Protein AF-A0A8J3H455-F1 (afdb_monomer_lite)

Sequence (764 aa):
MAKRLDNHDNYYTSTDLARACIEKLNEIAPGCDLYVEPSAGGGAFFDQLPGRKVGLDIAPGAPGILQADFLTWTPPQGSETIAVVGNPPFNCPHGTAVNFFNQAATFSTWIAMILPAAFAKASVQRQLDPNFECVHHQALPNEPFYRDGKAVRVNACFQIWRRTAKPRVMPKPLTTHADFEFVKTIEQADFAIRRVGGHAGKLIAITPERRFGRGLAPTSNYYIRATAVPAQDVETVFRAIDPTEVRSNTVAVPSISKSELIALYDAQRVLALPSPVGCGAPRKDQTGTPAPDPEQLLQELERARCEHIAGTERRERSRLGQFMTPAAVAGRLADMFDDLPQQVSLLDPGAGMGALTGAFVLSALRSADRPVSIKVTAYEVDPALLPILERTLASCAAHCSAAGVAFSSEIVHADYVLSAPQDRDRQDRRYNCVIANPPYAKLPASAGARAALDALGLHATNWYSAFVAVALTQLVENGTLVAITPRSYCNGTTFERFRKHLNAVSAIQALHLYQSRNSVFAGDDITQEVIAMKTVKSGGKASVRLSSDCGDVRDVAFSDIVDPADLSQLIHLPFRDDGTVAAVRALPCSLDDLGVQVSTGRVMPSRLPQAAFATGESAVIPLIRAENLRNEAVNLPTDGIGKPDVIADIPELAKLRLPAGTYVLVKRISSKDQPRRVQAFVHDAGPAFFENHLNVFHVNGEGVSPDLARGLAMFLNSDDVDRYFRTFSGSTQVNARDIRSLRYPDRATLEALGRGQIQIAGIW

Structure (mmCIF, N/CA/C/O backbone):
data_AF-A0A8J3H455-F1
#
_entry.id   AF-A0A8J3H455-F1
#
loop_
_atom_site.group_PDB
_atom_site.id
_atom_site.type_symbol
_atom_site.label_atom_id
_atom_site.label_alt_id
_atom_site.label_comp_id
_atom_site.label_asym_id
_atom_site.label_entity_id
_atom_site.label_seq_id
_atom_site.pdbx_PDB_ins_code
_atom_site.Cartn_x
_atom_site.Cartn_y
_atom_site.Cartn_z
_atom_site.occupancy
_atom_site.B_iso_or_equiv
_atom_site.auth_seq_id
_atom_site.auth_comp_id
_atom_site.auth_asym_id
_atom_site.auth_atom_id
_atom_site.pdbx_PDB_model_num
ATOM 1 N N . MET A 1 1 ? 34.797 26.368 -41.961 1.00 30.61 1 MET A N 1
ATOM 2 C CA . MET A 1 1 ? 34.081 27.389 -41.164 1.00 30.61 1 MET A CA 1
ATOM 3 C C . MET A 1 1 ? 33.514 26.723 -39.920 1.00 30.61 1 MET A C 1
ATOM 5 O O . MET A 1 1 ? 32.520 26.016 -40.015 1.00 30.61 1 MET A O 1
ATOM 9 N N . ALA A 1 2 ? 34.198 26.878 -38.786 1.00 24.73 2 ALA A N 1
ATOM 10 C CA . ALA A 1 2 ? 33.782 26.339 -37.497 1.00 24.73 2 ALA A CA 1
ATOM 11 C C . ALA A 1 2 ? 32.616 27.169 -36.933 1.00 24.73 2 ALA A C 1
ATOM 13 O O . ALA A 1 2 ? 32.759 28.373 -36.723 1.00 24.73 2 ALA A O 1
ATOM 14 N N . LYS A 1 3 ? 31.461 26.540 -36.698 1.00 24.89 3 LYS A N 1
ATOM 15 C CA . LYS A 1 3 ? 30.407 27.110 -35.851 1.00 24.89 3 LYS A CA 1
ATOM 16 C C . LYS A 1 3 ? 30.790 26.826 -34.397 1.00 24.89 3 LYS A C 1
ATOM 18 O O . LYS A 1 3 ? 30.935 25.667 -34.024 1.00 24.89 3 LYS A O 1
ATOM 23 N N . ARG A 1 4 ? 31.010 27.902 -33.635 1.00 26.72 4 ARG A N 1
ATOM 24 C CA . ARG A 1 4 ? 31.381 27.921 -32.213 1.00 26.72 4 ARG A CA 1
ATOM 25 C C . ARG A 1 4 ? 30.496 26.996 -31.371 1.00 26.72 4 ARG A C 1
ATOM 27 O O . ARG A 1 4 ? 29.274 27.132 -31.383 1.00 26.72 4 ARG A O 1
ATOM 34 N N . LEU A 1 5 ? 31.148 26.107 -30.625 1.00 28.25 5 LEU A N 1
ATOM 35 C CA . LEU A 1 5 ? 30.630 25.497 -29.407 1.00 28.25 5 LEU A CA 1
ATOM 36 C C . LEU A 1 5 ? 30.767 26.524 -28.272 1.00 28.25 5 LEU A C 1
ATOM 38 O O . LEU A 1 5 ? 31.790 26.543 -27.611 1.00 28.25 5 LEU A O 1
ATOM 42 N N . ASP A 1 6 ? 29.766 27.376 -28.063 1.00 31.36 6 ASP A N 1
ATOM 43 C CA . ASP A 1 6 ? 29.658 28.206 -26.854 1.00 31.36 6 ASP A CA 1
ATOM 44 C C . ASP A 1 6 ? 28.214 28.104 -26.360 1.00 31.36 6 ASP A C 1
ATOM 46 O O . ASP A 1 6 ? 27.336 28.850 -26.788 1.00 31.36 6 ASP A O 1
ATOM 50 N N . ASN A 1 7 ? 27.938 27.118 -25.507 1.00 31.31 7 ASN A N 1
ATOM 51 C CA . ASN A 1 7 ? 26.626 26.942 -24.877 1.00 31.31 7 ASN A CA 1
ATOM 52 C C . ASN A 1 7 ? 26.780 26.822 -23.349 1.00 31.31 7 ASN A C 1
ATOM 54 O O . ASN A 1 7 ? 26.188 25.954 -22.709 1.00 31.31 7 ASN A O 1
ATOM 58 N N . HIS A 1 8 ? 27.624 27.682 -22.772 1.00 44.44 8 HIS A N 1
ATOM 59 C CA . HIS A 1 8 ? 27.769 27.839 -21.328 1.00 44.44 8 HIS A CA 1
ATOM 60 C C . HIS A 1 8 ? 26.768 28.898 -20.830 1.00 44.44 8 HIS A C 1
ATOM 62 O O . HIS A 1 8 ? 26.837 30.065 -21.218 1.00 44.44 8 HIS A O 1
ATOM 68 N N . ASP A 1 9 ? 25.810 28.503 -19.988 1.00 49.50 9 ASP A N 1
ATOM 69 C CA . ASP A 1 9 ? 24.919 29.419 -19.257 1.00 49.50 9 ASP A CA 1
ATOM 70 C C . ASP A 1 9 ? 25.678 30.072 -18.081 1.00 49.50 9 ASP A C 1
ATOM 72 O O . ASP A 1 9 ? 25.377 29.835 -16.910 1.00 49.50 9 ASP A O 1
ATOM 76 N N . ASN A 1 10 ? 26.704 30.872 -18.391 1.00 56.19 10 ASN A N 1
ATOM 77 C CA . ASN A 1 10 ? 27.511 31.579 -17.395 1.00 56.19 10 ASN A CA 1
ATOM 78 C C . ASN A 1 10 ? 26.855 32.928 -17.064 1.00 56.19 10 ASN A C 1
ATOM 80 O O . ASN A 1 10 ? 26.850 33.847 -17.885 1.00 56.19 10 ASN A O 1
ATOM 84 N N . TYR A 1 11 ? 26.289 33.037 -15.862 1.00 64.62 11 TYR A N 1
ATOM 85 C CA . TYR A 1 11 ? 25.760 34.281 -15.304 1.00 64.62 11 TYR A CA 1
ATOM 86 C C . TYR A 1 11 ? 26.788 34.864 -14.333 1.00 64.62 11 TYR A C 1
ATOM 88 O O . TYR A 1 11 ? 26.933 34.373 -13.217 1.00 64.62 11 TYR A O 1
ATOM 96 N N . TYR A 1 12 ? 27.507 35.907 -14.745 1.00 72.62 12 TYR A N 1
ATOM 97 C CA . TYR A 1 12 ? 28.505 36.549 -13.891 1.00 72.62 12 TYR A CA 1
ATOM 98 C C . TYR A 1 12 ? 27.841 37.471 -12.861 1.00 72.62 12 TYR A C 1
ATOM 100 O O . TYR A 1 12 ? 26.943 38.253 -13.192 1.00 72.62 12 TYR A O 1
ATOM 108 N N . THR A 1 13 ? 28.304 37.363 -11.616 1.00 82.62 13 THR A N 1
ATOM 109 C CA . THR A 1 13 ? 27.875 38.161 -10.457 1.00 82.62 13 THR A CA 1
ATOM 110 C C . THR A 1 13 ? 28.636 39.486 -10.406 1.00 82.62 13 THR A C 1
ATOM 112 O O . THR A 1 13 ? 29.835 39.510 -10.683 1.00 82.62 13 THR A O 1
ATOM 115 N N . SER A 1 14 ? 27.976 40.585 -10.026 1.00 83.56 14 SER A N 1
ATOM 116 C CA . SER A 1 14 ? 28.661 41.859 -9.770 1.00 83.56 14 SER A CA 1
ATOM 117 C C . SER A 1 14 ? 29.530 41.782 -8.505 1.00 83.56 14 SER A C 1
ATOM 119 O O . SER A 1 14 ? 29.205 41.073 -7.549 1.00 83.56 14 SER A O 1
ATOM 121 N N . THR A 1 15 ? 30.634 42.533 -8.477 1.00 85.31 15 THR A N 1
ATOM 122 C CA . THR A 1 15 ? 31.541 42.587 -7.317 1.00 85.31 15 THR A CA 1
ATOM 123 C C . THR A 1 15 ? 30.827 43.073 -6.053 1.00 85.31 15 THR A C 1
ATOM 125 O O . THR A 1 15 ? 31.064 42.527 -4.976 1.00 85.31 15 THR A O 1
ATOM 128 N N . ASP A 1 16 ? 29.917 44.043 -6.182 1.00 85.81 16 ASP A N 1
ATOM 129 C CA . ASP A 1 16 ? 29.158 44.602 -5.057 1.00 85.81 16 ASP A CA 1
ATOM 130 C C . ASP A 1 16 ? 28.167 43.588 -4.470 1.00 85.81 16 ASP A C 1
ATOM 132 O O . ASP A 1 16 ? 28.091 43.431 -3.251 1.00 85.81 16 ASP A O 1
ATOM 136 N N . LEU A 1 17 ? 27.457 42.831 -5.317 1.00 87.06 17 LEU A N 1
ATOM 137 C CA . LEU A 1 17 ? 26.551 41.782 -4.845 1.00 87.06 17 LEU A CA 1
ATOM 138 C C . LEU A 1 17 ? 27.318 40.638 -4.176 1.00 87.06 17 LEU A C 1
ATOM 140 O O . LEU A 1 17 ? 26.901 40.149 -3.125 1.00 87.06 17 LEU A O 1
ATOM 144 N N . ALA A 1 18 ? 28.444 40.223 -4.765 1.00 89.56 18 ALA A N 1
ATOM 145 C CA . ALA A 1 18 ? 29.311 39.211 -4.170 1.00 89.56 18 ALA A CA 1
ATOM 146 C C . ALA A 1 18 ? 29.814 39.659 -2.787 1.00 89.56 18 ALA A C 1
ATOM 148 O O . ALA A 1 18 ? 29.777 38.871 -1.841 1.00 89.56 18 ALA A O 1
ATOM 149 N N . ARG A 1 19 ? 30.188 40.938 -2.637 1.00 92.19 19 ARG A N 1
ATOM 150 C CA . ARG A 1 19 ? 30.582 41.521 -1.348 1.00 92.19 19 ARG A CA 1
ATOM 151 C C . ARG A 1 19 ? 29.462 41.447 -0.319 1.00 92.19 19 ARG A C 1
ATOM 153 O O . ARG A 1 19 ? 29.687 40.911 0.760 1.00 92.19 19 ARG A O 1
ATOM 160 N N . ALA A 1 20 ? 28.262 41.904 -0.672 1.00 90.62 20 ALA A N 1
ATOM 161 C CA . ALA A 1 20 ? 27.107 41.869 0.224 1.00 90.62 20 ALA A CA 1
ATOM 162 C C . ALA A 1 20 ? 26.773 40.434 0.682 1.00 90.62 20 ALA A C 1
ATOM 164 O O . ALA A 1 20 ? 26.469 40.198 1.850 1.00 90.62 20 ALA A O 1
ATOM 165 N N . CYS A 1 21 ? 26.888 39.452 -0.218 1.00 92.81 21 CYS A N 1
ATOM 166 C CA . CYS A 1 21 ? 26.698 38.038 0.113 1.00 92.81 21 CYS A CA 1
ATOM 167 C C . CYS A 1 21 ? 27.769 37.516 1.091 1.00 92.81 21 CYS A C 1
ATOM 169 O O . CYS A 1 21 ? 27.444 36.777 2.022 1.00 92.81 21 CYS A O 1
ATOM 171 N N . ILE A 1 22 ? 29.038 37.897 0.897 1.00 93.62 22 ILE A N 1
ATOM 172 C CA . ILE A 1 22 ? 30.157 37.510 1.774 1.00 93.62 22 ILE A CA 1
ATOM 173 C C . ILE A 1 22 ? 30.021 38.160 3.153 1.00 93.62 22 ILE A C 1
ATOM 175 O O . ILE A 1 22 ? 30.190 37.481 4.163 1.00 93.62 22 ILE A O 1
ATOM 179 N N . GLU A 1 23 ? 29.679 39.447 3.216 1.00 93.69 23 GLU A N 1
ATOM 180 C CA . GLU A 1 23 ? 29.395 40.150 4.472 1.00 93.69 23 GLU A CA 1
ATOM 181 C C . GLU A 1 23 ? 28.276 39.441 5.236 1.00 93.69 23 GLU A C 1
ATOM 183 O O . GLU A 1 23 ? 28.447 39.098 6.407 1.00 93.69 23 GLU A O 1
ATOM 188 N N . LYS A 1 24 ? 27.184 39.094 4.542 1.00 94.69 24 LYS A N 1
ATOM 189 C CA . LYS A 1 24 ? 26.067 38.377 5.155 1.00 94.69 24 LYS A CA 1
ATOM 190 C C . LYS A 1 24 ? 26.442 36.982 5.653 1.00 94.69 24 LYS A C 1
ATOM 192 O O . LYS A 1 24 ? 25.958 36.551 6.698 1.00 94.69 24 LYS A O 1
ATOM 197 N N . LEU A 1 25 ? 27.302 36.268 4.927 1.00 93.88 25 LEU A N 1
ATOM 198 C CA . LEU A 1 25 ? 27.847 34.997 5.396 1.00 93.88 25 LEU A CA 1
ATOM 199 C C . LEU A 1 25 ? 28.686 35.189 6.661 1.00 93.88 25 LEU A C 1
ATOM 201 O O . LEU A 1 25 ? 28.482 34.459 7.625 1.00 93.88 25 LEU A O 1
ATOM 205 N N . ASN A 1 26 ? 29.590 36.167 6.677 1.00 91.69 26 ASN A N 1
ATOM 206 C CA . ASN A 1 26 ? 30.479 36.417 7.812 1.00 91.69 26 ASN A CA 1
ATOM 207 C C . ASN A 1 26 ? 29.714 36.832 9.080 1.00 91.69 26 ASN A C 1
ATOM 209 O O . ASN A 1 26 ? 30.152 36.504 10.180 1.00 91.69 26 ASN A O 1
ATOM 213 N N . GLU A 1 27 ? 28.561 37.496 8.942 1.00 92.38 27 GLU A N 1
ATOM 214 C CA . GLU A 1 27 ? 27.646 37.768 10.061 1.00 92.38 27 GLU A CA 1
ATOM 215 C C . GLU A 1 27 ? 27.089 36.484 10.699 1.00 92.38 27 GLU A C 1
ATOM 217 O O . GLU A 1 27 ? 26.923 36.417 11.916 1.00 92.38 27 GLU A O 1
ATOM 222 N N . ILE A 1 28 ? 26.766 35.471 9.888 1.00 91.75 28 ILE A N 1
ATOM 223 C CA . ILE A 1 28 ? 26.069 34.249 10.330 1.00 91.75 28 ILE A CA 1
ATOM 224 C C . ILE A 1 28 ? 27.050 33.128 10.703 1.00 91.75 28 ILE A C 1
ATOM 226 O O . ILE A 1 28 ? 26.774 32.337 11.607 1.00 91.75 28 ILE A O 1
ATOM 230 N N . ALA A 1 29 ? 28.182 33.050 10.007 1.00 87.94 29 ALA A N 1
ATOM 231 C CA . ALA A 1 29 ? 29.176 31.988 10.108 1.00 87.94 29 ALA A CA 1
ATOM 232 C C . ALA A 1 29 ? 30.609 32.559 10.183 1.00 87.94 29 ALA A C 1
ATOM 234 O O . ALA A 1 29 ? 31.407 32.354 9.262 1.00 87.94 29 ALA A O 1
ATOM 235 N N . PRO A 1 30 ? 30.963 33.288 11.258 1.00 82.69 30 PRO A N 1
ATOM 236 C CA . PRO A 1 30 ? 32.300 33.851 11.400 1.00 82.69 30 PRO A CA 1
ATOM 237 C C . PRO A 1 30 ? 33.359 32.754 11.587 1.00 82.69 30 PRO A C 1
ATOM 239 O O . PRO A 1 30 ? 33.133 31.770 12.289 1.00 82.69 30 PRO A O 1
ATOM 242 N N . GLY A 1 31 ? 34.547 32.966 11.012 1.00 80.19 31 GLY A N 1
ATOM 243 C CA . GLY A 1 31 ? 35.750 32.201 11.365 1.00 80.19 31 GLY A CA 1
ATOM 244 C C . GLY A 1 31 ? 35.880 30.809 10.738 1.00 80.19 31 GLY A C 1
ATOM 245 O O . GLY A 1 31 ? 36.331 29.897 11.418 1.00 80.19 31 GLY A O 1
ATOM 246 N N . CYS A 1 32 ? 35.513 30.633 9.463 1.00 88.25 32 CYS A N 1
ATOM 247 C CA . CYS A 1 32 ? 35.777 29.378 8.745 1.00 88.25 32 CYS A CA 1
ATOM 248 C C . CYS A 1 32 ? 37.275 29.198 8.415 1.00 88.25 32 CYS A C 1
ATOM 250 O O . CYS A 1 32 ? 37.934 30.151 7.991 1.00 88.25 32 CYS A O 1
ATOM 252 N N . ASP A 1 33 ? 37.787 27.967 8.531 1.00 89.88 33 ASP A N 1
ATOM 253 C CA . ASP A 1 33 ? 39.195 27.622 8.254 1.00 89.88 33 ASP A CA 1
ATOM 254 C C . ASP A 1 33 ? 39.548 27.680 6.765 1.00 89.88 33 ASP A C 1
ATOM 256 O O . ASP A 1 33 ? 40.708 27.883 6.392 1.00 89.88 33 ASP A O 1
ATOM 260 N N . LEU A 1 34 ? 38.559 27.424 5.906 1.00 92.75 34 LEU A N 1
ATOM 261 C CA . LEU A 1 34 ? 38.721 27.390 4.460 1.00 92.75 34 LEU A CA 1
ATOM 262 C C . LEU A 1 34 ? 37.455 27.875 3.755 1.00 92.75 34 LEU A C 1
ATOM 264 O O . LEU A 1 34 ? 36.366 27.339 3.971 1.00 92.75 34 LEU A O 1
ATOM 268 N N . TYR A 1 35 ? 37.629 28.821 2.835 1.00 94.81 35 TYR A N 1
ATOM 269 C CA . TYR A 1 35 ? 36.589 29.222 1.892 1.00 94.81 35 TYR A CA 1
ATOM 270 C C . TYR A 1 35 ? 36.823 28.573 0.528 1.00 94.81 35 TYR A C 1
ATOM 272 O O . TYR A 1 35 ? 37.934 28.598 -0.002 1.00 94.81 35 TYR A O 1
ATOM 280 N N . VAL A 1 36 ? 35.778 27.996 -0.055 1.00 95.50 36 VAL A N 1
ATOM 281 C CA . VAL A 1 36 ? 35.833 27.344 -1.367 1.00 95.50 36 VAL A CA 1
ATOM 282 C C . VAL A 1 36 ? 34.834 28.009 -2.302 1.00 95.50 36 VAL A C 1
ATOM 284 O O . VAL A 1 36 ? 33.639 27.998 -2.022 1.00 95.50 36 VAL A O 1
ATOM 287 N N . GLU A 1 37 ? 35.302 28.540 -3.429 1.00 95.00 37 GLU A N 1
ATOM 288 C CA . GLU A 1 37 ? 34.422 28.967 -4.518 1.00 95.00 37 GLU A CA 1
ATOM 289 C C . GLU A 1 37 ? 34.387 27.897 -5.618 1.00 95.00 37 GLU A C 1
ATOM 291 O O . GLU A 1 37 ? 35.425 27.616 -6.220 1.00 95.00 37 GLU A O 1
ATOM 296 N N . PRO A 1 38 ? 33.223 27.276 -5.889 1.00 92.38 38 PRO A N 1
ATOM 297 C CA . PRO A 1 38 ? 33.137 26.082 -6.733 1.00 92.38 38 PRO A CA 1
ATOM 298 C C . PRO A 1 38 ? 33.082 26.364 -8.244 1.00 92.38 38 PRO A C 1
ATOM 300 O O . PRO A 1 38 ? 33.185 25.436 -9.041 1.00 92.38 38 PRO A O 1
ATOM 303 N N . SER A 1 39 ? 32.855 27.617 -8.639 1.00 89.31 39 SER A N 1
ATOM 304 C CA . SER A 1 39 ? 32.704 28.056 -10.033 1.00 89.31 39 SER A CA 1
ATOM 305 C C . SER A 1 39 ? 33.139 29.516 -10.157 1.00 89.31 39 SER A C 1
ATOM 307 O O . SER A 1 39 ? 32.321 30.416 -10.356 1.00 89.31 39 SER A O 1
ATOM 309 N N . ALA A 1 40 ? 34.424 29.749 -9.900 1.00 87.38 40 ALA A N 1
ATOM 310 C CA . ALA A 1 40 ? 34.955 31.069 -9.596 1.00 87.38 40 ALA A CA 1
ATOM 311 C C . ALA A 1 40 ? 34.993 32.027 -10.791 1.00 87.38 40 ALA A C 1
ATOM 313 O O . ALA A 1 40 ? 35.001 33.243 -10.599 1.00 87.38 40 ALA A O 1
ATOM 314 N N . GLY A 1 41 ? 34.977 31.517 -12.024 1.00 85.25 41 GLY A N 1
ATOM 315 C CA . GLY A 1 41 ? 34.919 32.307 -13.247 1.00 85.25 41 GLY A CA 1
ATOM 316 C C . GLY A 1 41 ? 35.931 33.454 -13.253 1.00 85.25 41 GLY A C 1
ATOM 317 O O . GLY A 1 41 ? 37.139 33.230 -13.299 1.00 85.25 41 GLY A O 1
ATOM 318 N N . GLY A 1 42 ? 35.421 34.689 -13.212 1.00 82.31 42 GLY A N 1
ATOM 319 C CA . GLY A 1 42 ? 36.213 35.925 -13.188 1.00 82.31 42 GLY A CA 1
ATOM 320 C C . GLY A 1 42 ? 36.644 36.421 -11.800 1.00 82.31 42 GLY A C 1
ATOM 321 O O . GLY A 1 42 ? 37.150 37.530 -11.715 1.00 82.31 42 GLY A O 1
ATOM 322 N N . GLY A 1 43 ? 36.421 35.654 -10.728 1.00 85.25 43 GLY A N 1
ATOM 323 C CA . GLY A 1 43 ? 36.923 35.950 -9.380 1.00 85.25 43 GLY A CA 1
ATOM 324 C C . GLY A 1 43 ? 36.029 36.825 -8.493 1.00 85.25 43 GLY A C 1
ATOM 325 O O . GLY A 1 43 ? 36.478 37.281 -7.444 1.00 85.25 43 GLY A O 1
ATOM 326 N N . ALA A 1 44 ? 34.761 37.052 -8.861 1.00 87.62 44 ALA A N 1
ATOM 327 C CA . ALA A 1 44 ? 33.879 37.998 -8.163 1.00 87.62 44 ALA A CA 1
ATOM 328 C C . ALA A 1 44 ? 33.706 37.706 -6.658 1.00 87.62 44 ALA A C 1
ATOM 330 O O . ALA A 1 44 ? 33.729 38.646 -5.859 1.00 87.62 44 ALA A O 1
ATOM 331 N N . PHE A 1 45 ? 33.556 36.436 -6.253 1.00 92.12 45 PHE A N 1
ATOM 332 C CA . PHE A 1 45 ? 33.635 36.069 -4.835 1.00 92.12 45 PHE A CA 1
ATOM 333 C C . PHE A 1 45 ? 35.089 35.820 -4.415 1.00 92.12 45 PHE A C 1
ATOM 335 O O . PHE A 1 45 ? 35.506 36.352 -3.387 1.00 92.12 45 PHE A O 1
ATOM 342 N N . PHE A 1 46 ? 35.865 35.066 -5.202 1.00 93.38 46 PHE A N 1
ATOM 343 C CA . PHE A 1 46 ? 37.210 34.586 -4.866 1.00 93.38 46 PHE A CA 1
ATOM 344 C C . PHE A 1 46 ? 38.123 35.700 -4.376 1.00 93.38 46 PHE A C 1
ATOM 346 O O . PHE A 1 46 ? 38.756 35.564 -3.327 1.00 93.38 46 PHE A O 1
ATOM 353 N N . ASP A 1 47 ? 38.156 36.826 -5.082 1.00 92.25 47 ASP A N 1
ATOM 354 C CA . ASP A 1 47 ? 39.040 37.944 -4.762 1.00 92.25 47 ASP A CA 1
ATOM 355 C C . ASP A 1 47 ? 38.712 38.558 -3.396 1.00 92.25 47 ASP A C 1
ATOM 357 O O . ASP A 1 47 ? 39.609 39.003 -2.680 1.00 92.25 47 ASP A O 1
ATOM 361 N N . GLN A 1 48 ? 37.444 38.488 -2.990 1.00 92.88 48 GLN A N 1
ATOM 362 C CA . GLN A 1 48 ? 36.905 39.104 -1.779 1.00 92.88 48 GLN A CA 1
ATOM 363 C C . GLN A 1 48 ? 36.807 38.136 -0.585 1.00 92.88 48 GLN A C 1
ATOM 365 O O . GLN A 1 48 ? 36.572 38.580 0.538 1.00 92.88 48 GLN A O 1
ATOM 370 N N . LEU A 1 49 ? 37.004 36.827 -0.791 1.00 91.75 49 LEU A N 1
ATOM 371 C CA . LEU A 1 49 ? 36.992 35.842 0.296 1.00 91.75 49 LEU A CA 1
ATOM 372 C C . LEU A 1 49 ? 38.164 36.073 1.275 1.00 91.75 49 LEU A C 1
ATOM 374 O O . LEU A 1 49 ? 39.304 36.269 0.823 1.00 91.75 49 LEU A O 1
ATOM 378 N N . PRO A 1 50 ? 37.915 36.028 2.600 1.00 85.81 50 PRO A N 1
ATOM 379 C CA . PRO A 1 50 ? 38.940 36.246 3.614 1.00 85.81 50 PRO A CA 1
ATOM 380 C C . PRO A 1 50 ? 39.779 34.984 3.872 1.00 85.81 50 PRO A C 1
ATOM 382 O O . PRO A 1 50 ? 39.344 33.861 3.634 1.00 85.81 50 PRO A O 1
ATOM 385 N N . GLY A 1 51 ? 40.980 35.167 4.427 1.00 85.94 51 GLY A N 1
ATOM 386 C CA . GLY A 1 51 ? 41.804 34.066 4.937 1.00 85.94 51 GLY A CA 1
ATOM 387 C C . GLY A 1 51 ? 42.221 33.038 3.877 1.00 85.94 51 GLY A C 1
ATOM 388 O O . GLY A 1 51 ? 42.552 33.382 2.740 1.00 85.94 51 GLY A O 1
ATOM 389 N N . ARG A 1 52 ? 42.260 31.760 4.274 1.00 91.19 52 ARG A N 1
ATOM 390 C CA . ARG A 1 52 ? 42.627 30.646 3.392 1.00 91.19 52 ARG A CA 1
ATOM 391 C C . ARG A 1 52 ? 41.464 30.341 2.446 1.00 91.19 52 ARG A C 1
ATOM 393 O O . ARG A 1 52 ? 40.354 30.058 2.893 1.00 91.19 52 ARG A O 1
ATOM 400 N N . LYS A 1 53 ? 41.735 30.353 1.139 1.00 92.75 53 LYS A N 1
ATOM 401 C CA . LYS A 1 53 ? 40.716 30.180 0.099 1.00 92.75 53 LYS A CA 1
ATOM 402 C C . LYS A 1 53 ? 41.176 29.320 -1.071 1.00 92.75 53 LYS A C 1
ATOM 404 O O . LYS A 1 53 ? 42.364 29.280 -1.385 1.00 92.75 53 LYS A O 1
ATOM 409 N N . VAL A 1 54 ? 40.222 28.653 -1.716 1.00 94.38 54 VAL A N 1
ATOM 410 C CA . VAL A 1 54 ? 40.407 27.867 -2.942 1.00 94.38 54 VAL A CA 1
ATOM 411 C C . VAL A 1 54 ? 39.302 28.235 -3.930 1.00 94.38 54 VAL A C 1
ATOM 413 O O . VAL A 1 54 ? 38.126 28.055 -3.632 1.00 94.38 54 VAL A O 1
ATOM 416 N N . GLY A 1 55 ? 39.675 28.748 -5.100 1.00 93.69 55 GLY A N 1
ATOM 417 C CA . GLY A 1 55 ? 38.757 28.983 -6.215 1.00 93.69 55 GLY A CA 1
ATOM 418 C C . GLY A 1 55 ? 38.919 27.880 -7.252 1.00 93.69 55 GLY A C 1
ATOM 419 O O . GLY A 1 55 ? 40.051 27.522 -7.577 1.00 93.69 55 GLY A O 1
ATOM 420 N N . LEU A 1 56 ? 37.813 27.340 -7.755 1.00 92.31 56 LEU A N 1
ATOM 421 C CA . LEU A 1 56 ? 37.779 26.268 -8.751 1.00 92.31 56 LEU A CA 1
ATOM 422 C C . LEU A 1 56 ? 36.957 26.724 -9.951 1.00 92.31 56 LEU A C 1
ATOM 424 O O . LEU A 1 56 ? 35.894 27.318 -9.780 1.00 92.31 56 LEU A O 1
ATOM 428 N N . ASP A 1 57 ? 37.429 26.436 -11.158 1.00 88.31 57 ASP A N 1
ATOM 429 C CA . ASP A 1 57 ? 36.633 26.597 -12.372 1.00 88.31 57 ASP A CA 1
ATOM 430 C C . ASP A 1 57 ? 37.095 25.623 -13.466 1.00 88.31 57 ASP A C 1
ATOM 432 O O . ASP A 1 57 ? 38.278 25.296 -13.558 1.00 88.31 57 ASP A O 1
ATOM 436 N N . ILE A 1 58 ? 36.183 25.167 -14.326 1.00 85.62 58 ILE A N 1
ATOM 437 C CA . ILE A 1 58 ? 36.531 24.344 -15.497 1.00 85.62 58 ILE A CA 1
ATOM 438 C C . ILE A 1 58 ? 37.264 25.161 -16.576 1.00 85.62 58 ILE A C 1
ATOM 440 O O . ILE A 1 58 ? 38.056 24.605 -17.342 1.00 85.62 58 ILE A O 1
ATOM 444 N N . ALA A 1 59 ? 37.026 26.475 -16.610 1.00 83.25 59 ALA A N 1
ATOM 445 C CA . ALA A 1 59 ? 37.651 27.457 -17.484 1.00 83.25 59 ALA A CA 1
ATOM 446 C C . ALA A 1 59 ? 37.949 28.759 -16.697 1.00 83.25 59 ALA A C 1
ATOM 448 O O . ALA A 1 59 ? 37.221 29.746 -16.832 1.00 83.25 59 ALA A O 1
ATOM 449 N N . PRO A 1 60 ? 39.016 28.779 -15.871 1.00 84.75 60 PRO A N 1
ATOM 450 C CA . PRO A 1 60 ? 39.362 29.926 -15.031 1.00 84.75 60 PRO A CA 1
ATOM 451 C C . PRO A 1 60 ? 39.535 31.228 -15.820 1.00 84.75 60 PRO A C 1
ATOM 453 O O . PRO A 1 60 ? 40.255 31.269 -16.817 1.00 84.75 60 PRO A O 1
ATOM 456 N N . GLY A 1 61 ? 38.906 32.305 -15.345 1.00 79.50 61 GLY A N 1
ATOM 457 C CA . GLY A 1 61 ? 38.960 33.640 -15.951 1.00 79.50 61 GLY A CA 1
ATOM 458 C C . GLY A 1 61 ? 39.816 34.659 -15.190 1.00 79.50 61 GLY A C 1
ATOM 459 O O . GLY A 1 61 ? 39.980 35.776 -15.674 1.00 79.50 61 GLY A O 1
ATOM 460 N N . ALA A 1 62 ? 40.361 34.297 -14.023 1.00 81.94 62 ALA A N 1
ATOM 461 C CA . ALA A 1 62 ? 41.193 35.161 -13.183 1.00 81.94 62 ALA A CA 1
ATOM 462 C C . ALA A 1 62 ? 42.393 34.394 -12.579 1.00 81.94 62 ALA A C 1
ATOM 464 O O . ALA A 1 62 ? 42.324 33.173 -12.398 1.00 81.94 62 ALA A O 1
ATOM 465 N N . PRO A 1 63 ? 43.515 35.080 -12.280 1.00 82.69 63 PRO A N 1
ATOM 466 C CA . PRO A 1 63 ? 44.696 34.450 -11.695 1.00 82.69 63 PRO A CA 1
ATOM 467 C C . PRO A 1 63 ? 44.421 33.919 -10.279 1.00 82.69 63 PRO A C 1
ATOM 469 O O . PRO A 1 63 ? 43.729 34.549 -9.488 1.00 82.69 63 PRO A O 1
ATOM 472 N N . GLY A 1 64 ? 45.004 32.766 -9.940 1.00 86.56 64 GLY A N 1
ATOM 473 C CA . GLY A 1 64 ? 44.861 32.139 -8.616 1.00 86.56 64 GLY A CA 1
ATOM 474 C C . GLY A 1 64 ? 43.686 31.162 -8.479 1.00 86.56 64 GLY A C 1
ATOM 475 O O . GLY A 1 64 ? 43.599 30.474 -7.463 1.00 86.56 64 GLY A O 1
ATOM 476 N N . ILE A 1 65 ? 42.833 31.045 -9.502 1.00 92.12 65 ILE A N 1
ATOM 477 C CA . ILE A 1 65 ? 41.772 30.032 -9.590 1.00 92.12 65 ILE A CA 1
ATOM 478 C C . ILE A 1 65 ? 42.349 28.736 -10.178 1.00 92.12 65 ILE A C 1
ATOM 480 O O . ILE A 1 65 ? 43.037 28.748 -11.200 1.00 92.12 65 ILE A O 1
ATOM 484 N N . LEU A 1 66 ? 42.061 27.605 -9.536 1.00 91.62 66 LEU A N 1
ATOM 485 C CA . LEU A 1 66 ? 42.480 26.280 -9.980 1.00 91.62 66 LEU A CA 1
ATOM 486 C C . LEU A 1 66 ? 41.572 25.776 -11.105 1.00 91.62 66 LEU A C 1
ATOM 488 O O . LEU A 1 66 ? 40.349 25.762 -10.967 1.00 91.62 66 LEU A O 1
ATOM 492 N N . GLN A 1 67 ? 42.178 25.296 -12.193 1.00 93.06 67 GLN A N 1
ATOM 493 C CA . GLN A 1 67 ? 41.438 24.629 -13.260 1.00 93.06 67 GLN A CA 1
ATOM 494 C C . GLN A 1 67 ? 41.038 23.213 -12.822 1.00 93.06 67 GLN A C 1
ATOM 496 O O . GLN A 1 67 ? 41.874 22.308 -12.816 1.00 93.06 67 GLN A O 1
ATOM 501 N N . ALA A 1 68 ? 39.779 23.017 -12.433 1.00 88.81 68 ALA A N 1
ATOM 502 C CA . ALA A 1 68 ? 39.264 21.736 -11.953 1.00 88.81 68 ALA A CA 1
ATOM 503 C C . ALA A 1 68 ? 37.731 21.666 -12.029 1.00 88.81 68 ALA A C 1
ATOM 505 O O . ALA A 1 68 ? 37.042 22.681 -11.942 1.00 88.81 68 ALA A O 1
ATOM 506 N N . ASP A 1 69 ? 37.196 20.447 -12.130 1.00 90.06 69 ASP A N 1
ATOM 507 C CA . ASP A 1 69 ? 35.760 20.196 -11.997 1.00 90.06 69 ASP A CA 1
ATOM 508 C C . ASP A 1 69 ? 35.385 20.015 -10.520 1.00 90.06 69 ASP A C 1
ATOM 510 O O . ASP A 1 69 ? 35.721 19.001 -9.896 1.00 90.06 69 ASP A O 1
ATOM 514 N N . PHE A 1 70 ? 34.646 20.985 -9.974 1.00 92.69 70 PHE A N 1
ATOM 515 C CA . PHE A 1 70 ? 34.163 20.961 -8.595 1.00 92.69 70 PHE A CA 1
ATOM 516 C C . PHE A 1 70 ? 33.374 19.692 -8.247 1.00 92.69 70 PHE A C 1
ATOM 518 O O . PHE A 1 70 ? 33.503 19.192 -7.131 1.00 92.69 70 PHE A O 1
ATOM 525 N N . LEU A 1 71 ? 32.606 19.126 -9.189 1.00 90.19 71 LEU A N 1
ATOM 526 C CA . LEU A 1 71 ? 31.775 17.940 -8.943 1.00 90.19 71 LEU A CA 1
ATOM 527 C C . LEU A 1 71 ? 32.586 16.667 -8.668 1.00 90.19 71 LEU A C 1
ATOM 529 O O . LEU A 1 71 ? 32.034 15.685 -8.178 1.00 90.19 71 LEU A O 1
ATOM 533 N N . THR A 1 72 ? 33.888 16.688 -8.955 1.00 90.12 72 THR A N 1
ATOM 534 C CA . THR A 1 72 ? 34.823 15.590 -8.662 1.00 90.12 72 THR A CA 1
ATOM 535 C C . THR A 1 72 ? 35.918 15.985 -7.672 1.00 90.12 72 THR A C 1
ATOM 537 O O . THR A 1 72 ? 36.741 15.154 -7.291 1.00 90.12 72 THR A O 1
ATOM 540 N N . TRP A 1 73 ? 35.931 17.246 -7.233 1.00 92.38 73 TRP A N 1
ATOM 541 C CA . TRP A 1 73 ? 36.958 17.791 -6.358 1.00 92.38 73 TRP A CA 1
ATOM 542 C C . TRP A 1 73 ? 36.668 17.505 -4.880 1.00 92.38 73 TRP A C 1
ATOM 544 O O . TRP A 1 73 ? 35.520 17.554 -4.432 1.00 92.38 73 TRP A O 1
ATOM 554 N N . THR A 1 74 ? 37.728 17.265 -4.107 1.00 85.88 74 THR A N 1
ATOM 555 C CA . THR A 1 74 ? 37.685 17.079 -2.649 1.00 85.88 74 THR A CA 1
ATOM 556 C C . THR A 1 74 ? 38.688 18.002 -1.956 1.00 85.88 74 THR A C 1
ATOM 558 O O . THR A 1 74 ? 39.792 18.180 -2.480 1.00 85.88 74 THR A O 1
ATOM 561 N N . PRO A 1 75 ? 38.368 18.548 -0.769 1.00 87.06 75 PRO A N 1
ATOM 562 C CA . PRO A 1 75 ? 39.264 19.462 -0.075 1.00 87.06 75 PRO A CA 1
ATOM 563 C C . PRO A 1 75 ? 40.514 18.768 0.490 1.00 87.06 75 PRO A C 1
ATOM 565 O O . PRO A 1 75 ? 40.476 17.574 0.800 1.00 87.06 75 PRO A O 1
ATOM 568 N N . PRO A 1 76 ? 41.623 19.511 0.677 1.00 78.38 76 PRO A N 1
ATOM 569 C CA . PRO A 1 76 ? 42.792 19.023 1.405 1.00 78.38 76 PRO A CA 1
ATOM 570 C C . PRO A 1 76 ? 42.436 18.618 2.846 1.00 78.38 76 PRO A C 1
ATOM 572 O O . PRO A 1 76 ? 41.606 19.263 3.486 1.00 78.38 76 PRO A O 1
ATOM 575 N N . GLN A 1 77 ? 43.091 17.581 3.380 1.00 73.19 77 GLN A N 1
ATOM 576 C CA . GLN A 1 77 ? 42.902 17.148 4.772 1.00 73.19 77 GLN A CA 1
ATOM 577 C C . GLN A 1 77 ? 43.335 18.240 5.773 1.00 73.19 77 GLN A C 1
ATOM 579 O O . GLN A 1 77 ? 44.296 18.969 5.522 1.00 73.19 77 GLN A O 1
ATOM 584 N N . GLY A 1 78 ? 42.650 18.322 6.922 1.00 67.69 78 GLY A N 1
ATOM 585 C CA . GLY A 1 78 ? 43.033 19.192 8.046 1.00 67.69 78 GLY A CA 1
ATOM 586 C C . GLY A 1 78 ? 42.264 20.514 8.196 1.00 67.69 78 GLY A C 1
ATOM 587 O O . GLY A 1 78 ? 42.743 21.391 8.904 1.00 67.69 78 GLY A O 1
ATOM 588 N N . SER A 1 79 ? 41.106 20.681 7.547 1.00 73.75 79 SER A N 1
ATOM 589 C CA . SER A 1 79 ? 40.182 21.805 7.794 1.00 73.75 79 SER A CA 1
ATOM 590 C C . SER A 1 79 ? 38.965 21.324 8.586 1.00 73.75 79 SER A C 1
ATOM 592 O O . SER A 1 79 ? 38.276 20.412 8.130 1.00 73.75 79 SER A O 1
ATOM 594 N N . GLU A 1 80 ? 38.693 21.923 9.749 1.00 75.81 80 GLU A N 1
ATOM 595 C CA . GLU A 1 80 ? 37.562 21.539 10.610 1.00 75.81 80 GLU A CA 1
ATOM 596 C C . GLU A 1 80 ? 36.261 22.233 10.177 1.00 75.81 80 GLU A C 1
ATOM 598 O O . GLU A 1 80 ? 35.176 21.655 10.272 1.00 75.81 80 GLU A O 1
ATOM 603 N N . THR A 1 81 ? 36.362 23.448 9.630 1.00 90.12 81 THR A N 1
ATOM 604 C CA . THR A 1 81 ? 35.231 24.249 9.152 1.00 90.12 81 THR A CA 1
ATOM 605 C C . THR A 1 81 ? 35.465 24.776 7.733 1.00 90.12 81 THR A C 1
ATOM 607 O O . THR A 1 81 ? 36.398 25.528 7.460 1.00 90.12 81 THR A O 1
ATOM 610 N N . ILE A 1 82 ? 34.600 24.380 6.794 1.00 95.00 82 ILE A N 1
ATOM 611 C CA . ILE A 1 82 ? 34.705 24.759 5.377 1.00 95.00 82 ILE A CA 1
ATOM 612 C C . ILE A 1 82 ? 33.416 25.457 4.945 1.00 95.00 82 ILE A C 1
ATOM 614 O O . ILE A 1 82 ? 32.333 24.877 5.058 1.00 95.00 82 ILE A O 1
ATOM 618 N N . ALA A 1 83 ? 33.537 26.664 4.393 1.00 96.19 83 ALA A N 1
ATOM 619 C CA . ALA A 1 83 ? 32.435 27.382 3.762 1.00 96.19 83 ALA A CA 1
ATOM 620 C C . ALA A 1 83 ? 32.553 27.320 2.238 1.00 96.19 83 ALA A C 1
ATOM 622 O O . ALA A 1 83 ? 33.554 27.757 1.672 1.00 96.19 83 ALA A O 1
ATOM 623 N N . VAL A 1 84 ? 31.525 26.806 1.563 1.00 97.12 84 VAL A N 1
ATOM 624 C CA . VAL A 1 84 ? 31.429 26.860 0.099 1.00 97.12 84 VAL A CA 1
ATOM 625 C C . VAL A 1 84 ? 30.579 28.061 -0.291 1.00 97.12 84 VAL A C 1
ATOM 627 O O . VAL A 1 84 ? 29.407 28.127 0.080 1.00 97.12 84 VAL A O 1
ATOM 630 N N . VAL A 1 85 ? 31.165 29.006 -1.027 1.00 95.94 85 VAL A N 1
ATOM 631 C CA . VAL A 1 85 ? 30.564 30.313 -1.326 1.00 95.94 85 VAL A CA 1
ATOM 632 C C . VAL A 1 85 ? 30.638 30.604 -2.816 1.00 95.94 85 VAL A C 1
ATOM 634 O O . VAL A 1 85 ? 31.710 30.478 -3.394 1.00 95.94 85 VAL A O 1
ATOM 637 N N . GLY A 1 86 ? 29.538 31.009 -3.453 1.00 93.69 86 GLY A N 1
ATOM 638 C CA . GLY A 1 86 ? 29.604 31.466 -4.845 1.00 93.69 86 GLY A CA 1
ATOM 639 C C . GLY A 1 86 ? 28.279 31.468 -5.601 1.00 93.69 86 GLY A C 1
ATOM 640 O O . GLY A 1 86 ? 27.196 31.406 -5.020 1.00 93.69 86 GLY A O 1
ATOM 641 N N . ASN A 1 87 ? 28.372 31.530 -6.927 1.00 90.56 87 ASN A N 1
ATOM 642 C CA . ASN A 1 87 ? 27.231 31.488 -7.839 1.00 90.56 87 ASN A CA 1
ATOM 643 C C . ASN A 1 87 ? 27.387 30.304 -8.814 1.00 90.56 87 ASN A C 1
ATOM 645 O O . ASN A 1 87 ? 28.022 30.472 -9.858 1.00 90.56 87 ASN A O 1
ATOM 649 N N . PRO A 1 88 ? 26.879 29.101 -8.474 1.00 89.06 88 PRO A N 1
ATOM 650 C CA . PRO A 1 88 ? 26.967 27.940 -9.351 1.00 89.06 88 PRO A CA 1
ATOM 651 C C . PRO A 1 88 ? 26.136 28.126 -10.629 1.00 89.06 88 PRO A C 1
ATOM 653 O O . PRO A 1 88 ? 25.143 28.856 -10.633 1.00 89.06 88 PRO A O 1
ATOM 656 N N . PRO A 1 89 ? 26.454 27.399 -11.713 1.00 82.31 89 PRO A N 1
ATOM 657 C CA . PRO A 1 89 ? 25.630 27.409 -12.915 1.00 82.31 89 PRO A CA 1
ATOM 658 C C . PRO A 1 89 ? 24.218 26.874 -12.622 1.00 82.31 89 PRO A C 1
ATOM 660 O O . PRO A 1 89 ? 24.033 25.822 -12.006 1.00 82.31 89 PRO A O 1
ATOM 663 N N . PHE A 1 90 ? 23.192 27.594 -13.085 1.00 76.12 90 PHE A N 1
ATOM 664 C CA . PHE A 1 90 ? 21.798 27.275 -12.750 1.00 76.12 90 PHE A CA 1
ATOM 665 C C . PHE A 1 90 ? 21.293 26.012 -13.461 1.00 76.12 90 PHE A C 1
ATOM 667 O O . PHE A 1 90 ? 20.580 25.217 -12.845 1.00 76.12 90 PHE A O 1
ATOM 674 N N . ASN A 1 91 ? 21.650 25.814 -14.735 1.00 65.88 91 ASN A N 1
ATOM 675 C CA . ASN A 1 91 ? 21.234 24.647 -15.513 1.00 65.88 91 ASN A CA 1
ATOM 676 C C . ASN A 1 91 ? 22.182 24.412 -16.707 1.00 65.88 91 ASN A C 1
ATOM 678 O O . ASN A 1 91 ? 21.892 24.850 -17.814 1.00 65.88 91 ASN A O 1
ATOM 682 N N . CYS A 1 92 ? 23.331 23.758 -16.498 1.00 56.34 92 CYS A N 1
ATOM 683 C CA . CYS A 1 92 ? 24.300 23.515 -17.572 1.00 56.34 92 CYS A CA 1
ATOM 684 C C . CYS A 1 92 ? 24.516 22.010 -17.843 1.00 56.34 92 CYS A C 1
ATOM 686 O O . CYS A 1 92 ? 24.258 21.177 -16.969 1.00 56.34 92 CYS A O 1
ATOM 688 N N . PRO A 1 93 ? 25.018 21.627 -19.037 1.00 45.12 93 PRO A N 1
ATOM 689 C CA . PRO A 1 93 ? 25.308 20.227 -19.382 1.00 45.12 93 PRO A CA 1
ATOM 690 C C . PRO A 1 93 ? 26.296 19.532 -18.431 1.00 45.12 93 PRO A C 1
ATOM 692 O O . PRO A 1 93 ? 26.312 18.307 -18.346 1.00 45.12 93 PRO A O 1
ATOM 695 N N . HIS A 1 94 ? 27.108 20.317 -17.718 1.00 50.00 94 HIS A N 1
ATOM 696 C CA . HIS A 1 94 ? 28.167 19.855 -16.822 1.00 50.00 94 HIS A CA 1
ATOM 697 C C . HIS A 1 94 ? 27.745 19.839 -15.340 1.00 50.00 94 HIS A C 1
ATOM 699 O O . HIS A 1 94 ? 28.548 19.486 -14.488 1.00 50.00 94 HIS A O 1
ATOM 705 N N . GLY A 1 95 ? 26.491 20.185 -15.012 1.00 58.03 95 GLY A N 1
ATOM 706 C CA . GLY A 1 95 ? 25.971 20.149 -13.644 1.00 58.03 95 GLY A CA 1
ATOM 707 C C . GLY A 1 95 ? 24.835 21.142 -13.388 1.00 58.03 95 GLY A C 1
ATOM 708 O O . GLY A 1 95 ? 24.743 22.194 -14.013 1.00 58.03 95 GLY A O 1
ATOM 709 N N . THR A 1 96 ? 23.952 20.824 -12.443 1.00 81.50 96 THR A N 1
ATOM 710 C CA . THR A 1 96 ? 22.915 21.757 -11.967 1.00 81.50 96 THR A CA 1
ATOM 711 C C . THR A 1 96 ? 23.340 22.391 -10.643 1.00 81.50 96 THR A C 1
ATOM 713 O O . THR A 1 96 ? 24.139 21.808 -9.908 1.00 81.50 96 THR A O 1
ATOM 716 N N . ALA A 1 97 ? 22.746 23.527 -10.268 1.00 87.62 97 ALA A N 1
ATOM 717 C CA . ALA A 1 97 ? 22.956 24.122 -8.943 1.00 87.62 97 ALA A CA 1
ATOM 718 C C . ALA A 1 97 ? 22.652 23.138 -7.786 1.00 87.62 97 ALA A C 1
ATOM 720 O O . ALA A 1 97 ? 23.264 23.223 -6.725 1.00 87.62 97 ALA A O 1
ATOM 721 N N . VAL A 1 98 ? 21.757 22.160 -7.998 1.00 90.38 98 VAL A N 1
ATOM 722 C CA . VAL A 1 98 ? 21.484 21.070 -7.039 1.00 90.38 98 VAL A CA 1
ATOM 723 C C . VAL A 1 98 ? 22.697 20.146 -6.896 1.00 90.38 98 VAL A C 1
ATOM 725 O O . VAL A 1 98 ? 23.060 19.787 -5.779 1.00 90.38 98 VAL A O 1
ATOM 728 N N . ASN A 1 99 ? 23.357 19.789 -8.002 1.00 92.62 99 ASN A N 1
ATOM 729 C CA . ASN A 1 99 ? 24.562 18.955 -7.970 1.00 92.62 99 ASN A CA 1
ATOM 730 C C . ASN A 1 99 ? 25.712 19.671 -7.251 1.00 92.62 99 ASN A C 1
ATOM 732 O O . ASN A 1 99 ? 26.387 19.056 -6.433 1.00 92.62 99 ASN A O 1
ATOM 736 N N . PHE A 1 100 ? 25.895 20.969 -7.511 1.00 93.50 100 PHE A N 1
ATOM 737 C CA . PHE A 1 100 ? 26.888 21.795 -6.818 1.00 93.50 100 PHE A CA 1
ATOM 738 C C . PHE A 1 100 ? 26.609 21.870 -5.314 1.00 93.50 100 PHE A C 1
ATOM 740 O O . PHE A 1 100 ? 27.515 21.661 -4.511 1.00 93.50 100 PHE A O 1
ATOM 747 N N . PHE A 1 101 ? 25.353 22.099 -4.923 1.00 95.88 101 PHE A N 1
ATOM 748 C CA . PHE A 1 101 ? 24.964 22.090 -3.515 1.00 95.88 101 PHE A CA 1
ATOM 749 C C . PHE A 1 101 ? 25.277 20.743 -2.852 1.00 95.88 101 PHE A C 1
ATOM 751 O O . PHE A 1 101 ? 25.915 20.697 -1.804 1.00 95.88 101 PHE A O 1
ATOM 758 N N . ASN A 1 102 ? 24.862 19.633 -3.466 1.00 95.81 102 ASN A N 1
ATOM 759 C CA . ASN A 1 102 ? 25.053 18.303 -2.887 1.00 95.81 102 ASN A CA 1
ATOM 760 C C . ASN A 1 102 ? 26.522 17.885 -2.844 1.00 95.81 102 ASN A C 1
ATOM 762 O O . ASN A 1 102 ? 26.932 17.240 -1.885 1.00 95.81 102 ASN A O 1
ATOM 766 N N . GLN A 1 103 ? 27.327 18.296 -3.826 1.00 95.88 103 GLN A N 1
ATOM 767 C CA . GLN A 1 103 ? 28.765 18.072 -3.771 1.00 95.88 103 GLN A CA 1
ATOM 768 C C . GLN A 1 103 ? 29.402 18.866 -2.629 1.00 95.88 103 GLN A C 1
ATOM 770 O O . GLN A 1 103 ? 30.146 18.297 -1.830 1.00 95.88 103 GLN A O 1
ATOM 775 N N . ALA A 1 104 ? 29.060 20.151 -2.491 1.00 96.25 104 ALA A N 1
ATOM 776 C CA . ALA A 1 104 ? 29.497 20.969 -1.364 1.00 96.25 104 ALA A CA 1
ATOM 777 C C . ALA A 1 104 ? 29.098 20.332 -0.023 1.00 96.25 104 ALA A C 1
ATOM 779 O O . ALA A 1 104 ? 29.879 20.317 0.933 1.00 96.25 104 ALA A O 1
ATOM 780 N N . ALA A 1 105 ? 27.907 19.736 0.042 1.00 96.12 105 ALA A N 1
ATOM 781 C CA . ALA A 1 105 ? 27.390 19.057 1.219 1.00 96.12 105 ALA A CA 1
ATOM 782 C C . ALA A 1 105 ? 28.129 17.759 1.586 1.00 96.12 105 ALA A C 1
ATOM 784 O O . ALA A 1 105 ? 27.882 17.223 2.667 1.00 96.12 105 ALA A O 1
ATOM 785 N N . THR A 1 106 ? 29.075 17.264 0.784 1.00 94.62 106 THR A N 1
ATOM 786 C CA . THR A 1 106 ? 29.879 16.091 1.172 1.00 94.62 106 THR A CA 1
ATOM 787 C C . THR A 1 106 ? 31.010 16.437 2.144 1.00 94.62 106 THR A C 1
ATOM 789 O O . THR A 1 106 ? 31.425 15.572 2.910 1.00 94.62 106 THR A O 1
ATOM 792 N N . PHE A 1 107 ? 31.462 17.698 2.184 1.00 93.25 107 PHE A N 1
ATOM 793 C CA . PHE A 1 107 ? 32.617 18.100 3.001 1.00 93.25 107 PHE A CA 1
ATOM 794 C C . PHE A 1 107 ? 32.469 19.434 3.749 1.00 93.25 107 PHE A C 1
ATOM 796 O O . PHE A 1 107 ? 33.222 19.686 4.683 1.00 93.25 107 PHE A O 1
ATOM 803 N N . SER A 1 108 ? 31.530 20.308 3.373 1.00 94.50 108 SER A N 1
ATOM 804 C CA . SER A 1 108 ? 31.434 21.656 3.963 1.00 94.50 108 SER A CA 1
ATOM 805 C C . SER A 1 108 ? 30.669 21.699 5.284 1.00 94.50 108 SER A C 1
ATOM 807 O O . SER A 1 108 ? 29.833 20.844 5.548 1.00 94.50 108 SER A O 1
ATOM 809 N N . THR A 1 109 ? 30.908 22.692 6.132 1.00 94.94 109 THR A N 1
ATOM 810 C CA . THR A 1 109 ? 30.036 22.999 7.281 1.00 94.94 109 THR A CA 1
ATOM 811 C C . THR A 1 109 ? 29.001 24.063 6.926 1.00 94.94 109 THR A C 1
ATOM 813 O O . THR A 1 109 ? 27.894 24.048 7.470 1.00 94.94 109 THR A O 1
ATOM 816 N N . TRP A 1 110 ? 29.335 24.932 5.969 1.00 97.19 110 TRP A N 1
ATOM 817 C CA . TRP A 1 110 ? 28.495 26.027 5.500 1.00 97.19 110 TRP A CA 1
ATOM 818 C C . TRP A 1 110 ? 28.423 26.060 3.974 1.00 97.19 110 TRP A C 1
ATOM 820 O O . TRP A 1 110 ? 29.431 25.882 3.291 1.00 97.19 110 TRP A O 1
ATOM 830 N N . ILE A 1 111 ? 27.231 26.327 3.440 1.00 98.00 111 ILE A N 1
ATOM 831 C CA . ILE A 1 111 ? 27.002 26.541 2.006 1.00 98.00 111 ILE A CA 1
ATOM 832 C C . ILE A 1 111 ? 26.267 27.868 1.834 1.00 98.00 111 ILE A C 1
ATOM 834 O O . ILE A 1 111 ? 25.161 28.028 2.342 1.00 98.00 111 ILE A O 1
ATOM 838 N N . ALA A 1 112 ? 26.862 28.811 1.111 1.00 97.19 112 ALA A N 1
ATOM 839 C CA . ALA A 1 112 ? 26.303 30.134 0.861 1.00 97.19 112 ALA A CA 1
ATOM 840 C C . ALA A 1 112 ? 26.325 30.439 -0.636 1.00 97.19 112 ALA A C 1
ATOM 842 O O . ALA A 1 112 ? 27.364 30.770 -1.201 1.00 97.19 112 ALA A O 1
ATOM 843 N N . MET A 1 113 ? 25.185 30.296 -1.305 1.00 96.12 113 MET A N 1
ATOM 844 C CA . MET A 1 113 ? 25.139 30.359 -2.766 1.00 96.12 113 MET A CA 1
ATOM 845 C C . MET A 1 113 ? 24.046 31.289 -3.276 1.00 96.12 113 MET A C 1
ATOM 847 O O . MET A 1 113 ? 22.949 31.357 -2.712 1.00 96.12 113 MET A O 1
ATOM 851 N N . ILE A 1 114 ? 24.335 31.964 -4.390 1.00 92.31 114 ILE A N 1
ATOM 852 C CA . ILE A 1 114 ? 23.301 32.545 -5.248 1.00 92.31 114 ILE A CA 1
ATOM 853 C C . ILE A 1 114 ? 22.688 31.398 -6.055 1.00 92.31 114 ILE A C 1
ATOM 855 O O . ILE A 1 114 ? 23.379 30.677 -6.765 1.00 92.31 114 ILE A O 1
ATOM 859 N N . LEU A 1 115 ? 21.385 31.196 -5.910 1.00 91.31 115 LEU A N 1
ATOM 860 C CA . LEU A 1 115 ? 20.652 30.047 -6.433 1.00 91.31 115 LEU A CA 1
ATOM 861 C C . LEU A 1 115 ? 19.428 30.520 -7.229 1.00 91.31 115 LEU A C 1
ATOM 863 O O . LEU A 1 115 ? 18.911 31.612 -6.978 1.00 91.31 115 LEU A O 1
ATOM 867 N N . PRO A 1 116 ? 18.895 29.707 -8.156 1.00 87.38 116 PRO A N 1
ATOM 868 C CA . PRO A 1 116 ? 17.619 30.009 -8.794 1.00 87.38 116 PRO A CA 1
ATOM 869 C C . PRO A 1 116 ? 16.503 30.171 -7.749 1.00 87.38 116 PRO A C 1
ATOM 871 O O . PRO A 1 116 ? 16.413 29.362 -6.829 1.00 87.38 116 PRO A O 1
ATOM 874 N N . ALA A 1 117 ? 15.571 31.115 -7.932 1.00 83.62 117 ALA A N 1
ATOM 875 C CA . ALA A 1 117 ? 14.464 31.349 -6.986 1.00 83.62 117 ALA A CA 1
ATOM 876 C C . ALA A 1 117 ? 13.598 30.098 -6.715 1.00 83.62 117 ALA A C 1
ATOM 878 O O . ALA A 1 117 ? 12.948 29.981 -5.679 1.00 83.62 117 ALA A O 1
ATOM 879 N N . ALA A 1 118 ? 13.629 29.107 -7.614 1.00 82.19 118 ALA A N 1
ATOM 880 C CA . ALA A 1 118 ? 13.001 27.805 -7.400 1.00 82.19 118 ALA A CA 1
ATOM 881 C C . ALA A 1 118 ? 13.551 27.042 -6.175 1.00 82.19 118 ALA A C 1
ATOM 883 O O . ALA A 1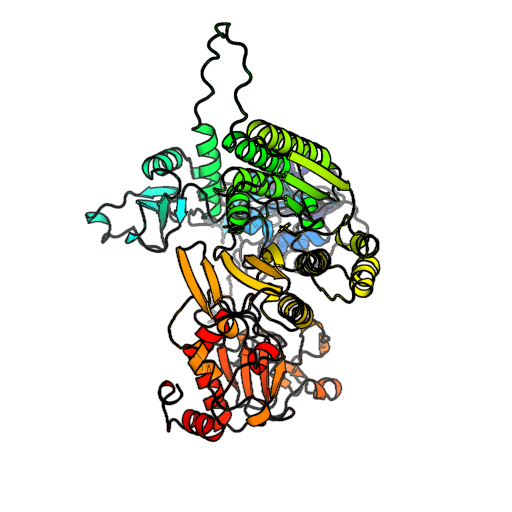 118 ? 12.859 26.164 -5.672 1.00 82.19 118 ALA A O 1
ATOM 884 N N . PHE A 1 119 ? 14.735 27.380 -5.652 1.00 88.00 119 PHE A N 1
ATOM 885 C CA . PHE A 1 119 ? 15.278 26.833 -4.400 1.00 88.00 119 PHE A CA 1
ATOM 886 C C . PHE A 1 119 ? 14.480 27.255 -3.156 1.00 88.00 119 PHE A C 1
ATOM 888 O O . PHE A 1 119 ? 14.620 26.641 -2.099 1.00 88.00 119 PHE A O 1
ATOM 895 N N . ALA A 1 120 ? 13.593 28.248 -3.261 1.00 83.69 120 ALA A N 1
ATOM 896 C CA . ALA A 1 120 ? 12.577 28.506 -2.241 1.00 83.69 120 ALA A CA 1
ATOM 897 C C . ALA A 1 120 ? 11.478 27.422 -2.224 1.00 83.69 120 ALA A C 1
ATOM 899 O O . ALA A 1 120 ? 10.816 27.216 -1.209 1.00 83.69 120 ALA A O 1
ATOM 900 N N . LYS A 1 121 ? 11.286 26.678 -3.326 1.00 81.00 121 LYS A N 1
ATOM 901 C CA . LYS A 1 121 ? 10.241 25.652 -3.425 1.00 81.00 121 LYS A CA 1
ATOM 902 C C . LYS A 1 121 ? 10.642 24.382 -2.694 1.00 81.00 121 LYS A C 1
ATOM 904 O O . LYS A 1 121 ? 11.703 23.800 -2.935 1.00 81.00 121 LYS A O 1
ATOM 909 N N . ALA A 1 122 ? 9.703 23.846 -1.918 1.00 79.44 122 ALA A N 1
ATOM 910 C CA . ALA A 1 122 ? 9.873 22.577 -1.216 1.00 79.44 122 ALA A CA 1
ATOM 911 C C . ALA A 1 122 ? 10.262 21.412 -2.152 1.00 79.44 122 ALA A C 1
ATOM 913 O O . ALA A 1 122 ? 10.967 20.498 -1.740 1.00 79.44 122 ALA A O 1
ATOM 914 N N . SER A 1 123 ? 9.833 21.425 -3.422 1.00 79.12 123 SER A N 1
ATOM 915 C CA . SER A 1 123 ? 10.212 20.409 -4.418 1.00 79.12 123 SER A CA 1
ATOM 916 C C . SER A 1 123 ? 11.695 20.416 -4.786 1.00 79.12 123 SER A C 1
ATOM 918 O O . SER A 1 123 ? 12.238 19.356 -5.083 1.00 79.12 123 SER A O 1
ATOM 920 N N . VAL A 1 124 ? 12.339 21.585 -4.785 1.00 82.69 124 VAL A N 1
ATOM 921 C CA . VAL A 1 124 ? 13.778 21.713 -5.052 1.00 82.69 124 VAL A CA 1
ATOM 922 C C . VAL A 1 124 ? 14.559 21.444 -3.776 1.00 82.69 124 VAL A C 1
ATOM 924 O O . VAL A 1 124 ? 15.494 20.656 -3.793 1.00 82.69 124 VAL A O 1
ATOM 927 N N . GLN A 1 125 ? 14.104 21.978 -2.641 1.00 86.31 125 GLN A N 1
ATOM 928 C CA . GLN A 1 125 ? 14.744 21.740 -1.346 1.00 86.31 125 GLN A CA 1
ATOM 929 C C . GLN A 1 125 ? 14.817 20.256 -0.953 1.00 86.31 125 GLN A C 1
ATOM 931 O O . GLN A 1 125 ? 15.753 19.866 -0.266 1.00 86.31 125 GLN A O 1
ATOM 936 N N . ARG A 1 126 ? 13.871 19.417 -1.402 1.00 84.31 126 ARG A N 1
ATOM 937 C CA . ARG A 1 126 ? 13.914 17.953 -1.205 1.00 84.31 126 ARG A CA 1
ATOM 938 C C . ARG A 1 126 ? 15.032 17.242 -1.972 1.00 84.31 126 ARG A C 1
ATOM 940 O O . ARG A 1 126 ? 15.305 16.089 -1.669 1.00 84.31 126 ARG A O 1
ATOM 947 N N . GLN A 1 127 ? 15.617 17.882 -2.981 1.00 89.62 127 GLN A N 1
ATOM 948 C CA . GLN A 1 127 ? 16.729 17.326 -3.757 1.00 89.62 127 GLN A CA 1
ATOM 949 C C . GLN A 1 127 ? 18.089 17.658 -3.132 1.00 89.62 127 GLN A C 1
ATOM 951 O O . GLN A 1 127 ? 19.100 17.130 -3.586 1.00 89.62 127 GLN A O 1
ATOM 956 N N . LEU A 1 128 ? 18.115 18.539 -2.128 1.00 92.94 128 LEU A N 1
ATOM 957 C CA . LEU A 1 128 ? 19.323 18.966 -1.430 1.00 92.94 128 LEU A CA 1
ATOM 958 C C . LEU A 1 128 ? 19.653 18.002 -0.285 1.00 92.94 128 LEU A C 1
ATOM 960 O O . LEU A 1 128 ? 18.742 17.388 0.278 1.00 92.94 128 LEU A O 1
ATOM 964 N N . ASP A 1 129 ? 20.935 17.899 0.072 1.00 94.25 129 ASP A N 1
ATOM 965 C CA . ASP A 1 129 ? 21.395 17.053 1.173 1.00 94.25 129 ASP A CA 1
ATOM 966 C C . ASP A 1 129 ? 20.594 17.355 2.447 1.00 94.25 129 ASP A C 1
ATOM 968 O O . ASP A 1 129 ? 20.480 18.516 2.864 1.00 94.25 129 ASP A O 1
ATOM 972 N N . PRO A 1 130 ? 19.993 16.331 3.073 1.00 92.81 130 PRO A N 1
ATOM 973 C CA . PRO A 1 130 ? 19.091 16.562 4.179 1.00 92.81 130 PRO A CA 1
ATOM 974 C C . PRO A 1 130 ? 19.843 17.017 5.434 1.00 92.81 130 PRO A C 1
ATOM 976 O O . PRO A 1 130 ? 19.214 17.592 6.306 1.00 92.81 130 PRO A O 1
ATOM 979 N N . ASN A 1 131 ? 21.162 16.851 5.550 1.00 95.31 131 ASN A N 1
ATOM 980 C CA . ASN A 1 131 ? 21.938 17.332 6.699 1.00 95.31 131 ASN A CA 1
ATOM 981 C C . ASN A 1 131 ? 22.253 18.830 6.633 1.00 95.31 131 ASN A C 1
ATOM 983 O O . ASN A 1 131 ? 23.169 19.280 7.313 1.00 95.31 131 ASN A O 1
ATOM 987 N N . PHE A 1 132 ? 21.537 19.598 5.812 1.00 95.12 132 PHE A N 1
ATOM 988 C CA . PHE A 1 132 ? 21.649 21.047 5.754 1.00 95.12 132 PHE A CA 1
ATOM 989 C C . PHE A 1 132 ? 20.302 21.729 6.004 1.00 95.12 132 PHE A C 1
ATOM 991 O O . PHE A 1 132 ? 19.254 21.344 5.474 1.00 95.12 132 PHE A O 1
ATOM 998 N N . GLU A 1 133 ? 20.353 22.796 6.795 1.00 93.75 133 GLU A N 1
ATOM 999 C CA . GLU A 1 133 ? 19.227 23.667 7.120 1.00 93.75 133 GLU A CA 1
ATOM 1000 C C . GLU A 1 133 ? 19.480 25.080 6.586 1.00 93.75 133 GLU A C 1
ATOM 1002 O O . GLU A 1 133 ? 20.556 25.639 6.795 1.00 93.75 133 GLU A O 1
ATOM 1007 N N . CYS A 1 134 ? 18.489 25.655 5.897 1.00 94.50 134 CYS A N 1
ATOM 1008 C CA . CYS A 1 134 ? 18.548 27.025 5.392 1.00 94.50 134 CYS A CA 1
ATOM 1009 C C . CYS A 1 134 ? 18.336 27.986 6.561 1.00 94.50 134 CYS A C 1
ATOM 1011 O O . CYS A 1 134 ? 17.224 28.093 7.072 1.00 94.50 134 CYS A O 1
ATOM 1013 N N . VAL A 1 135 ? 19.389 28.684 6.974 1.00 95.06 135 VAL A N 1
ATOM 1014 C CA . VAL A 1 135 ? 19.349 29.648 8.086 1.00 95.06 135 VAL A CA 1
ATOM 1015 C C . VAL A 1 135 ? 19.173 31.087 7.606 1.00 95.06 135 VAL A C 1
ATOM 1017 O O . VAL A 1 135 ? 18.853 31.971 8.395 1.00 95.06 135 VAL A O 1
ATOM 1020 N N . HIS A 1 136 ? 19.355 31.333 6.307 1.00 95.06 136 HIS A N 1
ATOM 1021 C CA . HIS A 1 136 ? 19.114 32.632 5.695 1.00 95.06 136 HIS A CA 1
ATOM 1022 C C . HIS A 1 136 ? 18.575 32.477 4.277 1.00 95.06 136 HIS A C 1
ATOM 1024 O O . HIS A 1 136 ? 19.089 31.671 3.502 1.00 95.06 136 HIS A O 1
ATOM 1030 N N . HIS A 1 137 ? 17.569 33.279 3.940 1.00 91.75 137 HIS A N 1
ATOM 1031 C CA . HIS A 1 137 ? 17.010 33.391 2.602 1.00 91.75 137 HIS A CA 1
ATOM 1032 C C . HIS A 1 137 ? 16.818 34.869 2.265 1.00 91.75 137 HIS A C 1
ATOM 1034 O O . HIS A 1 137 ? 16.155 35.592 3.005 1.00 91.75 137 HIS A O 1
ATOM 1040 N N . GLN A 1 138 ? 17.358 35.293 1.128 1.00 89.19 138 GLN A N 1
ATOM 1041 C CA . GLN A 1 138 ? 17.181 36.630 0.583 1.00 89.19 138 GLN A CA 1
ATOM 1042 C C . GLN A 1 138 ? 16.778 36.517 -0.885 1.00 89.19 138 GLN A C 1
ATOM 1044 O O . GLN A 1 138 ? 17.534 36.009 -1.715 1.00 89.19 138 GLN A O 1
ATOM 1049 N N . ALA A 1 139 ? 15.587 37.003 -1.227 1.00 82.88 139 ALA A N 1
ATOM 1050 C CA . ALA A 1 139 ? 15.189 37.141 -2.621 1.00 82.88 139 ALA A CA 1
ATOM 1051 C C . ALA A 1 139 ? 16.049 38.222 -3.301 1.00 82.88 139 ALA A C 1
ATOM 1053 O O . ALA A 1 139 ? 16.281 39.283 -2.723 1.00 82.88 139 ALA A O 1
ATOM 1054 N N . LEU A 1 140 ? 16.478 37.975 -4.543 1.00 82.81 140 LEU A N 1
ATOM 1055 C CA . LEU A 1 140 ? 17.228 38.932 -5.366 1.00 82.81 140 LEU A CA 1
ATOM 1056 C C . LEU A 1 140 ? 16.413 39.328 -6.615 1.00 82.81 140 LEU A C 1
ATOM 1058 O O . LEU A 1 140 ? 16.828 39.053 -7.746 1.00 82.81 140 LEU A O 1
ATOM 1062 N N . PRO A 1 141 ? 15.203 39.906 -6.455 1.00 64.56 141 PRO A N 1
ATOM 1063 C CA . PRO A 1 141 ? 14.378 40.274 -7.594 1.00 64.56 141 PRO A CA 1
ATOM 1064 C C . PRO A 1 141 ? 14.990 41.481 -8.317 1.00 64.56 141 PRO A C 1
ATOM 1066 O O . PRO A 1 141 ? 15.210 42.525 -7.712 1.00 64.56 141 PRO A O 1
ATOM 1069 N N . ASN A 1 142 ? 15.171 41.366 -9.636 1.00 61.84 142 ASN A N 1
ATOM 1070 C CA . ASN A 1 142 ? 15.682 42.418 -10.534 1.00 61.84 142 ASN A CA 1
ATOM 1071 C C . ASN A 1 142 ? 17.193 42.701 -10.492 1.00 61.84 142 ASN A C 1
ATOM 1073 O O . ASN A 1 142 ? 17.629 43.662 -11.128 1.00 61.84 142 ASN A O 1
ATOM 1077 N N . GLU A 1 143 ? 17.984 41.858 -9.833 1.00 71.19 143 GLU A N 1
ATOM 1078 C CA . GLU A 1 143 ? 19.441 41.991 -9.833 1.00 71.19 143 GLU A CA 1
ATOM 1079 C C . GLU A 1 143 ? 20.026 41.662 -11.228 1.00 71.19 143 GLU A C 1
ATOM 1081 O O . GLU A 1 143 ? 19.648 40.643 -11.826 1.00 71.19 143 GLU A O 1
ATOM 1086 N N . PRO A 1 144 ? 20.890 42.518 -11.814 1.00 67.25 144 PRO A N 1
ATOM 1087 C CA . PRO A 1 144 ? 21.483 42.257 -13.119 1.00 67.25 144 PRO A CA 1
ATOM 1088 C C . PRO A 1 144 ? 22.613 41.226 -13.009 1.00 67.25 144 PRO A C 1
ATOM 1090 O O . PRO A 1 144 ? 23.657 41.484 -12.417 1.00 67.25 144 PRO A O 1
ATOM 1093 N N . PHE A 1 145 ? 22.434 40.077 -13.658 1.00 74.00 145 PHE A N 1
ATOM 1094 C CA . PHE A 1 145 ? 23.528 39.148 -13.947 1.00 74.00 145 PHE A CA 1
ATOM 1095 C C . PHE A 1 145 ? 24.095 39.442 -15.331 1.00 74.00 145 PHE A C 1
ATOM 1097 O O . PHE A 1 145 ? 23.376 39.938 -16.195 1.00 74.00 145 PHE A O 1
ATOM 1104 N N . TYR A 1 146 ? 25.358 39.117 -15.591 1.00 69.00 146 TYR A N 1
ATOM 1105 C CA . TYR A 1 146 ? 25.982 39.432 -16.879 1.00 69.00 146 TYR A CA 1
ATOM 1106 C C . TYR A 1 146 ? 26.235 38.169 -17.699 1.00 69.00 146 TYR A C 1
ATOM 1108 O O . TYR A 1 146 ? 26.821 37.213 -17.202 1.00 69.00 146 TYR A O 1
ATOM 1116 N N . ARG A 1 147 ? 25.817 38.179 -18.969 1.00 65.56 147 ARG A N 1
ATOM 1117 C CA . ARG A 1 147 ? 26.146 37.161 -19.980 1.00 65.56 147 ARG A CA 1
ATOM 1118 C C . ARG A 1 147 ? 26.676 37.879 -21.216 1.00 65.56 147 ARG A C 1
ATOM 1120 O O . ARG A 1 147 ? 26.007 38.777 -21.726 1.00 65.56 147 ARG A O 1
ATOM 1127 N N . ASP A 1 148 ? 2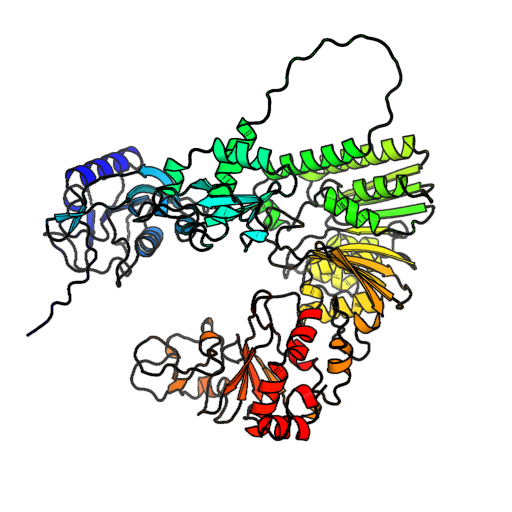7.887 37.545 -21.653 1.00 64.69 148 ASP A N 1
ATOM 1128 C CA . ASP A 1 148 ? 28.572 38.204 -22.780 1.00 64.69 148 ASP A CA 1
ATOM 1129 C C . ASP A 1 148 ? 28.610 39.745 -22.662 1.00 64.69 148 ASP A C 1
ATOM 1131 O O . ASP A 1 148 ? 28.410 40.475 -23.634 1.00 64.69 148 ASP A O 1
ATOM 1135 N N . GLY A 1 149 ? 28.789 40.259 -21.437 1.00 60.50 149 GLY A N 1
ATOM 1136 C CA . GLY A 1 149 ? 28.810 41.699 -21.145 1.00 60.50 149 GLY A CA 1
ATOM 1137 C C . GLY A 1 149 ? 27.441 42.395 -21.156 1.00 60.50 149 GLY A C 1
ATOM 1138 O O . GLY A 1 149 ? 27.376 43.606 -20.952 1.00 60.50 149 GLY A O 1
ATOM 1139 N N . LYS A 1 150 ? 26.337 41.665 -21.361 1.00 65.25 150 LYS A N 1
ATOM 1140 C CA . LYS A 1 150 ? 24.968 42.201 -21.318 1.00 65.25 150 LYS A CA 1
ATOM 1141 C C . LYS A 1 150 ? 24.258 41.801 -20.031 1.00 65.25 150 LYS A C 1
ATOM 1143 O O . LYS A 1 150 ? 24.339 40.651 -19.606 1.00 65.25 150 LYS A O 1
ATOM 1148 N N . ALA A 1 151 ? 23.514 42.742 -19.452 1.00 69.56 151 ALA A N 1
ATOM 1149 C CA . ALA A 1 151 ? 22.675 42.478 -18.291 1.00 69.56 151 ALA A CA 1
ATOM 1150 C C . ALA A 1 151 ? 21.493 41.567 -18.673 1.00 69.56 151 ALA A C 1
ATOM 1152 O O . ALA A 1 151 ? 20.689 41.896 -19.548 1.00 69.56 151 ALA A O 1
ATOM 1153 N N . VAL A 1 152 ? 21.379 40.434 -17.989 1.00 67.88 152 VAL A N 1
ATOM 1154 C CA . VAL A 1 152 ? 20.286 39.469 -18.070 1.00 67.88 152 VAL A CA 1
ATOM 1155 C C . VAL A 1 152 ? 19.618 39.397 -16.703 1.00 67.88 152 VAL A C 1
ATOM 1157 O O . VAL A 1 152 ? 20.278 39.341 -15.667 1.00 67.88 152 VAL A O 1
ATOM 1160 N N . ARG A 1 153 ? 18.286 39.405 -16.698 1.00 69.00 153 ARG A N 1
ATOM 1161 C CA . ARG A 1 153 ? 17.492 39.314 -15.471 1.00 69.00 153 ARG A CA 1
ATOM 1162 C C . ARG A 1 153 ? 17.055 37.875 -15.260 1.00 69.00 153 ARG A C 1
ATOM 1164 O O . ARG A 1 153 ? 16.405 37.297 -16.130 1.00 69.00 153 ARG A O 1
ATOM 1171 N N . VAL A 1 154 ? 17.397 37.325 -14.103 1.00 69.88 154 VAL A N 1
ATOM 1172 C CA . VAL A 1 154 ? 16.999 35.981 -13.682 1.00 69.88 154 VAL A CA 1
ATOM 1173 C C . VAL A 1 154 ? 16.466 36.080 -12.261 1.00 69.88 154 VAL A C 1
ATOM 1175 O O . VAL A 1 154 ? 17.062 36.757 -11.428 1.00 69.88 154 VAL A O 1
ATOM 1178 N N . ASN A 1 155 ? 15.348 35.415 -11.969 1.00 76.69 155 ASN A N 1
ATOM 1179 C CA . ASN A 1 155 ? 14.858 35.340 -10.596 1.00 76.69 155 ASN A CA 1
ATOM 1180 C C . ASN A 1 155 ? 15.786 34.427 -9.789 1.00 76.69 155 ASN A C 1
ATOM 1182 O O . ASN A 1 155 ? 15.761 33.200 -9.949 1.00 76.69 155 ASN A O 1
ATOM 1186 N N . ALA A 1 156 ? 16.590 35.037 -8.926 1.00 84.12 156 ALA A N 1
ATOM 1187 C CA . ALA A 1 156 ? 17.534 34.368 -8.047 1.00 84.12 156 ALA A CA 1
ATOM 1188 C C . ALA A 1 156 ? 17.214 34.653 -6.572 1.00 84.12 156 ALA A C 1
ATOM 1190 O O . ALA A 1 156 ? 16.445 35.554 -6.230 1.00 84.12 156 ALA A O 1
ATOM 1191 N N . CYS A 1 157 ? 17.822 33.872 -5.693 1.00 88.75 157 CYS A N 1
ATOM 1192 C CA . CYS A 1 157 ? 17.866 34.118 -4.262 1.00 88.75 157 CYS A CA 1
ATOM 1193 C C . CYS A 1 157 ? 19.265 33.804 -3.739 1.00 88.75 157 CYS A C 1
ATOM 1195 O O . CYS A 1 157 ? 19.915 32.883 -4.229 1.00 88.75 157 CYS A O 1
ATOM 1197 N N . PHE A 1 158 ? 19.703 34.521 -2.715 1.00 93.69 158 PHE A N 1
ATOM 1198 C CA . PHE A 1 158 ? 20.869 34.150 -1.932 1.00 93.69 158 PHE A CA 1
ATOM 1199 C C . PHE A 1 158 ? 20.417 33.349 -0.711 1.00 93.69 158 PHE A C 1
ATOM 1201 O O . PHE A 1 158 ? 19.469 33.738 -0.022 1.00 93.69 158 PHE A O 1
ATOM 1208 N N . GLN A 1 159 ? 21.047 32.202 -0.466 1.00 96.62 159 GLN A N 1
ATOM 1209 C CA . GLN A 1 159 ? 20.728 31.363 0.687 1.00 96.62 159 GLN A CA 1
ATOM 1210 C C . GLN A 1 159 ? 21.992 30.927 1.418 1.00 96.62 159 GLN A C 1
ATOM 1212 O O . GLN A 1 159 ? 22.977 30.561 0.777 1.00 96.62 159 GLN A O 1
ATOM 1217 N N . ILE A 1 160 ? 21.922 30.906 2.752 1.00 97.31 160 ILE A N 1
ATOM 1218 C CA . ILE A 1 160 ? 22.973 30.366 3.621 1.00 97.31 160 ILE A CA 1
ATOM 1219 C C . ILE A 1 160 ? 22.419 29.149 4.345 1.00 97.31 160 ILE A C 1
ATOM 1221 O O . ILE A 1 160 ? 21.355 29.196 4.969 1.00 97.31 160 ILE A O 1
ATOM 1225 N N . TRP A 1 161 ? 23.170 28.062 4.258 1.00 97.50 161 TRP A N 1
ATOM 1226 C CA . TRP A 1 161 ? 22.825 26.757 4.779 1.00 97.50 161 TRP A CA 1
ATOM 1227 C C . TRP A 1 161 ? 23.898 26.274 5.743 1.00 97.50 161 TRP A C 1
ATOM 1229 O O . TRP A 1 161 ? 25.094 26.373 5.466 1.00 97.50 161 TRP A O 1
ATOM 1239 N N . ARG A 1 162 ? 23.451 25.713 6.863 1.00 96.31 162 ARG A N 1
ATOM 1240 C CA . ARG A 1 162 ? 24.300 25.177 7.926 1.00 96.31 162 ARG A CA 1
ATOM 1241 C C . ARG A 1 162 ? 24.173 23.664 7.978 1.00 96.31 162 ARG A C 1
ATOM 1243 O O . ARG A 1 162 ? 23.048 23.158 7.975 1.00 96.31 162 ARG A O 1
ATOM 1250 N N . ARG A 1 163 ? 25.296 22.952 8.105 1.00 95.06 163 ARG A N 1
ATOM 1251 C CA . ARG A 1 163 ? 25.272 21.514 8.381 1.00 95.06 163 ARG A CA 1
ATOM 1252 C C . ARG A 1 163 ? 24.677 21.244 9.762 1.00 95.06 163 ARG A C 1
ATOM 1254 O O . ARG A 1 163 ? 25.076 21.845 10.757 1.00 95.06 163 ARG A O 1
ATOM 1261 N N . THR A 1 164 ? 23.760 20.295 9.836 1.00 91.44 164 THR A N 1
ATOM 1262 C CA . THR A 1 164 ? 23.115 19.844 11.066 1.00 91.44 164 THR A CA 1
ATOM 1263 C C . THR A 1 164 ? 23.478 18.390 11.358 1.00 91.44 164 THR A C 1
ATOM 1265 O O . THR A 1 164 ? 23.637 17.571 10.456 1.00 91.44 164 THR A O 1
ATOM 1268 N N . ALA A 1 165 ? 23.582 18.037 12.644 1.00 86.12 165 ALA A N 1
ATOM 1269 C CA . ALA A 1 165 ? 23.817 16.650 13.066 1.00 86.12 165 ALA A CA 1
ATOM 1270 C C . ALA A 1 165 ? 22.609 15.734 12.787 1.00 86.12 165 ALA A C 1
ATOM 1272 O O . ALA A 1 165 ? 22.750 14.518 12.668 1.00 86.12 165 ALA A O 1
ATOM 1273 N N . LYS A 1 166 ? 21.406 16.317 12.706 1.00 80.94 166 LYS A N 1
ATOM 1274 C CA . LYS A 1 166 ? 20.168 15.619 12.356 1.00 80.94 166 LYS A CA 1
ATOM 1275 C C . LYS A 1 166 ? 19.700 16.071 10.967 1.00 80.94 166 LYS A C 1
ATOM 1277 O O . LYS A 1 166 ? 19.655 17.281 10.740 1.00 80.94 166 LYS A O 1
ATOM 1282 N N . PRO A 1 167 ? 19.293 15.149 10.078 1.00 85.88 167 PRO A N 1
ATOM 1283 C CA . PRO A 1 167 ? 18.750 15.522 8.779 1.00 85.88 167 PRO A CA 1
ATOM 1284 C C . PRO A 1 167 ? 17.439 16.319 8.912 1.00 85.88 167 PRO A C 1
ATOM 1286 O O . PRO A 1 167 ? 16.536 15.920 9.651 1.00 85.88 167 PRO A O 1
ATOM 1289 N N . ARG A 1 168 ? 17.323 17.422 8.170 1.00 84.62 168 ARG A N 1
ATOM 1290 C CA . ARG A 1 168 ? 16.133 18.253 7.982 1.00 84.62 168 ARG A CA 1
ATOM 1291 C C . ARG A 1 168 ? 14.967 17.432 7.440 1.00 84.62 168 ARG A C 1
ATOM 1293 O O . ARG A 1 168 ? 15.092 16.690 6.465 1.00 84.62 168 ARG A O 1
ATOM 1300 N N . VAL A 1 169 ? 13.797 17.628 8.041 1.00 72.88 169 VAL A N 1
ATOM 1301 C CA . VAL A 1 169 ? 12.556 16.952 7.655 1.00 72.88 169 VAL A CA 1
ATOM 1302 C C . VAL A 1 169 ? 11.690 17.911 6.843 1.00 72.88 169 VAL A C 1
ATOM 1304 O O . VAL A 1 169 ? 11.223 18.919 7.358 1.00 72.88 169 VAL A O 1
ATOM 1307 N N . MET A 1 170 ? 11.445 17.585 5.573 1.00 66.44 170 MET A N 1
ATOM 1308 C CA . MET A 1 170 ? 10.545 18.355 4.708 1.00 66.44 170 MET A CA 1
ATOM 1309 C C . MET A 1 170 ? 9.177 17.664 4.624 1.00 66.44 170 MET A C 1
ATOM 1311 O O . MET A 1 170 ? 9.112 16.520 4.157 1.00 66.44 170 MET A O 1
ATOM 1315 N N . PRO A 1 171 ? 8.067 18.323 5.008 1.00 59.62 171 PRO A N 1
ATOM 1316 C CA . PRO A 1 171 ? 6.732 17.762 4.845 1.00 59.62 171 PRO A CA 1
ATOM 1317 C C . PRO A 1 171 ? 6.441 17.389 3.384 1.00 59.62 171 PRO A C 1
ATOM 1319 O O . PRO A 1 171 ? 6.850 18.070 2.427 1.00 59.62 171 PRO A O 1
ATOM 1322 N N . LYS A 1 172 ? 5.717 16.280 3.197 1.00 62.56 172 LYS A N 1
ATOM 1323 C CA . LYS A 1 172 ? 5.206 15.905 1.878 1.00 62.56 172 LYS A CA 1
ATOM 1324 C C . LYS A 1 172 ? 4.244 16.980 1.361 1.00 62.56 172 LYS A C 1
ATOM 1326 O O . LYS A 1 172 ? 3.463 17.517 2.141 1.00 62.56 172 LYS A O 1
ATOM 1331 N N . PRO A 1 173 ? 4.305 17.295 0.060 1.00 67.69 173 PRO A N 1
ATOM 1332 C CA . PRO A 1 173 ? 3.451 18.311 -0.530 1.00 67.69 173 PRO A CA 1
ATOM 1333 C C . PRO A 1 173 ? 1.995 17.820 -0.510 1.00 67.69 173 PRO A C 1
ATOM 1335 O O . PRO A 1 173 ? 1.698 16.775 -1.088 1.00 67.69 173 PRO A O 1
ATOM 1338 N N . LEU A 1 174 ? 1.093 18.554 0.150 1.00 73.94 174 LEU A N 1
ATOM 1339 C CA . LEU A 1 174 ? -0.342 18.256 0.109 1.00 73.94 174 LEU A CA 1
ATOM 1340 C C . LEU A 1 174 ? -0.849 18.429 -1.324 1.00 73.94 174 LEU A C 1
ATOM 1342 O O . LEU A 1 174 ? -0.477 19.375 -2.007 1.00 73.94 174 LEU A O 1
ATOM 1346 N N . THR A 1 175 ? -1.660 17.507 -1.828 1.00 77.81 175 THR A N 1
ATOM 1347 C CA . THR A 1 175 ? -2.215 17.602 -3.198 1.00 77.81 175 THR A CA 1
ATOM 1348 C C . THR A 1 175 ? -3.736 17.523 -3.233 1.00 77.81 175 THR A C 1
ATOM 1350 O O . THR A 1 175 ? -4.332 17.627 -4.305 1.00 77.81 175 THR A O 1
ATOM 1353 N N . THR A 1 176 ? -4.344 17.394 -2.057 1.00 82.62 176 THR A N 1
ATOM 1354 C CA . THR A 1 176 ? -5.778 17.280 -1.799 1.00 82.62 176 THR A CA 1
ATOM 1355 C C . THR A 1 176 ? -6.120 18.108 -0.563 1.00 82.62 176 THR A C 1
ATOM 1357 O O . THR A 1 176 ? -5.257 18.283 0.298 1.00 82.62 176 THR A O 1
ATOM 1360 N N . HIS A 1 177 ? -7.358 18.586 -0.471 1.00 88.12 177 HIS A N 1
ATOM 1361 C CA . HIS A 1 177 ? -7.867 19.362 0.657 1.00 88.12 177 HIS A CA 1
ATOM 1362 C C . HIS A 1 177 ? -9.307 18.914 0.981 1.00 88.12 177 HIS A C 1
ATOM 1364 O O . HIS A 1 177 ? -9.976 18.361 0.114 1.00 88.12 177 HIS A O 1
ATOM 1370 N N . ALA A 1 178 ? -9.768 19.096 2.222 1.00 86.69 178 ALA A N 1
ATOM 1371 C CA . ALA A 1 178 ? -11.092 18.624 2.654 1.00 86.69 178 ALA A CA 1
ATOM 1372 C C . ALA A 1 178 ? -12.250 19.465 2.088 1.00 86.69 178 ALA A C 1
ATOM 1374 O O . ALA A 1 178 ? -13.324 18.940 1.831 1.00 86.69 178 ALA A O 1
ATOM 1375 N N . ASP A 1 179 ? -12.029 20.763 1.876 1.00 88.00 179 ASP A N 1
ATOM 1376 C CA . ASP A 1 179 ? -13.073 21.675 1.390 1.00 88.00 179 ASP A CA 1
ATOM 1377 C C . ASP A 1 179 ? -13.246 21.614 -0.134 1.00 88.00 179 ASP A C 1
ATOM 1379 O O . ASP A 1 179 ? -14.305 21.956 -0.656 1.00 88.00 179 ASP A O 1
ATOM 1383 N N . PHE A 1 180 ? -12.215 21.190 -0.871 1.00 93.75 180 PHE A N 1
ATOM 1384 C CA . PHE A 1 180 ? -12.210 21.219 -2.331 1.00 93.75 180 PHE A CA 1
ATOM 1385 C C . PHE A 1 180 ? -11.246 20.198 -2.934 1.00 93.75 180 PHE A C 1
ATOM 1387 O O . PHE A 1 180 ? -10.226 19.833 -2.349 1.00 93.75 180 PHE A O 1
ATOM 1394 N N . GLU A 1 181 ? -11.517 19.810 -4.174 1.00 94.25 181 GLU A N 1
ATOM 1395 C CA . GLU A 1 181 ? -10.661 18.933 -4.959 1.00 94.25 181 GLU A CA 1
ATOM 1396 C C . GLU A 1 181 ? -10.257 19.555 -6.299 1.00 94.25 181 GLU A C 1
ATOM 1398 O O . GLU A 1 181 ? -10.910 20.450 -6.839 1.00 94.25 181 GLU A O 1
ATOM 1403 N N . PHE A 1 182 ? -9.161 19.042 -6.861 1.00 94.81 182 PHE A N 1
ATOM 1404 C CA . PHE A 1 182 ? -8.694 19.410 -8.193 1.00 94.81 182 PHE A CA 1
ATOM 1405 C C . PHE A 1 182 ? -9.255 18.441 -9.238 1.00 94.81 182 PHE A C 1
ATOM 1407 O O . PHE A 1 182 ? -8.728 17.335 -9.390 1.00 94.81 182 PHE A O 1
ATOM 1414 N N . VAL A 1 183 ? -10.263 18.863 -9.995 1.00 92.44 183 VAL A N 1
ATOM 1415 C CA . VAL A 1 183 ? -10.899 18.035 -11.030 1.00 92.44 183 VAL A CA 1
ATOM 1416 C C . VAL A 1 183 ? -10.148 18.099 -12.366 1.00 92.44 183 VAL A C 1
ATOM 1418 O O . VAL A 1 183 ? -9.321 18.981 -12.609 1.00 92.44 183 VAL A O 1
ATOM 1421 N N . LYS A 1 184 ? -10.383 17.112 -13.240 1.00 86.81 184 LYS A N 1
ATOM 1422 C CA . LYS A 1 184 ? -9.652 16.971 -14.517 1.00 86.81 184 LYS A CA 1
ATOM 1423 C C . LYS A 1 184 ? -10.260 17.788 -15.651 1.00 86.81 184 LYS A C 1
ATOM 1425 O O . LYS A 1 184 ? -9.545 18.160 -16.578 1.00 86.81 184 LYS A O 1
ATOM 1430 N N . THR A 1 185 ? -11.563 18.024 -15.588 1.00 84.88 185 THR A N 1
ATOM 1431 C CA . THR A 1 185 ? -12.349 18.604 -16.677 1.00 84.88 185 THR A CA 1
ATOM 1432 C C . THR A 1 185 ? -13.084 19.841 -16.181 1.00 84.88 185 THR A C 1
ATOM 1434 O O . THR A 1 185 ? -13.377 19.952 -14.989 1.00 84.88 185 THR A O 1
ATOM 1437 N N . ILE A 1 186 ? -13.338 20.793 -17.076 1.00 85.50 186 ILE A N 1
ATOM 1438 C CA . ILE A 1 186 ? -13.985 22.057 -16.711 1.00 85.50 186 ILE A CA 1
ATOM 1439 C C . ILE A 1 186 ? -15.468 21.851 -16.378 1.00 85.50 186 ILE A C 1
ATOM 1441 O O . ILE A 1 186 ? -16.044 22.605 -15.603 1.00 85.50 186 ILE A O 1
ATOM 1445 N N . GLU A 1 187 ? -16.073 20.798 -16.924 1.00 84.62 187 GLU A N 1
ATOM 1446 C CA . GLU A 1 187 ? -17.461 20.393 -16.705 1.00 84.62 187 GLU A CA 1
ATOM 1447 C C . GLU A 1 187 ? -17.713 19.966 -15.258 1.00 84.62 187 GLU A C 1
ATOM 1449 O O . GLU A 1 187 ? -18.822 20.104 -14.754 1.00 84.62 187 GLU A O 1
ATOM 1454 N N . GLN A 1 188 ? -16.675 19.460 -14.593 1.00 88.69 188 GLN A N 1
ATOM 1455 C CA . GLN A 1 188 ? -16.721 19.016 -13.202 1.00 88.69 188 GLN A CA 1
ATOM 1456 C C . GLN A 1 188 ? -16.429 20.142 -12.208 1.00 88.69 188 GLN A C 1
ATOM 1458 O O . GLN A 1 188 ? -16.426 19.882 -11.011 1.00 88.69 188 GLN A O 1
ATOM 1463 N N . ALA A 1 189 ? -16.092 21.340 -12.677 1.00 91.19 189 ALA A N 1
ATOM 1464 C CA . ALA A 1 189 ? -15.504 22.387 -11.859 1.00 91.19 189 ALA A CA 1
ATOM 1465 C C . ALA A 1 189 ? -16.510 23.489 -11.536 1.00 91.19 189 ALA A C 1
ATOM 1467 O O . ALA A 1 189 ? -17.251 23.932 -12.415 1.00 91.19 189 ALA A O 1
ATOM 1468 N N . ASP A 1 190 ? -16.456 23.986 -10.304 1.00 92.00 190 ASP A N 1
ATOM 1469 C CA . ASP A 1 190 ? -17.224 25.157 -9.880 1.00 92.00 190 ASP A CA 1
ATOM 1470 C C . ASP A 1 190 ? -16.535 26.442 -10.363 1.00 92.00 190 ASP A C 1
ATOM 1472 O O . ASP A 1 190 ? -17.154 27.334 -10.944 1.00 92.00 190 ASP A O 1
ATOM 1476 N N . PHE A 1 191 ? -15.209 26.505 -10.214 1.00 93.06 191 PHE A N 1
ATOM 1477 C CA . PHE A 1 191 ? -14.377 27.611 -10.686 1.00 93.06 191 PHE A CA 1
ATOM 1478 C C . PHE A 1 191 ? -12.971 27.125 -11.065 1.00 93.06 191 PHE A C 1
ATOM 1480 O O . PHE A 1 191 ? -12.596 25.967 -10.869 1.00 93.06 191 PHE A O 1
ATOM 1487 N N . ALA A 1 192 ? -12.164 28.015 -11.643 1.00 93.12 192 ALA A N 1
ATOM 1488 C CA . ALA A 1 192 ? -10.783 27.724 -12.005 1.00 93.12 192 ALA A CA 1
ATOM 1489 C C . ALA A 1 192 ? -9.800 28.710 -11.364 1.00 93.12 192 ALA A C 1
ATOM 1491 O O . ALA A 1 192 ? -10.126 29.866 -11.109 1.00 93.12 192 ALA A O 1
ATOM 1492 N N . ILE A 1 193 ? -8.560 28.273 -11.159 1.00 93.88 193 ILE A N 1
ATOM 1493 C CA . ILE A 1 193 ? -7.449 29.114 -10.700 1.00 93.88 193 ILE A CA 1
ATOM 1494 C C . ILE A 1 193 ? -6.329 29.058 -11.736 1.00 93.88 193 ILE A C 1
ATOM 1496 O O . ILE A 1 193 ? -5.880 27.982 -12.135 1.00 93.88 193 ILE A O 1
ATOM 1500 N N . ARG A 1 194 ? -5.826 30.217 -12.168 1.00 93.06 194 ARG A N 1
ATOM 1501 C CA . ARG A 1 194 ? -4.678 30.295 -13.083 1.00 93.06 194 ARG A CA 1
ATOM 1502 C C . ARG A 1 194 ? -3.440 29.691 -12.415 1.00 93.06 194 ARG A C 1
ATOM 1504 O O . ARG A 1 194 ? -2.990 30.205 -11.395 1.00 93.06 194 ARG A O 1
ATOM 1511 N N . ARG A 1 195 ? -2.833 28.651 -12.999 1.00 91.00 195 ARG A N 1
ATOM 1512 C CA . ARG A 1 195 ? -1.651 27.994 -12.399 1.00 91.00 195 ARG A CA 1
ATOM 1513 C C . ARG A 1 195 ? -0.305 28.522 -12.887 1.00 91.00 195 ARG A C 1
ATOM 1515 O O . ARG A 1 195 ? 0.695 28.338 -12.201 1.00 91.00 195 ARG A O 1
ATOM 1522 N N . VAL A 1 196 ? -0.259 29.127 -14.072 1.00 87.00 196 VAL A N 1
ATOM 1523 C CA . VAL A 1 196 ? 0.982 29.550 -14.742 1.00 87.00 196 VAL A CA 1
ATOM 1524 C C . VAL A 1 196 ? 0.767 30.839 -15.541 1.00 87.00 196 VAL A C 1
ATOM 1526 O O . VAL A 1 196 ? -0.330 31.081 -16.049 1.00 87.00 196 VAL A O 1
ATOM 1529 N N . GLY A 1 197 ? 1.813 31.661 -15.645 1.00 82.50 197 GLY A N 1
ATOM 1530 C CA . GLY A 1 197 ? 1.820 32.958 -16.327 1.00 82.50 197 GLY A CA 1
ATOM 1531 C C . GLY A 1 197 ? 1.679 34.140 -15.362 1.00 82.50 197 GLY A C 1
ATOM 1532 O O . GLY A 1 197 ? 1.483 33.954 -14.164 1.00 82.50 197 GLY A O 1
ATOM 1533 N N . GLY A 1 198 ? 1.739 35.375 -15.874 1.00 78.88 198 GLY A N 1
ATOM 1534 C CA . GLY A 1 198 ? 1.742 36.602 -15.051 1.00 78.88 198 GLY A CA 1
ATOM 1535 C C . GLY A 1 198 ? 0.521 36.799 -14.135 1.00 78.88 198 GLY A C 1
ATOM 1536 O O . GLY A 1 198 ? 0.560 37.601 -13.206 1.00 78.88 198 GLY A O 1
ATOM 1537 N N . HIS A 1 199 ? -0.554 36.036 -14.351 1.00 84.62 199 HIS A N 1
ATOM 1538 C CA . HIS A 1 199 ? -1.752 36.022 -13.508 1.00 84.62 199 HIS A CA 1
ATOM 1539 C C . HIS A 1 199 ? -1.892 34.747 -12.661 1.00 84.62 199 HIS A C 1
ATOM 1541 O O . HIS A 1 199 ? -2.999 34.445 -12.223 1.00 84.62 199 HIS A O 1
ATOM 1547 N N . ALA A 1 200 ? -0.824 33.969 -12.450 1.00 87.50 200 ALA A N 1
ATOM 1548 C CA . ALA A 1 200 ? -0.870 32.792 -11.582 1.00 87.50 200 ALA A CA 1
ATOM 1549 C C . ALA A 1 200 ? -1.424 33.156 -10.188 1.00 87.50 200 ALA A C 1
ATOM 1551 O O . ALA A 1 200 ? -1.052 34.190 -9.629 1.00 87.50 200 ALA A O 1
ATOM 1552 N N . GLY A 1 201 ? -2.347 32.329 -9.686 1.00 87.31 201 GLY A N 1
ATOM 1553 C CA . GLY A 1 201 ? -3.130 32.540 -8.462 1.00 87.31 201 GLY A CA 1
ATOM 1554 C C . GLY A 1 201 ? -4.489 33.219 -8.668 1.00 87.31 201 GLY A C 1
ATOM 1555 O O . GLY A 1 201 ? -5.316 33.207 -7.768 1.00 87.31 201 GLY A O 1
ATOM 1556 N N . LYS A 1 202 ? -4.773 33.771 -9.856 1.00 90.50 202 LYS A N 1
ATOM 1557 C CA . LYS A 1 202 ? -6.044 34.461 -10.131 1.00 90.50 202 LYS A CA 1
ATOM 1558 C C . LYS A 1 202 ? -7.221 33.482 -10.245 1.00 90.50 202 LYS A C 1
ATOM 1560 O O . LYS A 1 202 ? -7.150 32.561 -11.064 1.00 90.50 202 LYS A O 1
ATOM 1565 N N . LEU A 1 203 ? -8.313 33.743 -9.515 1.00 91.94 203 LEU A N 1
ATOM 1566 C CA . LEU A 1 203 ? -9.596 33.055 -9.714 1.00 91.94 203 LEU A CA 1
ATOM 1567 C C . LEU A 1 203 ? -10.232 33.426 -11.056 1.00 91.94 203 LEU A C 1
ATOM 1569 O O . LEU A 1 203 ? -10.176 34.571 -11.517 1.00 91.94 203 LEU A O 1
ATOM 1573 N N . ILE A 1 204 ? -10.881 32.443 -11.663 1.00 89.25 204 ILE A N 1
ATOM 1574 C CA . ILE A 1 204 ? -11.591 32.551 -12.926 1.00 89.25 204 ILE A CA 1
ATOM 1575 C C . ILE A 1 204 ? -12.941 31.851 -12.764 1.00 89.25 204 ILE A C 1
ATOM 1577 O O . ILE A 1 204 ? -12.996 30.632 -12.619 1.00 89.25 204 ILE A O 1
ATOM 1581 N N . ALA A 1 205 ? -14.023 32.626 -12.830 1.00 86.88 205 ALA A N 1
ATOM 1582 C CA . ALA A 1 205 ? -15.378 32.088 -12.869 1.00 86.88 205 ALA A CA 1
ATOM 1583 C C . ALA A 1 205 ? -15.625 31.315 -14.176 1.00 86.88 205 ALA A C 1
ATOM 1585 O O . ALA A 1 205 ? -15.198 31.753 -15.256 1.00 86.88 205 ALA A O 1
ATOM 1586 N N . ILE A 1 206 ? -16.331 30.188 -14.076 1.00 85.50 206 ILE A N 1
ATOM 1587 C CA . ILE A 1 206 ? -16.735 29.358 -15.213 1.00 85.50 206 ILE A CA 1
ATOM 1588 C C . ILE A 1 206 ? -18.179 29.719 -15.573 1.00 85.50 206 ILE A C 1
ATOM 1590 O O . ILE A 1 206 ? -19.117 29.294 -14.910 1.00 85.50 206 ILE A O 1
ATOM 1594 N N . THR A 1 207 ? -18.365 30.505 -16.634 1.00 77.44 207 THR A N 1
ATOM 1595 C CA . THR A 1 207 ? -19.697 30.825 -17.178 1.00 77.44 207 THR A CA 1
ATOM 1596 C C . THR A 1 207 ? -19.964 30.025 -18.458 1.00 77.44 207 THR A C 1
ATOM 1598 O O . THR A 1 207 ? -18.997 29.621 -19.120 1.00 77.44 207 THR A O 1
ATOM 1601 N N . PRO A 1 208 ? -21.234 29.788 -18.845 1.00 68.19 208 PRO A N 1
ATOM 1602 C CA . PRO A 1 208 ? -21.578 29.058 -20.070 1.00 68.19 208 PRO A CA 1
ATOM 1603 C C . PRO A 1 208 ? -20.870 29.589 -21.327 1.00 68.19 208 PRO A C 1
ATOM 1605 O O . PRO A 1 208 ? -20.406 28.809 -22.154 1.00 68.19 208 PRO A O 1
ATOM 1608 N N . GLU A 1 209 ? -20.678 30.905 -21.427 1.00 61.47 209 GLU A N 1
ATOM 1609 C CA . GLU A 1 209 ? -20.030 31.580 -22.560 1.00 61.47 209 GLU A CA 1
ATOM 1610 C C . GLU A 1 209 ? -18.505 31.382 -22.560 1.00 61.47 209 GLU A C 1
ATOM 1612 O O . GLU A 1 209 ? -17.858 31.415 -23.607 1.00 61.47 209 GLU A O 1
ATOM 1617 N N . ARG A 1 210 ? -17.904 31.168 -21.382 1.00 64.88 210 ARG A N 1
ATOM 1618 C CA . ARG A 1 210 ? -16.457 30.966 -21.218 1.00 64.88 210 ARG A CA 1
ATOM 1619 C C . ARG A 1 210 ? -16.029 29.508 -21.333 1.00 64.88 210 ARG A C 1
ATOM 1621 O O . ARG A 1 210 ? -14.847 29.273 -21.581 1.00 64.88 210 ARG A O 1
ATOM 1628 N N . ARG A 1 211 ? -16.952 28.544 -21.217 1.00 62.94 211 ARG A N 1
ATOM 1629 C CA . ARG A 1 211 ? -16.655 27.100 -21.325 1.00 62.94 211 ARG A CA 1
ATOM 1630 C C . ARG A 1 211 ? -16.000 26.708 -22.657 1.00 62.94 211 ARG A C 1
ATOM 1632 O O . ARG A 1 211 ? -15.216 25.768 -22.680 1.00 62.94 211 ARG A O 1
ATOM 1639 N N . PHE A 1 212 ? -16.220 27.483 -23.721 1.00 57.06 212 PHE A N 1
ATOM 1640 C CA . PHE A 1 212 ? -15.626 27.264 -25.049 1.00 57.06 212 PHE A CA 1
ATOM 1641 C C . PHE A 1 212 ? -14.608 28.351 -25.465 1.00 57.06 212 PHE A C 1
ATOM 1643 O O . PHE A 1 212 ? -14.162 28.393 -26.611 1.00 57.06 212 PHE A O 1
ATOM 1650 N N . GLY A 1 213 ? -14.234 29.253 -24.549 1.00 57.34 213 GLY A N 1
ATOM 1651 C CA . GLY A 1 213 ? -13.373 30.407 -24.829 1.00 57.34 213 GLY A CA 1
ATOM 1652 C C . GLY A 1 213 ? -11.868 30.146 -24.661 1.00 57.34 213 GLY A C 1
ATOM 1653 O O . GLY A 1 213 ? -11.432 29.286 -23.891 1.00 57.34 213 GLY A O 1
ATOM 1654 N N . ARG A 1 214 ? -11.026 30.946 -25.339 1.00 58.94 214 ARG A N 1
ATOM 1655 C CA . ARG A 1 214 ? -9.562 30.930 -25.132 1.00 58.94 214 ARG A CA 1
ATOM 1656 C C . ARG A 1 214 ? -9.227 31.303 -23.680 1.00 58.94 214 ARG A C 1
ATOM 1658 O O . ARG A 1 214 ? -9.713 32.301 -23.161 1.00 58.94 214 ARG A O 1
ATOM 1665 N N . GLY A 1 215 ? -8.328 30.544 -23.047 1.00 66.50 215 GLY A N 1
ATOM 1666 C CA . GLY A 1 215 ? -7.729 30.902 -21.752 1.00 66.50 215 GLY A CA 1
ATOM 1667 C C . GLY A 1 215 ? -8.096 30.009 -20.566 1.00 66.50 215 GLY A C 1
ATOM 1668 O O . GLY A 1 215 ? -7.463 30.153 -19.520 1.00 66.50 215 GLY A O 1
ATOM 1669 N N . LEU A 1 216 ? -9.021 29.061 -20.724 1.00 78.94 216 LEU A N 1
ATOM 1670 C CA . LEU A 1 216 ? -9.405 28.091 -19.690 1.00 78.94 216 LEU A CA 1
ATOM 1671 C C . LEU A 1 216 ? -8.799 26.696 -19.895 1.00 78.94 216 LEU A C 1
ATOM 1673 O O . LEU A 1 216 ? -9.239 25.752 -19.260 1.00 78.94 216 LEU A O 1
ATOM 1677 N N . ALA A 1 217 ? -7.761 26.557 -20.726 1.00 81.88 217 ALA A N 1
ATOM 1678 C CA . ALA A 1 217 ? -7.122 25.269 -21.002 1.00 81.88 217 ALA A CA 1
ATOM 1679 C C . ALA A 1 217 ? -6.609 24.565 -19.719 1.00 81.88 217 ALA A C 1
ATOM 1681 O O . ALA A 1 217 ? -6.049 25.253 -18.850 1.00 81.88 217 ALA A O 1
ATOM 1682 N N . PRO A 1 218 ? -6.697 23.220 -19.629 1.00 81.44 218 PRO A N 1
ATOM 1683 C CA . PRO A 1 218 ? -6.254 22.455 -18.455 1.00 81.44 218 PRO A CA 1
ATOM 1684 C C . PRO A 1 218 ? -4.759 22.613 -18.150 1.00 81.44 218 PRO A C 1
ATOM 1686 O O . PRO A 1 218 ? -4.317 22.532 -17.010 1.00 81.44 218 PRO A O 1
ATOM 1689 N N . THR A 1 219 ? -3.947 22.886 -19.173 1.00 81.62 219 THR A N 1
ATOM 1690 C CA . THR A 1 219 ? -2.499 23.101 -19.025 1.00 81.62 219 THR A CA 1
ATOM 1691 C C . THR A 1 219 ? -2.160 24.400 -18.291 1.00 81.62 219 THR A C 1
ATOM 1693 O O . THR A 1 219 ? -1.087 24.520 -17.698 1.00 81.62 219 THR A O 1
ATOM 1696 N N . SER A 1 220 ? -3.072 25.377 -18.316 1.00 86.12 220 SER A N 1
ATOM 1697 C CA . SER A 1 220 ? -2.855 26.722 -17.776 1.00 86.12 220 SER A CA 1
ATOM 1698 C C . SER A 1 220 ? -3.631 27.006 -16.493 1.00 86.12 220 SER A C 1
ATOM 1700 O O . SER A 1 220 ? -3.330 27.988 -15.812 1.00 86.12 220 SER A O 1
ATOM 1702 N N . ASN A 1 221 ? -4.596 26.159 -16.131 1.00 91.38 221 ASN A N 1
ATOM 1703 C CA . ASN A 1 221 ? -5.489 26.384 -15.000 1.00 91.38 221 ASN A CA 1
ATOM 1704 C C . ASN A 1 221 ? -5.661 25.112 -14.170 1.00 91.38 221 ASN A C 1
ATOM 1706 O O . ASN A 1 221 ? -5.593 24.003 -14.688 1.00 91.38 221 ASN A O 1
ATOM 1710 N N . TYR A 1 222 ? -5.904 25.290 -12.882 1.00 95.12 222 TYR A N 1
ATOM 1711 C CA . TYR A 1 222 ? -6.484 24.259 -12.043 1.00 95.12 222 TYR A CA 1
ATOM 1712 C C . TYR A 1 222 ? -7.991 24.425 -12.019 1.00 95.12 222 TYR A C 1
ATOM 1714 O O . TYR A 1 222 ? -8.479 25.542 -11.877 1.00 95.12 222 TYR A O 1
ATOM 1722 N N . TYR A 1 223 ? -8.704 23.316 -12.131 1.00 94.38 223 TYR A N 1
ATOM 1723 C CA . TYR A 1 223 ? -10.145 23.270 -11.975 1.00 94.38 223 TYR A CA 1
ATOM 1724 C C . TYR A 1 223 ? -10.475 22.813 -10.565 1.00 94.38 223 TYR A C 1
ATOM 1726 O O . TYR A 1 223 ? -9.927 21.806 -10.112 1.00 94.38 223 TYR A O 1
ATOM 1734 N N . ILE A 1 224 ? -11.320 23.570 -9.878 1.00 94.62 224 ILE A N 1
ATOM 1735 C CA . ILE A 1 224 ? -11.650 23.351 -8.476 1.00 94.62 224 ILE A CA 1
ATOM 1736 C C . ILE A 1 224 ? -13.125 22.996 -8.374 1.00 94.62 224 ILE A C 1
ATOM 1738 O O . ILE A 1 224 ? -13.966 23.680 -8.957 1.00 94.62 224 ILE A O 1
ATOM 1742 N N . ARG A 1 225 ? -13.417 21.931 -7.629 1.00 94.19 225 ARG A N 1
ATOM 1743 C CA . ARG A 1 225 ? -14.766 21.584 -7.190 1.00 94.19 225 ARG A CA 1
ATOM 1744 C C . ARG A 1 225 ? -14.800 21.587 -5.670 1.00 94.19 225 ARG A C 1
ATOM 1746 O O . ARG A 1 225 ? -13.947 20.957 -5.045 1.00 94.19 225 ARG A O 1
ATOM 1753 N N . ALA A 1 226 ? -15.741 22.305 -5.085 1.00 92.38 226 ALA A N 1
ATOM 1754 C CA . ALA A 1 226 ? -15.984 22.274 -3.657 1.00 92.38 226 ALA A CA 1
ATOM 1755 C C . ALA A 1 226 ? -16.641 20.943 -3.268 1.00 92.38 226 ALA A C 1
ATOM 1757 O O . ALA A 1 226 ? -17.399 20.357 -4.037 1.00 92.38 226 ALA A O 1
ATOM 1758 N N . THR A 1 227 ? -16.284 20.425 -2.097 1.00 89.56 227 THR A N 1
ATOM 1759 C CA . THR A 1 227 ? -16.690 19.079 -1.661 1.00 89.56 227 THR A CA 1
ATOM 1760 C C . THR A 1 227 ? -17.459 19.142 -0.349 1.00 89.56 227 THR A C 1
ATOM 1762 O O . THR A 1 227 ? -18.667 18.931 -0.347 1.00 89.56 227 THR A O 1
ATOM 1765 N N . ALA A 1 228 ? -16.782 19.468 0.755 1.00 76.81 228 ALA A N 1
ATOM 1766 C CA . ALA A 1 228 ? -17.384 19.499 2.088 1.00 76.81 228 ALA A CA 1
ATOM 1767 C C . ALA A 1 228 ? -18.095 20.819 2.443 1.00 76.81 228 ALA A C 1
ATOM 1769 O O . ALA A 1 228 ? -18.843 20.861 3.416 1.00 76.81 228 ALA A O 1
ATOM 1770 N N . VAL A 1 229 ? -17.856 21.896 1.690 1.00 84.12 229 VAL A N 1
ATOM 1771 C CA . VAL A 1 229 ? -18.414 23.235 1.948 1.00 84.12 229 VAL A CA 1
ATOM 1772 C C . VAL A 1 229 ? -18.938 23.860 0.647 1.00 84.12 229 VAL A C 1
ATOM 1774 O O . VAL A 1 229 ? -18.506 23.448 -0.433 1.00 84.12 229 VAL A O 1
ATOM 1777 N N . PRO A 1 230 ? -19.852 24.846 0.706 1.00 89.88 230 PRO A N 1
ATOM 1778 C CA . PRO A 1 230 ? -20.324 25.559 -0.479 1.00 89.88 230 PRO A CA 1
ATOM 1779 C C . PRO A 1 230 ? -19.183 26.176 -1.300 1.00 89.88 230 PRO A C 1
ATOM 1781 O O . PRO A 1 230 ? -18.252 26.767 -0.752 1.00 89.88 230 PRO A O 1
ATOM 1784 N N . ALA A 1 231 ? -19.284 26.118 -2.633 1.00 87.75 231 ALA A N 1
ATOM 1785 C CA . ALA A 1 231 ? -18.259 26.659 -3.534 1.00 87.75 231 ALA A CA 1
ATOM 1786 C C . ALA A 1 231 ? -17.949 28.142 -3.287 1.00 87.75 231 ALA A C 1
ATOM 1788 O O . ALA A 1 231 ? -16.797 28.560 -3.383 1.00 87.75 231 ALA A O 1
ATOM 1789 N N . GLN A 1 232 ? -18.956 28.919 -2.887 1.00 87.38 232 GLN A N 1
ATOM 1790 C CA . GLN A 1 232 ? -18.814 30.342 -2.597 1.00 87.38 232 GLN A CA 1
ATOM 1791 C C . GLN A 1 232 ? -17.916 30.627 -1.380 1.00 87.38 232 GLN A C 1
ATOM 1793 O O . GLN A 1 232 ? -17.200 31.632 -1.375 1.00 87.38 232 GLN A O 1
ATOM 1798 N N . ASP A 1 233 ? -17.884 29.731 -0.393 1.00 87.12 233 ASP A N 1
ATOM 1799 C CA . ASP A 1 233 ? -17.022 29.865 0.786 1.00 87.12 233 ASP A CA 1
ATOM 1800 C C . ASP A 1 233 ? -15.564 29.592 0.406 1.00 87.12 233 ASP A C 1
ATOM 1802 O O . ASP A 1 233 ? -14.668 30.376 0.727 1.00 87.12 233 ASP A O 1
ATOM 1806 N N . VAL A 1 234 ? -15.337 28.541 -0.390 1.00 90.31 234 VAL A N 1
ATOM 1807 C CA . VAL A 1 234 ? -14.014 28.211 -0.944 1.00 90.31 234 VAL A CA 1
ATOM 1808 C C . VAL A 1 234 ? -13.491 29.359 -1.816 1.00 90.31 234 VAL A C 1
ATOM 1810 O O . VAL A 1 234 ? -12.338 29.778 -1.684 1.00 90.31 234 VAL A O 1
ATOM 1813 N N . GLU A 1 235 ? -14.336 29.912 -2.691 1.00 91.12 235 GLU A N 1
ATOM 1814 C CA . GLU A 1 235 ? -13.992 31.071 -3.518 1.00 91.12 235 GLU A CA 1
ATOM 1815 C C . GLU A 1 235 ? -13.648 32.307 -2.685 1.00 91.12 235 GLU A C 1
ATOM 1817 O O . GLU A 1 235 ? -12.740 33.056 -3.053 1.00 91.12 235 GLU A O 1
ATOM 1822 N N . THR A 1 236 ? -14.356 32.531 -1.576 1.00 89.44 236 THR A N 1
ATOM 1823 C CA . THR A 1 236 ? -14.122 33.671 -0.680 1.00 89.44 236 THR A CA 1
ATOM 1824 C C . THR A 1 236 ? -12.743 33.586 -0.040 1.00 89.44 236 THR A C 1
ATOM 1826 O O . THR A 1 236 ? -11.994 34.564 -0.078 1.00 89.44 236 THR A O 1
ATOM 1829 N N . VAL A 1 237 ? -12.363 32.404 0.457 1.00 88.94 237 VAL A N 1
ATOM 1830 C CA . VAL A 1 237 ? -11.021 32.168 1.004 1.00 88.94 237 VAL A CA 1
ATOM 1831 C C . VAL A 1 237 ? -9.963 32.372 -0.081 1.00 88.94 237 VAL A C 1
ATOM 1833 O O . VAL A 1 237 ? -9.042 33.162 0.113 1.00 88.94 237 VAL A O 1
ATOM 1836 N N . PHE A 1 238 ? -10.111 31.754 -1.260 1.00 92.88 238 PHE A N 1
ATOM 1837 C CA . PHE A 1 238 ? -9.135 31.920 -2.345 1.00 92.88 238 PHE A CA 1
ATOM 1838 C C . PHE A 1 238 ? -8.996 33.370 -2.819 1.00 92.88 238 PHE A C 1
ATOM 1840 O O . PHE A 1 238 ? -7.909 33.781 -3.222 1.00 92.88 238 PHE A O 1
ATOM 1847 N N . ARG A 1 239 ? -10.077 34.154 -2.798 1.00 90.44 239 ARG A N 1
ATOM 1848 C CA . ARG A 1 239 ? -10.064 35.563 -3.215 1.00 90.44 239 ARG A CA 1
ATOM 1849 C C . ARG A 1 239 ? -9.257 36.448 -2.265 1.00 90.44 239 ARG A C 1
ATOM 1851 O O . ARG A 1 239 ? -8.740 37.468 -2.712 1.00 90.44 239 ARG A O 1
ATOM 1858 N N . ALA A 1 240 ? -9.157 36.061 -0.996 1.00 86.31 240 ALA A N 1
ATOM 1859 C CA . ALA A 1 240 ? -8.405 36.784 0.023 1.00 86.31 240 ALA A CA 1
ATOM 1860 C C . ALA A 1 240 ? -6.902 36.435 0.048 1.00 86.31 240 ALA A C 1
ATOM 1862 O O . ALA A 1 240 ? -6.137 37.114 0.724 1.00 86.31 240 ALA A O 1
ATOM 1863 N N . ILE A 1 241 ? -6.465 35.414 -0.697 1.00 89.88 241 ILE A N 1
ATOM 1864 C CA . ILE A 1 241 ? -5.056 35.009 -0.773 1.00 89.88 241 ILE A CA 1
ATOM 1865 C C . ILE A 1 241 ? -4.247 36.010 -1.607 1.00 89.88 241 ILE A C 1
ATOM 1867 O O . ILE A 1 241 ? -4.610 36.306 -2.748 1.00 89.88 241 ILE A O 1
ATOM 1871 N N . ASP A 1 242 ? -3.086 36.429 -1.095 1.00 85.19 242 ASP A N 1
ATOM 1872 C CA . ASP A 1 242 ? -2.035 37.072 -1.892 1.00 85.19 242 ASP A CA 1
ATOM 1873 C C . ASP A 1 242 ? -1.000 36.030 -2.375 1.00 85.19 242 ASP A C 1
ATOM 1875 O O . ASP A 1 242 ? -0.189 35.538 -1.588 1.00 85.19 242 ASP A O 1
ATOM 1879 N N . PRO A 1 243 ? -0.985 35.669 -3.673 1.00 83.06 243 PRO A N 1
ATOM 1880 C CA . PRO A 1 243 ? -0.057 34.678 -4.206 1.00 83.06 243 PRO A CA 1
ATOM 1881 C C . PRO A 1 243 ? 1.288 35.272 -4.663 1.00 83.06 243 PRO A C 1
ATOM 1883 O O . PRO A 1 243 ? 2.068 34.556 -5.298 1.00 83.06 243 PRO A O 1
ATOM 1886 N N . THR A 1 244 ? 1.544 36.570 -4.452 1.00 78.81 244 THR A N 1
ATOM 1887 C CA . THR A 1 244 ? 2.632 37.318 -5.113 1.00 78.81 244 THR A CA 1
ATOM 1888 C C . THR A 1 244 ? 4.018 36.735 -4.852 1.00 78.81 244 THR A C 1
ATOM 1890 O O . THR A 1 244 ? 4.789 36.565 -5.800 1.00 78.81 244 THR A O 1
ATOM 1893 N N . GLU A 1 245 ? 4.316 36.384 -3.605 1.00 75.69 245 GLU A N 1
ATOM 1894 C CA . GLU A 1 245 ? 5.596 35.791 -3.208 1.00 75.69 245 GLU A CA 1
ATOM 1895 C C . GLU A 1 245 ? 5.743 34.356 -3.737 1.00 75.69 245 GLU A C 1
ATOM 1897 O O . GLU A 1 245 ? 6.723 33.999 -4.384 1.00 75.69 245 GLU A O 1
ATOM 1902 N N . VAL A 1 246 ? 4.721 33.522 -3.557 1.00 78.69 246 VAL A N 1
ATOM 1903 C CA . VAL A 1 246 ? 4.811 32.096 -3.903 1.00 78.69 246 VAL A CA 1
ATOM 1904 C C . VAL A 1 246 ? 4.888 31.874 -5.414 1.00 78.69 246 VAL A C 1
ATOM 1906 O O . VAL A 1 246 ? 5.637 31.016 -5.891 1.00 78.69 246 VAL A O 1
ATOM 1909 N N . ARG A 1 247 ? 4.151 32.666 -6.204 1.00 79.56 247 ARG A N 1
ATOM 1910 C CA . ARG A 1 247 ? 4.155 32.525 -7.668 1.00 79.56 247 ARG A CA 1
ATOM 1911 C C . ARG A 1 247 ? 5.466 32.972 -8.310 1.00 79.56 247 ARG A C 1
ATOM 1913 O O . ARG A 1 247 ? 5.722 32.559 -9.440 1.00 79.56 247 ARG A O 1
ATOM 1920 N N . SER A 1 248 ? 6.262 33.807 -7.635 1.00 76.44 248 SER A N 1
ATOM 1921 C CA . SER A 1 248 ? 7.531 34.340 -8.147 1.00 76.44 248 SER A CA 1
ATOM 1922 C C . SER A 1 248 ? 8.737 33.438 -7.852 1.00 76.44 248 SER A C 1
ATOM 1924 O O . SER A 1 248 ? 9.795 33.649 -8.444 1.00 76.44 248 SER A O 1
ATOM 1926 N N . ASN A 1 249 ? 8.557 32.356 -7.078 1.00 77.44 249 ASN A N 1
ATOM 1927 C CA . ASN A 1 249 ? 9.556 31.309 -6.796 1.00 77.44 249 ASN A CA 1
ATOM 1928 C C . ASN A 1 249 ? 9.861 30.408 -8.016 1.00 77.44 249 ASN A C 1
ATOM 1930 O O . ASN A 1 249 ? 9.839 29.176 -7.968 1.00 77.44 249 ASN A O 1
ATOM 1934 N N . THR A 1 250 ? 10.097 31.017 -9.172 1.00 70.12 250 THR A N 1
ATOM 1935 C CA . THR A 1 250 ? 10.356 30.376 -10.463 1.00 70.12 250 THR A CA 1
ATOM 1936 C C . THR A 1 250 ? 11.371 31.189 -11.242 1.00 70.12 250 THR A C 1
ATOM 1938 O O . THR A 1 250 ? 11.344 32.413 -11.179 1.00 70.12 250 THR A O 1
ATOM 1941 N N . VAL A 1 251 ? 12.197 30.520 -12.044 1.00 59.56 251 VAL A N 1
ATOM 1942 C CA . VAL A 1 251 ? 13.295 31.158 -12.790 1.00 59.56 251 VAL A CA 1
ATOM 1943 C C . VAL A 1 251 ? 12.806 32.137 -13.867 1.00 59.56 251 VAL A C 1
ATOM 1945 O O . VAL A 1 251 ? 13.431 33.173 -14.060 1.00 59.56 251 VAL A O 1
ATOM 1948 N N . ALA A 1 252 ? 11.693 31.831 -14.547 1.00 66.12 252 ALA A N 1
ATOM 1949 C CA . ALA A 1 252 ? 11.218 32.613 -15.695 1.00 66.12 252 ALA A CA 1
ATOM 1950 C C . ALA A 1 252 ? 9.705 32.881 -15.678 1.00 66.12 252 ALA A C 1
ATOM 1952 O O . ALA A 1 252 ? 9.278 34.031 -15.642 1.00 66.12 252 ALA A O 1
ATOM 1953 N N . VAL A 1 253 ? 8.874 31.834 -15.704 1.00 76.44 253 VAL A N 1
ATOM 1954 C CA . VAL A 1 253 ? 7.412 31.984 -15.794 1.00 76.44 253 VAL A CA 1
ATOM 1955 C C . VAL A 1 253 ? 6.772 31.752 -14.423 1.00 76.44 253 VAL A C 1
ATOM 1957 O O . VAL A 1 253 ? 6.876 30.627 -13.919 1.00 76.44 253 VAL A O 1
ATOM 1960 N N . PRO A 1 254 ? 6.058 32.748 -13.852 1.00 83.00 254 PRO A N 1
ATOM 1961 C CA . PRO A 1 254 ? 5.377 32.590 -12.574 1.00 83.00 254 PRO A CA 1
ATOM 1962 C C . PRO A 1 254 ? 4.442 31.387 -12.581 1.00 83.00 254 PRO A C 1
ATOM 1964 O O . PRO A 1 254 ? 3.693 31.169 -13.540 1.00 83.00 254 PRO A O 1
ATOM 1967 N N . SER A 1 255 ? 4.482 30.587 -11.519 1.00 86.56 255 SER A N 1
ATOM 1968 C CA . SER A 1 255 ? 3.599 29.429 -11.389 1.00 86.56 255 SER A CA 1
ATOM 1969 C C . SER A 1 255 ? 3.403 28.991 -9.950 1.00 86.56 255 SER A C 1
ATOM 1971 O O . SER A 1 255 ? 4.309 29.107 -9.125 1.00 86.56 255 SER A O 1
ATOM 1973 N N . ILE A 1 256 ? 2.226 28.420 -9.695 1.00 88.44 256 ILE A N 1
ATOM 1974 C CA . ILE A 1 256 ? 1.822 27.904 -8.388 1.00 88.44 256 ILE A CA 1
ATOM 1975 C C . ILE A 1 256 ? 1.473 26.418 -8.528 1.00 88.44 256 ILE A C 1
ATOM 1977 O O . ILE A 1 256 ? 0.739 25.989 -9.428 1.00 88.44 256 ILE A O 1
ATOM 1981 N N . SER A 1 257 ? 2.050 25.595 -7.665 1.00 87.69 257 SER A N 1
ATOM 1982 C CA . SER A 1 257 ? 1.740 24.173 -7.531 1.00 87.69 257 SER A CA 1
ATOM 1983 C C . SER A 1 257 ? 0.444 23.961 -6.736 1.00 87.69 257 SER A C 1
ATOM 1985 O O . SER A 1 257 ? -0.030 24.853 -6.040 1.00 87.69 257 SER A O 1
ATOM 1987 N N . LYS A 1 258 ? -0.146 22.764 -6.822 1.00 88.69 258 LYS A N 1
ATOM 1988 C CA . LYS A 1 258 ? -1.340 22.420 -6.028 1.00 88.69 258 LYS A CA 1
ATOM 1989 C C . LYS A 1 258 ? -1.089 22.568 -4.525 1.00 88.69 258 LYS A C 1
ATOM 1991 O O . LYS A 1 258 ? -1.931 23.086 -3.811 1.00 88.69 258 LYS A O 1
ATOM 1996 N N . SER A 1 259 ? 0.088 22.157 -4.071 1.00 83.19 259 SER A N 1
ATOM 1997 C CA . SER A 1 259 ? 0.476 22.180 -2.659 1.00 83.19 259 SER A CA 1
ATOM 1998 C C . SER A 1 259 ? 0.669 23.578 -2.114 1.00 83.19 259 SER A C 1
ATOM 2000 O O . SER A 1 259 ? 0.302 23.845 -0.980 1.00 83.19 259 SER A O 1
ATOM 2002 N N . GLU A 1 260 ? 1.212 24.468 -2.937 1.00 86.69 260 GLU A N 1
ATOM 2003 C CA . GLU A 1 260 ? 1.312 25.887 -2.614 1.00 86.69 260 GLU A CA 1
ATOM 2004 C C . GLU A 1 260 ? -0.076 26.530 -2.509 1.00 86.69 260 GLU A C 1
ATOM 2006 O O . GLU A 1 260 ? -0.320 27.274 -1.569 1.00 86.69 260 GLU A O 1
ATOM 2011 N N . LEU A 1 261 ? -1.010 26.198 -3.412 1.00 89.75 261 LEU A N 1
ATOM 2012 C CA . LEU A 1 261 ? -2.392 26.680 -3.304 1.00 89.75 261 LEU A CA 1
ATOM 2013 C C . LEU A 1 261 ? -3.102 26.167 -2.051 1.00 89.75 261 LEU A C 1
ATOM 2015 O O . LEU A 1 261 ? -3.799 26.943 -1.414 1.00 89.75 261 LEU A O 1
ATOM 2019 N N . ILE A 1 262 ? -2.921 24.891 -1.702 1.00 89.44 262 ILE A N 1
ATOM 2020 C CA . ILE A 1 262 ? -3.495 24.315 -0.478 1.00 89.44 262 ILE A CA 1
ATOM 2021 C C . ILE A 1 262 ? -2.927 25.021 0.754 1.00 89.44 262 ILE A C 1
ATOM 2023 O O . ILE A 1 262 ? -3.694 25.463 1.596 1.00 89.44 262 ILE A O 1
ATOM 2027 N N . ALA A 1 263 ? -1.606 25.199 0.832 1.00 82.19 263 ALA A N 1
ATOM 2028 C CA . ALA A 1 263 ? -0.979 25.865 1.973 1.00 82.19 263 ALA A CA 1
ATOM 2029 C C . ALA A 1 263 ? -1.451 27.320 2.135 1.00 82.19 263 ALA A C 1
ATOM 2031 O O . ALA A 1 263 ? -1.730 27.759 3.249 1.00 82.19 263 ALA A O 1
ATOM 2032 N N . LEU A 1 264 ? -1.571 28.058 1.025 1.00 86.94 264 LEU A N 1
ATOM 2033 C CA . LEU A 1 264 ? -2.116 29.417 1.034 1.00 86.94 264 LEU A CA 1
ATOM 2034 C C . LEU A 1 264 ? -3.591 29.433 1.460 1.00 86.94 264 LEU A C 1
ATOM 2036 O O . LEU A 1 264 ? -4.003 30.315 2.208 1.00 86.94 264 LEU A O 1
ATOM 2040 N N . TYR A 1 265 ? -4.376 28.456 1.003 1.00 90.69 265 TYR A N 1
ATOM 2041 C CA . TYR A 1 265 ? -5.778 28.316 1.377 1.00 90.69 265 TYR A CA 1
ATOM 2042 C C . TYR A 1 265 ? -5.943 28.023 2.871 1.00 90.69 265 TYR A C 1
ATOM 2044 O O . TYR A 1 265 ? -6.713 28.710 3.531 1.00 90.69 265 TYR A O 1
ATOM 2052 N N . ASP A 1 266 ? -5.190 27.066 3.418 1.00 85.56 266 ASP A N 1
ATOM 2053 C CA . ASP A 1 266 ? -5.224 26.719 4.844 1.00 85.56 266 ASP A CA 1
ATOM 2054 C C . ASP A 1 266 ? -4.866 27.921 5.722 1.00 85.56 266 ASP A C 1
ATOM 2056 O O . ASP A 1 266 ? -5.587 28.245 6.667 1.00 85.56 266 ASP A O 1
ATOM 2060 N N . ALA A 1 267 ? -3.789 28.633 5.372 1.00 79.38 267 ALA A N 1
ATOM 2061 C CA . ALA A 1 267 ? -3.373 29.836 6.086 1.00 79.38 267 ALA A CA 1
ATOM 2062 C C . ALA A 1 267 ? -4.473 30.910 6.076 1.00 79.38 267 ALA A C 1
ATOM 2064 O O . ALA A 1 267 ? -4.778 31.502 7.112 1.00 79.38 267 ALA A O 1
ATOM 2065 N N . GLN A 1 268 ? -5.112 31.127 4.924 1.00 84.88 268 GLN A N 1
ATOM 2066 C CA . GLN A 1 268 ? -6.170 32.123 4.782 1.00 84.88 268 GLN A CA 1
ATOM 2067 C C . GLN A 1 268 ? -7.476 31.709 5.475 1.00 84.88 268 GLN A C 1
ATOM 2069 O O . GLN A 1 268 ? -8.183 32.556 6.019 1.00 84.88 268 GLN A O 1
ATOM 2074 N N . ARG A 1 269 ? -7.793 30.412 5.493 1.00 79.38 269 ARG A N 1
ATOM 2075 C CA . ARG A 1 269 ? -8.979 29.857 6.152 1.00 79.38 269 ARG A CA 1
ATOM 2076 C C . ARG A 1 269 ? -8.920 30.032 7.668 1.00 79.38 269 ARG A C 1
ATOM 2078 O O . ARG A 1 269 ? -9.931 30.387 8.267 1.00 79.38 269 ARG A O 1
ATOM 2085 N N . VAL A 1 270 ? -7.751 29.840 8.283 1.00 69.88 270 VAL A N 1
ATOM 2086 C CA . VAL A 1 270 ? -7.550 30.073 9.727 1.00 69.88 270 VAL A CA 1
ATOM 2087 C C . VAL A 1 270 ? -7.833 31.532 10.098 1.00 69.88 270 VAL A C 1
ATOM 2089 O O . VAL A 1 270 ? -8.435 31.794 11.135 1.00 69.88 270 VAL A O 1
ATOM 2092 N N . LEU A 1 271 ? -7.468 32.477 9.228 1.00 67.94 271 LEU A N 1
ATOM 2093 C CA . LEU A 1 271 ? -7.730 33.908 9.418 1.00 67.94 271 LEU A CA 1
ATOM 2094 C C . LEU A 1 271 ? -9.203 34.300 9.194 1.00 67.94 271 LEU A C 1
ATOM 2096 O O . LEU A 1 271 ? -9.615 35.372 9.629 1.00 67.94 271 LEU A O 1
ATOM 2100 N N . ALA A 1 272 ? -9.986 33.459 8.511 1.00 57.94 272 ALA A N 1
ATOM 2101 C CA . ALA A 1 272 ? -11.391 33.705 8.181 1.00 57.94 272 ALA A CA 1
ATOM 2102 C C . ALA A 1 272 ? -12.385 33.150 9.224 1.00 57.94 272 ALA A C 1
ATOM 2104 O O . ALA A 1 272 ? -13.583 33.415 9.120 1.00 57.94 272 ALA A O 1
ATOM 2105 N N . LEU A 1 273 ? -11.918 32.395 10.227 1.00 48.66 273 LEU A N 1
ATOM 2106 C CA . LEU A 1 273 ? -12.757 31.951 11.342 1.00 48.66 273 LEU A CA 1
ATOM 2107 C C . LEU A 1 273 ? -13.118 33.155 12.234 1.00 48.66 273 LEU A C 1
ATOM 2109 O O . LEU A 1 273 ? -12.222 33.906 12.624 1.00 48.66 273 LEU A O 1
ATOM 2113 N N . PRO A 1 274 ? -14.398 33.365 12.594 1.00 36.78 274 PRO A N 1
ATOM 2114 C CA . PRO A 1 274 ? -14.753 34.425 13.526 1.00 36.78 274 PRO A CA 1
ATOM 2115 C C . PRO A 1 274 ? -14.118 34.153 14.897 1.00 36.78 274 PRO A C 1
ATOM 2117 O O . PRO A 1 274 ? -14.246 33.054 15.441 1.00 36.78 274 PRO A O 1
ATOM 2120 N N . SER A 1 275 ? -13.459 35.163 15.477 1.00 30.36 275 SER A N 1
ATOM 2121 C CA . SER A 1 275 ? -13.070 35.140 16.893 1.00 30.36 275 SER A CA 1
ATOM 2122 C C . SER A 1 275 ? -14.289 34.805 17.759 1.00 30.36 275 SER A C 1
ATOM 2124 O O . SER A 1 275 ? -15.377 35.322 17.482 1.00 30.36 275 SER A O 1
ATOM 2126 N N . PRO A 1 276 ? -14.141 33.989 18.819 1.00 35.03 276 PRO A N 1
ATOM 2127 C CA . PRO A 1 276 ? -15.260 33.634 19.678 1.00 35.03 276 PRO A CA 1
ATOM 2128 C C . PRO A 1 276 ? -15.832 34.901 20.320 1.00 35.03 276 PRO A C 1
ATOM 2130 O O . PRO A 1 276 ? -15.177 35.587 21.107 1.00 35.03 276 PRO A O 1
ATOM 2133 N N . VAL A 1 277 ? -17.064 35.233 19.941 1.00 33.31 277 VAL A N 1
ATOM 2134 C CA . VAL A 1 277 ? -17.820 36.349 20.501 1.00 33.31 277 VAL A CA 1
ATOM 2135 C C . VAL A 1 277 ? -18.235 35.988 21.927 1.00 33.31 277 VAL A C 1
ATOM 2137 O O . VAL A 1 277 ? -18.971 35.032 22.141 1.00 33.31 277 VAL A O 1
ATOM 2140 N N . GLY A 1 278 ? -17.738 36.783 22.877 1.00 29.72 278 GLY A N 1
ATOM 2141 C CA . GLY A 1 278 ? -18.372 37.178 24.139 1.00 29.72 278 GLY A CA 1
ATOM 2142 C C . GLY A 1 278 ? -19.151 36.125 24.930 1.00 29.72 278 GLY A C 1
ATOM 2143 O O . GLY A 1 278 ? -20.327 35.884 24.672 1.00 29.72 278 GLY A O 1
ATOM 2144 N N . CYS A 1 279 ? -18.541 35.638 26.013 1.00 27.83 279 CYS A N 1
ATOM 2145 C CA . CYS A 1 279 ? -19.242 35.024 27.139 1.00 27.83 279 CYS A CA 1
ATOM 2146 C C . CYS A 1 279 ? -20.3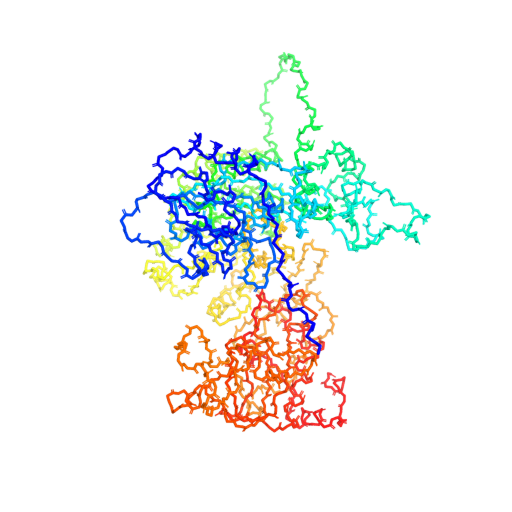92 35.921 27.633 1.00 27.83 279 CYS A C 1
ATOM 2148 O O . CYS A 1 279 ? -20.164 36.943 28.283 1.00 27.83 279 CYS A O 1
ATOM 2150 N N . GLY A 1 280 ? -21.632 35.506 27.379 1.00 27.59 280 GLY A N 1
ATOM 2151 C CA . GLY A 1 280 ? -22.787 35.919 28.169 1.00 27.59 280 GLY A CA 1
ATOM 2152 C C . GLY A 1 280 ? -22.780 35.169 29.502 1.00 27.59 280 GLY A C 1
ATOM 2153 O O . GLY A 1 280 ? -22.651 33.948 29.528 1.00 27.59 280 GLY A O 1
ATOM 2154 N N . ALA A 1 281 ? -22.875 35.904 30.609 1.00 25.03 281 ALA A N 1
ATOM 2155 C CA . ALA A 1 281 ? -22.872 35.359 31.964 1.00 25.03 281 ALA A CA 1
ATOM 2156 C C . ALA A 1 281 ? -23.974 34.293 32.181 1.00 25.03 281 ALA A C 1
ATOM 2158 O O . ALA A 1 281 ? -25.081 34.443 31.654 1.00 25.03 281 ALA A O 1
ATOM 2159 N N . PRO A 1 282 ? -23.721 33.244 32.989 1.00 30.31 282 PRO A N 1
ATOM 2160 C CA . PRO A 1 282 ? -24.681 32.168 33.186 1.00 30.31 282 PRO A CA 1
ATOM 2161 C C . PRO A 1 282 ? -25.820 32.605 34.115 1.00 30.31 282 PRO A C 1
ATOM 2163 O O . PRO A 1 282 ? -25.592 33.141 35.202 1.00 30.31 282 PRO A O 1
ATOM 2166 N N . ARG A 1 283 ? -27.062 32.313 33.712 1.00 27.30 283 ARG A N 1
ATOM 2167 C CA . ARG A 1 283 ? -28.191 32.214 34.646 1.00 27.30 283 ARG A CA 1
ATOM 2168 C C . ARG A 1 283 ? -28.105 30.863 35.352 1.00 27.30 283 ARG A C 1
ATOM 2170 O O . ARG A 1 283 ? -27.960 29.833 34.701 1.00 27.30 283 ARG A O 1
ATOM 2177 N N . LYS A 1 284 ? -28.155 30.900 36.683 1.00 32.75 284 LYS A N 1
ATOM 2178 C CA . LYS A 1 284 ? -28.253 29.715 37.534 1.00 32.75 284 LYS A CA 1
ATOM 2179 C C . LYS A 1 284 ? -29.625 29.055 37.370 1.00 32.75 284 LYS A C 1
ATOM 2181 O O . LYS A 1 284 ? -30.617 29.759 37.206 1.00 32.75 284 LYS A O 1
ATOM 2186 N N . ASP A 1 285 ? -29.595 27.728 37.477 1.00 31.45 285 ASP A N 1
ATOM 2187 C CA . ASP A 1 285 ? -30.646 26.808 37.936 1.00 31.45 285 ASP A CA 1
ATOM 2188 C C . ASP A 1 285 ? -31.075 25.779 36.882 1.00 31.45 285 ASP A C 1
ATOM 2190 O O . ASP A 1 285 ? -31.935 26.045 36.048 1.00 31.45 285 ASP A O 1
ATOM 2194 N N . GLN A 1 286 ? -30.488 24.576 36.970 1.00 31.44 286 GLN A N 1
ATOM 2195 C CA . GLN A 1 286 ? -31.209 23.296 37.063 1.00 31.44 286 GLN A CA 1
ATOM 2196 C C . GLN A 1 286 ? -30.222 22.133 37.265 1.00 31.44 286 GLN A C 1
ATOM 2198 O O . GLN A 1 286 ? -29.263 21.947 36.520 1.00 31.44 286 GLN A O 1
ATOM 2203 N N . THR A 1 287 ? -30.446 21.374 38.337 1.00 36.31 287 THR A N 1
ATOM 2204 C CA . THR A 1 287 ? -29.698 20.182 38.739 1.00 36.31 287 THR A CA 1
ATOM 2205 C C . THR A 1 287 ? -30.152 18.970 37.935 1.00 36.31 287 THR A C 1
ATOM 2207 O O . THR A 1 287 ? -31.255 18.466 38.131 1.00 36.31 287 THR A O 1
ATOM 2210 N N . GLY A 1 288 ? -29.266 18.498 37.068 1.00 31.92 288 GLY A N 1
ATOM 2211 C CA . GLY A 1 288 ? -29.366 17.248 36.327 1.00 31.92 288 GLY A CA 1
ATOM 2212 C C . GLY A 1 288 ? -28.278 17.255 35.267 1.00 31.92 288 GLY A C 1
ATOM 2213 O O . GLY A 1 288 ? -28.366 18.027 34.319 1.00 31.92 288 GLY A O 1
ATOM 2214 N N . THR A 1 289 ? -27.212 16.476 35.452 1.00 32.53 289 THR A N 1
ATOM 2215 C CA . THR A 1 289 ? -26.178 16.306 34.425 1.00 32.53 289 THR A CA 1
ATOM 2216 C C . THR A 1 289 ? -26.871 15.752 33.177 1.00 32.53 289 THR A C 1
ATOM 2218 O O . THR A 1 289 ? -27.436 14.658 33.263 1.00 32.53 289 THR A O 1
ATOM 2221 N N . PRO A 1 290 ? -26.911 16.480 32.046 1.00 41.62 290 PRO A N 1
ATOM 2222 C CA . PRO A 1 290 ? -27.456 15.920 30.820 1.00 41.62 290 PRO A CA 1
ATOM 2223 C C . PRO A 1 290 ? -26.632 14.686 30.441 1.00 41.62 290 PRO A C 1
ATOM 2225 O O . PRO A 1 290 ? -25.431 14.625 30.724 1.00 41.62 290 PRO A O 1
ATOM 2228 N N . ALA A 1 291 ? -27.286 13.685 29.848 1.00 50.59 291 ALA A N 1
ATOM 2229 C CA . ALA A 1 291 ? -26.583 12.530 29.305 1.00 50.59 291 ALA A CA 1
ATOM 2230 C C . ALA A 1 291 ? -25.465 13.022 28.364 1.00 50.59 291 ALA A C 1
ATOM 2232 O O . ALA A 1 291 ? -25.703 13.973 27.613 1.00 50.59 291 ALA A O 1
ATOM 2233 N N . PRO A 1 292 ? -24.257 12.437 28.425 1.00 61.16 292 PRO A N 1
ATOM 2234 C CA . PRO A 1 292 ? -23.171 12.857 27.554 1.00 61.16 292 PRO A CA 1
ATOM 2235 C C . PRO A 1 292 ? -23.574 12.636 26.090 1.00 61.16 292 PRO A C 1
ATOM 2237 O O . PRO A 1 292 ? -24.163 11.608 25.749 1.00 61.16 292 PRO A O 1
ATOM 2240 N N . ASP A 1 293 ? -23.315 13.638 25.252 1.00 70.25 293 ASP A N 1
ATOM 2241 C CA . ASP A 1 293 ? -23.650 13.613 23.831 1.00 70.25 293 ASP A CA 1
ATOM 2242 C C . ASP A 1 293 ? -22.694 12.652 23.084 1.00 70.25 293 ASP A C 1
ATOM 2244 O O . ASP A 1 293 ? -21.475 12.859 23.107 1.00 70.25 293 ASP A O 1
ATOM 2248 N N . PRO A 1 294 ? -23.203 11.605 22.401 1.00 63.53 294 PRO A N 1
ATOM 2249 C CA . PRO A 1 294 ? -22.384 10.684 21.611 1.00 63.53 294 PRO A CA 1
ATOM 2250 C C . PRO A 1 294 ? -21.500 11.372 20.564 1.00 63.53 294 PRO A C 1
ATOM 2252 O O . PRO A 1 294 ? -20.398 10.900 20.272 1.00 63.53 294 PRO A O 1
ATOM 2255 N N . GLU A 1 295 ? -21.975 12.475 19.984 1.00 68.12 295 GLU A N 1
ATOM 2256 C CA . GLU A 1 295 ? -21.237 13.226 18.970 1.00 68.12 295 GLU A CA 1
ATOM 2257 C C . GLU A 1 295 ? -20.070 13.999 19.603 1.00 68.12 295 GLU A C 1
ATOM 2259 O O . GLU A 1 295 ? -18.990 14.103 19.015 1.00 68.12 295 GLU A O 1
ATOM 2264 N N . GLN A 1 296 ? -20.233 14.419 20.861 1.00 73.19 296 GLN A N 1
ATOM 2265 C CA . GLN A 1 296 ? -19.196 15.075 21.649 1.00 73.19 296 GLN A CA 1
ATOM 2266 C C . GLN A 1 296 ? -18.001 14.147 21.916 1.00 73.19 296 GLN A C 1
ATOM 2268 O O . GLN A 1 296 ? -16.865 14.588 21.761 1.00 73.19 296 GLN A O 1
ATOM 2273 N N . LEU A 1 297 ? -18.209 12.860 22.234 1.00 72.56 297 LEU A N 1
ATOM 2274 C CA . LEU A 1 297 ? -17.096 11.914 22.443 1.00 72.56 297 LEU A CA 1
ATOM 2275 C C . LEU A 1 297 ? -16.237 11.753 21.177 1.00 72.56 297 LEU A C 1
ATOM 2277 O O . LEU A 1 297 ? -15.008 11.790 21.244 1.00 72.56 297 LEU A O 1
ATOM 2281 N N . LEU A 1 298 ? -16.866 11.603 20.008 1.00 71.75 298 LEU A N 1
ATOM 2282 C CA . LEU A 1 298 ? -16.137 11.471 18.742 1.00 71.75 298 LEU A CA 1
ATOM 2283 C C . LEU A 1 298 ? -15.409 12.767 18.359 1.00 71.75 298 LEU A C 1
ATOM 2285 O O . LEU A 1 298 ? -14.281 12.706 17.870 1.00 71.75 298 LEU A O 1
ATOM 2289 N N . GLN A 1 299 ? -16.007 13.931 18.622 1.00 72.31 299 GLN A N 1
ATOM 2290 C CA . GLN A 1 299 ? -15.361 15.231 18.414 1.00 72.31 299 GLN A CA 1
ATOM 2291 C C . GLN A 1 299 ? -14.182 15.456 19.371 1.00 72.31 299 GLN A C 1
ATOM 2293 O O . GLN A 1 299 ? -13.138 15.959 18.957 1.00 72.31 299 GLN A O 1
ATOM 2298 N N . GLU A 1 300 ? -14.309 15.059 20.639 1.00 71.12 300 GLU A N 1
ATOM 2299 C CA . GLU A 1 300 ? -13.230 15.122 21.630 1.00 71.12 300 GLU A CA 1
ATOM 2300 C C . GLU A 1 300 ? -12.056 14.221 21.243 1.00 71.12 300 GLU A C 1
ATOM 2302 O O . GLU A 1 300 ? -10.904 14.650 21.326 1.00 71.12 300 GLU A O 1
ATOM 2307 N N . LEU A 1 301 ? -12.344 13.009 20.762 1.00 69.25 301 LEU A N 1
ATOM 2308 C CA . LEU A 1 301 ? -11.346 12.085 20.225 1.00 69.25 301 LEU A CA 1
ATOM 2309 C C . LEU A 1 301 ? -10.655 12.647 18.983 1.00 69.25 301 LEU A C 1
ATOM 2311 O O . LEU A 1 301 ? -9.435 12.547 18.865 1.00 69.25 301 LEU A O 1
ATOM 2315 N N . GLU A 1 302 ? -11.406 13.265 18.073 1.00 71.50 302 GLU A N 1
ATOM 2316 C CA . GLU A 1 302 ? -10.850 13.885 16.870 1.00 71.50 302 GLU A CA 1
ATOM 2317 C C . GLU A 1 302 ? -9.975 15.102 17.213 1.00 71.50 302 GLU A C 1
ATOM 2319 O O . GLU A 1 302 ? -8.899 15.280 16.638 1.00 71.50 302 GLU A O 1
ATOM 2324 N N . ARG A 1 303 ? -10.368 15.903 18.211 1.00 69.75 303 ARG A N 1
ATOM 2325 C CA . ARG A 1 303 ? -9.545 17.003 18.731 1.00 69.75 303 ARG A CA 1
ATOM 2326 C C . ARG A 1 303 ? -8.269 16.485 19.393 1.00 69.75 303 ARG A C 1
ATOM 2328 O O . ARG A 1 303 ? -7.188 16.943 19.035 1.00 69.75 303 ARG A O 1
ATOM 2335 N N . ALA A 1 304 ? -8.376 15.500 20.287 1.00 66.44 304 ALA A N 1
ATOM 2336 C CA . ALA A 1 304 ? -7.222 14.875 20.936 1.00 66.44 304 ALA A CA 1
ATOM 2337 C C . ALA A 1 304 ? -6.268 14.239 19.910 1.00 66.44 304 ALA A C 1
ATOM 2339 O O . ALA A 1 304 ? -5.048 14.347 20.044 1.00 66.44 304 ALA A O 1
ATOM 2340 N N . ARG A 1 305 ? -6.815 13.650 18.836 1.00 68.69 305 ARG A N 1
ATOM 2341 C CA . ARG A 1 305 ? -6.049 13.151 17.688 1.00 68.69 305 ARG A CA 1
ATOM 2342 C C . ARG A 1 305 ? -5.269 14.272 17.018 1.00 68.69 305 ARG A C 1
ATOM 2344 O O . ARG A 1 305 ? -4.068 14.121 16.818 1.00 68.69 305 ARG A O 1
ATOM 2351 N N . CYS A 1 306 ? -5.917 15.386 16.688 1.00 63.22 306 CYS A N 1
ATOM 2352 C CA . CYS A 1 306 ? -5.266 16.541 16.068 1.00 63.22 306 CYS A CA 1
ATOM 2353 C C . CYS A 1 306 ? -4.177 17.153 16.966 1.00 63.22 306 CYS A C 1
ATOM 2355 O O . CYS A 1 306 ? -3.084 17.439 16.480 1.00 63.22 306 CYS A O 1
ATOM 2357 N N . GLU A 1 307 ? -4.436 17.293 18.267 1.00 66.12 307 GLU A N 1
ATOM 2358 C CA . GLU A 1 307 ? -3.480 17.814 19.255 1.00 66.12 307 GLU A CA 1
ATOM 2359 C C . GLU A 1 307 ? -2.261 16.896 19.409 1.00 66.12 307 GLU A C 1
ATOM 2361 O O . GLU A 1 307 ? -1.122 17.358 19.329 1.00 66.12 307 GLU A O 1
ATOM 2366 N N . HIS A 1 308 ? -2.475 15.584 19.541 1.00 64.62 308 HIS A N 1
ATOM 2367 C CA . HIS A 1 308 ? -1.388 14.607 19.603 1.00 64.62 308 HIS A CA 1
ATOM 2368 C C . HIS A 1 308 ? -0.590 14.565 18.286 1.00 64.62 308 HIS A C 1
ATOM 2370 O O . HIS A 1 308 ? 0.638 14.539 18.287 1.00 64.62 308 HIS A O 1
ATOM 2376 N N . ILE A 1 309 ? -1.262 14.641 17.133 1.00 61.84 309 ILE A N 1
ATOM 2377 C CA . ILE A 1 309 ? -0.617 14.729 15.811 1.00 61.84 309 ILE A CA 1
ATOM 2378 C C . ILE A 1 309 ? 0.250 15.984 15.670 1.00 61.84 309 ILE A C 1
ATOM 2380 O O . ILE A 1 309 ? 1.272 15.921 14.975 1.00 61.84 309 ILE A O 1
ATOM 2384 N N . ALA A 1 310 ? -0.160 17.097 16.281 1.00 52.81 310 ALA A N 1
ATOM 2385 C CA . ALA A 1 310 ? 0.576 18.355 16.285 1.00 52.81 310 ALA A CA 1
ATOM 2386 C C . ALA A 1 310 ? 1.757 18.345 17.273 1.00 52.81 310 ALA A C 1
ATOM 2388 O O . ALA A 1 310 ? 2.784 18.956 16.984 1.00 52.81 310 ALA A O 1
ATOM 2389 N N . GLY A 1 311 ? 1.630 17.634 18.400 1.00 49.88 311 GLY A N 1
ATOM 2390 C CA . GLY A 1 311 ? 2.657 17.533 19.443 1.00 49.88 311 GLY A CA 1
ATOM 2391 C C . GLY A 1 311 ? 3.723 16.450 19.223 1.00 49.88 311 GLY A C 1
ATOM 2392 O O . GLY A 1 311 ? 4.832 16.588 19.732 1.00 49.88 311 GLY A O 1
ATOM 2393 N N . THR A 1 312 ? 3.429 15.394 18.456 1.00 49.38 312 THR A N 1
ATOM 2394 C CA . THR A 1 312 ? 4.332 14.239 18.279 1.00 49.38 312 THR A CA 1
ATOM 2395 C C . THR A 1 312 ? 5.150 14.348 16.987 1.00 49.38 312 THR A C 1
ATOM 2397 O O . THR A 1 312 ? 4.595 14.430 15.879 1.00 49.38 312 THR A O 1
ATOM 2400 N N . GLU A 1 313 ? 6.487 14.284 17.080 1.00 49.06 313 GLU A N 1
ATOM 2401 C CA . GLU A 1 313 ? 7.367 14.293 15.903 1.00 49.06 313 GLU A CA 1
ATOM 2402 C C . GLU A 1 313 ? 6.973 13.166 14.926 1.00 49.06 313 GLU A C 1
ATOM 2404 O O . GLU A 1 313 ? 6.808 12.000 15.289 1.00 49.06 313 GLU A O 1
ATOM 2409 N N . ARG A 1 314 ? 6.840 13.481 13.629 1.00 46.09 314 ARG A N 1
ATOM 2410 C CA . ARG A 1 314 ? 6.416 12.519 12.584 1.00 46.09 314 ARG A CA 1
ATOM 2411 C C . ARG A 1 314 ? 7.295 11.257 12.520 1.00 46.09 314 ARG A C 1
ATOM 2413 O O . ARG A 1 314 ? 6.841 10.203 12.078 1.00 46.09 314 ARG A O 1
ATOM 2420 N N . ARG A 1 315 ? 8.553 11.355 12.966 1.00 40.72 315 ARG A N 1
ATOM 2421 C CA . ARG A 1 315 ? 9.520 10.251 12.999 1.00 40.72 315 ARG A CA 1
ATOM 2422 C C . ARG A 1 315 ? 9.190 9.213 14.075 1.00 40.72 315 ARG A C 1
ATOM 2424 O O . ARG A 1 315 ? 9.438 8.036 13.835 1.00 40.72 315 ARG A O 1
ATOM 2431 N N . GLU A 1 316 ? 8.604 9.614 15.201 1.00 45.19 316 GLU A N 1
ATOM 2432 C CA . GLU A 1 316 ? 8.184 8.689 16.265 1.00 45.19 316 GLU A CA 1
ATOM 2433 C C . GLU A 1 316 ? 6.939 7.896 15.845 1.00 45.19 316 GLU A C 1
ATOM 2435 O O . GLU A 1 316 ? 6.946 6.667 15.922 1.00 45.19 316 GLU A O 1
ATOM 2440 N N . ARG A 1 317 ? 5.965 8.560 15.205 1.00 53.31 317 ARG A N 1
ATOM 2441 C CA . ARG A 1 317 ? 4.793 7.911 14.576 1.00 53.31 317 ARG A CA 1
ATOM 2442 C C . ARG A 1 317 ? 5.181 6.882 13.512 1.00 53.31 317 ARG A C 1
ATOM 2444 O O . ARG A 1 317 ? 4.708 5.749 13.526 1.00 53.31 317 ARG A O 1
ATOM 2451 N N . SER A 1 318 ? 6.117 7.234 12.624 1.00 44.72 318 SER A N 1
ATOM 2452 C CA . SER A 1 318 ? 6.632 6.307 11.604 1.00 44.72 318 SER A CA 1
ATOM 2453 C C . SER A 1 318 ? 7.500 5.181 12.184 1.00 44.72 318 SER A C 1
ATOM 2455 O O . SER A 1 318 ? 7.608 4.134 11.546 1.00 44.72 318 SER A O 1
ATOM 2457 N N . ARG A 1 319 ? 8.137 5.381 13.348 1.00 43.81 319 ARG A N 1
ATOM 2458 C CA . ARG A 1 319 ? 8.958 4.364 14.031 1.00 43.81 319 ARG A CA 1
ATOM 2459 C C . ARG A 1 319 ? 8.092 3.306 14.713 1.00 43.81 319 ARG A C 1
ATOM 2461 O O . ARG A 1 319 ? 8.466 2.138 14.687 1.00 43.81 319 ARG A O 1
ATOM 2468 N N . LEU A 1 320 ? 6.954 3.709 15.279 1.00 50.19 320 LEU A N 1
ATOM 2469 C CA . LEU A 1 320 ? 5.970 2.804 15.883 1.00 50.19 320 LEU A CA 1
ATOM 2470 C C . LEU A 1 320 ? 4.982 2.229 14.852 1.00 50.19 320 LEU A C 1
ATOM 2472 O O . LEU A 1 320 ? 4.330 1.223 15.112 1.00 50.19 320 LEU A O 1
ATOM 2476 N N . GLY A 1 321 ? 4.885 2.835 13.662 1.00 47.31 321 GLY A N 1
ATOM 2477 C CA . GLY A 1 321 ? 3.929 2.432 12.627 1.00 47.31 321 GLY A CA 1
ATOM 2478 C C . GLY A 1 321 ? 2.471 2.703 13.013 1.00 47.31 321 GLY A C 1
ATOM 2479 O O . GLY A 1 321 ? 1.579 2.089 12.430 1.00 47.31 321 GLY A O 1
ATOM 2480 N N . GLN A 1 322 ? 2.243 3.577 13.999 1.00 57.16 322 GLN A N 1
ATOM 2481 C CA . GLN A 1 322 ? 0.931 3.944 14.522 1.00 57.16 322 GLN A CA 1
ATOM 2482 C C . GLN A 1 322 ? 0.266 4.965 13.591 1.00 57.16 322 GLN A C 1
ATOM 2484 O O . GLN A 1 322 ? 0.736 6.095 13.447 1.00 57.16 322 GLN A O 1
ATOM 2489 N N . PHE A 1 323 ? -0.843 4.559 12.975 1.00 59.72 323 PHE A N 1
ATOM 2490 C CA . PHE A 1 323 ? -1.697 5.416 12.157 1.00 59.72 323 PHE A CA 1
ATOM 2491 C C . PHE A 1 323 ? -2.989 5.659 12.922 1.00 59.72 323 PHE A C 1
ATOM 2493 O O . PHE A 1 323 ? -3.753 4.727 13.162 1.00 59.72 323 PHE A O 1
ATOM 2500 N N . MET A 1 324 ? -3.224 6.895 13.355 1.00 69.06 324 MET A N 1
ATOM 2501 C CA . MET A 1 324 ? -4.404 7.198 14.162 1.00 69.06 324 MET A CA 1
ATOM 2502 C C . MET A 1 324 ? -5.656 7.202 13.287 1.00 69.06 324 MET A C 1
ATOM 2504 O O . MET A 1 324 ? -5.727 7.954 12.316 1.00 69.06 324 MET A O 1
ATOM 2508 N N . THR A 1 325 ? -6.648 6.387 13.647 1.00 73.38 325 THR A N 1
ATOM 2509 C CA . THR A 1 325 ? -7.912 6.272 12.910 1.00 73.38 325 THR A CA 1
ATOM 2510 C C . THR A 1 325 ? -8.760 7.540 13.076 1.00 73.38 325 THR A C 1
ATOM 2512 O O . THR A 1 325 ? -9.113 7.862 14.211 1.00 73.38 325 THR A O 1
ATOM 2515 N N . PRO A 1 326 ? -9.130 8.253 11.993 1.00 76.31 326 PRO A N 1
ATOM 2516 C CA . PRO A 1 326 ? -10.094 9.351 12.079 1.00 76.31 326 PRO A CA 1
ATOM 2517 C C . PRO A 1 326 ? -11.473 8.860 12.525 1.00 76.31 326 PRO A C 1
ATOM 2519 O O . PRO A 1 326 ? -11.869 7.739 12.188 1.00 76.31 326 PRO A O 1
ATOM 2522 N N . ALA A 1 327 ? -12.241 9.716 13.204 1.00 75.12 327 ALA A N 1
ATOM 2523 C CA . ALA A 1 327 ? -13.559 9.352 13.736 1.00 75.12 327 ALA A CA 1
ATOM 2524 C C . ALA A 1 327 ? -14.513 8.768 12.671 1.00 75.12 327 ALA A C 1
ATOM 2526 O O . ALA A 1 327 ? -15.187 7.771 12.923 1.00 75.12 327 ALA A O 1
ATOM 2527 N N . ALA A 1 328 ? -14.515 9.319 11.452 1.00 79.06 328 ALA A N 1
ATOM 2528 C CA . ALA A 1 328 ? -15.358 8.835 10.353 1.00 79.06 328 ALA A CA 1
ATOM 2529 C C . ALA A 1 328 ? -15.016 7.397 9.913 1.00 79.06 328 ALA A C 1
ATOM 2531 O O . ALA A 1 328 ? -15.904 6.597 9.619 1.00 79.06 328 ALA A O 1
ATOM 2532 N N . VAL A 1 329 ? -13.725 7.050 9.892 1.00 84.81 329 VAL A N 1
ATOM 2533 C CA . VAL A 1 329 ? -13.261 5.693 9.566 1.00 84.81 329 VAL A CA 1
ATOM 2534 C C . VAL A 1 329 ? -13.599 4.744 10.712 1.00 84.81 329 VAL A C 1
ATOM 2536 O O . VAL A 1 329 ? -14.082 3.642 10.467 1.00 84.81 329 VAL A O 1
ATOM 2539 N N . ALA A 1 330 ? -13.394 5.177 11.960 1.00 89.38 330 ALA A N 1
ATOM 2540 C CA . ALA A 1 330 ? -13.730 4.390 13.141 1.00 89.38 330 ALA A CA 1
ATOM 2541 C C . ALA A 1 330 ? -15.230 4.055 13.202 1.00 89.38 330 ALA A C 1
ATOM 2543 O O . ALA A 1 330 ? -15.578 2.897 13.419 1.00 89.38 330 ALA A O 1
ATOM 2544 N N . GLY A 1 331 ? -16.100 5.034 12.928 1.00 89.81 331 GLY A N 1
ATOM 2545 C CA . GLY A 1 331 ? -17.548 4.834 12.826 1.00 89.81 331 GLY A CA 1
ATOM 2546 C C . GLY A 1 331 ? -17.914 3.797 11.766 1.00 89.81 331 GLY A C 1
ATOM 2547 O O . GLY A 1 331 ? -18.587 2.822 12.073 1.00 89.81 331 GLY A O 1
ATOM 2548 N N . ARG A 1 332 ? -17.367 3.923 10.549 1.00 89.56 332 ARG A N 1
ATOM 2549 C CA . ARG A 1 332 ? -17.621 2.950 9.474 1.00 89.56 332 ARG A CA 1
ATOM 2550 C C . ARG A 1 332 ? -17.184 1.529 9.843 1.00 89.56 332 ARG A C 1
ATOM 2552 O O . ARG A 1 332 ? -17.868 0.585 9.475 1.00 89.56 332 ARG A O 1
ATOM 2559 N N . LEU A 1 333 ? -16.055 1.363 10.536 1.00 94.50 333 LEU A N 1
ATOM 2560 C CA . LEU A 1 333 ? -15.592 0.047 10.997 1.00 94.50 333 LEU A CA 1
ATOM 2561 C C . LEU A 1 333 ? -16.506 -0.532 12.081 1.00 94.50 333 LEU A C 1
ATOM 2563 O O . LEU A 1 333 ? -16.802 -1.723 12.053 1.00 94.50 333 LEU A O 1
ATOM 2567 N N . ALA A 1 334 ? -16.964 0.302 13.013 1.00 95.38 334 ALA A N 1
ATOM 2568 C CA . ALA A 1 334 ? -17.933 -0.094 14.028 1.00 95.38 334 ALA A CA 1
ATOM 2569 C C . ALA A 1 334 ? -19.270 -0.529 13.407 1.00 95.38 334 ALA A C 1
ATOM 2571 O O . ALA A 1 334 ? -19.836 -1.537 13.815 1.00 95.38 334 ALA A O 1
ATOM 2572 N N . ASP A 1 335 ? -19.725 0.161 12.364 1.00 92.75 335 ASP A N 1
ATOM 2573 C CA . ASP A 1 335 ? -20.983 -0.154 11.683 1.00 92.75 335 ASP A CA 1
ATOM 2574 C C . ASP A 1 335 ? -20.911 -1.434 10.828 1.00 92.75 335 ASP A C 1
ATOM 2576 O O . ASP A 1 335 ? -21.933 -1.905 10.345 1.00 92.75 335 ASP A O 1
ATOM 2580 N N . MET A 1 336 ? -19.731 -2.048 10.653 1.00 95.31 336 MET A N 1
ATOM 2581 C CA . MET A 1 336 ? -19.622 -3.376 10.027 1.00 95.31 336 MET A CA 1
ATOM 2582 C C . MET A 1 336 ? -20.088 -4.509 10.961 1.00 95.31 336 MET A C 1
ATOM 2584 O O . MET A 1 336 ? -20.223 -5.656 10.522 1.00 95.31 336 MET A O 1
ATOM 2588 N N . PHE A 1 337 ? -20.317 -4.239 12.247 1.00 94.81 337 PHE A N 1
ATOM 2589 C CA . PHE A 1 337 ? -20.870 -5.209 13.192 1.00 94.81 337 PHE A CA 1
ATOM 2590 C C . PHE A 1 337 ? -22.404 -5.212 13.130 1.00 94.81 337 PHE A C 1
ATOM 2592 O O . PHE A 1 337 ? -23.066 -4.665 14.002 1.00 94.81 337 PHE A O 1
ATOM 2599 N N . ASP A 1 338 ? -22.945 -5.837 12.082 1.00 83.62 338 ASP A N 1
ATOM 2600 C CA . ASP A 1 338 ? -24.397 -5.904 11.841 1.00 83.62 338 ASP A CA 1
ATOM 2601 C C . ASP A 1 338 ? -25.171 -6.619 12.972 1.00 83.62 338 ASP A C 1
ATOM 2603 O O . ASP A 1 338 ? -26.224 -6.146 13.383 1.00 83.62 338 ASP A O 1
ATOM 2607 N N . ASP A 1 339 ? -24.619 -7.718 13.507 1.00 84.88 339 ASP A N 1
ATOM 2608 C CA . ASP A 1 339 ? -25.227 -8.519 14.576 1.00 84.88 339 ASP A CA 1
ATOM 2609 C C . ASP A 1 339 ? -24.296 -8.563 15.792 1.00 84.88 339 ASP A C 1
ATOM 2611 O O . ASP A 1 339 ? -23.183 -9.101 15.728 1.00 84.88 339 ASP A O 1
ATOM 2615 N N . LEU A 1 340 ? -24.751 -8.007 16.916 1.00 92.25 340 LEU A N 1
ATOM 2616 C CA . LEU A 1 340 ? -24.005 -8.026 18.170 1.00 92.25 340 LEU A CA 1
ATOM 2617 C C . LEU A 1 340 ? -24.565 -9.079 19.134 1.00 92.25 340 LEU A C 1
ATOM 2619 O O . LEU A 1 340 ? -25.780 -9.192 19.303 1.00 92.25 340 LEU A O 1
ATOM 2623 N N . PRO A 1 341 ? -23.698 -9.840 19.825 1.00 92.81 341 PRO A N 1
ATOM 2624 C CA . PRO A 1 341 ? -24.144 -10.714 20.896 1.00 92.81 341 PRO A CA 1
ATOM 2625 C C . PRO A 1 341 ? -24.664 -9.887 22.077 1.00 92.81 341 PRO A C 1
ATOM 2627 O O . PRO A 1 341 ? -24.174 -8.795 22.356 1.00 92.81 341 PRO A O 1
ATOM 2630 N N . GLN A 1 342 ? -25.597 -10.459 22.840 1.00 95.38 342 GLN A N 1
ATOM 2631 C CA . GLN A 1 342 ? -26.145 -9.823 24.045 1.00 95.38 342 GLN A CA 1
ATOM 2632 C C . GLN A 1 342 ? -25.056 -9.467 25.072 1.00 95.38 342 GLN A C 1
ATOM 2634 O O . GLN A 1 342 ? -25.137 -8.438 25.736 1.00 95.38 342 GLN A O 1
ATOM 2639 N N . GLN A 1 343 ? -24.021 -10.300 25.184 1.00 97.19 343 GLN A N 1
ATOM 2640 C CA . GLN A 1 343 ? -22.839 -10.031 26.000 1.00 97.19 343 GLN A CA 1
ATOM 2641 C C . GLN A 1 343 ? -21.637 -9.842 25.083 1.00 97.19 343 GLN A C 1
ATOM 2643 O O . GLN A 1 343 ? -21.139 -10.806 24.500 1.00 97.19 343 GLN A O 1
ATOM 2648 N N . VAL A 1 344 ? -21.160 -8.612 24.953 1.00 98.19 344 VAL A N 1
ATOM 2649 C CA . VAL A 1 344 ? -19.995 -8.296 24.128 1.00 98.19 344 VAL A CA 1
ATOM 2650 C C . VAL A 1 344 ? -18.722 -8.441 24.955 1.00 98.19 344 VAL A C 1
ATOM 2652 O O . VAL A 1 344 ? -18.578 -7.834 26.014 1.00 98.19 344 VAL A O 1
ATOM 2655 N N . SER A 1 345 ? -17.765 -9.202 24.431 1.00 98.31 345 SER A N 1
ATOM 2656 C CA . SER A 1 345 ? -16.372 -9.194 24.862 1.00 98.31 345 SER A CA 1
ATOM 2657 C C . SER A 1 345 ? -15.521 -8.720 23.687 1.00 98.31 345 SER A C 1
ATOM 2659 O O . SER A 1 345 ? -15.236 -9.483 22.760 1.00 98.31 345 SER A O 1
ATOM 2661 N N . LEU A 1 346 ? -15.161 -7.439 23.737 1.00 98.62 346 LEU A N 1
ATOM 2662 C CA . LEU A 1 346 ? -14.425 -6.712 22.713 1.00 98.62 346 LEU A CA 1
ATOM 2663 C C . LEU A 1 346 ? -12.920 -6.750 22.991 1.00 98.62 346 LEU A C 1
ATOM 2665 O O . LEU A 1 346 ? -12.482 -6.417 24.094 1.00 98.62 346 LEU A O 1
ATOM 2669 N N . LEU A 1 347 ? -12.139 -7.071 21.965 1.00 98.62 347 LEU A N 1
ATOM 2670 C CA . LEU A 1 347 ? -10.699 -6.837 21.921 1.00 98.62 347 LEU A CA 1
ATOM 2671 C C . LEU A 1 347 ? -10.373 -5.695 20.954 1.00 98.62 347 LEU A C 1
ATOM 2673 O O . LEU A 1 347 ? -10.756 -5.742 19.782 1.00 98.62 347 LEU A O 1
ATOM 2677 N N . ASP A 1 348 ? -9.599 -4.729 21.442 1.00 98.12 348 ASP A N 1
ATOM 2678 C CA . ASP A 1 348 ? -8.896 -3.728 20.639 1.00 98.12 348 ASP A CA 1
ATOM 2679 C C . ASP A 1 348 ? -7.377 -3.945 20.817 1.00 98.12 348 ASP A C 1
ATOM 2681 O O . ASP A 1 348 ? -6.806 -3.552 21.840 1.00 98.12 348 ASP A O 1
ATOM 2685 N N . PRO A 1 349 ? -6.706 -4.658 19.890 1.00 96.56 349 PRO A N 1
ATOM 2686 C CA . PRO A 1 349 ? -5.333 -5.134 20.081 1.00 96.56 349 PRO A CA 1
ATOM 2687 C C . PRO A 1 349 ? -4.262 -4.044 19.907 1.00 96.56 349 PRO A C 1
ATOM 2689 O O . PRO A 1 349 ? -3.077 -4.313 20.090 1.00 96.56 349 PRO A O 1
ATOM 2692 N N . GLY A 1 350 ? -4.656 -2.835 19.511 1.00 94.00 350 GLY A N 1
ATOM 2693 C CA . GLY A 1 350 ? -3.777 -1.684 19.316 1.00 94.00 350 GLY A CA 1
ATOM 2694 C C . GLY A 1 350 ? -4.595 -0.408 19.436 1.00 94.00 350 GLY A C 1
ATOM 2695 O O . GLY A 1 350 ? -4.832 0.275 18.439 1.00 94.00 350 GLY A O 1
ATOM 2696 N N . ALA A 1 351 ? -5.077 -0.150 20.649 1.00 94.38 351 ALA A N 1
ATOM 2697 C CA . ALA A 1 351 ? -6.163 0.784 20.907 1.00 94.38 351 ALA A CA 1
ATOM 2698 C C . ALA A 1 351 ? -5.792 2.248 20.641 1.00 94.38 351 ALA A C 1
ATOM 2700 O O . ALA A 1 351 ? -6.667 3.057 20.311 1.00 94.38 351 ALA A O 1
ATOM 2701 N N . GLY A 1 352 ? -4.516 2.623 20.764 1.00 92.12 352 GLY A N 1
ATOM 2702 C CA . GLY A 1 352 ? -4.084 4.008 20.660 1.00 92.12 352 GLY A CA 1
ATOM 2703 C C . GLY A 1 352 ? -4.828 4.882 21.667 1.00 92.12 352 GLY A C 1
ATOM 2704 O O . GLY A 1 352 ? -4.830 4.627 22.865 1.00 92.12 352 GLY A O 1
ATOM 2705 N N . MET A 1 353 ? -5.529 5.902 21.168 1.00 89.94 353 MET A N 1
ATOM 2706 C CA . MET A 1 353 ? -6.394 6.765 21.990 1.00 89.94 353 MET A CA 1
ATOM 2707 C C . MET A 1 353 ? -7.790 6.176 22.266 1.00 89.94 353 MET A C 1
ATOM 2709 O O . MET A 1 353 ? -8.608 6.817 22.923 1.00 89.94 353 MET A O 1
ATOM 2713 N N . GLY A 1 354 ? -8.099 4.993 21.733 1.00 93.06 354 GLY A N 1
ATOM 2714 C CA . GLY A 1 354 ? -9.391 4.325 21.887 1.00 93.06 354 GLY A CA 1
ATOM 2715 C C . GLY A 1 354 ? -10.456 4.754 20.877 1.00 93.06 354 GLY A C 1
ATOM 2716 O O . GLY A 1 354 ? -11.638 4.560 21.133 1.00 93.06 354 GLY A O 1
ATOM 2717 N N . ALA A 1 355 ? -10.079 5.329 19.728 1.00 91.31 355 ALA A N 1
ATOM 2718 C CA . ALA A 1 355 ? -11.045 5.813 18.733 1.00 91.31 355 ALA A CA 1
ATOM 2719 C C . ALA A 1 355 ? -11.945 4.694 18.172 1.00 91.31 355 ALA A C 1
ATOM 2721 O O . ALA A 1 355 ? -13.155 4.880 18.048 1.00 91.31 355 ALA A O 1
ATOM 2722 N N . LEU A 1 356 ? -11.369 3.522 17.873 1.00 95.38 356 LEU A N 1
ATOM 2723 C CA . LEU A 1 356 ? -12.126 2.347 17.423 1.00 95.38 356 LEU A CA 1
ATOM 2724 C C . LEU A 1 356 ? -13.031 1.808 18.525 1.00 95.38 356 LEU A C 1
ATOM 2726 O O . LEU A 1 356 ? -14.215 1.591 18.290 1.00 95.38 356 LEU A O 1
ATOM 2730 N N . THR A 1 357 ? -12.480 1.644 19.729 1.00 97.00 357 THR A N 1
ATOM 2731 C CA . THR A 1 357 ? -13.236 1.230 20.914 1.00 97.00 357 THR A CA 1
ATOM 2732 C C . THR A 1 357 ? -14.434 2.152 21.170 1.00 97.00 357 THR A C 1
ATOM 2734 O O . THR A 1 357 ? -15.558 1.674 21.304 1.00 97.00 357 THR A O 1
ATOM 2737 N N . GLY A 1 358 ? -14.225 3.472 21.184 1.00 95.00 358 GLY A N 1
ATOM 2738 C CA . GLY A 1 358 ? -15.288 4.454 21.388 1.00 95.00 358 GLY A CA 1
ATOM 2739 C C . GLY A 1 358 ? -16.356 4.390 20.299 1.00 95.00 358 GLY A C 1
ATOM 2740 O O . GLY A 1 358 ? -17.543 4.301 20.606 1.00 95.00 358 GLY A O 1
ATOM 2741 N N . ALA A 1 359 ? -15.950 4.354 19.026 1.00 94.56 359 ALA A N 1
ATOM 2742 C CA . ALA A 1 359 ? -16.881 4.223 17.908 1.00 94.56 359 ALA A CA 1
ATOM 2743 C C . ALA A 1 359 ? -17.700 2.923 17.974 1.00 94.56 359 ALA A C 1
ATOM 2745 O O . ALA A 1 359 ? -18.912 2.960 17.755 1.00 94.56 359 ALA A O 1
ATOM 2746 N N . PHE A 1 360 ? -17.064 1.801 18.327 1.00 97.31 360 PHE A N 1
ATOM 2747 C CA . PHE A 1 360 ? -17.731 0.515 18.526 1.00 97.31 360 PHE A CA 1
ATOM 2748 C C . PHE A 1 360 ? -18.785 0.602 19.627 1.00 97.31 360 PHE A C 1
ATOM 2750 O O . PHE A 1 360 ? -19.936 0.245 19.392 1.00 97.31 360 PHE A O 1
ATOM 2757 N N . VAL A 1 361 ? -18.419 1.110 20.811 1.00 96.69 361 VAL A N 1
ATOM 2758 C CA . VAL A 1 361 ? -19.351 1.233 21.942 1.00 96.69 361 VAL A CA 1
ATOM 2759 C C . VAL A 1 361 ? -20.540 2.104 21.551 1.00 96.69 361 VAL A C 1
ATOM 2761 O O . VAL A 1 361 ? -21.682 1.695 21.733 1.00 96.69 361 VAL A O 1
ATOM 2764 N N . LEU A 1 362 ? -20.300 3.271 20.951 1.00 93.69 362 LEU A N 1
ATOM 2765 C CA . LEU A 1 362 ? -21.381 4.159 20.528 1.00 93.69 362 LEU A CA 1
ATOM 2766 C C . LEU A 1 362 ? -22.284 3.521 19.462 1.00 93.69 362 LEU A C 1
ATOM 2768 O O . LEU A 1 362 ? -23.498 3.699 19.525 1.00 93.69 362 LEU A O 1
ATOM 2772 N N . SER A 1 363 ? -21.724 2.775 18.503 1.00 93.56 363 SER A N 1
ATOM 2773 C CA . SER A 1 363 ? -22.521 2.047 17.504 1.00 93.56 363 SER A CA 1
ATOM 2774 C C . SER A 1 363 ? -23.356 0.937 18.154 1.00 93.56 363 SER A C 1
ATOM 2776 O O . SER A 1 363 ? -24.566 0.870 17.940 1.00 93.56 363 SER A O 1
ATOM 2778 N N . ALA A 1 364 ? -22.770 0.169 19.077 1.00 94.88 364 ALA A N 1
ATOM 2779 C CA . ALA A 1 364 ? -23.473 -0.861 19.840 1.00 94.88 364 ALA A CA 1
ATOM 2780 C C . ALA A 1 364 ? -24.650 -0.303 20.658 1.00 94.88 364 ALA A C 1
ATOM 2782 O O . ALA A 1 364 ? -25.708 -0.927 20.727 1.00 94.88 364 ALA A O 1
ATOM 2783 N N . LEU A 1 365 ? -24.506 0.890 21.245 1.00 93.25 365 LEU A N 1
ATOM 2784 C CA . LEU A 1 365 ? -25.586 1.551 21.989 1.00 93.25 365 LEU A CA 1
ATOM 2785 C C . LEU A 1 365 ? -26.731 2.045 21.087 1.00 93.25 365 LEU A C 1
ATOM 2787 O O . LEU A 1 365 ? -27.874 2.133 21.553 1.00 93.25 365 LEU A O 1
ATOM 2791 N N . ARG A 1 366 ? -26.437 2.352 19.816 1.00 90.38 366 ARG A N 1
ATOM 2792 C CA . ARG A 1 366 ? -27.430 2.737 18.798 1.00 90.38 366 ARG A CA 1
ATOM 2793 C C . ARG A 1 366 ? -28.115 1.544 18.133 1.00 90.38 366 ARG A C 1
ATOM 2795 O O . ARG A 1 366 ? -29.158 1.747 17.517 1.00 90.38 366 ARG A O 1
ATOM 2802 N N . SER A 1 367 ? -27.545 0.344 18.240 1.00 87.69 367 SER A N 1
ATOM 2803 C CA . SER A 1 367 ? -28.141 -0.869 17.679 1.00 87.69 367 SER A CA 1
ATOM 2804 C C . SER A 1 367 ? -29.564 -1.079 18.201 1.00 87.69 367 SER A C 1
ATOM 2806 O O . SER A 1 367 ? -29.847 -0.831 19.378 1.00 87.69 367 SER A O 1
ATOM 2808 N N . ALA A 1 368 ? -30.454 -1.549 17.322 1.00 83.94 368 ALA A N 1
ATOM 2809 C CA . ALA A 1 368 ? -31.807 -1.947 17.699 1.00 83.94 368 ALA A CA 1
ATOM 2810 C C . ALA A 1 368 ? -31.766 -3.085 18.733 1.00 83.94 368 ALA A C 1
ATOM 2812 O O . ALA A 1 368 ? -32.454 -3.023 19.752 1.00 83.94 368 ALA A O 1
ATOM 2813 N N . ASP A 1 369 ? -30.873 -4.052 18.516 1.00 87.56 369 ASP A N 1
ATOM 2814 C CA . ASP A 1 369 ? -30.574 -5.144 19.439 1.00 87.56 369 ASP A CA 1
ATOM 2815 C C . ASP A 1 369 ? -29.390 -4.766 20.335 1.00 87.56 369 ASP A C 1
ATOM 2817 O O . ASP A 1 369 ? -28.297 -5.336 20.266 1.00 87.56 369 ASP A O 1
ATOM 2821 N N . ARG A 1 370 ? -29.594 -3.736 21.161 1.00 91.81 370 ARG A N 1
ATOM 2822 C CA . ARG A 1 370 ? -28.574 -3.236 22.090 1.00 91.81 370 ARG A CA 1
ATOM 2823 C C . ARG A 1 370 ? -28.090 -4.360 23.028 1.00 91.81 370 ARG A C 1
ATOM 2825 O O . ARG A 1 370 ? -28.925 -5.043 23.624 1.00 91.81 370 ARG A O 1
ATOM 2832 N N . PRO A 1 371 ? -26.768 -4.531 23.228 1.00 96.25 371 PRO A N 1
ATOM 2833 C CA . PRO A 1 371 ? -26.245 -5.528 24.158 1.00 96.25 371 PRO A CA 1
ATOM 2834 C C . PRO A 1 371 ? -26.573 -5.179 25.615 1.00 96.25 371 PRO A C 1
ATOM 2836 O O . PRO A 1 371 ? -26.658 -4.008 25.985 1.00 96.25 371 PRO A O 1
ATOM 2839 N N . VAL A 1 372 ? -26.677 -6.199 26.470 1.00 97.44 372 VAL A N 1
ATOM 2840 C CA . VAL A 1 372 ? -26.841 -6.029 27.925 1.00 97.44 372 VAL A CA 1
ATOM 2841 C C . VAL A 1 372 ? -25.521 -5.727 28.628 1.00 97.44 372 VAL A C 1
ATOM 2843 O O . VAL A 1 372 ? -25.512 -5.099 29.689 1.00 97.44 372 VAL A O 1
ATOM 2846 N N . SER A 1 373 ? -24.395 -6.163 28.055 1.00 98.31 373 SER A N 1
ATOM 2847 C CA . SER A 1 373 ? -23.072 -5.878 28.602 1.00 98.31 373 SER A CA 1
ATOM 2848 C C . SER A 1 373 ? -21.993 -5.735 27.535 1.00 98.31 373 SER A C 1
ATOM 2850 O O . SER A 1 373 ? -22.033 -6.382 26.489 1.00 98.31 373 SER A O 1
ATOM 2852 N N . ILE A 1 374 ? -21.002 -4.894 27.829 1.00 98.50 374 ILE A N 1
ATOM 2853 C CA . ILE A 1 374 ? -19.800 -4.693 27.023 1.00 98.50 374 ILE A CA 1
ATOM 2854 C C . ILE A 1 374 ? -18.576 -4.770 27.944 1.00 98.50 374 ILE A C 1
ATOM 2856 O O . ILE A 1 374 ? -18.390 -3.949 28.842 1.00 98.50 374 ILE A O 1
ATOM 2860 N N . LYS A 1 375 ? -17.720 -5.765 27.712 1.00 98.62 375 LYS A N 1
ATOM 2861 C CA . LYS A 1 375 ? -16.393 -5.892 28.322 1.00 98.62 375 LYS A CA 1
ATOM 2862 C C . LYS A 1 375 ? -15.330 -5.579 27.276 1.00 98.62 375 LYS A C 1
ATOM 2864 O O . LYS A 1 375 ? -15.290 -6.244 26.246 1.00 98.62 375 LYS A O 1
ATOM 2869 N N . VAL A 1 376 ? -14.453 -4.620 27.553 1.00 98.69 376 VAL A N 1
ATOM 2870 C CA . VAL A 1 376 ? -13.365 -4.211 26.652 1.00 98.69 376 VAL A CA 1
ATOM 2871 C C . VAL A 1 376 ? -12.010 -4.656 27.204 1.00 98.69 376 VAL A C 1
ATOM 2873 O O . VAL A 1 376 ? -11.690 -4.380 28.357 1.00 98.69 376 VAL A O 1
ATOM 2876 N N . THR A 1 377 ? -11.182 -5.284 26.373 1.00 98.44 377 THR A N 1
ATOM 2877 C CA . THR A 1 377 ? -9.733 -5.375 26.595 1.00 98.44 377 THR A CA 1
ATOM 2878 C C . THR A 1 377 ? -9.027 -4.547 25.528 1.00 98.44 377 THR A C 1
ATOM 2880 O O . THR A 1 377 ? -9.147 -4.842 24.340 1.00 98.44 377 THR A O 1
ATOM 2883 N N . ALA A 1 378 ? -8.285 -3.528 25.954 1.00 97.94 378 ALA A N 1
ATOM 2884 C CA . ALA A 1 378 ? -7.538 -2.633 25.081 1.00 97.94 378 ALA A CA 1
ATOM 2885 C C . ALA A 1 378 ? -6.032 -2.820 25.309 1.00 97.94 378 ALA A C 1
ATOM 2887 O O . ALA A 1 378 ? -5.542 -2.584 26.412 1.00 97.94 378 ALA A O 1
ATOM 2888 N N . TYR A 1 379 ? -5.298 -3.242 24.281 1.00 97.31 379 TYR A N 1
ATOM 2889 C CA . TYR A 1 379 ? -3.835 -3.290 24.320 1.00 97.31 379 TYR A CA 1
ATOM 2890 C C . TYR A 1 379 ? -3.268 -1.985 23.770 1.00 97.31 379 TYR A C 1
ATOM 2892 O O . TYR A 1 379 ? -3.657 -1.537 22.693 1.00 97.31 379 TYR A O 1
ATOM 2900 N N . GLU A 1 380 ? -2.319 -1.397 24.489 1.00 95.00 380 GLU A N 1
ATOM 2901 C CA . GLU A 1 380 ? -1.534 -0.259 24.015 1.00 95.00 380 GLU A CA 1
ATOM 2902 C C . GLU A 1 380 ? -0.112 -0.385 24.557 1.00 95.00 380 GLU A C 1
ATOM 2904 O O . GLU A 1 380 ? 0.078 -0.791 25.698 1.00 95.00 380 GLU A O 1
ATOM 2909 N N . VAL A 1 381 ? 0.892 -0.070 23.739 1.00 92.75 381 VAL A N 1
ATOM 2910 C CA . VAL A 1 381 ? 2.310 -0.175 24.113 1.00 92.75 381 VAL A CA 1
ATOM 2911 C C . VAL A 1 381 ? 2.899 1.186 24.486 1.00 92.75 381 VAL A C 1
ATOM 2913 O O . VAL A 1 381 ? 3.817 1.255 25.307 1.00 92.75 381 VAL A O 1
ATOM 2916 N N . ASP A 1 382 ? 2.374 2.269 23.912 1.00 88.94 382 ASP A N 1
ATOM 2917 C CA . ASP A 1 382 ? 2.850 3.628 24.131 1.00 88.94 382 ASP A CA 1
ATOM 2918 C C . ASP A 1 382 ? 2.268 4.221 25.430 1.00 88.94 382 ASP A C 1
ATOM 2920 O O . ASP A 1 382 ? 1.070 4.525 25.495 1.00 88.94 382 ASP A O 1
ATOM 2924 N N . PRO A 1 383 ? 3.100 4.447 26.467 1.00 88.75 383 PRO A N 1
ATOM 2925 C CA . PRO A 1 383 ? 2.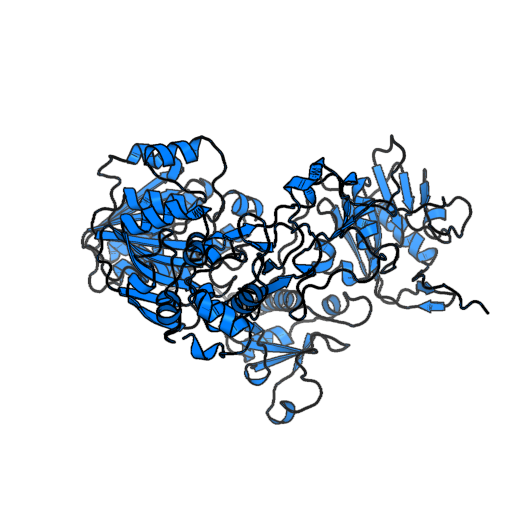644 5.036 27.721 1.00 88.75 383 PRO A CA 1
ATOM 2926 C C . PRO A 1 383 ? 2.046 6.442 27.554 1.00 88.75 383 PRO A C 1
ATOM 2928 O O . PRO A 1 383 ? 1.230 6.847 28.380 1.00 88.75 383 PRO A O 1
ATOM 2931 N N . ALA A 1 384 ? 2.407 7.186 26.501 1.00 87.12 384 ALA A N 1
ATOM 2932 C CA . ALA A 1 384 ? 1.877 8.528 26.256 1.00 87.12 384 ALA A CA 1
ATOM 2933 C C . ALA A 1 384 ? 0.385 8.524 25.877 1.00 87.12 384 ALA A C 1
ATOM 2935 O O . ALA A 1 384 ? -0.301 9.534 26.054 1.00 87.12 384 ALA A O 1
ATOM 2936 N N . LEU A 1 385 ? -0.127 7.399 25.369 1.00 88.00 385 LEU A N 1
ATOM 2937 C CA . LEU A 1 385 ? -1.520 7.262 24.943 1.00 88.00 385 LEU A CA 1
ATOM 2938 C C . LEU A 1 385 ? -2.437 6.755 26.062 1.00 88.00 385 LEU A C 1
ATOM 2940 O O . LEU A 1 385 ? -3.641 7.010 26.004 1.00 88.00 385 LEU A O 1
ATOM 2944 N N . LEU A 1 386 ? -1.888 6.118 27.106 1.00 91.69 386 LEU A N 1
ATOM 2945 C CA . LEU A 1 386 ? -2.673 5.525 28.198 1.00 91.69 386 LEU A CA 1
ATOM 2946 C C . LEU A 1 386 ? -3.619 6.532 28.880 1.00 91.69 386 LEU A C 1
ATOM 2948 O O . LEU A 1 386 ? -4.805 6.222 28.973 1.00 91.69 386 LEU A O 1
ATOM 2952 N N . PRO A 1 387 ? -3.202 7.765 29.248 1.00 90.88 387 PRO A N 1
ATOM 2953 C CA . PRO A 1 387 ? -4.119 8.722 29.881 1.00 90.88 387 PRO A CA 1
ATOM 2954 C C . PRO A 1 387 ? -5.244 9.200 28.950 1.00 90.88 387 PRO A C 1
ATOM 2956 O O . PRO A 1 387 ? -6.291 9.674 29.395 1.00 90.88 387 PRO A O 1
ATOM 2959 N N . ILE A 1 388 ? -5.034 9.146 27.631 1.00 89.06 388 ILE A N 1
ATOM 2960 C CA . ILE A 1 388 ? -6.076 9.465 26.649 1.00 89.06 388 ILE A CA 1
ATOM 2961 C C . ILE A 1 388 ? -7.050 8.289 26.559 1.00 89.06 388 ILE A C 1
ATOM 2963 O O . ILE A 1 388 ? -8.254 8.492 26.687 1.00 89.06 388 ILE A O 1
ATOM 2967 N N . LEU A 1 389 ? -6.527 7.070 26.423 1.00 93.50 389 LEU A N 1
ATOM 2968 C CA . LEU A 1 389 ? -7.307 5.837 26.371 1.00 93.50 389 LEU A CA 1
ATOM 2969 C C . LEU A 1 389 ? -8.174 5.638 27.625 1.00 93.50 389 LEU A C 1
ATOM 2971 O O . LEU A 1 389 ? -9.354 5.317 27.503 1.00 93.50 389 LEU A O 1
ATOM 2975 N N . GLU A 1 390 ? -7.634 5.890 28.820 1.00 95.81 390 GLU A N 1
ATOM 2976 C CA . GLU A 1 390 ? -8.372 5.832 30.090 1.00 95.81 390 GLU A CA 1
ATOM 2977 C C . GLU A 1 390 ? -9.581 6.772 30.096 1.00 95.81 390 GLU A C 1
ATOM 2979 O O . GLU A 1 390 ? -10.680 6.371 30.484 1.00 95.81 390 GLU A O 1
ATOM 2984 N N . ARG A 1 391 ? -9.413 8.009 29.609 1.00 92.00 391 ARG A N 1
ATOM 2985 C CA . ARG A 1 391 ? -10.517 8.974 29.486 1.00 92.00 391 ARG A CA 1
ATOM 2986 C C . ARG A 1 391 ? -11.570 8.502 28.489 1.00 92.00 391 ARG A C 1
ATOM 2988 O O . ARG A 1 391 ? -12.763 8.605 28.772 1.00 92.00 391 ARG A O 1
ATOM 2995 N N . THR A 1 392 ? -11.147 7.943 27.359 1.00 92.44 392 THR A N 1
ATOM 2996 C CA . THR A 1 392 ? -12.056 7.368 26.361 1.00 92.44 392 THR A CA 1
ATOM 2997 C C . THR A 1 392 ? -12.884 6.228 26.950 1.00 92.44 392 THR A C 1
ATOM 2999 O O . THR A 1 392 ? -14.104 6.204 26.782 1.00 92.44 392 THR A O 1
ATOM 3002 N N . LEU A 1 393 ? -12.255 5.309 27.688 1.00 95.94 393 LEU A N 1
ATOM 3003 C CA . LEU A 1 393 ? -12.937 4.187 28.339 1.00 95.94 393 LEU A CA 1
ATOM 3004 C C . LEU A 1 393 ? -13.876 4.649 29.460 1.00 95.94 393 LEU A C 1
ATOM 3006 O O . LEU A 1 393 ? -14.987 4.132 29.572 1.00 95.94 393 LEU A O 1
ATOM 3010 N N . ALA A 1 394 ? -13.487 5.660 30.241 1.00 95.12 394 ALA A N 1
ATOM 3011 C CA . ALA A 1 394 ? -14.364 6.272 31.239 1.00 95.12 394 ALA A CA 1
ATOM 3012 C C . ALA A 1 394 ? -15.603 6.914 30.591 1.00 95.12 394 ALA A C 1
ATOM 3014 O O . ALA A 1 394 ? -16.719 6.758 31.089 1.00 95.12 394 ALA A O 1
ATOM 3015 N N . SER A 1 395 ? -15.433 7.577 29.443 1.00 92.31 395 SER A N 1
ATOM 3016 C CA . SER A 1 395 ? -16.556 8.119 28.675 1.00 92.31 395 SER A CA 1
ATOM 3017 C C . SER A 1 395 ? -17.454 7.011 28.115 1.00 92.31 395 SER A C 1
ATOM 3019 O O . SER A 1 395 ? -18.678 7.098 28.226 1.00 92.31 395 SER A O 1
ATOM 3021 N N . CYS A 1 396 ? -16.878 5.918 27.602 1.00 95.12 396 CYS A N 1
ATOM 3022 C CA . CYS A 1 396 ? -17.640 4.736 27.184 1.00 95.12 396 CYS A CA 1
ATOM 3023 C C . CYS A 1 396 ? -18.482 4.169 28.337 1.00 95.12 396 CYS A C 1
ATOM 3025 O O . CYS A 1 396 ? -19.665 3.882 28.149 1.00 95.12 396 CYS A O 1
ATOM 3027 N N . ALA A 1 397 ? -17.904 4.069 29.539 1.00 96.25 397 ALA A N 1
ATOM 3028 C CA . ALA A 1 397 ? -18.605 3.618 30.737 1.00 96.25 397 ALA A CA 1
ATOM 3029 C C . ALA A 1 397 ? -19.785 4.536 31.096 1.00 96.25 397 ALA A C 1
ATOM 3031 O O . ALA A 1 397 ? -20.871 4.047 31.410 1.00 96.25 397 ALA A O 1
ATOM 3032 N N . ALA A 1 398 ? -19.602 5.858 31.000 1.00 93.75 398 ALA A N 1
ATOM 3033 C CA . ALA A 1 398 ? -20.658 6.834 31.261 1.00 93.75 398 ALA A CA 1
ATOM 3034 C C . ALA A 1 398 ? -21.829 6.706 30.270 1.00 93.75 398 ALA A C 1
ATOM 3036 O O . ALA A 1 398 ? -22.985 6.670 30.695 1.00 93.75 398 ALA A O 1
ATOM 3037 N N . HIS A 1 399 ? -21.545 6.566 28.970 1.00 93.44 399 HIS A N 1
ATOM 3038 C CA . HIS A 1 399 ? -22.577 6.367 27.944 1.00 93.44 399 HIS A CA 1
ATOM 3039 C C . HIS A 1 399 ? -23.307 5.028 28.110 1.00 93.44 399 HIS A C 1
ATOM 3041 O O . HIS A 1 399 ? -24.530 4.976 27.992 1.00 93.44 399 HIS A O 1
ATOM 3047 N N . CYS A 1 400 ? -22.585 3.951 28.436 1.00 95.44 400 CYS A N 1
ATOM 3048 C CA . CYS A 1 400 ? -23.201 2.652 28.711 1.00 95.44 400 CYS A CA 1
ATOM 3049 C C . CYS A 1 400 ? -24.116 2.714 29.939 1.00 95.44 400 CYS A C 1
ATOM 3051 O O . CYS A 1 400 ? -25.250 2.251 29.870 1.00 95.44 400 CYS A O 1
ATOM 3053 N N . SER A 1 401 ? -23.665 3.352 31.024 1.00 95.00 401 SER A N 1
ATOM 3054 C CA . SER A 1 401 ? -24.464 3.555 32.238 1.00 95.00 401 SER A CA 1
ATOM 3055 C C . SER A 1 401 ? -25.755 4.327 31.945 1.00 95.00 401 SER A C 1
ATOM 3057 O O . SER A 1 401 ? -26.841 3.879 32.312 1.00 95.00 401 SER A O 1
ATOM 3059 N N . ALA A 1 402 ? -25.661 5.429 31.190 1.00 92.94 402 ALA A N 1
ATOM 3060 C CA . ALA A 1 402 ? -26.825 6.207 30.761 1.00 92.94 402 ALA A CA 1
ATOM 3061 C C . ALA A 1 402 ? -27.800 5.397 29.883 1.00 92.94 402 ALA A C 1
ATOM 3063 O O . ALA A 1 402 ? -29.006 5.633 29.918 1.00 92.94 402 ALA A O 1
ATOM 3064 N N . ALA A 1 403 ? -27.291 4.428 29.119 1.00 92.50 403 ALA A N 1
ATOM 3065 C CA . ALA A 1 403 ? -28.077 3.548 28.257 1.00 92.50 403 ALA A CA 1
ATOM 3066 C C . ALA A 1 403 ? -28.550 2.244 28.936 1.00 92.50 403 ALA A C 1
ATOM 3068 O O . ALA A 1 403 ? -29.201 1.431 28.272 1.00 92.50 403 ALA A O 1
ATOM 3069 N N . GLY A 1 404 ? -28.232 2.032 30.221 1.00 94.69 404 GLY A N 1
ATOM 3070 C CA . GLY A 1 404 ? -28.586 0.822 30.974 1.00 94.69 404 GLY A CA 1
ATOM 3071 C C . GLY A 1 404 ? -27.772 -0.427 30.609 1.00 94.69 404 GLY A C 1
ATOM 3072 O O . GLY A 1 404 ? -28.237 -1.541 30.831 1.00 94.69 404 GLY A O 1
ATOM 3073 N N . VAL A 1 405 ? -26.576 -0.257 30.041 1.00 97.12 405 VAL A N 1
ATOM 3074 C CA . VAL A 1 405 ? -25.679 -1.339 29.606 1.00 97.12 405 VAL A CA 1
ATOM 3075 C C . VAL A 1 405 ? -24.537 -1.500 30.606 1.00 97.12 405 VAL A C 1
ATOM 3077 O O . VAL A 1 405 ? -23.855 -0.533 30.946 1.00 97.12 405 VAL A O 1
ATOM 3080 N N . ALA A 1 406 ? -24.289 -2.727 31.069 1.00 98.12 406 ALA A N 1
ATOM 3081 C CA . ALA A 1 406 ? -23.172 -3.000 31.970 1.00 98.12 406 ALA A CA 1
ATOM 3082 C C . ALA A 1 406 ? -21.834 -2.867 31.225 1.00 98.12 406 ALA A C 1
ATOM 3084 O O . ALA A 1 406 ? -21.623 -3.531 30.212 1.00 98.12 406 ALA A O 1
ATOM 3085 N N . PHE A 1 407 ? -20.910 -2.050 31.734 1.00 98.50 407 PHE A N 1
ATOM 3086 C CA . PHE A 1 407 ? -19.616 -1.811 31.092 1.00 98.50 407 PHE A CA 1
ATOM 3087 C C . PHE A 1 407 ? -18.446 -2.146 32.016 1.00 98.50 407 PHE A C 1
ATOM 3089 O O . PHE A 1 407 ? -18.451 -1.797 33.195 1.00 98.50 407 PHE A O 1
ATOM 3096 N N . SER A 1 408 ? -17.420 -2.792 31.466 1.00 98.25 408 SER A N 1
ATOM 3097 C CA . SER A 1 408 ? -16.127 -2.977 32.130 1.00 98.25 408 SER A CA 1
ATOM 3098 C C . SER A 1 408 ? -14.997 -2.887 31.111 1.00 98.25 408 SER A C 1
ATOM 3100 O O . SER A 1 408 ? -15.170 -3.263 29.952 1.00 98.25 408 SER A O 1
ATOM 3102 N N . SER A 1 409 ? -13.833 -2.401 31.530 1.00 98.06 409 SER A N 1
ATOM 3103 C CA . SER A 1 409 ? -12.673 -2.273 30.651 1.00 98.06 409 SER A CA 1
ATOM 3104 C C . SER A 1 409 ? -11.370 -2.598 31.368 1.00 98.06 409 SER A C 1
ATOM 3106 O O . SER A 1 409 ? -11.214 -2.282 32.545 1.00 98.06 409 SER A O 1
ATOM 3108 N N . GLU A 1 410 ? -10.423 -3.168 30.633 1.00 97.38 410 GLU A N 1
ATOM 3109 C CA . GLU A 1 410 ? -9.048 -3.422 31.059 1.00 97.38 410 GLU A CA 1
ATOM 3110 C C . GLU A 1 410 ? -8.089 -2.851 30.010 1.00 97.38 410 GLU A C 1
ATOM 3112 O O . GLU A 1 410 ? -8.230 -3.149 28.821 1.00 97.38 410 GLU A O 1
ATOM 3117 N N . ILE A 1 411 ? -7.107 -2.062 30.451 1.00 98.06 411 ILE A N 1
ATOM 3118 C CA . ILE A 1 411 ? -5.973 -1.656 29.618 1.00 98.06 411 ILE A CA 1
ATOM 3119 C C . ILE A 1 411 ? -4.807 -2.595 29.915 1.00 98.06 411 ILE A C 1
ATOM 3121 O O . ILE A 1 411 ? -4.365 -2.703 31.058 1.00 98.06 411 ILE A O 1
ATOM 3125 N N . VAL A 1 412 ? -4.290 -3.249 28.879 1.00 96.88 412 VAL A N 1
ATOM 3126 C CA . VAL A 1 412 ? -3.096 -4.089 28.961 1.00 96.88 412 VAL A CA 1
ATOM 3127 C C . VAL A 1 412 ? -1.928 -3.316 28.358 1.00 96.88 412 VAL A C 1
ATOM 3129 O O . VAL A 1 412 ? -1.814 -3.194 27.138 1.00 96.88 412 VAL A O 1
ATOM 3132 N N . HIS A 1 413 ? -1.056 -2.781 29.217 1.00 96.25 413 HIS A N 1
ATOM 3133 C CA . HIS A 1 413 ? 0.145 -2.057 28.787 1.00 96.25 413 HIS A CA 1
ATOM 3134 C C . HIS A 1 413 ? 1.247 -3.040 28.365 1.00 96.25 413 HIS A C 1
ATOM 3136 O O . HIS A 1 413 ? 2.141 -3.372 29.143 1.00 96.25 413 HIS A O 1
ATOM 3142 N N . ALA A 1 414 ? 1.141 -3.572 27.147 1.00 93.62 414 ALA A N 1
ATOM 3143 C CA . ALA A 1 414 ? 2.073 -4.557 26.604 1.00 93.62 414 ALA A CA 1
ATOM 3144 C C . ALA A 1 414 ? 2.079 -4.562 25.069 1.00 93.62 414 ALA A C 1
ATOM 3146 O O . ALA A 1 414 ? 1.119 -4.153 24.418 1.00 93.62 414 ALA A O 1
ATOM 3147 N N . ASP A 1 415 ? 3.143 -5.113 24.479 1.00 93.50 415 ASP A N 1
ATOM 3148 C CA . ASP A 1 415 ? 3.131 -5.494 23.065 1.00 93.50 415 ASP A CA 1
ATOM 3149 C C . ASP A 1 415 ? 2.183 -6.689 22.875 1.00 93.50 415 ASP A C 1
ATOM 3151 O O . ASP A 1 415 ? 2.409 -7.782 23.407 1.00 93.50 415 ASP A O 1
ATOM 3155 N N . TYR A 1 416 ? 1.109 -6.467 22.121 1.00 95.00 416 TYR A N 1
ATOM 3156 C CA . TYR A 1 416 ? 0.050 -7.448 21.895 1.00 95.00 416 TYR A CA 1
ATOM 3157 C C . TYR A 1 416 ? 0.561 -8.763 21.287 1.00 95.00 416 TYR A C 1
ATOM 3159 O O . TYR A 1 416 ? 0.207 -9.845 21.749 1.00 95.00 416 TYR A O 1
ATOM 3167 N N . VAL A 1 417 ? 1.441 -8.706 20.282 1.00 94.06 417 VAL A N 1
ATOM 3168 C CA . VAL A 1 417 ? 1.930 -9.921 19.607 1.00 94.06 417 VAL A CA 1
ATOM 3169 C C . VAL A 1 417 ? 2.913 -10.675 20.496 1.00 94.06 417 VAL A C 1
ATOM 3171 O O . VAL A 1 417 ? 2.887 -11.904 20.521 1.00 94.06 417 VAL A O 1
ATOM 3174 N N . LEU A 1 418 ? 3.775 -9.964 21.229 1.00 92.38 418 LEU A N 1
ATOM 3175 C CA . LEU A 1 418 ? 4.752 -10.596 22.122 1.00 92.38 418 LEU A CA 1
ATOM 3176 C C . LEU A 1 418 ? 4.112 -11.219 23.367 1.00 92.38 418 LEU A C 1
ATOM 3178 O O . LEU A 1 418 ? 4.623 -12.220 23.868 1.00 92.38 418 LEU A O 1
ATOM 3182 N N . SER A 1 419 ? 3.016 -10.645 23.864 1.00 91.88 419 SER A N 1
ATOM 3183 C CA . SER A 1 419 ? 2.289 -11.157 25.034 1.00 91.88 419 SER A CA 1
ATOM 3184 C C . SER A 1 419 ? 1.318 -12.294 24.695 1.00 91.88 419 SER A C 1
ATOM 3186 O O . SER A 1 419 ? 1.091 -13.171 25.529 1.00 91.88 419 SER A O 1
ATOM 3188 N N . ALA A 1 420 ? 0.819 -12.355 23.455 1.00 88.00 420 ALA A N 1
ATOM 3189 C CA . ALA A 1 420 ? -0.197 -13.316 23.028 1.00 88.00 420 ALA A CA 1
ATOM 3190 C C . ALA A 1 420 ? 0.074 -14.804 23.340 1.00 88.00 420 ALA A C 1
ATOM 3192 O O . ALA A 1 420 ? -0.886 -15.501 23.675 1.00 88.00 420 ALA A O 1
ATOM 3193 N N . PRO A 1 421 ? 1.315 -15.337 23.281 1.00 90.38 421 PRO A N 1
ATOM 3194 C CA . PRO A 1 421 ? 1.573 -16.724 23.669 1.00 90.38 421 PRO A CA 1
ATOM 3195 C C . PRO A 1 421 ? 1.194 -17.043 25.120 1.00 90.38 421 PRO A C 1
ATOM 3197 O O . PRO A 1 421 ? 0.751 -18.153 25.396 1.00 90.38 421 PRO A O 1
ATOM 3200 N N . GLN A 1 422 ? 1.334 -16.082 26.039 1.00 88.25 422 GLN A N 1
ATOM 3201 C CA . GLN A 1 422 ? 0.975 -16.253 27.455 1.00 88.25 422 GLN A CA 1
ATOM 3202 C C . GLN A 1 422 ? -0.544 -16.254 27.655 1.00 88.25 422 GLN A C 1
ATOM 3204 O O . GLN A 1 422 ? -1.068 -16.921 28.542 1.00 88.25 422 GLN A O 1
ATOM 3209 N N . ASP A 1 423 ? -1.253 -15.537 26.787 1.00 86.75 423 ASP A N 1
ATOM 3210 C CA . ASP A 1 423 ? -2.709 -15.444 26.782 1.00 86.75 423 ASP A CA 1
ATOM 3211 C C . ASP A 1 423 ? -3.372 -16.564 25.957 1.00 86.75 423 ASP A C 1
ATOM 3213 O O . ASP A 1 423 ? -4.601 -16.645 25.889 1.00 86.75 423 ASP A O 1
ATOM 3217 N N . ARG A 1 424 ? -2.578 -17.459 25.346 1.00 81.44 424 ARG A N 1
ATOM 3218 C CA . ARG A 1 424 ? -3.064 -18.494 24.425 1.00 81.44 424 ARG A CA 1
ATOM 3219 C C . ARG A 1 424 ? -4.164 -19.343 25.039 1.00 81.44 424 ARG A C 1
ATOM 3221 O O . ARG A 1 424 ? -5.181 -19.511 24.384 1.00 81.44 424 ARG A O 1
ATOM 3228 N N . ASP A 1 425 ? -3.999 -19.844 26.257 1.00 84.00 425 ASP A N 1
ATOM 3229 C CA . ASP A 1 425 ? -4.949 -20.782 26.884 1.00 84.00 425 ASP A CA 1
ATOM 3230 C C . ASP A 1 425 ? -5.843 -20.114 27.942 1.00 84.00 425 ASP A C 1
ATOM 3232 O O . ASP A 1 425 ? -6.609 -20.773 28.645 1.00 84.00 425 ASP A O 1
ATOM 3236 N N . ARG A 1 426 ? -5.774 -18.783 28.052 1.00 87.56 426 ARG A N 1
ATOM 3237 C CA . ARG A 1 426 ? -6.547 -18.009 29.020 1.00 87.56 426 ARG A CA 1
ATOM 3238 C C . ARG A 1 426 ? -7.981 -17.802 28.550 1.00 87.56 426 ARG A C 1
ATOM 3240 O O . ARG A 1 426 ? -8.234 -17.149 27.538 1.00 87.56 426 ARG A O 1
ATOM 3247 N N . GLN A 1 427 ? -8.934 -18.312 29.327 1.00 86.12 427 GLN A N 1
ATOM 3248 C CA . GLN A 1 427 ? -10.361 -18.183 29.021 1.00 86.12 427 GLN A CA 1
ATOM 3249 C C . GLN A 1 427 ? -10.849 -16.730 29.093 1.00 86.12 427 GLN A C 1
ATOM 3251 O O . GLN A 1 427 ? -11.742 -16.338 28.350 1.00 86.12 427 GLN A O 1
ATOM 3256 N N . ASP A 1 428 ? -10.246 -15.913 29.956 1.00 87.31 428 ASP A N 1
ATOM 3257 C CA . ASP A 1 428 ? -10.537 -14.484 30.077 1.00 87.31 428 ASP A CA 1
ATOM 3258 C C . ASP A 1 428 ? -9.922 -13.633 28.949 1.00 87.31 428 ASP A C 1
ATOM 3260 O O . ASP A 1 428 ? -10.218 -12.441 28.854 1.00 87.31 428 ASP A O 1
ATOM 3264 N N . ARG A 1 429 ? -9.127 -14.262 28.073 1.00 92.50 429 ARG A N 1
ATOM 3265 C CA . ARG A 1 429 ? -8.543 -13.719 26.835 1.00 92.50 429 ARG A CA 1
ATOM 3266 C C . ARG A 1 429 ? -9.184 -14.356 25.596 1.00 92.50 429 ARG A C 1
ATOM 3268 O O . ARG A 1 429 ? -8.518 -14.685 24.610 1.00 92.50 429 ARG A O 1
ATOM 3275 N N . ARG A 1 430 ? -10.498 -14.583 25.675 1.00 95.94 430 ARG A N 1
ATOM 3276 C CA . ARG A 1 430 ? -11.348 -15.017 24.564 1.00 95.94 430 ARG A CA 1
ATOM 3277 C C . ARG A 1 430 ? -12.412 -13.975 24.281 1.00 95.94 430 ARG A C 1
ATOM 3279 O O . ARG A 1 430 ? -13.083 -13.513 25.198 1.00 95.94 430 ARG A O 1
ATOM 3286 N N . TYR A 1 431 ? -12.567 -13.640 23.006 1.00 97.50 431 TYR A N 1
ATOM 3287 C CA . TYR A 1 431 ? -13.355 -12.491 22.564 1.00 97.50 431 TYR A CA 1
ATOM 3288 C C . TYR A 1 431 ? -14.372 -12.909 21.514 1.00 97.50 431 TYR A C 1
ATOM 3290 O O . TYR A 1 431 ? -14.102 -13.810 20.723 1.00 97.50 431 TYR A O 1
ATOM 3298 N N . ASN A 1 432 ? -15.531 -12.256 21.481 1.00 97.75 432 ASN A N 1
ATOM 3299 C CA . ASN A 1 432 ? -16.529 -12.459 20.426 1.00 97.75 432 ASN A CA 1
ATOM 3300 C C . ASN A 1 432 ? -16.571 -11.307 19.418 1.00 97.75 432 ASN A C 1
ATOM 3302 O O . ASN A 1 432 ? -17.035 -11.516 18.298 1.00 97.75 432 ASN A O 1
ATOM 3306 N N . CYS A 1 433 ? -16.002 -10.154 19.770 1.00 98.50 433 CYS A N 1
ATOM 3307 C CA . CYS A 1 433 ? -15.787 -9.036 18.866 1.00 98.50 433 CYS A CA 1
ATOM 3308 C C . CYS A 1 433 ? -14.312 -8.618 18.904 1.00 98.50 433 CYS A C 1
ATOM 3310 O O . CYS A 1 433 ? -13.730 -8.453 19.974 1.00 98.50 433 CYS A O 1
ATOM 3312 N N . VAL A 1 434 ? -13.708 -8.405 17.738 1.00 98.69 434 VAL A N 1
ATOM 3313 C CA . VAL A 1 434 ? -12.383 -7.785 17.598 1.00 98.69 434 VAL A CA 1
ATOM 3314 C C . VAL A 1 434 ? -12.511 -6.610 16.645 1.00 98.69 434 VAL A C 1
ATOM 3316 O O . VAL A 1 434 ? -12.926 -6.811 15.505 1.00 98.69 434 VAL A O 1
ATOM 3319 N N . ILE A 1 435 ? -12.099 -5.416 17.065 1.00 98.44 435 ILE A N 1
ATOM 3320 C CA . ILE A 1 435 ? -11.955 -4.256 16.178 1.00 98.44 435 ILE A CA 1
ATOM 3321 C C . ILE A 1 435 ? -10.491 -3.821 16.166 1.00 98.44 435 ILE A C 1
ATOM 3323 O O . ILE A 1 435 ? -9.883 -3.698 17.222 1.00 98.44 435 ILE A O 1
ATOM 3327 N N . ALA A 1 436 ? -9.889 -3.641 14.989 1.00 96.81 436 ALA A N 1
ATOM 3328 C CA . ALA A 1 436 ? -8.454 -3.373 14.914 1.00 96.81 436 ALA A CA 1
ATOM 3329 C C . ALA A 1 436 ? -8.057 -2.403 13.795 1.00 96.81 436 ALA A C 1
ATOM 3331 O O . ALA A 1 436 ? -8.484 -2.529 12.646 1.00 96.81 436 ALA A O 1
ATOM 3332 N N . ASN A 1 437 ? -7.120 -1.508 14.109 1.00 93.19 437 ASN A N 1
ATOM 3333 C CA . ASN A 1 437 ? -6.277 -0.811 13.138 1.00 93.19 437 ASN A CA 1
ATOM 3334 C C . ASN A 1 437 ? -4.807 -1.089 13.489 1.00 93.19 437 ASN A C 1
ATOM 3336 O O . ASN A 1 437 ? -4.177 -0.306 14.198 1.00 93.19 437 ASN A O 1
ATOM 3340 N N . PRO A 1 438 ? -4.266 -2.242 13.065 1.00 92.12 438 PRO A N 1
ATOM 3341 C CA . PRO A 1 438 ? -2.902 -2.622 13.406 1.00 92.12 438 PRO A CA 1
ATOM 3342 C C . PRO A 1 438 ? -1.844 -1.685 12.800 1.00 92.12 438 PRO A C 1
ATOM 3344 O O . PRO A 1 438 ? -2.119 -1.023 11.805 1.00 92.12 438 PRO A O 1
ATOM 3347 N N . PRO A 1 439 ? -0.585 -1.704 13.270 1.00 87.62 439 PRO A N 1
ATOM 3348 C CA . PRO A 1 439 ? 0.456 -0.844 12.709 1.00 87.62 439 PRO A CA 1
ATOM 3349 C C . PRO A 1 439 ? 0.917 -1.280 11.303 1.00 87.62 439 PRO A C 1
ATOM 3351 O O . PRO A 1 439 ? 1.130 -2.470 11.027 1.00 87.62 439 PRO A O 1
ATOM 3354 N N . TYR A 1 440 ? 1.117 -0.321 10.382 1.00 85.25 440 TYR A N 1
ATOM 3355 C CA . TYR A 1 440 ? 1.448 -0.618 8.970 1.00 85.25 440 TYR A CA 1
ATOM 3356 C C . TYR A 1 440 ? 2.956 -0.625 8.724 1.00 85.25 440 TYR A C 1
ATOM 3358 O O . TYR A 1 440 ? 3.497 0.133 7.922 1.00 85.25 440 TYR A O 1
ATOM 3366 N N . ALA A 1 441 ? 3.650 -1.529 9.407 1.00 83.31 441 ALA A N 1
ATOM 3367 C CA . ALA A 1 441 ? 5.086 -1.711 9.255 1.00 83.31 441 ALA A CA 1
ATOM 3368 C C . ALA A 1 441 ? 5.446 -3.166 8.927 1.00 83.31 441 ALA A C 1
ATOM 3370 O O . ALA A 1 441 ? 4.690 -4.112 9.185 1.00 83.31 441 ALA A O 1
ATOM 3371 N N . LYS A 1 442 ? 6.617 -3.351 8.307 1.00 83.75 442 LYS A N 1
ATOM 3372 C CA . LYS A 1 442 ? 7.222 -4.681 8.181 1.00 83.75 442 LYS A CA 1
ATOM 3373 C C . LYS A 1 442 ? 7.587 -5.177 9.570 1.00 83.75 442 LYS A C 1
ATOM 3375 O O . LYS A 1 442 ? 8.102 -4.410 10.380 1.00 83.75 442 LYS A O 1
ATOM 3380 N N . LEU A 1 443 ? 7.333 -6.455 9.812 1.00 83.81 443 LEU A N 1
ATOM 3381 C CA . LEU A 1 443 ? 7.747 -7.098 11.045 1.00 83.81 443 LEU A CA 1
ATOM 3382 C C . LEU A 1 443 ? 9.285 -7.188 11.011 1.00 83.81 443 LEU A C 1
ATOM 3384 O O . LEU A 1 443 ? 9.830 -7.716 10.033 1.00 83.81 443 LEU A O 1
ATOM 3388 N N . PRO A 1 444 ? 10.003 -6.608 11.991 1.00 78.19 444 PRO A N 1
ATOM 3389 C CA . PRO A 1 444 ? 11.456 -6.660 12.009 1.00 78.19 444 PRO A CA 1
ATOM 3390 C C . PRO A 1 444 ? 11.930 -8.112 12.093 1.00 78.19 444 PRO A C 1
ATOM 3392 O O . PRO A 1 444 ? 11.254 -8.965 12.656 1.00 78.19 444 PRO A O 1
ATOM 3395 N N . ALA A 1 445 ? 13.131 -8.397 11.590 1.00 67.19 445 ALA A N 1
ATOM 3396 C CA . ALA A 1 445 ? 13.725 -9.736 11.663 1.00 67.19 445 ALA A CA 1
ATOM 3397 C C . ALA A 1 445 ? 14.150 -10.153 13.092 1.00 67.19 445 ALA A C 1
ATOM 3399 O O . ALA A 1 445 ? 14.959 -11.065 13.246 1.00 67.19 445 ALA A O 1
ATOM 3400 N N . SER A 1 446 ? 13.657 -9.475 14.133 1.00 68.62 446 SER A N 1
ATOM 3401 C CA . SER A 1 446 ? 14.001 -9.763 15.522 1.00 68.62 446 SER A CA 1
ATOM 3402 C C . SER A 1 446 ? 13.464 -11.131 15.955 1.00 68.62 446 SER A C 1
ATOM 3404 O O . SER A 1 446 ? 12.392 -11.568 15.534 1.00 68.62 446 SER A O 1
ATOM 3406 N N . ALA A 1 447 ? 14.217 -11.809 16.826 1.00 71.44 447 ALA A N 1
ATOM 3407 C CA . ALA A 1 447 ? 13.874 -13.150 17.295 1.00 71.44 447 ALA A CA 1
ATOM 3408 C C . ALA A 1 447 ? 12.569 -13.186 18.115 1.00 71.44 447 ALA A C 1
ATOM 3410 O O . ALA A 1 447 ? 11.840 -14.166 18.033 1.00 71.44 447 ALA A O 1
ATOM 3411 N N . GLY A 1 448 ? 12.242 -12.119 18.858 1.00 84.88 448 GLY A N 1
ATOM 3412 C CA . GLY A 1 448 ? 11.105 -12.097 19.790 1.00 84.88 448 GLY A CA 1
ATOM 3413 C C . GLY A 1 448 ? 9.735 -12.225 19.119 1.00 84.88 448 GLY A C 1
ATOM 3414 O O . GLY A 1 448 ? 8.999 -13.164 19.404 1.00 84.88 448 GLY A O 1
ATOM 3415 N N . ALA A 1 449 ? 9.401 -11.321 18.190 1.00 85.38 449 ALA A N 1
ATOM 3416 C CA . ALA A 1 449 ? 8.095 -11.334 17.517 1.00 85.38 449 ALA A CA 1
ATOM 3417 C C . ALA A 1 449 ? 7.894 -12.606 16.687 1.00 85.38 449 ALA A C 1
ATOM 3419 O O . ALA A 1 449 ? 6.795 -13.153 16.626 1.00 85.38 449 ALA A O 1
ATOM 3420 N N . ARG A 1 450 ? 8.974 -13.109 16.083 1.00 86.56 450 ARG A N 1
ATOM 3421 C CA . ARG A 1 450 ? 8.934 -14.350 15.316 1.00 86.56 450 ARG A CA 1
ATOM 3422 C C . ARG A 1 450 ? 8.731 -15.569 16.213 1.00 86.56 450 ARG A C 1
ATOM 3424 O O . ARG A 1 450 ? 7.843 -16.356 15.925 1.00 86.56 450 ARG A O 1
ATOM 3431 N N . ALA A 1 451 ? 9.457 -15.662 17.328 1.00 89.25 451 ALA A N 1
ATOM 3432 C CA . ALA A 1 451 ? 9.272 -16.728 18.310 1.00 89.25 451 ALA A CA 1
ATOM 3433 C C . ALA A 1 451 ? 7.858 -16.729 18.911 1.00 89.25 451 ALA A C 1
ATOM 3435 O O . ALA A 1 451 ? 7.274 -17.795 19.089 1.00 89.25 451 ALA A O 1
ATOM 3436 N N . ALA A 1 452 ? 7.283 -15.550 19.177 1.00 92.12 452 ALA A N 1
ATOM 3437 C CA . ALA A 1 452 ? 5.911 -15.435 19.667 1.00 92.12 452 ALA A CA 1
ATOM 3438 C C . ALA A 1 452 ? 4.887 -15.967 18.647 1.00 92.12 452 ALA A C 1
ATOM 3440 O O . ALA A 1 452 ? 4.001 -16.742 19.001 1.00 92.12 452 ALA A O 1
ATOM 3441 N N . LEU A 1 453 ? 5.038 -15.613 17.367 1.00 93.25 453 LEU A N 1
ATOM 3442 C CA . LEU A 1 453 ? 4.190 -16.144 16.297 1.00 93.25 453 LEU A CA 1
ATOM 3443 C C . LEU A 1 453 ? 4.386 -17.653 16.101 1.00 93.25 453 LEU A C 1
ATOM 3445 O O . LEU A 1 453 ? 3.400 -18.381 15.992 1.00 93.25 453 LEU A O 1
ATOM 3449 N N . ASP A 1 454 ? 5.630 -18.134 16.120 1.00 91.94 454 ASP A N 1
ATOM 3450 C CA . ASP A 1 454 ? 5.956 -19.556 15.974 1.00 91.94 454 ASP A CA 1
ATOM 3451 C C . ASP A 1 454 ? 5.358 -20.388 17.126 1.00 91.94 454 ASP A C 1
ATOM 3453 O O . ASP A 1 454 ? 4.816 -21.467 16.886 1.00 91.94 454 ASP A O 1
ATOM 3457 N N . ALA A 1 455 ? 5.347 -19.865 18.360 1.00 92.56 455 ALA A N 1
ATOM 3458 C CA . ALA A 1 455 ? 4.699 -20.500 19.516 1.00 92.56 455 ALA A CA 1
ATOM 3459 C C . ALA A 1 455 ? 3.172 -20.655 19.353 1.00 92.56 455 ALA A C 1
ATOM 3461 O O . ALA A 1 455 ? 2.556 -21.524 19.978 1.00 92.56 455 ALA A O 1
ATOM 3462 N N . LEU A 1 456 ? 2.559 -19.839 18.492 1.00 91.44 456 LEU A N 1
ATOM 3463 C CA . LEU A 1 456 ? 1.149 -19.920 18.106 1.00 91.44 456 LEU A CA 1
ATOM 3464 C C . LEU A 1 456 ? 0.934 -20.697 16.793 1.00 91.44 456 LEU A C 1
ATOM 3466 O O . LEU A 1 456 ? -0.205 -20.855 16.361 1.00 91.44 456 LEU A O 1
ATOM 3470 N N . GLY A 1 457 ? 2.001 -21.186 16.149 1.00 92.31 457 GLY A N 1
ATOM 3471 C CA . GLY A 1 457 ? 1.939 -21.828 14.831 1.00 92.31 457 GLY A CA 1
ATOM 3472 C C . GLY A 1 457 ? 1.600 -20.858 13.692 1.00 92.31 457 GLY A C 1
ATOM 3473 O O . GLY A 1 457 ? 1.080 -21.273 12.655 1.00 92.31 457 GLY A O 1
ATOM 3474 N N . LEU A 1 458 ? 1.859 -19.562 13.882 1.00 92.62 458 LEU A N 1
ATOM 3475 C CA . LEU A 1 458 ? 1.518 -18.493 12.949 1.00 92.62 458 LEU A CA 1
ATOM 3476 C C . LEU A 1 458 ? 2.743 -18.018 12.168 1.00 92.62 458 LEU A C 1
ATOM 3478 O O . LEU A 1 458 ? 3.877 -18.082 12.626 1.00 92.62 458 LEU A O 1
ATOM 3482 N N . HIS A 1 459 ? 2.505 -17.463 10.980 1.00 88.81 459 HIS A N 1
ATOM 3483 C CA . HIS A 1 459 ? 3.550 -16.829 10.185 1.00 88.81 459 HIS A CA 1
ATOM 3484 C C . HIS A 1 459 ? 3.053 -15.516 9.589 1.00 88.81 459 HIS A C 1
ATOM 3486 O O . HIS A 1 459 ? 2.095 -15.495 8.815 1.00 88.81 459 HIS A O 1
ATOM 3492 N N . ALA A 1 460 ? 3.767 -14.431 9.875 1.00 90.50 460 ALA A N 1
ATOM 3493 C CA . ALA A 1 460 ? 3.480 -13.103 9.356 1.00 90.50 460 ALA A CA 1
ATOM 3494 C C . ALA A 1 460 ? 4.778 -12.366 9.010 1.00 90.50 460 ALA A C 1
ATOM 3496 O O . ALA A 1 460 ? 5.824 -12.585 9.617 1.00 90.50 460 ALA A O 1
ATOM 3497 N N . THR A 1 461 ? 4.709 -11.476 8.024 1.00 86.19 461 THR A N 1
ATOM 3498 C CA . THR A 1 461 ? 5.851 -10.649 7.585 1.00 86.19 461 THR A CA 1
ATOM 3499 C C . THR A 1 461 ? 5.667 -9.171 7.887 1.00 86.19 461 THR A C 1
ATOM 3501 O O . THR A 1 461 ? 6.590 -8.371 7.735 1.00 86.19 461 THR A O 1
ATOM 3504 N N . ASN A 1 462 ? 4.463 -8.801 8.307 1.00 90.69 462 ASN A N 1
ATOM 3505 C CA . ASN A 1 462 ? 4.052 -7.451 8.635 1.00 90.69 462 ASN A CA 1
ATOM 3506 C C . ASN A 1 462 ? 3.244 -7.472 9.926 1.00 90.69 462 ASN A C 1
ATOM 3508 O O . ASN A 1 462 ? 2.538 -8.448 10.199 1.00 90.69 462 ASN A O 1
ATOM 3512 N N . TRP A 1 463 ? 3.312 -6.380 10.682 1.00 91.19 463 TRP A N 1
ATOM 3513 C CA . TRP A 1 463 ? 2.604 -6.281 11.952 1.00 91.19 463 TRP A CA 1
ATOM 3514 C C . TRP A 1 463 ? 1.095 -6.411 11.789 1.00 91.19 463 TRP A C 1
ATOM 3516 O O . TRP A 1 463 ? 0.486 -7.192 12.506 1.00 91.19 463 TRP A O 1
ATOM 3526 N N . TYR A 1 464 ? 0.495 -5.772 10.784 1.00 92.50 464 TYR A N 1
ATOM 3527 C CA . TYR A 1 464 ? -0.946 -5.906 10.570 1.00 92.50 464 TYR A CA 1
ATOM 3528 C C . TYR A 1 464 ? -1.408 -7.347 10.315 1.00 92.50 464 TYR A C 1
ATOM 3530 O O . TYR A 1 464 ? -2.422 -7.769 10.863 1.00 92.50 464 TYR A O 1
ATOM 3538 N N . SER A 1 465 ? -0.641 -8.141 9.560 1.00 94.06 465 SER A N 1
ATOM 3539 C CA . SER A 1 465 ? -0.955 -9.561 9.358 1.00 94.06 465 SER A CA 1
ATOM 3540 C C . SER A 1 465 ? -0.741 -10.382 10.632 1.00 94.06 465 SER A C 1
ATOM 3542 O O . SER A 1 465 ? -1.485 -11.325 10.876 1.00 94.06 465 SER A O 1
ATOM 3544 N N . ALA A 1 466 ? 0.239 -10.010 11.464 1.00 95.12 466 ALA A N 1
ATOM 3545 C CA . ALA A 1 466 ? 0.478 -10.650 12.755 1.00 95.12 466 ALA A CA 1
ATOM 3546 C C . ALA A 1 466 ? -0.678 -10.378 13.728 1.00 95.12 466 ALA A C 1
ATOM 3548 O O . ALA A 1 466 ? -1.220 -11.317 14.296 1.00 95.12 466 ALA A O 1
ATOM 3549 N N . PHE A 1 467 ? -1.108 -9.120 13.853 1.00 96.44 467 PHE A N 1
ATOM 3550 C CA . PHE A 1 467 ? -2.217 -8.715 14.720 1.00 96.44 467 PHE A CA 1
ATOM 3551 C C . PHE A 1 467 ? -3.514 -9.435 14.352 1.00 96.44 467 PHE A C 1
ATOM 3553 O O . PHE A 1 467 ? -4.161 -10.000 15.228 1.00 96.44 467 PHE A O 1
ATOM 3560 N N . VAL A 1 468 ? -3.867 -9.468 13.060 1.00 97.25 468 VAL A N 1
ATOM 3561 C CA . VAL A 1 468 ? -5.069 -10.176 12.593 1.00 97.25 468 VAL A CA 1
ATOM 3562 C C . VAL A 1 468 ? -4.959 -11.678 12.864 1.00 97.25 468 VAL A C 1
ATOM 3564 O O . VAL A 1 468 ? -5.898 -12.264 13.391 1.00 97.25 468 VAL A O 1
ATOM 3567 N N . ALA A 1 469 ? -3.818 -12.306 12.558 1.00 96.62 469 ALA A N 1
ATOM 3568 C CA . ALA A 1 469 ? -3.633 -13.740 12.788 1.00 96.62 469 ALA A CA 1
ATOM 3569 C C . ALA A 1 469 ? -3.720 -14.108 14.277 1.00 96.62 469 ALA A C 1
ATOM 3571 O O . ALA A 1 469 ? -4.386 -15.076 14.626 1.00 96.62 469 ALA A O 1
ATOM 3572 N N . VAL A 1 470 ? -3.097 -13.319 15.156 1.00 96.62 470 VAL A N 1
ATOM 3573 C CA . VAL A 1 470 ? -3.172 -13.513 16.610 1.00 96.62 470 VAL A CA 1
ATOM 3574 C C . VAL A 1 470 ? -4.597 -13.289 17.116 1.00 96.62 470 VAL A C 1
ATOM 3576 O O . VAL A 1 470 ? -5.115 -14.115 17.856 1.00 96.62 470 VAL A O 1
ATOM 3579 N N . ALA A 1 471 ? -5.279 -12.232 16.673 1.00 97.38 471 ALA A N 1
ATOM 3580 C CA . ALA A 1 471 ? -6.658 -11.986 17.088 1.00 97.38 471 ALA A CA 1
ATOM 3581 C C . ALA A 1 471 ? -7.608 -13.127 16.687 1.00 97.38 471 ALA A C 1
ATOM 3583 O O . ALA A 1 471 ? -8.489 -13.491 17.461 1.00 97.38 471 ALA A O 1
ATOM 3584 N N . LEU A 1 472 ? -7.397 -13.761 15.528 1.00 96.44 472 LEU A N 1
ATOM 3585 C CA . LEU A 1 472 ? -8.167 -14.940 15.113 1.00 96.44 472 LEU A CA 1
ATOM 3586 C C . LEU A 1 472 ? -7.971 -16.152 16.043 1.00 96.44 472 LEU A C 1
ATOM 3588 O O . LEU A 1 472 ? -8.890 -16.967 16.177 1.00 96.44 472 LEU A O 1
ATOM 3592 N N . THR A 1 473 ? -6.819 -16.291 16.713 1.00 95.12 473 THR A N 1
ATOM 3593 C CA . THR A 1 473 ? -6.619 -17.376 17.694 1.00 95.12 473 THR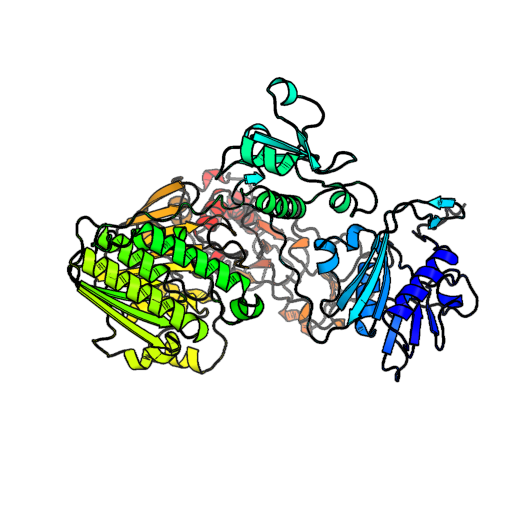 A CA 1
ATOM 3594 C C . THR A 1 473 ? -7.385 -17.122 18.993 1.00 95.12 473 THR A C 1
ATOM 3596 O O . THR A 1 473 ? -7.872 -18.077 19.597 1.00 95.12 473 THR A O 1
ATOM 3599 N N . GLN A 1 474 ? -7.560 -15.854 19.376 1.00 96.00 474 GLN A N 1
ATOM 3600 C CA . GLN A 1 474 ? -8.280 -15.434 20.585 1.00 96.00 474 GLN A CA 1
ATOM 3601 C C . GLN A 1 474 ? -9.790 -15.230 20.368 1.00 96.00 474 GLN A C 1
ATOM 3603 O O . GLN A 1 474 ? -10.558 -15.177 21.329 1.00 96.00 474 GLN A O 1
ATOM 3608 N N . LEU A 1 475 ? -10.238 -15.141 19.117 1.00 96.31 475 LEU A N 1
ATOM 3609 C CA . LEU A 1 475 ? -11.651 -15.048 18.764 1.00 96.31 475 LEU A CA 1
ATOM 3610 C C . LEU A 1 475 ? -12.364 -16.384 19.054 1.00 96.31 475 LEU A C 1
ATOM 3612 O O . LEU A 1 475 ? -11.826 -17.453 18.754 1.00 96.31 475 LEU A O 1
ATOM 3616 N N . VAL A 1 476 ? -13.558 -16.353 19.646 1.00 96.50 476 VAL A N 1
ATOM 3617 C CA . VAL A 1 476 ? -14.394 -17.552 19.846 1.00 96.50 476 VAL A CA 1
ATOM 3618 C C . VAL A 1 476 ? -15.039 -17.998 18.534 1.00 96.50 476 VAL A C 1
ATOM 3620 O O . VAL A 1 476 ? -15.083 -17.238 17.566 1.00 96.50 476 VAL A O 1
ATOM 3623 N N . GLU A 1 477 ? -15.549 -19.229 18.492 1.00 95.62 477 GLU A N 1
ATOM 3624 C CA . GLU A 1 477 ? -16.340 -19.715 17.355 1.00 95.62 477 GLU A CA 1
ATOM 3625 C C . GLU A 1 477 ? -17.520 -18.777 17.069 1.00 95.62 477 GLU A C 1
ATOM 3627 O O . GLU A 1 477 ? -18.190 -18.320 17.996 1.00 95.62 477 GLU A O 1
ATOM 3632 N N . ASN A 1 478 ? -17.757 -18.474 15.789 1.00 95.44 478 ASN A N 1
ATOM 3633 C CA . ASN A 1 478 ? -18.723 -17.472 15.317 1.00 95.44 478 ASN A CA 1
ATOM 3634 C C . ASN A 1 478 ? -18.460 -16.027 15.786 1.00 95.44 478 ASN A C 1
ATOM 3636 O O . ASN A 1 478 ? -19.278 -15.144 15.538 1.00 95.44 478 ASN A O 1
ATOM 3640 N N . GLY A 1 479 ? -17.324 -15.753 16.432 1.00 96.81 479 GLY A N 1
ATOM 3641 C CA . GLY A 1 479 ? -16.907 -14.393 16.750 1.00 96.81 479 GLY A CA 1
ATOM 3642 C C . GLY A 1 479 ? -16.581 -13.592 15.487 1.00 96.81 479 GLY A C 1
ATOM 3643 O O . GLY A 1 479 ? -16.141 -14.149 14.475 1.00 96.81 479 GLY A O 1
ATOM 3644 N N . THR A 1 480 ? -16.770 -12.275 15.560 1.00 98.19 480 THR A N 1
ATOM 3645 C CA . THR A 1 480 ? -16.549 -11.343 14.448 1.00 98.19 480 THR A CA 1
ATOM 3646 C C . THR A 1 480 ? -15.272 -10.536 14.654 1.00 98.19 480 THR A C 1
ATOM 3648 O O . THR A 1 480 ? -15.058 -9.941 15.710 1.00 98.19 480 THR A O 1
ATOM 3651 N N . LEU A 1 481 ? -14.441 -10.469 13.615 1.00 98.50 481 LEU A N 1
ATOM 3652 C CA . LEU A 1 481 ? -13.290 -9.578 13.536 1.00 98.50 481 LEU A CA 1
ATOM 3653 C C . LEU A 1 481 ? -13.505 -8.563 12.420 1.00 98.50 481 LEU A C 1
ATOM 3655 O O . LEU A 1 481 ? -13.731 -8.935 11.267 1.00 98.50 481 LEU A O 1
ATOM 3659 N N . VAL A 1 482 ? -13.367 -7.286 12.764 1.00 98.56 482 VAL A N 1
ATOM 3660 C CA . VAL A 1 482 ? -13.303 -6.173 11.821 1.00 98.56 482 VAL A CA 1
ATOM 3661 C C . VAL A 1 482 ? -11.937 -5.512 11.933 1.00 98.56 482 VAL A C 1
ATOM 3663 O O . VAL A 1 482 ? -11.543 -5.043 12.998 1.00 98.56 482 VAL A O 1
ATOM 3666 N N . ALA A 1 483 ? -11.194 -5.465 10.832 1.00 97.69 483 ALA A N 1
ATOM 3667 C CA . ALA A 1 483 ? -9.880 -4.837 10.814 1.00 97.69 483 ALA A CA 1
ATOM 3668 C C . ALA A 1 483 ? -9.675 -3.977 9.575 1.00 97.69 483 ALA A C 1
ATOM 3670 O O . ALA A 1 483 ? -10.027 -4.377 8.465 1.00 97.69 483 ALA A O 1
ATOM 3671 N N . ILE A 1 484 ? -9.032 -2.828 9.761 1.00 93.81 484 ILE A N 1
ATOM 3672 C CA . ILE A 1 484 ? -8.543 -1.995 8.667 1.00 93.81 484 ILE A CA 1
ATOM 3673 C C . ILE A 1 484 ? -7.048 -2.225 8.465 1.00 93.81 484 ILE A C 1
ATOM 3675 O O . ILE A 1 484 ? -6.246 -2.116 9.389 1.00 93.81 484 ILE A O 1
ATOM 3679 N N . THR A 1 485 ? -6.671 -2.626 7.254 1.00 91.88 485 THR A N 1
ATOM 3680 C CA . THR A 1 485 ? -5.313 -3.091 6.948 1.00 91.88 485 THR A CA 1
ATOM 3681 C C . THR A 1 485 ? -4.918 -2.736 5.516 1.00 91.88 485 THR A C 1
ATOM 3683 O O . THR A 1 485 ? -5.783 -2.563 4.656 1.00 91.88 485 THR A O 1
ATOM 3686 N N . PRO A 1 486 ? -3.617 -2.655 5.196 1.00 86.75 486 PRO A N 1
ATOM 3687 C CA . PRO A 1 486 ? -3.188 -2.517 3.814 1.00 86.75 486 PRO A CA 1
ATOM 3688 C C . PRO A 1 486 ? -3.606 -3.724 2.963 1.00 86.75 486 PRO A C 1
ATOM 3690 O O . PRO A 1 486 ? -3.430 -4.873 3.362 1.00 86.75 486 PRO A O 1
ATOM 3693 N N . ARG A 1 487 ? -4.050 -3.478 1.728 1.00 86.69 487 ARG A N 1
ATOM 3694 C CA . ARG A 1 487 ? -4.483 -4.493 0.748 1.00 86.69 487 ARG A CA 1
ATOM 3695 C C . ARG A 1 487 ? -3.366 -5.449 0.319 1.00 86.69 487 ARG A C 1
ATOM 3697 O O . ARG A 1 487 ? -3.631 -6.465 -0.316 1.00 86.69 487 ARG A O 1
ATOM 3704 N N . SER A 1 488 ? -2.103 -5.147 0.620 1.00 83.94 488 SER A N 1
ATOM 3705 C CA . SER A 1 488 ? -0.949 -5.878 0.081 1.00 83.94 488 SER A CA 1
ATOM 3706 C C . SER A 1 488 ? -0.926 -7.376 0.406 1.00 83.94 488 SER A C 1
ATOM 3708 O O . SER A 1 488 ? -0.299 -8.122 -0.344 1.00 83.94 488 SER A O 1
ATOM 3710 N N . TYR A 1 489 ? -1.645 -7.842 1.434 1.00 89.12 489 TYR A N 1
ATOM 3711 C CA . TYR A 1 489 ? -1.754 -9.275 1.713 1.00 89.12 489 TYR A CA 1
ATOM 3712 C C . TYR A 1 489 ? -2.624 -10.055 0.725 1.00 89.12 489 TYR A C 1
ATOM 3714 O O . TYR A 1 489 ? -2.502 -11.278 0.683 1.00 89.12 489 TYR A O 1
ATOM 3722 N N . CYS A 1 490 ? -3.453 -9.388 -0.087 1.00 89.75 490 CYS A N 1
ATOM 3723 C CA . CYS A 1 490 ? -4.332 -10.036 -1.066 1.00 89.75 490 CYS A CA 1
ATOM 3724 C C . CYS A 1 490 ? -3.560 -10.815 -2.144 1.00 89.75 490 CYS A C 1
ATOM 3726 O O . CYS A 1 490 ? -4.103 -11.757 -2.717 1.00 89.75 490 CYS A O 1
ATOM 3728 N N . ASN A 1 491 ? -2.289 -10.467 -2.394 1.00 87.19 491 ASN A N 1
ATOM 3729 C CA . ASN A 1 491 ? -1.439 -11.145 -3.371 1.00 87.19 491 ASN A CA 1
ATOM 3730 C C . ASN A 1 491 ? 0.019 -11.312 -2.915 1.00 87.19 491 ASN A C 1
ATOM 3732 O O . ASN A 1 491 ? 0.389 -10.999 -1.781 1.00 87.19 491 ASN A O 1
ATOM 3736 N N . GLY A 1 492 ? 0.859 -11.871 -3.789 1.00 82.62 492 GLY A N 1
ATOM 3737 C CA . GLY A 1 492 ? 2.281 -12.057 -3.522 1.00 82.62 492 GLY A CA 1
ATOM 3738 C C . GLY A 1 492 ? 2.611 -13.254 -2.622 1.00 82.62 492 GLY A C 1
ATOM 3739 O O . GLY A 1 492 ? 1.800 -13.757 -1.838 1.00 82.62 492 GLY A O 1
ATOM 3740 N N . THR A 1 493 ? 3.857 -13.711 -2.749 1.00 79.75 493 THR A N 1
ATOM 3741 C CA . THR A 1 493 ? 4.401 -14.919 -2.103 1.00 79.75 493 THR A CA 1
ATOM 3742 C C . THR A 1 493 ? 4.535 -14.759 -0.591 1.00 79.75 493 THR A C 1
ATOM 3744 O O . THR A 1 493 ? 4.346 -15.705 0.167 1.00 79.75 493 THR A O 1
ATOM 3747 N N . THR A 1 494 ? 4.866 -13.548 -0.148 1.00 83.62 494 THR A N 1
ATOM 3748 C CA . THR A 1 494 ? 5.192 -13.231 1.244 1.00 83.62 494 THR A CA 1
ATOM 3749 C C . THR A 1 494 ? 3.992 -13.421 2.182 1.00 83.62 494 THR A C 1
ATOM 3751 O O . THR A 1 494 ? 4.167 -13.855 3.318 1.00 83.62 494 THR A O 1
ATOM 3754 N N . PHE A 1 495 ? 2.775 -13.173 1.685 1.00 90.19 495 PHE A N 1
ATOM 3755 C CA . PHE A 1 495 ? 1.526 -13.261 2.452 1.00 90.19 495 PHE A CA 1
ATOM 3756 C C . PHE A 1 495 ? 0.749 -14.563 2.245 1.00 90.19 495 PHE A C 1
ATOM 3758 O O . PHE A 1 495 ? -0.313 -14.734 2.834 1.00 90.19 495 PHE A O 1
ATOM 3765 N N . GLU A 1 496 ? 1.257 -15.501 1.444 1.00 90.75 496 GLU A N 1
ATOM 3766 C CA . GLU A 1 496 ? 0.529 -16.733 1.113 1.00 90.75 496 GLU A CA 1
ATOM 3767 C C . GLU A 1 496 ? 0.156 -17.553 2.354 1.00 90.75 496 GLU A C 1
ATOM 3769 O O . GLU A 1 496 ? -0.983 -17.991 2.485 1.00 90.75 496 GLU A O 1
ATOM 3774 N N . ARG A 1 497 ? 1.087 -17.712 3.305 1.00 92.75 497 ARG A N 1
ATOM 3775 C CA . ARG A 1 497 ? 0.818 -18.430 4.564 1.00 92.75 497 ARG A CA 1
ATOM 3776 C C . ARG A 1 497 ? -0.263 -17.743 5.398 1.00 92.75 497 ARG A C 1
ATOM 3778 O O . ARG A 1 497 ? -1.116 -18.422 5.957 1.00 92.75 497 ARG A O 1
ATOM 3785 N N . PHE A 1 498 ? -0.244 -16.411 5.440 1.00 94.56 498 PHE A N 1
ATOM 3786 C CA . PHE A 1 498 ? -1.258 -15.627 6.138 1.00 94.56 498 PHE A CA 1
ATOM 3787 C C . PHE A 1 498 ? -2.634 -15.781 5.481 1.00 94.56 498 PHE A C 1
ATOM 3789 O O . PHE A 1 498 ? -3.592 -16.075 6.185 1.00 94.56 498 PHE A O 1
ATOM 3796 N N . ARG A 1 499 ? -2.736 -15.667 4.147 1.00 93.94 499 ARG A N 1
ATOM 3797 C CA . ARG A 1 499 ? -4.004 -15.869 3.421 1.00 93.94 499 ARG A CA 1
ATOM 3798 C C . ARG A 1 499 ? -4.578 -17.262 3.655 1.00 93.94 499 ARG A C 1
ATOM 3800 O O . ARG A 1 499 ? -5.748 -17.384 3.996 1.00 93.94 499 ARG A O 1
ATOM 3807 N N . LYS A 1 500 ? -3.737 -18.296 3.547 1.00 94.00 500 LYS A N 1
ATOM 3808 C CA . LYS A 1 500 ? -4.133 -19.684 3.825 1.00 94.00 500 LYS A CA 1
ATOM 3809 C C . LYS A 1 500 ? -4.663 -19.855 5.240 1.00 94.00 500 LYS A C 1
ATOM 3811 O O . LYS A 1 500 ? -5.695 -20.487 5.424 1.00 94.00 500 LYS A O 1
ATOM 3816 N N . HIS A 1 501 ? -3.988 -19.270 6.227 1.00 94.88 501 HIS A N 1
ATOM 3817 C CA . HIS A 1 501 ? -4.452 -19.302 7.609 1.00 94.88 501 HIS A CA 1
ATOM 3818 C C . HIS A 1 501 ? -5.788 -18.561 7.779 1.00 94.88 501 HIS A C 1
ATOM 3820 O O . HIS A 1 501 ? -6.744 -19.164 8.255 1.00 94.88 501 HIS A O 1
ATOM 3826 N N . LEU A 1 502 ? -5.878 -17.304 7.326 1.00 95.50 502 LEU A N 1
ATOM 3827 C CA . LEU A 1 502 ? -7.086 -16.471 7.379 1.00 95.50 502 LEU A CA 1
ATOM 3828 C C . LEU A 1 502 ? -8.303 -17.202 6.797 1.00 95.50 502 LEU A C 1
ATOM 3830 O O . LEU A 1 502 ? -9.335 -17.307 7.458 1.00 95.50 502 LEU A O 1
ATOM 3834 N N . ASN A 1 503 ? -8.157 -17.750 5.590 1.00 93.88 503 ASN A N 1
ATOM 3835 C CA . ASN A 1 503 ? -9.221 -18.460 4.890 1.00 93.88 503 ASN A CA 1
ATOM 3836 C C . ASN A 1 503 ? -9.520 -19.834 5.499 1.00 93.88 503 ASN A C 1
ATOM 3838 O O . ASN A 1 503 ? -10.618 -20.348 5.307 1.00 93.88 503 ASN A O 1
ATOM 3842 N N . ALA A 1 504 ? -8.572 -20.473 6.186 1.00 93.69 504 ALA A N 1
ATOM 3843 C CA . ALA A 1 504 ? -8.811 -21.758 6.839 1.00 93.69 504 ALA A CA 1
ATOM 3844 C C . ALA A 1 504 ? -9.639 -21.602 8.120 1.00 93.69 504 ALA A C 1
ATOM 3846 O O . ALA A 1 504 ? -10.522 -22.416 8.367 1.00 93.69 504 ALA A O 1
ATOM 3847 N N . VAL A 1 505 ? -9.366 -20.563 8.916 1.00 95.25 505 VAL A N 1
ATOM 3848 C CA . VAL A 1 505 ? -9.974 -20.387 10.249 1.00 95.25 505 VAL A CA 1
ATOM 3849 C C . VAL A 1 505 ? -11.180 -19.450 10.258 1.00 95.25 505 VAL A C 1
ATOM 3851 O O . VAL A 1 505 ? -11.901 -19.380 11.250 1.00 95.25 505 VAL A O 1
ATOM 3854 N N . SER A 1 506 ? -11.404 -18.693 9.184 1.00 95.50 506 SER A N 1
ATOM 3855 C CA . SER A 1 506 ? -12.476 -17.702 9.129 1.00 95.50 506 SER A CA 1
ATOM 3856 C C . SER A 1 506 ? -13.076 -17.558 7.733 1.00 95.50 506 SER A C 1
ATOM 3858 O O . SER A 1 506 ? -12.487 -17.971 6.729 1.00 95.50 506 SER A O 1
ATOM 3860 N N . ALA A 1 507 ? -14.267 -16.972 7.681 1.00 95.62 507 ALA A N 1
ATOM 3861 C CA . ALA A 1 507 ? -14.956 -16.621 6.453 1.00 95.62 507 ALA A CA 1
ATOM 3862 C C . ALA A 1 507 ? -15.102 -15.103 6.360 1.00 95.62 507 ALA A C 1
ATOM 3864 O O . ALA A 1 507 ? -15.826 -14.492 7.148 1.00 95.62 507 ALA A O 1
ATOM 3865 N N . ILE A 1 508 ? -14.432 -14.515 5.369 1.00 97.19 508 ILE A N 1
ATOM 3866 C CA . ILE A 1 508 ? -14.604 -13.111 4.990 1.00 97.19 508 ILE A CA 1
ATOM 3867 C C . ILE A 1 508 ? -16.075 -12.900 4.619 1.00 97.19 508 ILE A C 1
ATOM 3869 O O . ILE A 1 508 ? -16.585 -13.604 3.757 1.00 97.19 508 ILE A O 1
ATOM 3873 N N . GLN A 1 509 ? -16.735 -11.943 5.271 1.00 96.88 509 GLN A N 1
ATOM 3874 C CA . GLN A 1 509 ? -18.137 -11.576 5.030 1.00 96.88 509 GLN A CA 1
ATOM 3875 C C . GLN A 1 509 ? -18.257 -10.221 4.330 1.00 96.88 509 GLN A C 1
ATOM 3877 O O . GLN A 1 509 ? -19.201 -9.997 3.579 1.00 96.88 509 GLN A O 1
ATOM 3882 N N . ALA A 1 510 ? -17.300 -9.311 4.544 1.00 97.00 510 ALA A N 1
ATOM 3883 C CA . ALA A 1 510 ? -17.276 -8.033 3.842 1.00 97.00 510 ALA A CA 1
ATOM 3884 C C . ALA A 1 510 ? -15.854 -7.506 3.626 1.00 97.00 510 ALA A C 1
ATOM 3886 O O . ALA A 1 510 ? -14.979 -7.665 4.482 1.00 97.00 510 ALA A O 1
ATOM 3887 N N . LEU A 1 511 ? -15.649 -6.833 2.494 1.00 96.31 511 LEU A N 1
ATOM 3888 C CA . LEU A 1 511 ? -14.444 -6.082 2.155 1.00 96.31 511 LEU A CA 1
ATOM 3889 C C . LEU A 1 511 ? -14.848 -4.688 1.670 1.00 96.31 511 LEU A C 1
ATOM 3891 O O . LEU A 1 511 ? -15.557 -4.542 0.676 1.00 96.31 511 LEU A O 1
ATOM 3895 N N . HIS A 1 512 ? -14.359 -3.657 2.346 1.00 93.56 512 HIS A N 1
ATOM 3896 C CA . HIS A 1 512 ? -14.522 -2.270 1.934 1.00 93.56 512 HIS A CA 1
ATOM 3897 C C . HIS A 1 512 ? -13.182 -1.712 1.450 1.00 93.56 512 HIS A C 1
ATOM 3899 O O . HIS A 1 512 ? -12.215 -1.681 2.214 1.00 93.56 512 HIS A O 1
ATOM 3905 N N . LEU A 1 513 ? -13.109 -1.288 0.188 1.00 89.19 513 LEU A N 1
ATOM 3906 C CA . LEU A 1 513 ? -11.910 -0.734 -0.434 1.00 89.19 513 LEU A CA 1
ATOM 3907 C C . LEU A 1 513 ? -11.901 0.792 -0.353 1.00 89.19 513 LEU A C 1
ATOM 3909 O O . LEU A 1 513 ? -12.749 1.455 -0.941 1.00 89.19 513 LEU A O 1
ATOM 3913 N N . TYR A 1 514 ? -10.860 1.341 0.261 1.00 82.31 514 TYR A N 1
ATOM 3914 C CA . TYR A 1 514 ? -10.558 2.763 0.167 1.00 82.31 514 TYR A CA 1
ATOM 3915 C C . TYR A 1 514 ? -9.635 2.998 -1.037 1.00 82.31 514 TYR A C 1
ATOM 3917 O O . TYR A 1 514 ? -8.462 2.609 -1.023 1.00 82.31 514 TYR A O 1
ATOM 3925 N N . GLN A 1 515 ? -10.178 3.568 -2.118 1.00 62.47 515 GLN A N 1
ATOM 3926 C CA . GLN A 1 515 ? -9.492 3.730 -3.404 1.00 62.47 515 GLN A CA 1
ATOM 3927 C C . GLN A 1 515 ? -8.513 4.909 -3.403 1.00 62.47 515 GLN A C 1
ATOM 3929 O O . GLN A 1 515 ? -7.499 4.883 -4.109 1.00 62.47 515 GLN A O 1
ATOM 3934 N N . SER A 1 516 ? -8.786 5.953 -2.616 1.00 54.84 516 SER A N 1
ATOM 3935 C CA . SER A 1 516 ? -7.898 7.110 -2.530 1.00 54.84 516 SER A CA 1
ATOM 3936 C C . SER A 1 516 ? -6.752 6.862 -1.548 1.00 54.84 516 SER A C 1
ATOM 3938 O O . SER A 1 516 ? -6.950 6.581 -0.370 1.00 54.84 516 SER A O 1
ATOM 3940 N N . ARG A 1 517 ? -5.516 7.066 -2.026 1.00 51.09 517 ARG A N 1
ATOM 3941 C CA . ARG A 1 517 ? -4.264 6.954 -1.246 1.00 51.09 517 ARG A CA 1
ATOM 3942 C C . ARG A 1 517 ? -4.221 7.884 -0.017 1.00 51.09 517 ARG A C 1
ATOM 3944 O O . ARG A 1 517 ? -3.368 7.696 0.839 1.00 51.09 517 ARG A O 1
ATOM 3951 N N . ASN A 1 518 ? -5.139 8.856 0.062 1.00 46.47 518 ASN A N 1
ATOM 3952 C CA . ASN A 1 518 ? -5.254 9.849 1.131 1.00 46.47 518 ASN A CA 1
ATOM 3953 C C . ASN A 1 518 ? -6.618 9.827 1.863 1.00 46.47 518 ASN A C 1
ATOM 3955 O O . ASN A 1 518 ? -6.798 10.656 2.751 1.00 46.47 518 ASN A O 1
ATOM 3959 N N . SER A 1 519 ? -7.589 8.963 1.509 1.00 45.62 519 SER A N 1
ATOM 3960 C CA . SER A 1 519 ? -8.952 9.048 2.086 1.00 45.62 519 SER A CA 1
ATOM 3961 C C . SER A 1 519 ? -9.063 8.571 3.535 1.00 45.62 519 SER A C 1
ATOM 3963 O O . SER A 1 519 ? -9.976 8.999 4.231 1.00 45.62 519 SER A O 1
ATOM 3965 N N . VAL A 1 520 ? -8.143 7.726 4.011 1.00 48.62 520 VAL A N 1
ATOM 3966 C CA . VAL A 1 520 ? -8.237 7.118 5.356 1.00 48.62 520 VAL A CA 1
ATOM 3967 C C . VAL A 1 520 ? -7.288 7.757 6.369 1.00 48.62 520 VAL A C 1
ATOM 3969 O O . VAL A 1 520 ? -7.645 7.916 7.529 1.00 48.62 520 VAL A O 1
ATOM 3972 N N . PHE A 1 521 ? -6.087 8.153 5.939 1.00 53.69 521 PHE A N 1
ATOM 3973 C CA . PHE A 1 521 ? -5.046 8.702 6.814 1.00 53.69 521 PHE A CA 1
ATOM 3974 C C . PHE A 1 521 ? -4.377 9.906 6.138 1.00 53.69 521 PHE A C 1
ATOM 3976 O O . PHE A 1 521 ? -3.274 9.827 5.591 1.00 53.69 521 PHE A O 1
ATOM 3983 N N . ALA A 1 522 ? -5.084 11.036 6.113 1.00 39.94 522 ALA A N 1
ATOM 3984 C CA . ALA A 1 522 ? -4.543 12.286 5.595 1.00 39.94 522 ALA A CA 1
ATOM 3985 C C . ALA A 1 522 ? -3.319 12.711 6.432 1.00 39.94 522 ALA A C 1
ATOM 3987 O O . ALA A 1 522 ? -3.452 13.081 7.595 1.00 39.94 522 ALA A O 1
ATOM 3988 N N . GLY A 1 523 ? -2.120 12.644 5.842 1.00 38.19 523 GLY A N 1
ATOM 3989 C CA . GLY A 1 523 ? -0.862 13.007 6.513 1.00 38.19 523 GLY A CA 1
ATOM 3990 C C . GLY A 1 523 ? 0.148 11.867 6.661 1.00 38.19 523 GLY A C 1
ATOM 3991 O O . GLY A 1 523 ? 1.305 12.129 6.996 1.00 38.19 523 GLY A O 1
ATOM 3992 N N . ASP A 1 524 ? -0.224 10.639 6.312 1.00 43.16 524 ASP A N 1
ATOM 3993 C CA . ASP A 1 524 ? 0.595 9.449 6.522 1.00 43.16 524 ASP A CA 1
ATOM 3994 C C . ASP A 1 524 ? 1.092 8.828 5.209 1.00 43.16 524 ASP A C 1
ATOM 3996 O O . ASP A 1 524 ? 0.410 8.846 4.189 1.00 43.16 524 ASP A O 1
ATOM 4000 N N . ASP A 1 525 ? 2.333 8.324 5.194 1.00 41.06 525 ASP A N 1
ATOM 4001 C CA . ASP A 1 525 ? 2.981 7.783 3.986 1.00 41.06 525 ASP A CA 1
ATOM 4002 C C . ASP A 1 525 ? 2.533 6.348 3.665 1.00 41.06 525 ASP A C 1
ATOM 4004 O O . ASP A 1 525 ? 3.343 5.432 3.492 1.00 41.06 525 ASP A O 1
ATOM 4008 N N . ILE A 1 526 ? 1.220 6.127 3.624 1.00 47.62 526 ILE A N 1
ATOM 4009 C CA . ILE A 1 526 ? 0.659 4.828 3.276 1.00 47.62 526 ILE A CA 1
ATOM 4010 C C . ILE A 1 526 ? 0.578 4.751 1.752 1.00 47.62 526 ILE A C 1
ATOM 4012 O O . ILE A 1 526 ? -0.331 5.245 1.097 1.00 47.62 526 ILE A O 1
ATOM 4016 N N . THR A 1 527 ? 1.583 4.109 1.164 1.00 48.31 527 THR A N 1
ATOM 4017 C CA . THR A 1 527 ? 1.694 3.898 -0.292 1.00 48.31 527 THR A CA 1
ATOM 4018 C C . THR A 1 527 ? 0.768 2.802 -0.831 1.00 48.31 527 THR A C 1
ATOM 4020 O O . THR A 1 527 ? 0.763 2.531 -2.034 1.00 48.31 527 THR A O 1
ATOM 4023 N N . GLN A 1 528 ? 0.014 2.141 0.046 1.00 57.09 528 GLN A N 1
ATOM 4024 C CA . GLN A 1 528 ? -0.804 0.972 -0.258 1.00 57.09 528 GLN A CA 1
ATOM 4025 C C . GLN A 1 528 ? -2.287 1.327 -0.141 1.00 57.09 528 GLN A C 1
ATOM 4027 O O . GLN A 1 528 ? -2.671 2.114 0.714 1.00 57.09 528 GLN A O 1
ATOM 4032 N N . GLU A 1 529 ? -3.128 0.732 -0.986 1.00 73.06 529 GLU A N 1
ATOM 4033 C CA . GLU A 1 529 ? -4.574 0.774 -0.750 1.00 73.06 529 GLU A CA 1
ATOM 4034 C C . GLU A 1 529 ? -4.894 0.125 0.592 1.00 73.06 529 GLU A C 1
ATOM 4036 O O . GLU A 1 529 ? -4.238 -0.841 0.989 1.00 73.06 529 GLU A O 1
ATOM 4041 N N . VAL A 1 530 ? -5.911 0.643 1.265 1.00 84.38 530 VAL A N 1
ATOM 4042 C CA . VAL A 1 530 ? -6.366 0.150 2.559 1.00 84.38 530 VAL A CA 1
ATOM 4043 C C . VAL A 1 530 ? -7.713 -0.533 2.362 1.00 84.38 530 VAL A C 1
ATOM 4045 O O . VAL A 1 530 ? -8.553 -0.067 1.591 1.00 84.38 530 VAL A O 1
ATOM 4048 N N . ILE A 1 531 ? -7.905 -1.657 3.040 1.00 91.38 531 ILE A N 1
ATOM 4049 C CA . ILE A 1 531 ? -9.157 -2.403 3.054 1.00 91.38 531 ILE A CA 1
ATOM 4050 C C . ILE A 1 531 ? -9.636 -2.571 4.490 1.00 91.38 531 ILE A C 1
ATOM 4052 O O . ILE A 1 531 ? -8.854 -2.936 5.371 1.00 91.38 531 ILE A O 1
ATOM 4056 N N . ALA A 1 532 ? -10.920 -2.313 4.721 1.00 94.88 532 ALA A N 1
ATOM 4057 C CA . ALA A 1 532 ? -11.593 -2.806 5.911 1.00 94.88 532 ALA A CA 1
ATOM 4058 C C . ALA A 1 532 ? -12.171 -4.187 5.614 1.00 94.88 532 ALA A C 1
ATOM 4060 O O . ALA A 1 532 ? -12.854 -4.376 4.610 1.00 94.88 532 ALA A O 1
ATOM 4061 N N . MET A 1 533 ? -11.878 -5.152 6.472 1.00 97.31 533 MET A N 1
ATOM 4062 C CA . MET A 1 533 ? -12.313 -6.532 6.330 1.00 97.31 533 MET A CA 1
ATOM 4063 C C . MET A 1 533 ? -13.147 -6.924 7.540 1.00 97.31 533 MET A C 1
ATOM 4065 O O . MET A 1 533 ? -12.674 -6.787 8.665 1.00 97.31 533 MET A O 1
ATOM 4069 N N . LYS A 1 534 ? -14.338 -7.471 7.290 1.00 97.75 534 LYS A N 1
ATOM 4070 C CA . LYS A 1 534 ? -15.145 -8.209 8.265 1.00 97.75 534 LYS A CA 1
ATOM 4071 C C . LYS A 1 534 ? -14.981 -9.695 7.989 1.00 97.75 534 LYS A C 1
ATOM 4073 O O . LYS A 1 534 ? -15.243 -10.144 6.871 1.00 97.75 534 LYS A O 1
ATOM 4078 N N . THR A 1 535 ? -14.587 -10.459 8.997 1.00 97.44 535 THR A N 1
ATOM 4079 C CA . THR A 1 535 ? -14.513 -11.921 8.936 1.00 97.44 535 THR A CA 1
ATOM 4080 C C . THR A 1 535 ? -15.135 -12.546 10.179 1.00 97.44 535 THR A C 1
ATOM 4082 O O . THR A 1 535 ? -15.098 -11.956 11.259 1.00 97.44 535 THR A O 1
ATOM 4085 N N . VAL A 1 536 ? -15.709 -13.737 10.025 1.00 97.06 536 VAL A N 1
ATOM 4086 C CA . VAL A 1 536 ? -16.335 -14.504 11.110 1.00 97.06 536 VAL A CA 1
ATOM 4087 C C . VAL A 1 536 ? -15.588 -15.821 11.286 1.00 97.06 536 VAL A C 1
ATOM 4089 O O . VAL A 1 536 ? -15.377 -16.552 10.311 1.00 97.06 536 VAL A O 1
ATOM 4092 N N . LYS A 1 537 ? -15.167 -16.133 12.518 1.00 96.50 537 LYS A N 1
ATOM 4093 C CA . LYS A 1 537 ? -14.454 -17.385 12.814 1.00 96.50 537 LYS A CA 1
ATOM 4094 C C . LYS A 1 537 ? -15.358 -18.581 12.563 1.00 96.50 537 LYS A C 1
ATOM 4096 O O . LYS A 1 537 ? -16.474 -18.618 13.072 1.00 96.50 537 LYS A O 1
ATOM 4101 N N . SER A 1 538 ? -14.870 -19.523 11.759 1.00 91.94 538 SER A N 1
ATOM 4102 C CA . SER A 1 538 ? -15.629 -20.703 11.317 1.00 91.94 538 SER A CA 1
ATOM 4103 C C . SER A 1 538 ? -16.990 -20.387 10.673 1.00 91.94 538 SER A C 1
ATOM 4105 O O . SER A 1 538 ? -17.861 -21.252 10.610 1.00 91.94 538 SER A O 1
ATOM 4107 N N . GLY A 1 539 ? -17.180 -19.158 10.176 1.00 84.38 539 GLY A N 1
ATOM 4108 C CA . GLY A 1 539 ? -18.422 -18.740 9.532 1.00 84.38 539 GLY A CA 1
ATOM 4109 C C . GLY A 1 539 ? -18.668 -19.428 8.185 1.00 84.38 539 GLY A C 1
ATOM 4110 O O . GLY A 1 539 ? -17.762 -19.989 7.562 1.00 84.38 539 GLY A O 1
ATOM 4111 N N . GLY A 1 540 ? -19.908 -19.346 7.701 1.00 85.44 540 GLY A N 1
ATOM 4112 C CA . GLY A 1 540 ? -20.284 -19.842 6.377 1.00 85.44 540 GLY A CA 1
ATOM 4113 C C . GLY A 1 540 ? -19.615 -19.052 5.244 1.00 85.44 540 GLY A C 1
ATOM 4114 O O . GLY A 1 540 ? -19.564 -17.823 5.265 1.00 85.44 540 GLY A O 1
ATOM 4115 N N . LYS A 1 541 ? -19.126 -19.761 4.222 1.00 89.94 541 LYS A N 1
ATOM 4116 C CA . LYS A 1 541 ? -18.487 -19.189 3.022 1.00 89.94 541 LYS A CA 1
ATOM 4117 C C . LYS A 1 541 ? -19.473 -19.121 1.856 1.00 89.94 541 LYS A C 1
ATOM 4119 O O . LYS A 1 541 ? -19.313 -19.831 0.867 1.00 89.94 541 LYS A O 1
ATOM 4124 N N . ALA A 1 542 ? -20.518 -18.312 2.009 1.00 88.50 542 ALA A N 1
ATOM 4125 C CA . ALA A 1 542 ? -21.563 -18.159 0.997 1.00 88.50 542 ALA A CA 1
ATOM 4126 C C . ALA A 1 542 ? -21.334 -16.902 0.145 1.00 88.50 542 ALA A C 1
ATOM 4128 O O . ALA A 1 542 ? -20.895 -17.000 -1.002 1.00 88.50 542 ALA A O 1
ATOM 4129 N N . SER A 1 543 ? -21.575 -15.727 0.724 1.00 93.69 543 SER A N 1
ATOM 4130 C CA . SER A 1 543 ? -21.499 -14.430 0.049 1.00 93.69 543 SER A CA 1
ATOM 4131 C C . SER A 1 543 ? -20.561 -13.469 0.769 1.00 93.69 543 SER A C 1
ATOM 4133 O O . SER A 1 543 ? -20.432 -13.519 1.989 1.00 93.69 543 SER A O 1
ATOM 4135 N N . VAL A 1 544 ? -19.949 -12.562 0.014 1.00 95.94 544 VAL A N 1
ATOM 4136 C CA . VAL A 1 544 ? -19.095 -11.490 0.522 1.00 95.94 544 VAL A CA 1
ATOM 4137 C C . VAL A 1 544 ? -19.593 -10.157 -0.007 1.00 95.94 544 VAL A C 1
ATOM 4139 O O . VAL A 1 544 ? -19.729 -9.977 -1.218 1.00 95.94 544 VAL A O 1
ATOM 4142 N N . ARG A 1 545 ? -19.808 -9.204 0.898 1.00 96.19 545 ARG A N 1
ATOM 4143 C CA . ARG A 1 545 ? -20.157 -7.830 0.552 1.00 96.19 545 ARG A CA 1
ATOM 4144 C C . ARG A 1 545 ? -18.916 -7.025 0.194 1.00 96.19 545 ARG A C 1
ATOM 4146 O O . ARG A 1 545 ? -18.077 -6.741 1.046 1.00 96.19 545 ARG A O 1
ATOM 4153 N N . LEU A 1 546 ? -18.811 -6.615 -1.058 1.00 95.19 546 LEU A N 1
ATOM 4154 C CA . LEU A 1 546 ? -17.829 -5.655 -1.539 1.00 95.19 546 LEU A CA 1
ATOM 4155 C C . LEU A 1 546 ? -18.406 -4.247 -1.484 1.00 95.19 546 LEU A C 1
ATOM 4157 O O . LEU A 1 546 ? -19.544 -4.013 -1.885 1.00 95.19 546 LEU A O 1
ATOM 4161 N N . SER A 1 547 ? -17.610 -3.290 -1.022 1.00 93.25 547 SER A N 1
ATOM 4162 C CA . SER A 1 547 ? -17.957 -1.873 -1.132 1.00 93.25 547 SER A CA 1
ATOM 4163 C C . SER A 1 547 ? -16.728 -0.979 -1.298 1.00 93.25 547 SER A C 1
ATOM 4165 O O . SER A 1 547 ? -15.610 -1.429 -1.052 1.00 93.25 547 SER A O 1
ATOM 4167 N N . SER A 1 548 ? -16.904 0.272 -1.727 1.00 88.69 548 SER A N 1
ATOM 4168 C CA . SER A 1 548 ? -15.803 1.234 -1.874 1.00 88.69 548 SER A CA 1
ATOM 4169 C C . SER A 1 548 ? -16.165 2.654 -1.427 1.00 88.69 548 SER A C 1
ATOM 4171 O O . SER A 1 548 ? -17.340 2.998 -1.274 1.00 88.69 548 SER A O 1
ATOM 4173 N N . ASP A 1 549 ? -15.150 3.492 -1.202 1.00 79.44 549 ASP A N 1
ATOM 4174 C CA . ASP A 1 549 ? -15.315 4.914 -0.864 1.00 79.44 549 ASP A CA 1
ATOM 4175 C C . ASP A 1 549 ? -15.835 5.774 -2.033 1.00 79.44 549 ASP A C 1
ATOM 4177 O O . ASP A 1 549 ? -16.218 6.921 -1.816 1.00 79.44 549 ASP A O 1
ATOM 4181 N N . CYS A 1 550 ? -15.921 5.225 -3.250 1.00 76.12 550 CYS A N 1
ATOM 4182 C CA . CYS A 1 550 ? -16.541 5.883 -4.405 1.00 76.12 550 CYS A CA 1
ATOM 4183 C C . CYS A 1 550 ? -17.986 5.431 -4.681 1.00 76.12 550 CYS A C 1
ATOM 4185 O O . CYS A 1 550 ? -18.577 5.850 -5.675 1.00 76.12 550 CYS A O 1
ATOM 4187 N N . GLY A 1 551 ? -18.571 4.636 -3.778 1.00 79.94 551 GLY A N 1
ATOM 4188 C CA . GLY A 1 551 ? -19.980 4.248 -3.826 1.00 79.94 551 GLY A CA 1
ATOM 4189 C C . GLY A 1 551 ? -20.261 2.917 -4.521 1.00 79.94 551 GLY A C 1
ATOM 4190 O O . GLY A 1 551 ? -21.430 2.581 -4.698 1.00 79.94 551 GLY A O 1
ATOM 4191 N N . ASP A 1 552 ? -19.236 2.135 -4.881 1.00 83.06 552 ASP A N 1
ATOM 4192 C CA . ASP A 1 552 ? -19.465 0.769 -5.358 1.00 83.06 552 ASP A CA 1
ATOM 4193 C C . ASP A 1 552 ? -20.008 -0.078 -4.200 1.00 83.06 552 ASP A C 1
ATOM 4195 O O . ASP A 1 552 ? -19.458 -0.039 -3.097 1.00 83.06 552 ASP A O 1
ATOM 4199 N N . VAL A 1 553 ? -21.057 -0.866 -4.444 1.00 90.94 553 VAL A N 1
ATOM 4200 C CA . VAL A 1 553 ? -21.580 -1.869 -3.504 1.00 90.94 553 VAL A CA 1
ATOM 4201 C C . VAL A 1 553 ? -22.027 -3.090 -4.294 1.00 90.94 553 VAL A C 1
ATOM 4203 O O . VAL A 1 553 ? -22.754 -2.960 -5.279 1.00 90.94 553 VAL A O 1
ATOM 4206 N N . ARG A 1 554 ? -21.589 -4.280 -3.877 1.00 92.31 554 ARG A N 1
ATOM 4207 C CA . ARG A 1 554 ? -21.948 -5.536 -4.534 1.00 92.31 554 ARG A CA 1
ATOM 4208 C C . ARG A 1 554 ? -21.798 -6.723 -3.594 1.00 92.31 554 ARG A C 1
ATOM 4210 O O . ARG A 1 554 ? -20.771 -6.849 -2.942 1.00 92.31 554 ARG A O 1
ATOM 4217 N N . ASP A 1 555 ? -22.759 -7.636 -3.606 1.00 93.62 555 ASP A N 1
ATOM 4218 C CA . ASP A 1 555 ? -22.608 -8.949 -2.979 1.00 93.62 555 ASP A CA 1
ATOM 4219 C C . ASP A 1 555 ? -22.126 -9.960 -4.040 1.00 93.62 555 ASP A C 1
ATOM 4221 O O . ASP A 1 555 ? -22.670 -10.021 -5.145 1.00 93.62 555 ASP A O 1
ATOM 4225 N N . VAL A 1 556 ? -21.065 -10.712 -3.737 1.00 93.06 556 VAL A N 1
ATOM 4226 C CA . VAL A 1 556 ? -20.463 -11.719 -4.636 1.00 93.06 556 VAL A CA 1
ATOM 4227 C C . VAL A 1 556 ? -20.291 -13.054 -3.921 1.00 93.06 556 VAL A C 1
ATOM 4229 O O . VAL A 1 556 ? -20.278 -13.097 -2.691 1.00 93.06 556 VAL A O 1
ATOM 4232 N N . ALA A 1 557 ? -20.145 -14.157 -4.658 1.00 92.62 557 ALA A N 1
ATOM 4233 C CA . ALA A 1 557 ? -19.904 -15.453 -4.033 1.00 92.62 557 ALA A CA 1
ATOM 4234 C C . ALA A 1 557 ? -18.520 -15.487 -3.365 1.00 92.62 557 ALA A C 1
ATOM 4236 O O . ALA A 1 557 ? -17.557 -14.896 -3.859 1.00 92.62 557 ALA A O 1
ATOM 4237 N N . PHE A 1 558 ? -18.378 -16.231 -2.265 1.00 92.88 558 PHE A N 1
ATOM 4238 C CA . PHE A 1 558 ? -17.074 -16.398 -1.612 1.00 92.88 558 PHE A CA 1
ATOM 4239 C C . PHE A 1 558 ? -16.017 -16.976 -2.569 1.00 92.88 558 PHE A C 1
ATOM 4241 O O . PHE A 1 558 ? -14.859 -16.567 -2.522 1.00 92.88 558 PHE A O 1
ATOM 4248 N N . SER A 1 559 ? -16.420 -17.865 -3.484 1.00 91.50 559 SER A N 1
ATOM 4249 C CA . SER A 1 559 ? -15.554 -18.433 -4.526 1.00 91.50 559 SER A CA 1
ATOM 4250 C C . SER A 1 559 ? -15.021 -17.399 -5.522 1.00 91.50 559 SER A C 1
ATOM 4252 O O . SER A 1 559 ? -13.970 -17.609 -6.127 1.00 91.50 559 SER A O 1
ATOM 4254 N N . ASP A 1 560 ? -15.706 -16.267 -5.697 1.00 89.81 560 ASP A N 1
ATOM 4255 C CA . ASP A 1 560 ? -15.217 -15.178 -6.547 1.00 89.81 560 ASP A CA 1
ATOM 4256 C C . ASP A 1 560 ? -14.105 -14.398 -5.842 1.00 89.81 560 ASP A C 1
ATOM 4258 O O . ASP A 1 560 ? -13.140 -13.990 -6.490 1.00 89.81 560 ASP A O 1
ATOM 4262 N N . ILE A 1 561 ? -14.194 -14.267 -4.511 1.00 92.62 561 ILE A N 1
ATOM 4263 C CA . ILE A 1 561 ? -13.171 -13.640 -3.662 1.00 92.62 561 ILE A CA 1
ATOM 4264 C C . ILE A 1 561 ? -11.946 -14.537 -3.512 1.00 92.62 561 ILE A C 1
ATOM 4266 O O . ILE A 1 561 ? -10.827 -14.064 -3.686 1.00 92.62 561 ILE A O 1
ATOM 4270 N N . VAL A 1 562 ? -12.142 -15.816 -3.193 1.00 92.38 562 VAL A N 1
ATOM 4271 C CA . VAL A 1 562 ? -11.067 -16.801 -3.036 1.00 92.38 562 VAL A CA 1
ATOM 4272 C C . VAL A 1 562 ? -11.399 -18.010 -3.889 1.00 92.38 562 VAL A C 1
ATOM 4274 O O . VAL A 1 562 ? -12.311 -18.769 -3.565 1.00 92.38 562 VAL A O 1
ATOM 4277 N N . ASP A 1 563 ? -10.635 -18.202 -4.961 1.00 87.81 563 ASP A N 1
ATOM 4278 C CA . ASP A 1 563 ? -10.789 -19.364 -5.830 1.00 87.81 563 ASP A CA 1
ATOM 4279 C C . ASP A 1 563 ? -10.386 -20.648 -5.079 1.00 87.81 563 ASP A C 1
ATOM 4281 O O . ASP A 1 563 ? -9.234 -20.758 -4.643 1.00 87.81 563 ASP A O 1
ATOM 4285 N N . PRO A 1 564 ? -11.285 -21.639 -4.927 1.00 84.75 564 PRO A N 1
ATOM 4286 C CA . PRO A 1 564 ? -10.942 -22.922 -4.319 1.00 84.75 564 PRO A CA 1
ATOM 4287 C C . PRO A 1 564 ? -9.850 -23.692 -5.078 1.00 84.75 564 PRO A C 1
ATOM 4289 O O . PRO A 1 564 ? -9.142 -24.490 -4.464 1.00 84.75 564 PRO A O 1
ATOM 4292 N N . ALA A 1 565 ? -9.710 -23.466 -6.390 1.00 83.31 565 ALA A N 1
ATOM 4293 C CA . ALA A 1 565 ? -8.687 -24.092 -7.224 1.00 83.31 565 ALA A CA 1
ATOM 4294 C C . ALA A 1 565 ? -7.327 -23.373 -7.146 1.00 83.31 565 ALA A C 1
ATOM 4296 O O . ALA A 1 565 ? -6.301 -23.952 -7.514 1.00 83.31 565 ALA A O 1
ATOM 4297 N N . ASP A 1 566 ? -7.282 -22.133 -6.644 1.00 84.69 566 ASP A N 1
ATOM 4298 C CA . ASP A 1 566 ? -6.029 -21.399 -6.489 1.00 84.69 566 ASP A CA 1
ATOM 4299 C C . ASP A 1 566 ? -5.267 -21.856 -5.240 1.00 84.69 566 ASP A C 1
ATOM 4301 O O . ASP A 1 566 ? -5.565 -21.493 -4.097 1.00 84.69 566 ASP A O 1
ATOM 4305 N N . LEU A 1 567 ? -4.178 -22.588 -5.471 1.00 83.31 567 LEU A N 1
ATOM 4306 C CA . LEU A 1 567 ? -3.266 -23.042 -4.423 1.00 83.31 567 LEU A CA 1
ATOM 4307 C C . LEU A 1 567 ? -2.630 -21.897 -3.624 1.00 83.31 567 LEU A C 1
ATOM 4309 O O . LEU A 1 567 ? -2.168 -22.136 -2.508 1.00 83.31 567 LEU A O 1
ATOM 4313 N N . SER A 1 568 ? -2.562 -20.678 -4.167 1.00 84.81 568 SER A N 1
ATOM 4314 C CA . SER A 1 568 ? -2.031 -19.489 -3.481 1.00 84.81 568 SER A CA 1
ATOM 4315 C C . SER A 1 568 ? -3.098 -18.703 -2.710 1.00 84.81 568 SER A C 1
ATOM 4317 O O . SER A 1 568 ? -2.734 -17.762 -1.986 1.00 84.81 568 SER A O 1
ATOM 4319 N N . GLN A 1 569 ? -4.370 -19.093 -2.862 1.00 90.62 569 GLN A N 1
ATOM 4320 C CA . GLN A 1 569 ? -5.564 -18.469 -2.295 1.00 90.62 569 GLN A CA 1
ATOM 4321 C C . GLN A 1 569 ? -5.509 -16.941 -2.345 1.00 90.62 569 GLN A C 1
ATOM 4323 O O . GLN A 1 569 ? -5.563 -16.273 -1.310 1.00 90.62 569 GLN A O 1
ATOM 4328 N N . LEU A 1 570 ? -5.294 -16.385 -3.535 1.00 91.44 570 LEU A N 1
ATOM 4329 C CA . LEU A 1 570 ? -5.356 -14.949 -3.774 1.00 91.44 570 LEU A CA 1
ATOM 4330 C C . LEU A 1 570 ? -6.740 -14.411 -3.390 1.00 91.44 570 LEU A C 1
ATOM 4332 O O . LEU A 1 570 ? -7.751 -15.095 -3.530 1.00 91.44 570 LEU A O 1
ATOM 4336 N N . ILE A 1 571 ? -6.768 -13.173 -2.892 1.00 93.38 571 ILE A N 1
ATOM 4337 C CA . ILE A 1 571 ? -8.010 -12.487 -2.524 1.00 93.38 571 ILE A CA 1
ATOM 4338 C C . ILE A 1 571 ? -8.333 -11.477 -3.622 1.00 93.38 571 ILE A C 1
ATOM 4340 O O . ILE A 1 571 ? -7.604 -10.504 -3.837 1.00 93.38 571 ILE A O 1
ATOM 4344 N N . HIS A 1 572 ? -9.430 -11.722 -4.323 1.00 92.50 572 HIS A N 1
ATOM 4345 C CA . HIS A 1 572 ? -9.938 -10.907 -5.413 1.00 92.50 572 HIS A CA 1
ATOM 4346 C C . HIS A 1 572 ? -11.003 -9.929 -4.907 1.00 92.50 572 HIS A C 1
ATOM 4348 O O . HIS A 1 572 ? -11.806 -10.250 -4.039 1.00 92.50 572 HIS A O 1
ATOM 4354 N N . LEU A 1 573 ? -11.027 -8.724 -5.475 1.00 91.88 573 LEU A N 1
ATOM 4355 C CA . LEU A 1 573 ? -12.045 -7.699 -5.247 1.00 91.88 573 LEU A CA 1
ATOM 4356 C C . LEU A 1 573 ? -12.728 -7.353 -6.590 1.00 91.88 573 LEU A C 1
ATOM 4358 O O . LEU A 1 573 ? -12.404 -6.327 -7.201 1.00 91.88 573 LEU A O 1
ATOM 4362 N N . PRO A 1 574 ? -13.615 -8.225 -7.108 1.00 91.19 574 PRO A N 1
ATOM 4363 C CA . PRO A 1 574 ? -14.317 -8.031 -8.378 1.00 91.19 574 PRO A CA 1
ATOM 4364 C C . PRO A 1 574 ? -15.474 -7.020 -8.268 1.00 91.19 574 PRO A C 1
ATOM 4366 O O . PRO A 1 574 ? -16.651 -7.375 -8.238 1.00 91.19 574 PRO A O 1
ATOM 4369 N N . PHE A 1 575 ? -15.145 -5.726 -8.264 1.00 85.31 575 PHE A N 1
ATOM 4370 C CA . PHE A 1 575 ? -16.147 -4.646 -8.248 1.00 85.31 575 PHE A CA 1
ATOM 4371 C C . PHE A 1 575 ? -16.987 -4.537 -9.534 1.00 85.31 575 PHE A C 1
ATOM 4373 O O . PHE A 1 575 ? -18.014 -3.868 -9.529 1.00 85.31 575 PHE A O 1
ATOM 4380 N N . ARG A 1 576 ? -16.583 -5.190 -10.634 1.00 82.25 576 ARG A N 1
ATOM 4381 C CA . ARG A 1 576 ? -17.318 -5.195 -11.910 1.00 82.25 576 ARG A CA 1
ATOM 4382 C C . ARG A 1 576 ? -17.939 -6.554 -12.191 1.00 82.25 576 ARG A C 1
ATOM 4384 O O . ARG A 1 576 ? -17.291 -7.579 -11.983 1.00 82.25 576 ARG A O 1
ATOM 4391 N N . ASP A 1 577 ? -19.176 -6.538 -12.680 1.00 78.62 577 ASP A N 1
ATOM 4392 C CA . ASP A 1 577 ? -19.880 -7.728 -13.157 1.00 78.62 577 ASP A CA 1
ATOM 4393 C C . ASP A 1 577 ? -19.844 -7.817 -14.677 1.00 78.62 577 ASP A C 1
ATOM 4395 O O . ASP A 1 577 ? -20.799 -7.478 -15.367 1.00 78.62 577 ASP A O 1
ATOM 4399 N N . ASP A 1 578 ? -18.689 -8.182 -15.212 1.00 79.19 578 ASP A N 1
ATOM 4400 C CA . ASP A 1 578 ? -18.464 -8.237 -16.655 1.00 79.19 578 ASP A CA 1
ATOM 4401 C C . ASP A 1 578 ? -18.059 -9.637 -17.131 1.00 79.19 578 ASP A C 1
ATOM 4403 O O . ASP A 1 578 ? -17.534 -9.786 -18.230 1.00 79.19 578 ASP A O 1
ATOM 4407 N N . GLY A 1 579 ? -18.260 -10.661 -16.293 1.00 81.44 579 GLY A N 1
ATOM 4408 C CA . GLY A 1 579 ? -17.913 -12.052 -16.591 1.00 81.44 579 GLY A CA 1
ATOM 4409 C C . GLY A 1 579 ? -16.410 -12.345 -16.669 1.00 81.44 579 GLY A C 1
ATOM 4410 O O . GLY A 1 579 ? -16.034 -13.513 -16.715 1.00 81.44 579 GLY A O 1
ATOM 4411 N N . THR A 1 580 ? -15.535 -11.332 -16.608 1.00 85.25 580 THR A N 1
ATOM 4412 C CA . THR A 1 580 ? -14.089 -11.486 -16.851 1.00 85.25 580 THR A CA 1
ATOM 4413 C C . THR A 1 580 ? -13.438 -12.507 -15.922 1.00 85.25 580 THR A C 1
ATOM 4415 O O . THR A 1 580 ? -12.602 -13.299 -16.346 1.00 85.25 580 THR A O 1
ATOM 4418 N N . VAL A 1 581 ? -13.814 -12.505 -14.637 1.00 84.56 581 VAL A N 1
ATOM 4419 C CA . VAL A 1 581 ? -13.258 -13.445 -13.649 1.00 84.56 581 VAL A CA 1
ATOM 4420 C C . VAL A 1 581 ? -13.604 -14.883 -14.006 1.00 84.56 581 VAL A C 1
ATOM 4422 O O . VAL A 1 581 ? -12.718 -15.735 -14.003 1.00 84.56 581 VAL A O 1
ATOM 4425 N N . ALA A 1 582 ? -14.865 -15.139 -14.354 1.00 85.38 582 ALA A N 1
ATOM 4426 C CA . ALA A 1 582 ? -15.314 -16.460 -14.765 1.00 85.38 582 ALA A CA 1
ATOM 4427 C C . ALA A 1 582 ? -14.641 -16.889 -16.078 1.00 85.38 582 ALA A C 1
ATOM 4429 O O . ALA A 1 582 ? -14.113 -17.995 -16.148 1.00 85.38 582 ALA A O 1
ATOM 4430 N N . ALA A 1 583 ? -14.582 -15.995 -17.072 1.00 87.94 583 ALA A N 1
ATOM 4431 C CA . ALA A 1 583 ? -13.985 -16.264 -18.379 1.00 87.94 583 ALA A CA 1
ATOM 4432 C C . ALA A 1 583 ? -12.492 -16.616 -18.276 1.00 87.94 583 ALA A C 1
ATOM 4434 O O . ALA A 1 583 ? -12.061 -17.650 -18.779 1.00 87.94 583 ALA A O 1
ATOM 4435 N N . VAL A 1 584 ? -11.701 -15.813 -17.550 1.00 89.38 584 VAL A N 1
ATOM 4436 C CA . VAL A 1 584 ? -10.271 -16.098 -17.348 1.00 89.38 584 VAL A CA 1
ATOM 4437 C C . VAL A 1 584 ? -10.075 -17.396 -16.573 1.00 89.38 584 VAL A C 1
ATOM 4439 O O . VAL A 1 584 ? -9.237 -18.199 -16.967 1.00 89.38 584 VAL A O 1
ATOM 4442 N N . ARG A 1 585 ? -10.840 -17.653 -15.504 1.00 88.56 585 ARG A N 1
ATOM 4443 C CA . ARG A 1 585 ? -10.702 -18.893 -14.715 1.00 88.56 585 ARG A CA 1
ATOM 4444 C C . ARG A 1 585 ? -11.123 -20.152 -15.479 1.00 88.56 585 ARG A C 1
ATOM 4446 O O . ARG A 1 585 ? -10.571 -21.214 -15.208 1.00 88.56 585 ARG A O 1
ATOM 4453 N N . ALA A 1 586 ? -12.048 -20.039 -16.432 1.00 90.62 586 ALA A N 1
ATOM 4454 C CA . ALA A 1 586 ? -12.512 -21.155 -17.257 1.00 90.62 586 ALA A CA 1
ATOM 4455 C C . ALA A 1 586 ? -11.465 -21.648 -18.274 1.00 90.62 586 ALA A C 1
ATOM 4457 O O . ALA A 1 586 ? -11.636 -22.719 -18.857 1.00 90.62 586 ALA A O 1
ATOM 4458 N N . LEU A 1 587 ? -10.374 -20.902 -18.481 1.00 93.94 587 LEU A N 1
ATOM 4459 C CA . LEU A 1 587 ? -9.336 -21.282 -19.431 1.00 93.94 587 LEU A CA 1
ATOM 4460 C C . LEU A 1 587 ? -8.640 -22.612 -19.039 1.00 93.94 587 LEU A C 1
ATOM 4462 O O . LEU A 1 587 ? -8.321 -22.856 -17.862 1.00 93.94 587 LEU A O 1
ATOM 4466 N N . PRO A 1 588 ? -8.373 -23.491 -20.023 1.00 94.00 588 PRO A N 1
ATOM 4467 C CA . PRO A 1 588 ? -8.091 -24.905 -19.778 1.00 94.00 588 PRO A CA 1
ATOM 4468 C C . PRO A 1 588 ? -6.672 -25.195 -19.284 1.00 94.00 588 PRO A C 1
ATOM 4470 O O . PRO A 1 588 ? -6.448 -26.267 -18.722 1.00 94.00 588 PRO A O 1
ATOM 4473 N N . CYS A 1 589 ? -5.723 -24.269 -19.439 1.00 95.38 589 CYS A N 1
ATOM 4474 C CA . CYS A 1 589 ? -4.309 -24.541 -19.185 1.00 95.38 589 CYS A CA 1
ATOM 4475 C C . CYS A 1 589 ? -3.709 -23.657 -18.086 1.00 95.38 589 CYS A C 1
ATOM 4477 O O . CYS A 1 589 ? -4.053 -22.490 -17.912 1.00 95.38 589 CYS A O 1
ATOM 4479 N N . SER A 1 590 ? -2.763 -24.220 -17.347 1.00 93.25 590 SER A N 1
ATOM 4480 C CA . SER A 1 590 ? -1.732 -23.508 -16.592 1.00 93.25 590 SER A CA 1
ATOM 4481 C C . SER A 1 590 ? -0.484 -23.310 -17.462 1.00 93.25 590 SER A C 1
ATOM 4483 O O . SER A 1 590 ? -0.387 -23.854 -18.561 1.00 93.25 590 SER A O 1
ATOM 4485 N N . LEU A 1 591 ? 0.512 -22.566 -16.972 1.00 94.50 591 LEU A N 1
ATOM 4486 C CA . LEU A 1 591 ? 1.806 -22.482 -17.661 1.00 94.50 591 LEU A CA 1
ATOM 4487 C C . LEU A 1 591 ? 2.526 -23.838 -17.752 1.00 94.50 591 LEU A C 1
ATOM 4489 O O . LEU A 1 591 ? 3.191 -24.099 -18.756 1.00 94.50 591 LEU A O 1
ATOM 4493 N N . ASP A 1 592 ? 2.349 -24.706 -16.751 1.00 93.44 592 ASP A N 1
ATOM 4494 C CA . ASP A 1 592 ? 2.942 -26.045 -16.746 1.00 93.44 592 ASP A CA 1
ATOM 4495 C C . ASP A 1 592 ? 2.325 -26.922 -17.849 1.00 93.44 592 ASP A C 1
ATOM 4497 O O . ASP A 1 592 ? 3.063 -27.594 -18.567 1.00 93.44 592 ASP A O 1
ATOM 4501 N N . ASP A 1 593 ? 1.007 -26.826 -18.076 1.00 95.88 593 ASP A N 1
ATOM 4502 C CA . ASP A 1 593 ? 0.318 -27.514 -19.185 1.00 95.88 593 ASP A CA 1
ATOM 4503 C C . ASP A 1 593 ? 0.819 -27.037 -20.560 1.00 95.88 593 ASP A C 1
ATOM 4505 O O . ASP A 1 593 ? 0.850 -27.794 -21.530 1.00 95.88 593 ASP A O 1
ATOM 4509 N N . LEU A 1 594 ? 1.256 -25.775 -20.648 1.00 96.62 594 LEU A N 1
ATOM 4510 C CA . LEU A 1 594 ? 1.873 -25.221 -21.853 1.00 96.62 594 LEU A CA 1
ATOM 4511 C C . LEU A 1 594 ? 3.348 -25.618 -22.005 1.00 96.62 594 LEU A C 1
ATOM 4513 O O . LEU A 1 594 ? 3.926 -25.372 -23.067 1.00 96.62 594 LEU A O 1
ATOM 4517 N N . GLY A 1 595 ? 3.980 -26.199 -20.982 1.00 96.12 595 GLY A N 1
ATOM 4518 C CA . GLY A 1 595 ? 5.420 -26.460 -20.952 1.00 96.12 595 GLY A CA 1
ATOM 4519 C C . GLY A 1 595 ? 6.265 -25.180 -20.923 1.00 96.12 595 GLY A C 1
ATOM 4520 O O . GLY A 1 595 ? 7.396 -25.175 -21.409 1.00 96.12 595 GLY A O 1
ATOM 4521 N N . VAL A 1 596 ? 5.712 -24.076 -20.408 1.00 96.88 596 VAL A N 1
ATOM 4522 C CA . VAL A 1 596 ? 6.367 -22.762 -20.343 1.00 96.88 596 VAL A CA 1
ATOM 4523 C C . VAL A 1 596 ? 6.590 -22.375 -18.888 1.00 96.88 596 VAL A C 1
ATOM 4525 O O . VAL A 1 596 ? 5.754 -22.595 -18.025 1.00 96.88 596 VAL A O 1
ATOM 4528 N N . GLN A 1 597 ? 7.719 -21.742 -18.599 1.00 96.81 597 GLN A N 1
ATOM 4529 C CA . GLN A 1 597 ? 8.032 -21.198 -17.284 1.00 96.81 597 GLN A CA 1
ATOM 4530 C C . GLN A 1 597 ? 8.153 -19.684 -17.379 1.00 96.81 597 GLN A C 1
ATOM 4532 O O . GLN A 1 597 ? 8.594 -19.147 -18.388 1.00 96.81 597 GLN A O 1
ATOM 4537 N N . VAL A 1 598 ? 7.826 -18.990 -16.294 1.00 96.44 598 VAL A N 1
ATOM 4538 C CA . VAL A 1 598 ? 8.142 -17.568 -16.123 1.00 96.44 598 VAL A CA 1
ATOM 4539 C C . VAL A 1 598 ? 9.094 -17.409 -14.946 1.00 96.44 598 VAL A C 1
ATOM 4541 O O . VAL A 1 598 ? 8.855 -17.986 -13.883 1.00 96.44 598 VAL A O 1
ATOM 4544 N N . SER A 1 599 ? 10.165 -16.635 -15.093 1.00 94.88 599 SER A N 1
ATOM 4545 C CA . SER A 1 599 ? 11.089 -16.292 -14.004 1.00 94.88 599 SER A CA 1
ATOM 4546 C C . SER A 1 599 ? 11.378 -14.794 -13.965 1.00 94.88 599 SER A C 1
ATOM 4548 O O . SER A 1 599 ? 11.182 -14.083 -14.942 1.00 94.88 599 SER A O 1
ATOM 4550 N N . THR A 1 600 ? 11.809 -14.284 -12.813 1.00 95.56 600 THR A N 1
ATOM 4551 C CA . THR A 1 600 ? 12.293 -12.901 -12.711 1.00 95.56 600 THR A CA 1
ATOM 4552 C C . THR A 1 600 ? 13.652 -12.793 -13.403 1.00 95.56 600 THR A C 1
ATOM 4554 O O . THR A 1 600 ? 14.469 -13.706 -13.269 1.00 95.56 600 THR A O 1
ATOM 4557 N N . GLY A 1 601 ? 13.918 -11.672 -14.079 1.00 94.12 601 GLY A N 1
ATOM 4558 C CA . GLY A 1 601 ? 15.230 -11.373 -14.648 1.00 94.12 601 GLY A CA 1
ATOM 4559 C C . GLY A 1 601 ? 16.356 -11.585 -13.631 1.00 94.12 601 GLY A C 1
ATOM 4560 O O . GLY A 1 601 ? 16.240 -11.218 -12.456 1.00 94.12 601 GLY A O 1
ATOM 4561 N N . ARG A 1 602 ? 17.428 -12.248 -14.076 1.00 93.31 602 ARG A N 1
ATOM 4562 C CA . ARG A 1 602 ? 18.505 -12.757 -13.211 1.00 93.31 602 ARG A CA 1
ATOM 4563 C C . ARG A 1 602 ? 19.479 -11.665 -12.768 1.00 93.31 602 ARG A C 1
ATOM 4565 O O . ARG A 1 602 ? 20.236 -11.880 -11.824 1.00 93.31 602 ARG A O 1
ATOM 4572 N N . VAL A 1 603 ? 19.469 -10.510 -13.431 1.00 90.81 603 VAL A N 1
ATOM 4573 C CA . VAL A 1 603 ? 20.444 -9.444 -13.198 1.00 90.81 603 VAL A CA 1
ATOM 4574 C C . VAL A 1 603 ? 19.874 -8.357 -12.298 1.00 90.81 603 VAL A C 1
ATOM 4576 O O . VAL A 1 603 ? 18.864 -7.737 -12.614 1.00 90.81 603 VAL A O 1
ATOM 4579 N N . MET A 1 604 ? 20.581 -8.087 -11.201 1.00 89.81 604 MET A N 1
ATOM 4580 C CA . MET A 1 604 ? 20.412 -6.881 -10.394 1.00 89.81 604 MET A CA 1
ATOM 4581 C C . MET A 1 604 ? 21.661 -6.012 -10.574 1.00 89.81 604 MET A C 1
ATOM 4583 O O . MET A 1 604 ? 22.702 -6.358 -10.013 1.00 89.81 604 MET A O 1
ATOM 4587 N N . PRO A 1 605 ? 21.595 -4.908 -11.340 1.00 82.19 605 PRO A N 1
ATOM 4588 C CA . PRO A 1 605 ? 22.774 -4.137 -11.735 1.00 82.19 605 PRO A CA 1
ATOM 4589 C C . PRO A 1 605 ? 23.628 -3.669 -10.554 1.00 82.19 605 PRO A C 1
ATOM 4591 O O . PRO A 1 605 ? 24.847 -3.733 -10.620 1.00 82.19 605 PRO A O 1
ATOM 4594 N N . SER A 1 606 ? 22.997 -3.286 -9.440 1.00 82.56 606 SER A N 1
ATOM 4595 C CA . SER A 1 606 ? 23.683 -2.853 -8.213 1.00 82.56 606 SER A CA 1
ATOM 4596 C C . SER A 1 606 ? 24.480 -3.954 -7.503 1.00 82.56 606 SER A C 1
ATOM 4598 O O . SER A 1 606 ? 25.267 -3.650 -6.612 1.00 82.56 606 SER A O 1
ATOM 4600 N N . ARG A 1 607 ? 24.270 -5.227 -7.860 1.00 84.62 607 ARG A N 1
ATOM 4601 C CA . ARG A 1 607 ? 25.029 -6.375 -7.339 1.00 84.62 607 ARG A CA 1
ATOM 4602 C C . ARG A 1 607 ? 26.164 -6.809 -8.262 1.00 84.62 607 ARG A C 1
ATOM 4604 O O . ARG A 1 607 ? 26.938 -7.678 -7.871 1.00 84.62 607 ARG A O 1
ATOM 4611 N N . LEU A 1 608 ? 26.244 -6.258 -9.473 1.00 82.81 608 LEU A N 1
ATOM 4612 C CA . LEU A 1 608 ? 27.348 -6.526 -10.386 1.00 82.81 608 LEU A CA 1
ATOM 4613 C C . LEU A 1 608 ? 28.481 -5.519 -10.134 1.00 82.81 608 LEU A C 1
ATOM 4615 O O . LEU A 1 608 ? 28.204 -4.336 -9.926 1.00 82.81 608 LEU A O 1
ATOM 4619 N N . PRO A 1 609 ? 29.752 -5.957 -10.148 1.00 79.88 609 PRO A N 1
ATOM 4620 C CA . PRO A 1 609 ? 30.880 -5.041 -10.042 1.00 79.88 609 PRO A CA 1
ATOM 4621 C C . PRO A 1 609 ? 30.904 -4.105 -11.253 1.00 79.88 609 PRO A C 1
ATOM 4623 O O . PRO A 1 609 ? 30.511 -4.497 -12.350 1.00 79.88 609 PRO A O 1
ATOM 4626 N N . GLN A 1 610 ? 31.418 -2.884 -11.088 1.00 75.25 610 GLN A N 1
ATOM 4627 C CA . GLN A 1 610 ? 31.482 -1.907 -12.183 1.00 75.25 610 GLN A CA 1
ATOM 4628 C C . GLN A 1 610 ? 32.244 -2.446 -13.408 1.00 75.25 610 GLN A C 1
ATOM 4630 O O . GLN A 1 610 ? 31.862 -2.157 -14.535 1.00 75.25 610 GLN A O 1
ATOM 4635 N N . ALA A 1 611 ? 33.247 -3.303 -13.185 1.00 71.56 611 ALA A N 1
ATOM 4636 C CA . ALA A 1 611 ? 34.011 -3.984 -14.230 1.00 71.56 611 ALA A CA 1
ATOM 4637 C C . ALA A 1 611 ? 33.188 -4.962 -15.098 1.00 71.56 611 ALA A C 1
ATOM 4639 O O . ALA A 1 611 ? 33.636 -5.330 -16.178 1.00 71.56 611 ALA A O 1
ATOM 4640 N N . ALA A 1 612 ? 31.994 -5.386 -14.659 1.00 74.19 612 ALA A N 1
ATOM 4641 C CA . ALA A 1 612 ? 31.092 -6.212 -15.470 1.00 74.19 612 ALA A CA 1
ATOM 4642 C C . ALA A 1 612 ? 30.449 -5.424 -16.625 1.00 74.19 612 ALA A C 1
ATOM 4644 O O . ALA A 1 612 ? 29.965 -6.018 -17.590 1.00 74.19 612 ALA A O 1
ATOM 4645 N N . PHE A 1 613 ? 30.422 -4.095 -16.519 1.00 76.12 613 PHE A N 1
ATOM 4646 C CA . PHE A 1 613 ? 29.871 -3.204 -17.528 1.00 76.12 613 PHE A CA 1
ATOM 4647 C C . PHE A 1 613 ? 30.996 -2.744 -18.457 1.00 76.12 613 PHE A C 1
ATOM 4649 O O . PHE A 1 613 ? 31.960 -2.119 -18.018 1.00 76.12 613 PHE A O 1
ATOM 4656 N N . ALA A 1 614 ? 30.891 -3.101 -19.736 1.00 63.78 614 ALA A N 1
ATOM 4657 C CA . ALA A 1 614 ? 32.000 -2.979 -20.674 1.00 63.78 614 ALA A CA 1
ATOM 4658 C C . ALA A 1 614 ? 32.296 -1.528 -21.090 1.00 63.78 614 ALA A C 1
ATOM 4660 O O . ALA A 1 614 ? 31.393 -0.707 -21.267 1.00 63.78 614 ALA A O 1
ATOM 4661 N N . THR A 1 615 ? 33.577 -1.260 -21.352 1.00 55.94 615 THR A N 1
ATOM 4662 C CA . THR A 1 615 ? 34.079 -0.076 -22.056 1.00 55.94 615 THR A CA 1
ATOM 4663 C C . THR A 1 615 ? 34.774 -0.514 -23.348 1.00 55.94 615 THR A C 1
ATOM 4665 O O . THR A 1 615 ? 35.813 -1.165 -23.303 1.00 55.94 615 THR A O 1
ATOM 4668 N N . GLY A 1 616 ? 34.195 -0.164 -24.498 1.00 55.69 616 GLY A N 1
ATOM 4669 C CA . GLY A 1 616 ? 34.869 -0.047 -25.801 1.00 55.69 616 GLY A CA 1
ATOM 4670 C C . GLY A 1 616 ? 35.261 -1.315 -26.577 1.00 55.69 616 GLY A C 1
ATOM 4671 O O . GLY A 1 616 ? 34.994 -1.355 -27.772 1.00 55.69 616 GLY A O 1
ATOM 4672 N N . GLU A 1 617 ? 35.887 -2.325 -25.960 1.00 54.81 617 GLU A N 1
ATOM 4673 C CA . GLU A 1 617 ? 36.712 -3.292 -26.730 1.00 54.81 617 GLU A CA 1
ATOM 4674 C C . GLU A 1 617 ? 36.385 -4.790 -26.543 1.00 54.81 617 GLU A C 1
ATOM 4676 O O . GLU A 1 617 ? 36.931 -5.629 -27.254 1.00 54.81 617 GLU A O 1
ATOM 4681 N N . SER A 1 618 ? 35.492 -5.168 -25.623 1.00 61.88 618 SER A N 1
ATOM 4682 C CA . SER A 1 618 ? 35.125 -6.581 -25.386 1.00 61.88 618 SER A CA 1
ATOM 4683 C C . SER A 1 618 ? 33.875 -7.011 -26.159 1.00 61.88 618 SER A C 1
ATOM 4685 O O . SER A 1 618 ? 33.014 -6.185 -26.459 1.00 61.88 618 SER A O 1
ATOM 4687 N N . ALA A 1 619 ? 33.729 -8.317 -26.426 1.00 74.50 619 ALA A N 1
ATOM 4688 C CA . ALA A 1 619 ? 32.443 -8.877 -26.840 1.00 74.50 619 ALA A CA 1
ATOM 4689 C C . ALA A 1 619 ? 31.386 -8.557 -25.770 1.00 74.50 619 ALA A C 1
ATOM 4691 O O . ALA A 1 619 ? 31.596 -8.783 -24.574 1.00 74.50 619 ALA A O 1
ATOM 4692 N N . VAL A 1 620 ? 30.271 -7.976 -26.204 1.00 82.88 620 VAL A N 1
ATOM 4693 C CA . VAL A 1 620 ? 29.243 -7.417 -25.328 1.00 82.88 620 VAL A CA 1
ATOM 4694 C C . VAL A 1 620 ? 27.884 -8.028 -25.602 1.00 82.88 620 VAL A C 1
ATOM 4696 O O . VAL A 1 620 ? 27.531 -8.321 -26.742 1.00 82.88 620 VAL A O 1
ATOM 4699 N N . ILE A 1 621 ? 27.102 -8.171 -24.537 1.00 86.38 621 ILE A N 1
ATOM 4700 C CA . ILE A 1 621 ? 25.748 -8.714 -24.580 1.00 86.38 621 ILE A CA 1
ATOM 4701 C C . ILE A 1 621 ? 24.787 -7.693 -23.969 1.00 86.38 621 ILE A C 1
ATOM 4703 O O . ILE A 1 621 ? 25.093 -7.127 -22.913 1.00 86.38 621 ILE A O 1
ATOM 4707 N N . PRO A 1 622 ? 23.631 -7.434 -24.605 1.00 87.62 622 PRO A N 1
ATOM 4708 C CA . PRO A 1 622 ? 22.691 -6.429 -24.131 1.00 87.62 622 PRO A CA 1
ATOM 4709 C C . PRO A 1 622 ? 22.118 -6.792 -22.758 1.00 87.62 622 PRO A C 1
ATOM 4711 O O . PRO A 1 622 ? 21.723 -7.934 -22.504 1.00 87.62 622 PRO A O 1
ATOM 4714 N N . LEU A 1 623 ? 22.026 -5.789 -21.885 1.00 89.75 623 LEU A N 1
ATOM 4715 C CA . LEU A 1 623 ? 21.229 -5.836 -20.664 1.00 89.75 623 LEU A CA 1
ATOM 4716 C C . LEU A 1 623 ? 19.876 -5.176 -20.932 1.00 89.75 623 LEU A C 1
ATOM 4718 O O . LEU A 1 623 ? 19.775 -3.960 -21.051 1.00 89.75 623 LEU A O 1
ATOM 4722 N N . ILE A 1 624 ? 18.827 -5.990 -20.989 1.00 90.56 624 ILE A N 1
ATOM 4723 C CA . ILE A 1 624 ? 17.461 -5.543 -21.239 1.00 90.56 624 ILE A CA 1
ATOM 4724 C C . ILE A 1 624 ? 16.801 -5.177 -19.911 1.00 90.56 624 ILE A C 1
ATOM 4726 O O . ILE A 1 624 ? 16.696 -5.997 -18.992 1.00 90.56 624 ILE A O 1
ATOM 4730 N N . ARG A 1 625 ? 16.327 -3.935 -19.836 1.00 90.56 625 ARG A N 1
ATOM 4731 C CA . ARG A 1 625 ? 15.673 -3.319 -18.682 1.00 90.56 625 ARG A CA 1
ATOM 4732 C C . ARG A 1 625 ? 14.224 -2.965 -18.988 1.00 90.56 625 ARG A C 1
ATOM 4734 O O . ARG A 1 625 ? 13.791 -2.935 -20.140 1.00 90.56 625 ARG A O 1
ATOM 4741 N N . ALA A 1 626 ? 13.467 -2.635 -17.944 1.00 89.44 626 ALA A N 1
ATOM 4742 C CA . ALA A 1 626 ? 12.084 -2.186 -18.086 1.00 89.44 626 ALA A CA 1
ATOM 4743 C C . ALA A 1 626 ? 11.945 -0.909 -18.937 1.00 89.44 626 ALA A C 1
ATOM 4745 O O . ALA A 1 626 ? 10.921 -0.748 -19.605 1.00 89.44 626 ALA A O 1
ATOM 4746 N N . GLU A 1 627 ? 12.959 -0.033 -18.963 1.00 87.38 627 GLU A N 1
ATOM 4747 C CA . GLU A 1 627 ? 12.945 1.190 -19.779 1.00 87.38 627 GLU A CA 1
ATOM 4748 C C . GLU A 1 627 ? 13.057 0.909 -21.287 1.00 87.38 627 GLU A C 1
ATOM 4750 O O . GLU A 1 627 ? 12.598 1.718 -22.098 1.00 87.38 627 GLU A O 1
ATOM 4755 N N . ASN A 1 628 ? 13.613 -0.245 -21.677 1.00 87.94 628 ASN A N 1
ATOM 4756 C CA . ASN A 1 628 ? 13.726 -0.646 -23.083 1.00 87.94 628 ASN A CA 1
ATOM 4757 C C . ASN A 1 628 ? 12.374 -1.071 -23.682 1.00 87.94 628 ASN A C 1
ATOM 4759 O O . ASN A 1 628 ? 12.203 -1.061 -24.900 1.00 87.94 628 ASN A O 1
ATOM 4763 N N . LEU A 1 629 ? 11.397 -1.437 -22.848 1.00 89.88 629 LEU A N 1
ATOM 4764 C CA . LEU A 1 629 ? 10.069 -1.881 -23.274 1.00 89.88 629 LEU A CA 1
ATOM 4765 C C . LEU A 1 629 ? 9.153 -0.662 -23.473 1.00 89.88 629 LEU A C 1
ATOM 4767 O O . LEU A 1 629 ? 8.527 -0.166 -22.527 1.00 89.88 629 LEU A O 1
ATOM 4771 N N . ARG A 1 630 ? 9.070 -0.162 -24.708 1.00 84.25 630 ARG A N 1
ATOM 4772 C CA . ARG A 1 630 ? 8.291 1.032 -25.084 1.00 84.25 630 ARG A CA 1
ATOM 4773 C C . ARG A 1 630 ? 7.734 0.891 -26.499 1.00 84.25 630 ARG A C 1
ATOM 4775 O O . ARG A 1 630 ? 8.308 0.177 -27.310 1.00 84.25 630 ARG A O 1
ATOM 4782 N N . ASN A 1 631 ? 6.637 1.585 -26.800 1.00 79.75 631 ASN A N 1
ATOM 4783 C CA . ASN A 1 631 ? 6.004 1.559 -28.127 1.00 79.75 631 ASN A CA 1
ATOM 4784 C C . ASN A 1 631 ? 5.771 0.124 -28.646 1.00 79.75 631 ASN A C 1
ATOM 4786 O O . ASN A 1 631 ? 6.111 -0.178 -29.781 1.00 79.75 631 ASN A O 1
ATOM 4790 N N . GLU A 1 632 ? 5.280 -0.768 -27.774 1.00 80.00 632 GLU A N 1
ATOM 4791 C CA . GLU A 1 632 ? 4.972 -2.178 -28.099 1.00 80.00 632 GLU A CA 1
ATOM 4792 C C . GLU A 1 632 ? 6.165 -3.028 -28.587 1.00 80.00 632 GLU A C 1
ATOM 4794 O O . GLU A 1 632 ? 5.989 -4.172 -28.994 1.00 80.00 632 GLU A O 1
ATOM 4799 N N . ALA A 1 633 ? 7.396 -2.521 -28.460 1.00 84.50 633 ALA A N 1
ATOM 4800 C CA . ALA A 1 633 ? 8.613 -3.207 -28.876 1.00 84.50 633 ALA A CA 1
ATOM 4801 C C . ALA A 1 633 ? 9.715 -3.166 -27.803 1.00 84.50 633 ALA A C 1
ATOM 4803 O O . ALA A 1 633 ? 9.730 -2.325 -26.894 1.00 84.50 633 ALA A O 1
ATOM 4804 N N . VAL A 1 634 ? 10.681 -4.076 -27.933 1.00 86.31 634 VAL A N 1
ATOM 4805 C CA . VAL A 1 634 ? 11.924 -4.050 -27.152 1.00 86.31 634 VAL A CA 1
ATOM 4806 C C . VAL A 1 634 ? 12.935 -3.181 -27.894 1.00 86.31 634 VAL A C 1
ATOM 4808 O O . VAL A 1 634 ? 13.481 -3.572 -28.919 1.00 86.31 634 VAL A O 1
ATOM 4811 N N . ASN A 1 635 ? 13.167 -1.979 -27.376 1.00 82.56 635 ASN A N 1
ATOM 4812 C CA . ASN A 1 635 ? 14.055 -0.992 -27.975 1.00 82.56 635 ASN A CA 1
ATOM 4813 C C . ASN A 1 635 ? 15.433 -1.112 -27.331 1.00 82.56 635 ASN A C 1
ATOM 4815 O O . ASN A 1 635 ? 15.674 -0.579 -26.242 1.00 82.56 635 ASN A O 1
ATOM 4819 N N . LEU A 1 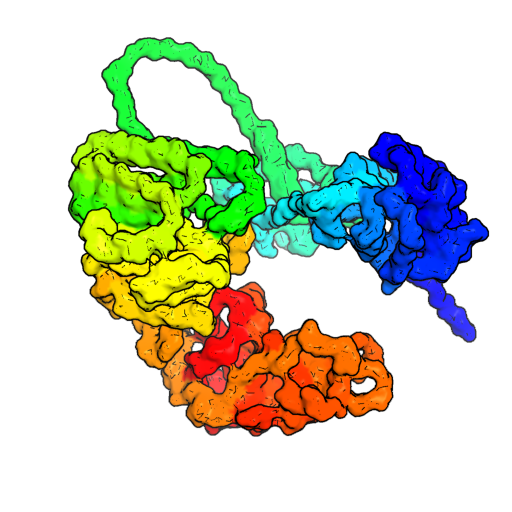636 ? 16.323 -1.828 -28.010 1.00 75.12 636 LEU A N 1
ATOM 4820 C CA . LEU A 1 636 ? 17.735 -1.839 -27.655 1.00 75.12 636 LEU A CA 1
ATOM 4821 C C . LEU A 1 636 ? 18.346 -0.460 -27.977 1.00 75.12 636 LEU A C 1
ATOM 4823 O O . LEU A 1 636 ? 17.883 0.198 -28.914 1.00 75.12 636 LEU A O 1
ATOM 4827 N N . PRO A 1 637 ? 19.342 0.014 -27.212 1.00 59.12 637 PRO A N 1
ATOM 4828 C CA . PRO A 1 637 ? 20.071 1.232 -27.556 1.00 59.12 637 PRO A CA 1
ATOM 4829 C C . PRO A 1 637 ? 20.650 1.093 -28.970 1.00 59.12 637 PRO A C 1
ATOM 4831 O O . PRO A 1 637 ? 21.361 0.127 -29.241 1.00 59.12 637 PRO A O 1
ATOM 4834 N N . THR A 1 638 ? 20.305 2.004 -29.882 1.00 49.94 638 THR A N 1
ATOM 4835 C CA . THR A 1 638 ? 20.640 1.845 -31.307 1.00 49.94 638 THR A CA 1
ATOM 4836 C C . THR A 1 638 ? 22.061 2.230 -31.669 1.00 49.94 638 THR A C 1
ATOM 4838 O O . THR A 1 638 ? 22.539 1.773 -32.692 1.00 49.94 638 THR A O 1
ATOM 4841 N N . ASP A 1 639 ? 22.779 2.981 -30.846 1.00 45.31 639 ASP A N 1
ATOM 4842 C CA . ASP A 1 639 ? 24.127 3.427 -31.180 1.00 45.31 639 ASP A CA 1
ATOM 4843 C C . ASP A 1 639 ? 24.931 3.507 -29.888 1.00 45.31 639 ASP A C 1
ATOM 4845 O O . ASP A 1 639 ? 24.406 3.971 -28.877 1.00 45.31 639 ASP A O 1
ATOM 4849 N N . GLY A 1 640 ? 26.187 3.050 -29.900 1.00 45.47 640 GLY A N 1
ATOM 4850 C CA . GLY A 1 640 ? 27.104 2.974 -28.750 1.00 45.47 640 GLY A CA 1
ATOM 4851 C C . GLY A 1 640 ? 27.496 4.315 -28.106 1.00 45.47 640 GLY A C 1
ATOM 4852 O O . GLY A 1 640 ? 28.624 4.480 -27.655 1.00 45.47 640 GLY A O 1
ATOM 4853 N N . ILE A 1 641 ? 26.585 5.284 -28.056 1.00 40.38 641 ILE A N 1
ATOM 4854 C CA . ILE A 1 641 ? 26.743 6.623 -27.505 1.00 40.38 641 ILE A CA 1
ATOM 4855 C C . ILE A 1 641 ? 25.699 6.796 -26.387 1.00 40.38 641 ILE A C 1
ATOM 4857 O O . ILE A 1 641 ? 24.644 7.393 -26.584 1.00 40.38 641 ILE A O 1
ATOM 4861 N N . GLY A 1 642 ? 26.000 6.265 -25.190 1.00 38.69 642 GLY A N 1
ATOM 4862 C CA . GLY A 1 642 ? 25.308 6.648 -23.946 1.00 38.69 642 GLY A CA 1
ATOM 4863 C C . GLY A 1 642 ? 25.135 5.574 -22.856 1.00 38.69 642 GLY A C 1
ATOM 4864 O O . GLY A 1 642 ? 24.029 5.087 -22.687 1.00 38.69 642 GLY A O 1
ATOM 4865 N N . LYS A 1 643 ? 26.176 5.331 -22.031 1.00 45.88 643 LYS A N 1
ATOM 4866 C CA . LYS A 1 643 ? 26.163 4.643 -20.700 1.00 45.88 643 LYS A CA 1
ATOM 4867 C C . LYS A 1 643 ? 25.633 3.163 -20.663 1.00 45.88 643 LYS A C 1
ATOM 4869 O O . LYS A 1 643 ? 25.156 2.658 -21.667 1.00 45.88 643 LYS A O 1
ATOM 4874 N N . PRO A 1 644 ? 25.880 2.376 -19.584 1.00 52.97 644 PRO A N 1
ATOM 4875 C CA . PRO A 1 644 ? 26.232 0.946 -19.640 1.00 52.97 644 PRO A CA 1
ATOM 4876 C C . PRO A 1 644 ? 25.026 -0.010 -19.725 1.00 52.97 644 PRO A C 1
ATOM 4878 O O . PRO A 1 644 ? 24.604 -0.606 -18.730 1.00 52.97 644 PRO A O 1
ATOM 4881 N N . ASP A 1 645 ? 24.490 -0.192 -20.927 1.00 68.50 645 ASP A N 1
ATOM 4882 C CA . ASP A 1 645 ? 23.417 -1.163 -21.210 1.00 68.50 645 ASP A CA 1
ATOM 4883 C C . ASP A 1 645 ? 23.923 -2.443 -21.884 1.00 68.50 645 ASP A C 1
ATOM 4885 O O . ASP A 1 645 ? 23.174 -3.212 -22.487 1.00 68.50 645 ASP A O 1
ATOM 4889 N N . VAL A 1 646 ? 25.218 -2.697 -21.729 1.00 78.62 646 VAL A N 1
ATOM 4890 C CA . VAL A 1 646 ? 25.877 -3.915 -22.170 1.00 78.62 646 VAL A CA 1
ATOM 4891 C C . VAL A 1 646 ? 26.749 -4.483 -21.056 1.00 78.62 646 VAL A C 1
ATOM 4893 O O . VAL A 1 646 ? 27.420 -3.749 -20.326 1.00 78.62 646 VAL A O 1
ATOM 4896 N N . ILE A 1 647 ? 26.721 -5.803 -20.922 1.00 83.69 647 ILE A N 1
ATOM 4897 C CA . ILE A 1 647 ? 27.538 -6.569 -19.982 1.00 83.69 647 ILE A CA 1
ATOM 4898 C C . ILE A 1 647 ? 28.595 -7.326 -20.788 1.00 83.69 647 ILE A C 1
ATOM 4900 O O . ILE A 1 647 ? 28.314 -7.800 -21.892 1.00 83.69 647 ILE A O 1
ATOM 4904 N N . ALA A 1 648 ? 29.810 -7.418 -20.247 1.00 84.00 648 ALA A N 1
ATOM 4905 C CA . ALA A 1 648 ? 30.894 -8.176 -20.865 1.00 84.00 648 ALA A CA 1
ATOM 4906 C C . ALA A 1 648 ? 30.538 -9.671 -20.971 1.00 84.00 648 ALA A C 1
ATOM 4908 O O . ALA A 1 648 ? 30.035 -10.267 -20.013 1.00 84.00 648 ALA A O 1
ATOM 4909 N N . ASP A 1 649 ? 30.817 -10.287 -22.121 1.00 85.94 649 ASP A N 1
ATOM 4910 C CA . ASP A 1 649 ? 30.618 -11.725 -22.328 1.00 85.94 649 ASP A CA 1
ATOM 4911 C C . ASP A 1 649 ? 31.768 -12.530 -21.703 1.00 85.94 649 ASP A C 1
ATOM 4913 O O . ASP A 1 649 ? 32.719 -12.922 -22.378 1.00 85.94 649 ASP A O 1
ATOM 4917 N N . ILE A 1 650 ? 31.709 -12.717 -20.379 1.00 84.31 650 ILE A N 1
ATOM 4918 C CA . ILE A 1 650 ? 32.733 -13.428 -19.599 1.00 84.31 650 ILE A CA 1
ATOM 4919 C C . ILE A 1 650 ? 32.167 -14.685 -18.911 1.00 84.31 650 ILE A C 1
ATOM 4921 O O . ILE A 1 650 ? 30.996 -14.691 -18.501 1.00 84.31 650 ILE A O 1
ATOM 4925 N N . PRO A 1 651 ? 32.972 -15.757 -18.740 1.00 84.81 651 PRO A N 1
ATOM 4926 C CA . PRO A 1 651 ? 32.519 -17.030 -18.169 1.00 84.81 651 PRO A CA 1
ATOM 4927 C C . PRO A 1 651 ? 31.842 -16.914 -16.795 1.00 84.81 651 PRO A C 1
ATOM 4929 O O . PRO A 1 651 ? 30.891 -17.643 -16.506 1.00 84.81 651 PRO A O 1
ATOM 4932 N N . GLU A 1 652 ? 32.280 -15.976 -15.957 1.00 86.31 652 GLU A N 1
ATOM 4933 C CA . GLU A 1 652 ? 31.766 -15.751 -14.603 1.00 86.31 652 GLU A CA 1
ATOM 4934 C C . GLU A 1 652 ? 30.289 -15.329 -14.601 1.00 86.31 652 GLU A C 1
ATOM 4936 O O . GLU A 1 652 ? 29.548 -15.641 -13.665 1.00 86.31 652 GLU A O 1
ATOM 4941 N N . LEU A 1 653 ? 29.839 -14.646 -15.659 1.00 87.12 653 LEU A N 1
ATOM 4942 C CA . LEU A 1 653 ? 28.476 -14.126 -15.793 1.00 87.12 653 LEU A CA 1
ATOM 4943 C C . LEU A 1 653 ? 27.574 -15.021 -16.652 1.00 87.12 653 LEU A C 1
ATOM 4945 O O . LEU A 1 653 ? 26.368 -14.774 -16.732 1.00 87.12 653 LEU A O 1
ATOM 4949 N N . ALA A 1 654 ? 28.107 -16.105 -17.226 1.00 86.44 654 ALA A N 1
ATOM 4950 C CA . ALA A 1 654 ? 27.385 -16.979 -18.152 1.00 86.44 654 ALA A CA 1
ATOM 4951 C C . ALA A 1 654 ? 26.067 -17.536 -17.578 1.00 86.44 654 ALA A C 1
ATOM 4953 O O . ALA A 1 654 ? 25.095 -17.697 -18.309 1.00 86.44 654 ALA A O 1
ATOM 4954 N N . LYS A 1 655 ? 25.986 -17.770 -16.258 1.00 89.25 655 LYS A N 1
ATOM 4955 C CA . LYS A 1 655 ? 24.765 -18.269 -15.588 1.00 89.25 655 LYS A CA 1
ATOM 4956 C C . LYS A 1 655 ? 23.624 -17.240 -15.524 1.00 89.25 655 LYS A C 1
ATOM 4958 O O . LYS A 1 655 ? 22.458 -17.619 -15.377 1.00 89.25 655 LYS A O 1
ATOM 4963 N N . LEU A 1 656 ? 23.941 -15.946 -15.594 1.00 90.62 656 LEU A N 1
ATOM 4964 C CA . LEU A 1 656 ? 22.954 -14.860 -15.551 1.00 90.62 656 LEU A CA 1
ATOM 4965 C C . LEU A 1 656 ? 22.368 -14.552 -16.935 1.00 90.62 656 LEU A C 1
ATOM 4967 O O . LEU A 1 656 ? 21.289 -13.965 -17.020 1.00 90.62 656 LEU A O 1
ATOM 4971 N N . ARG A 1 657 ? 23.067 -14.967 -17.994 1.00 91.06 657 ARG A N 1
ATOM 4972 C CA . ARG A 1 657 ? 22.664 -14.823 -19.390 1.00 91.06 657 ARG A CA 1
ATOM 4973 C C . ARG A 1 657 ? 21.618 -15.865 -19.777 1.00 91.06 657 ARG A C 1
ATOM 4975 O O . ARG A 1 657 ? 21.653 -16.997 -19.294 1.00 91.06 657 ARG A O 1
ATOM 4982 N N . LEU A 1 658 ? 20.719 -15.489 -20.683 1.00 93.38 658 LEU A N 1
ATOM 4983 C CA . LEU A 1 658 ? 19.902 -16.433 -21.442 1.00 93.38 658 LEU A CA 1
ATOM 4984 C C . LEU A 1 658 ? 20.418 -16.519 -22.895 1.00 93.38 658 LEU A C 1
ATOM 4986 O O . LEU A 1 658 ? 20.925 -15.517 -23.416 1.00 93.38 658 LEU A O 1
ATOM 4990 N N . PRO A 1 659 ? 20.373 -17.711 -23.524 1.00 94.12 659 PRO A N 1
ATOM 4991 C CA . PRO A 1 659 ? 20.847 -17.918 -24.893 1.00 94.12 659 PRO A CA 1
ATOM 4992 C C . PRO A 1 659 ? 20.021 -17.127 -25.921 1.00 94.12 659 PRO A C 1
ATOM 4994 O O . PRO A 1 659 ? 19.027 -16.491 -25.586 1.00 94.12 659 PRO A O 1
ATOM 4997 N N . ALA A 1 660 ? 20.454 -17.145 -27.184 1.00 94.06 660 ALA A N 1
ATOM 4998 C CA . ALA A 1 660 ? 19.654 -16.589 -28.273 1.00 94.06 660 ALA A CA 1
ATOM 4999 C C . ALA A 1 660 ? 18.331 -17.356 -28.402 1.00 94.06 660 ALA A C 1
ATOM 5001 O O . ALA A 1 660 ? 18.312 -18.585 -28.308 1.00 94.06 660 ALA A O 1
ATOM 5002 N N . GLY A 1 661 ? 17.240 -16.633 -28.631 1.00 94.31 661 GLY A N 1
ATOM 5003 C CA . GLY A 1 661 ? 15.912 -17.215 -28.764 1.00 94.31 661 GLY A CA 1
ATOM 5004 C C . GLY A 1 661 ? 14.813 -16.182 -28.562 1.00 94.31 661 GLY A C 1
ATOM 5005 O O . GLY A 1 661 ? 15.074 -15.029 -28.215 1.00 94.31 661 GLY A O 1
ATOM 5006 N N . THR A 1 662 ? 13.569 -16.615 -28.755 1.00 97.06 662 THR A N 1
ATOM 5007 C CA . THR A 1 662 ? 12.406 -15.748 -28.579 1.00 97.06 662 THR A CA 1
ATOM 5008 C C . THR A 1 662 ? 11.875 -15.831 -27.145 1.00 97.06 662 THR A C 1
ATOM 5010 O O . THR A 1 662 ? 11.532 -16.904 -26.656 1.00 97.06 662 THR A O 1
ATOM 5013 N N . TYR A 1 663 ? 11.764 -14.697 -26.461 1.00 97.31 663 TYR A N 1
ATOM 5014 C CA . TYR A 1 663 ? 11.304 -14.596 -25.074 1.00 97.31 663 TYR A CA 1
ATOM 5015 C C . TYR A 1 663 ? 10.112 -13.643 -24.966 1.00 97.31 663 TYR A C 1
ATOM 5017 O O . TYR A 1 663 ? 10.056 -12.627 -25.659 1.00 97.31 663 TYR A O 1
ATOM 5025 N N . VAL A 1 664 ? 9.180 -13.923 -24.049 1.00 97.81 664 VAL A N 1
ATOM 5026 C CA . VAL A 1 664 ? 8.135 -12.953 -23.666 1.00 97.81 664 VAL A CA 1
ATOM 5027 C C . VAL A 1 664 ? 8.560 -12.254 -22.383 1.00 97.81 664 VAL A C 1
ATOM 5029 O O . VAL A 1 664 ? 8.868 -12.902 -21.384 1.00 97.81 664 VAL A O 1
ATOM 5032 N N . LEU A 1 665 ? 8.587 -10.927 -22.410 1.00 97.56 665 LEU A N 1
ATOM 5033 C CA . LEU A 1 665 ? 9.012 -10.070 -21.312 1.00 97.56 665 LEU A CA 1
ATOM 5034 C C . LEU A 1 665 ? 7.810 -9.328 -20.743 1.00 97.56 665 LEU A C 1
ATOM 5036 O O . LEU A 1 665 ? 7.106 -8.646 -21.480 1.00 97.56 665 LEU A O 1
ATOM 5040 N N . VAL A 1 666 ? 7.603 -9.403 -19.431 1.00 97.25 666 VAL A N 1
ATOM 5041 C CA . VAL A 1 666 ? 6.557 -8.649 -18.729 1.00 97.25 666 VAL A CA 1
ATOM 5042 C C . VAL A 1 666 ? 7.189 -7.676 -17.747 1.00 97.25 666 VAL A C 1
ATOM 5044 O O . VAL A 1 666 ? 8.012 -8.072 -16.920 1.00 97.25 666 VAL A O 1
ATOM 5047 N N . LYS A 1 667 ? 6.780 -6.403 -17.784 1.00 95.00 667 LYS A N 1
ATOM 5048 C CA . LYS A 1 667 ? 7.217 -5.416 -16.783 1.00 95.00 667 LYS A CA 1
ATOM 5049 C C . LYS A 1 667 ? 6.754 -5.834 -15.387 1.00 95.00 667 LYS A C 1
ATOM 5051 O O . LYS A 1 667 ? 5.567 -6.027 -15.144 1.00 95.00 667 LYS A O 1
ATOM 5056 N N . ARG A 1 668 ? 7.690 -5.929 -14.444 1.00 92.56 668 ARG A N 1
ATOM 5057 C CA . ARG A 1 668 ? 7.427 -6.308 -13.047 1.00 92.56 668 ARG A CA 1
ATOM 5058 C C . ARG A 1 668 ? 6.950 -5.132 -12.199 1.00 92.56 668 ARG A C 1
ATOM 5060 O O . ARG A 1 668 ? 6.365 -5.349 -11.143 1.00 92.56 668 ARG A O 1
ATOM 5067 N N . ILE A 1 669 ? 7.210 -3.898 -12.626 1.00 87.25 669 ILE A N 1
ATOM 5068 C CA . ILE A 1 669 ? 6.775 -2.683 -11.933 1.00 87.25 669 ILE A CA 1
ATOM 5069 C C . ILE A 1 669 ? 5.755 -1.960 -12.810 1.00 87.25 669 ILE A C 1
ATOM 5071 O O . ILE A 1 669 ? 6.090 -1.450 -13.877 1.00 87.25 669 ILE A O 1
ATOM 5075 N N . SER A 1 670 ? 4.511 -1.905 -12.344 1.00 85.06 670 SER A N 1
ATOM 5076 C CA . SER A 1 670 ? 3.424 -1.176 -12.995 1.00 85.06 670 SER A CA 1
ATOM 5077 C C . SER A 1 670 ? 2.515 -0.549 -11.941 1.00 85.06 670 SER A C 1
ATOM 5079 O O . SER A 1 670 ? 2.009 -1.231 -11.042 1.00 85.06 670 SER A O 1
ATOM 5081 N N . SER A 1 671 ? 2.317 0.768 -12.033 1.00 77.62 671 SER A N 1
ATOM 5082 C CA . SER A 1 671 ? 1.383 1.474 -11.156 1.00 77.62 671 SER A CA 1
ATOM 5083 C C . SER A 1 671 ? -0.062 1.256 -11.603 1.00 77.62 671 SER A C 1
ATOM 5085 O O . SER A 1 671 ? -0.348 1.014 -12.772 1.00 77.62 671 SER A O 1
ATOM 5087 N N . LYS A 1 672 ? -1.004 1.378 -10.663 1.00 70.31 672 LYS A N 1
ATOM 5088 C CA . LYS A 1 672 ? -2.440 1.219 -10.945 1.00 70.31 672 LYS A CA 1
ATOM 5089 C C . LYS A 1 672 ? -2.994 2.243 -11.931 1.00 70.31 672 LYS A C 1
ATOM 5091 O O . LYS A 1 672 ? -3.934 1.925 -12.654 1.00 70.31 672 LYS A O 1
ATOM 5096 N N . ASP A 1 673 ? -2.374 3.419 -11.972 1.00 71.25 673 ASP A N 1
ATOM 5097 C CA . ASP A 1 673 ? -2.758 4.537 -12.837 1.00 71.25 673 ASP A CA 1
ATOM 5098 C C . ASP A 1 673 ? -2.319 4.330 -14.294 1.00 71.25 673 ASP A C 1
ATOM 5100 O O . ASP A 1 673 ? -2.722 5.091 -15.172 1.00 71.25 673 ASP A O 1
ATOM 5104 N N . GLN A 1 674 ? -1.476 3.325 -14.566 1.00 78.88 674 GLN A N 1
ATOM 5105 C CA . GLN A 1 674 ? -1.127 2.973 -15.936 1.00 78.88 674 GLN A CA 1
ATOM 5106 C C . GLN A 1 674 ? -2.338 2.357 -16.649 1.00 78.88 674 GLN A C 1
ATOM 5108 O O . GLN A 1 674 ? -3.113 1.631 -16.012 1.00 78.88 674 GLN A O 1
ATOM 5113 N N . PRO A 1 675 ? -2.474 2.576 -17.972 1.00 83.56 675 PRO A N 1
ATOM 5114 C CA . PRO A 1 675 ? -3.553 1.989 -18.765 1.00 83.56 675 PRO A CA 1
ATOM 5115 C C . PRO A 1 675 ? -3.651 0.467 -18.612 1.00 83.56 675 PRO A C 1
ATOM 5117 O O . PRO A 1 675 ? -4.749 -0.058 -18.482 1.00 83.56 675 PRO A O 1
ATOM 5120 N N . ARG A 1 676 ? -2.505 -0.226 -18.527 1.00 89.12 676 ARG A N 1
ATOM 5121 C CA . ARG A 1 676 ? -2.413 -1.672 -18.273 1.00 89.12 676 ARG A CA 1
ATOM 5122 C C . ARG A 1 676 ? -1.427 -1.987 -17.150 1.00 89.12 676 ARG A C 1
ATOM 5124 O O . ARG A 1 676 ? -0.319 -1.442 -17.112 1.00 89.12 676 ARG A O 1
ATOM 5131 N N . ARG A 1 677 ? -1.824 -2.902 -16.266 1.00 90.31 677 ARG A N 1
ATOM 5132 C CA . ARG A 1 677 ? -1.002 -3.537 -15.229 1.00 90.31 677 ARG A CA 1
ATOM 5133 C C . ARG A 1 677 ? -0.036 -4.542 -15.826 1.00 90.31 677 ARG A C 1
ATOM 5135 O O . ARG A 1 677 ? 1.145 -4.509 -15.494 1.00 90.31 677 ARG A O 1
ATOM 5142 N N . VAL A 1 678 ? -0.537 -5.426 -16.684 1.00 93.81 678 VAL A N 1
ATOM 5143 C CA . VAL A 1 678 ? 0.279 -6.419 -17.386 1.00 93.81 678 VAL A CA 1
ATOM 5144 C C . VAL A 1 678 ? 0.664 -5.835 -18.738 1.00 93.81 678 VAL A C 1
ATOM 5146 O O . VAL A 1 678 ? -0.191 -5.422 -19.513 1.00 93.81 678 VAL A O 1
ATOM 5149 N N . GLN A 1 679 ? 1.967 -5.733 -18.987 1.00 94.69 679 GLN A N 1
ATOM 5150 C CA . GLN A 1 679 ? 2.514 -5.245 -20.252 1.00 94.69 679 GLN A CA 1
ATOM 5151 C C . GLN A 1 679 ? 3.555 -6.247 -20.732 1.00 94.69 679 GLN A C 1
ATOM 5153 O O . GLN A 1 679 ? 4.643 -6.321 -20.149 1.00 94.69 679 GLN A O 1
ATOM 5158 N N . ALA A 1 680 ? 3.189 -7.021 -21.749 1.00 96.31 680 ALA A N 1
ATOM 5159 C CA . ALA A 1 680 ? 3.998 -8.077 -22.338 1.00 96.31 680 ALA A CA 1
ATOM 5160 C C . ALA A 1 680 ? 4.623 -7.631 -23.669 1.00 96.31 680 ALA A C 1
ATOM 5162 O O . ALA A 1 680 ? 3.987 -6.943 -24.463 1.00 96.31 680 ALA A O 1
ATOM 5163 N N . PHE A 1 681 ? 5.865 -8.038 -23.918 1.00 96.56 681 PHE A N 1
ATOM 5164 C CA . PHE A 1 681 ? 6.642 -7.701 -25.112 1.00 96.56 681 PHE A CA 1
ATOM 5165 C C . PHE A 1 681 ? 7.382 -8.940 -25.603 1.00 96.56 681 PHE A C 1
ATOM 5167 O O . PHE A 1 681 ? 7.816 -9.754 -24.790 1.00 96.56 681 PHE A O 1
ATOM 5174 N N . VAL A 1 682 ? 7.568 -9.072 -26.913 1.00 95.81 682 VAL A N 1
ATOM 5175 C CA . VAL A 1 682 ? 8.374 -10.155 -27.489 1.00 95.81 682 VAL A CA 1
ATOM 5176 C C . VAL A 1 682 ? 9.787 -9.646 -27.745 1.00 95.81 682 VAL A C 1
ATOM 5178 O O . VAL A 1 682 ? 9.979 -8.600 -28.363 1.00 95.81 682 VAL A O 1
ATOM 5181 N N . HIS A 1 683 ? 10.774 -10.388 -27.257 1.00 93.19 683 HIS A N 1
ATOM 5182 C CA . HIS A 1 683 ? 12.179 -10.217 -27.592 1.00 93.19 683 HIS A CA 1
ATOM 5183 C C . HIS A 1 683 ? 12.614 -11.381 -28.476 1.00 93.19 683 HIS A C 1
ATOM 5185 O O . HIS A 1 683 ? 12.464 -12.524 -28.065 1.00 93.19 683 HIS A O 1
ATOM 5191 N N . ASP A 1 684 ? 13.144 -11.094 -29.660 1.00 88.81 684 ASP A N 1
ATOM 5192 C CA . ASP A 1 684 ? 13.592 -12.100 -30.628 1.00 88.81 684 ASP A CA 1
ATOM 5193 C C . ASP A 1 684 ? 14.933 -11.678 -31.237 1.00 88.81 684 ASP A C 1
ATOM 5195 O O . ASP A 1 684 ? 15.018 -11.255 -32.388 1.00 88.81 684 ASP A O 1
ATOM 5199 N N . ALA A 1 685 ? 15.977 -11.655 -30.411 1.00 79.50 685 ALA A N 1
ATOM 5200 C CA . ALA A 1 685 ? 17.312 -11.270 -30.849 1.00 79.50 685 ALA A CA 1
ATOM 5201 C C . ALA A 1 685 ? 18.362 -12.263 -30.333 1.00 79.50 685 ALA A C 1
ATOM 5203 O O . ALA A 1 685 ? 18.055 -13.378 -29.904 1.00 79.50 685 ALA A O 1
ATOM 5204 N N . GLY A 1 686 ? 19.629 -11.851 -30.407 1.00 86.38 686 GLY A N 1
ATOM 5205 C CA . GLY A 1 686 ? 20.747 -12.591 -29.838 1.00 86.38 686 GLY A CA 1
ATOM 5206 C C . GLY A 1 686 ? 20.618 -12.816 -28.324 1.00 86.38 686 GLY A C 1
ATOM 5207 O O . GLY A 1 686 ? 19.649 -12.393 -27.694 1.00 86.38 686 GLY A O 1
ATOM 5208 N N . PRO A 1 687 ? 21.609 -13.481 -27.715 1.00 90.69 687 PRO A N 1
ATOM 5209 C CA . PRO A 1 687 ? 21.591 -13.720 -26.279 1.00 90.69 687 PRO A CA 1
ATOM 5210 C C . PRO A 1 687 ? 21.490 -12.405 -25.498 1.00 90.69 687 PRO A C 1
ATOM 5212 O O . PRO A 1 687 ? 21.982 -11.371 -25.951 1.00 90.69 687 PRO A O 1
ATOM 5215 N N . ALA A 1 688 ? 20.892 -12.455 -24.309 1.00 91.62 688 ALA A N 1
ATOM 5216 C CA . ALA A 1 688 ? 20.636 -11.259 -23.516 1.00 91.62 688 ALA A CA 1
ATOM 5217 C C . ALA A 1 688 ? 20.714 -11.517 -22.008 1.00 91.62 688 ALA A C 1
ATOM 5219 O O . ALA A 1 688 ? 20.484 -12.624 -21.506 1.00 91.62 688 ALA A O 1
ATOM 5220 N N . PHE A 1 689 ? 21.004 -10.448 -21.273 1.00 92.69 689 PHE A N 1
ATOM 5221 C CA . PHE A 1 689 ? 20.786 -10.366 -19.838 1.00 92.69 689 PHE A CA 1
ATOM 5222 C C . PHE A 1 689 ? 19.457 -9.663 -19.568 1.00 92.69 689 PHE A C 1
ATOM 5224 O O . PHE A 1 689 ? 19.165 -8.632 -20.167 1.00 92.69 689 PHE A O 1
ATOM 5231 N N . PHE A 1 690 ? 18.668 -10.183 -18.628 1.00 93.75 690 PHE A N 1
ATOM 5232 C CA . PHE A 1 690 ? 17.391 -9.581 -18.241 1.00 93.75 690 PHE A CA 1
ATOM 5233 C C . PHE A 1 690 ? 17.445 -9.058 -16.812 1.00 93.75 690 PHE A C 1
ATOM 5235 O O . PHE A 1 690 ? 17.807 -9.782 -15.877 1.00 93.75 690 PHE A O 1
ATOM 5242 N N . GLU A 1 691 ? 17.064 -7.798 -16.652 1.00 93.62 691 GLU A N 1
ATOM 5243 C CA . GLU A 1 691 ? 17.075 -7.087 -15.381 1.00 93.62 691 GLU A CA 1
ATOM 5244 C C . GLU A 1 691 ? 15.893 -7.490 -14.472 1.00 93.62 691 GLU A C 1
ATOM 5246 O O . GLU A 1 691 ? 14.837 -7.928 -14.933 1.00 93.62 691 GLU A O 1
ATOM 5251 N N . ASN A 1 692 ? 16.065 -7.388 -13.150 1.00 93.38 692 ASN A N 1
ATOM 5252 C CA . ASN A 1 692 ? 15.134 -7.935 -12.155 1.00 93.38 692 ASN A CA 1
ATOM 5253 C C . ASN A 1 692 ? 13.775 -7.208 -12.026 1.00 93.38 692 ASN A C 1
ATOM 5255 O O . ASN A 1 692 ? 12.938 -7.622 -11.206 1.00 93.38 692 ASN A O 1
ATOM 5259 N N . HIS A 1 693 ? 13.546 -6.129 -12.776 1.00 93.31 693 HIS A N 1
ATOM 5260 C CA . HIS A 1 693 ? 12.238 -5.505 -12.986 1.00 93.31 693 HIS A CA 1
ATOM 5261 C C . HIS A 1 693 ? 11.498 -6.075 -14.205 1.00 93.31 693 HIS A C 1
ATOM 5263 O O . HIS A 1 693 ? 10.439 -5.561 -14.564 1.00 93.31 693 HIS A O 1
ATOM 5269 N N . LEU A 1 694 ? 11.997 -7.155 -14.810 1.00 95.31 694 LEU A N 1
ATOM 5270 C CA . LEU A 1 694 ? 11.307 -7.937 -15.832 1.00 95.31 694 LEU A CA 1
ATOM 5271 C C . LEU A 1 694 ? 10.959 -9.335 -15.306 1.00 95.31 694 LEU A C 1
ATOM 5273 O O . LEU A 1 694 ? 11.712 -9.931 -14.533 1.00 95.31 694 LEU A O 1
ATOM 5277 N N . ASN A 1 695 ? 9.827 -9.872 -15.752 1.00 97.38 695 ASN A N 1
ATOM 5278 C CA . ASN A 1 695 ? 9.565 -11.308 -15.767 1.00 97.38 695 ASN A CA 1
ATOM 5279 C C . ASN A 1 695 ? 9.797 -11.824 -17.195 1.00 97.38 695 ASN A C 1
ATOM 5281 O O . ASN A 1 695 ? 9.429 -11.147 -18.152 1.00 97.38 695 ASN A O 1
ATOM 5285 N N . VAL A 1 696 ? 10.389 -13.005 -17.336 1.00 97.56 696 VAL A N 1
ATOM 5286 C CA . VAL A 1 696 ? 10.833 -13.598 -18.602 1.00 97.56 696 VAL A CA 1
ATOM 5287 C C . VAL A 1 696 ? 10.209 -14.979 -18.753 1.00 97.56 696 VAL A C 1
ATOM 5289 O O . VAL A 1 696 ? 10.391 -15.829 -17.879 1.00 97.56 696 VAL A O 1
ATOM 5292 N N . PHE A 1 697 ? 9.483 -15.203 -19.846 1.00 98.06 697 PHE A N 1
ATOM 5293 C CA . PHE A 1 697 ? 8.922 -16.504 -20.205 1.00 98.06 697 PHE A CA 1
ATOM 5294 C C . PHE A 1 697 ? 9.924 -17.297 -21.043 1.00 98.06 697 PHE A C 1
ATOM 5296 O O . PHE A 1 697 ? 10.487 -16.756 -21.992 1.00 98.06 697 PHE A O 1
ATOM 5303 N N . HIS A 1 698 ? 10.133 -18.564 -20.693 1.00 96.88 698 HIS A N 1
ATOM 5304 C CA . HIS A 1 698 ? 11.145 -19.441 -21.279 1.00 96.88 698 HIS A CA 1
ATOM 5305 C C . HIS A 1 698 ? 10.763 -20.923 -21.133 1.00 96.88 698 HIS A C 1
ATOM 5307 O O . HIS A 1 698 ? 9.926 -21.279 -20.303 1.00 96.88 698 HIS A O 1
ATOM 5313 N N . VAL A 1 699 ? 11.453 -21.808 -21.850 1.00 96.50 699 VAL A N 1
ATOM 5314 C CA . VAL A 1 699 ? 11.418 -23.266 -21.642 1.00 96.50 699 VAL A CA 1
ATOM 5315 C C . VAL A 1 699 ? 12.762 -23.682 -21.053 1.00 96.50 699 VAL A C 1
ATOM 5317 O O . VAL A 1 699 ? 13.766 -23.693 -21.749 1.00 96.50 699 VAL A O 1
ATOM 5320 N N . ASN A 1 700 ? 12.828 -23.943 -19.743 1.00 93.75 700 ASN A N 1
ATOM 5321 C CA . ASN A 1 700 ? 14.074 -24.332 -19.054 1.00 93.75 700 ASN A CA 1
ATOM 5322 C C . ASN A 1 700 ? 15.277 -23.378 -19.274 1.00 93.75 700 ASN A C 1
ATOM 5324 O O . ASN A 1 700 ? 16.432 -23.785 -19.195 1.00 93.75 700 ASN A O 1
ATOM 5328 N N . GLY A 1 701 ? 15.016 -22.087 -19.504 1.00 93.31 701 GLY A N 1
ATOM 5329 C CA . GLY A 1 701 ? 16.020 -21.056 -19.792 1.00 93.31 701 GLY A CA 1
ATOM 5330 C C . GLY A 1 701 ? 16.202 -20.759 -21.284 1.00 93.31 701 GLY A C 1
ATOM 5331 O O . GLY A 1 701 ? 16.799 -19.743 -21.630 1.00 93.31 701 GLY A O 1
ATOM 5332 N N . GLU A 1 702 ? 15.642 -21.576 -22.167 1.00 95.19 702 GLU A N 1
ATOM 5333 C CA . GLU A 1 702 ? 15.662 -21.364 -23.614 1.00 95.19 702 GLU A CA 1
ATOM 5334 C C . GLU A 1 702 ? 14.435 -20.577 -24.087 1.00 95.19 702 GLU A C 1
ATOM 5336 O O . GLU A 1 702 ? 13.439 -20.449 -23.366 1.00 95.19 702 GLU A O 1
ATOM 5341 N N . GLY A 1 703 ? 14.517 -20.012 -25.291 1.00 95.06 703 GLY A N 1
ATOM 5342 C CA . GLY A 1 703 ? 13.397 -19.304 -25.901 1.00 95.06 703 GLY A CA 1
ATOM 5343 C C . GLY A 1 703 ? 12.180 -20.211 -26.118 1.00 95.06 703 GLY A C 1
ATOM 5344 O O . GLY A 1 703 ? 12.286 -21.430 -26.231 1.00 95.06 703 GLY A O 1
ATOM 5345 N N . VAL A 1 704 ? 11.001 -19.604 -26.180 1.00 96.81 704 VAL A N 1
ATOM 5346 C CA . VAL A 1 704 ? 9.778 -20.252 -26.668 1.00 96.81 704 VAL A CA 1
ATOM 5347 C C . VAL A 1 704 ? 9.703 -20.135 -28.198 1.00 96.81 704 VAL A C 1
ATOM 5349 O O . VAL A 1 704 ? 10.411 -19.334 -28.804 1.00 96.81 704 VAL A O 1
ATOM 5352 N N . SER A 1 705 ? 8.821 -20.896 -28.852 1.00 96.50 705 SER A N 1
ATOM 5353 C CA . SER A 1 705 ? 8.584 -20.732 -30.295 1.00 96.50 705 SER A CA 1
ATOM 5354 C C . SER A 1 705 ? 8.016 -19.335 -30.618 1.00 96.50 705 SER A C 1
ATOM 5356 O O . SER A 1 705 ? 7.154 -18.873 -29.861 1.00 96.50 705 SER A O 1
ATOM 5358 N N . PRO A 1 706 ? 8.377 -18.703 -31.752 1.00 96.69 706 PRO A N 1
ATOM 5359 C CA . PRO A 1 706 ? 7.910 -17.359 -32.108 1.00 96.69 706 PRO A CA 1
ATOM 5360 C C . PRO A 1 706 ? 6.384 -17.188 -32.120 1.00 96.69 706 PRO A C 1
ATOM 5362 O O . PRO A 1 706 ? 5.872 -16.188 -31.619 1.00 96.69 706 PRO A O 1
ATOM 5365 N N . ASP A 1 707 ? 5.649 -18.174 -32.642 1.00 97.56 707 ASP A N 1
ATOM 5366 C CA . ASP A 1 707 ? 4.180 -18.154 -32.679 1.00 97.56 707 ASP A CA 1
ATOM 5367 C C . ASP A 1 707 ? 3.589 -18.122 -31.266 1.00 97.56 707 ASP A C 1
ATOM 5369 O O . ASP A 1 707 ? 2.778 -17.252 -30.949 1.00 97.56 707 ASP A O 1
ATOM 5373 N N . LEU A 1 708 ? 4.057 -19.013 -30.386 1.00 97.56 708 LEU A N 1
ATOM 5374 C CA . LEU A 1 708 ? 3.647 -19.023 -28.983 1.00 97.56 708 LEU A CA 1
ATOM 5375 C C . LEU A 1 708 ? 4.023 -17.721 -28.269 1.00 97.56 708 LEU A C 1
ATOM 5377 O O . LEU A 1 708 ? 3.230 -17.217 -27.481 1.00 97.56 708 LEU A O 1
ATOM 5381 N N . ALA A 1 709 ? 5.208 -17.160 -28.538 1.00 97.38 709 ALA A N 1
ATOM 5382 C CA . ALA A 1 709 ? 5.647 -15.905 -27.930 1.00 97.38 709 ALA A CA 1
ATOM 5383 C C . ALA A 1 709 ? 4.692 -14.754 -28.264 1.00 97.38 709 ALA A C 1
ATOM 5385 O O . ALA A 1 709 ? 4.254 -14.025 -27.371 1.00 97.38 709 ALA A O 1
ATOM 5386 N N . ARG A 1 710 ? 4.338 -14.615 -29.550 1.00 96.81 710 ARG A N 1
ATOM 5387 C CA . ARG A 1 710 ? 3.380 -13.605 -30.016 1.00 96.81 710 ARG A CA 1
ATOM 5388 C C . ARG A 1 710 ? 1.993 -13.849 -29.428 1.00 96.81 710 ARG A C 1
ATOM 5390 O O . ARG A 1 710 ? 1.396 -12.911 -28.910 1.00 96.81 710 ARG A O 1
ATOM 5397 N N . GLY A 1 711 ? 1.530 -15.098 -29.419 1.00 97.44 711 GLY A N 1
ATOM 5398 C CA . GLY A 1 711 ? 0.265 -15.490 -28.801 1.00 97.44 711 GLY A CA 1
ATOM 5399 C C . GLY A 1 711 ? 0.176 -15.130 -27.319 1.00 97.44 711 GLY A C 1
ATOM 5400 O O . GLY A 1 711 ? -0.761 -14.461 -26.890 1.00 97.44 711 GLY A O 1
ATOM 5401 N N . LEU A 1 712 ? 1.188 -15.508 -26.536 1.00 97.62 712 LEU A N 1
ATOM 5402 C CA . LEU A 1 712 ? 1.287 -15.170 -25.116 1.00 97.62 712 LEU A CA 1
ATOM 5403 C C . LEU A 1 712 ? 1.308 -13.656 -24.898 1.00 97.62 712 LEU A C 1
ATOM 5405 O O . LEU A 1 712 ? 0.595 -13.163 -24.029 1.00 97.62 712 LEU A O 1
ATOM 5409 N N . ALA A 1 713 ? 2.089 -12.907 -25.681 1.00 96.69 713 ALA A N 1
ATOM 5410 C CA . ALA A 1 713 ? 2.142 -11.454 -25.559 1.00 96.69 713 ALA A CA 1
ATOM 5411 C C . ALA A 1 713 ? 0.787 -10.799 -25.876 1.00 96.69 713 ALA A C 1
ATOM 5413 O O . ALA A 1 713 ? 0.355 -9.914 -25.139 1.00 96.69 713 ALA A O 1
ATOM 5414 N N . MET A 1 714 ? 0.090 -11.253 -26.921 1.00 96.12 714 MET A N 1
ATOM 5415 C CA . MET A 1 714 ? -1.250 -10.768 -27.271 1.00 96.12 714 MET A CA 1
ATOM 5416 C C . MET A 1 714 ? -2.274 -11.086 -26.176 1.00 96.12 714 MET A C 1
ATOM 5418 O O . MET A 1 714 ? -3.011 -10.197 -25.755 1.00 96.12 714 MET A O 1
ATOM 5422 N N . PHE A 1 715 ? -2.281 -12.321 -25.668 1.00 96.94 715 PHE A N 1
ATOM 5423 C CA . PHE A 1 715 ? -3.160 -12.740 -24.577 1.00 96.94 715 PHE A CA 1
ATOM 5424 C C . PHE A 1 715 ? -2.921 -11.923 -23.302 1.00 96.94 715 PHE A C 1
ATOM 5426 O O . PHE A 1 715 ? -3.856 -11.352 -22.743 1.00 96.94 715 PHE A O 1
ATOM 5433 N N . LEU A 1 716 ? -1.663 -11.802 -22.870 1.00 96.25 716 LEU A N 1
ATOM 5434 C CA . LEU A 1 716 ? -1.289 -11.070 -21.655 1.00 96.25 716 LEU A CA 1
ATOM 5435 C C . LEU A 1 716 ? -1.582 -9.566 -21.742 1.00 96.25 716 LEU A C 1
ATOM 5437 O O . LEU A 1 716 ? -1.802 -8.935 -20.711 1.00 96.25 716 LEU A O 1
ATOM 5441 N N . ASN A 1 717 ? -1.581 -8.995 -22.948 1.00 94.62 717 ASN A N 1
ATOM 5442 C CA . ASN A 1 717 ? -1.936 -7.596 -23.185 1.00 94.62 717 ASN A CA 1
ATOM 5443 C C . ASN A 1 717 ? -3.446 -7.368 -23.378 1.00 94.62 717 ASN A C 1
ATOM 5445 O O . ASN A 1 717 ? -3.845 -6.218 -23.557 1.00 94.62 717 ASN A O 1
ATOM 5449 N N . SER A 1 718 ? -4.287 -8.408 -23.338 1.00 93.94 718 SER A N 1
ATOM 5450 C CA . SER A 1 718 ? -5.742 -8.269 -23.490 1.00 93.94 718 SER A CA 1
ATOM 5451 C C . SER A 1 718 ? -6.389 -7.477 -22.345 1.00 93.94 718 SER A C 1
ATOM 5453 O O . SER A 1 718 ? -5.888 -7.439 -21.217 1.00 93.94 718 SER A O 1
ATOM 5455 N N . ASP A 1 719 ? -7.521 -6.832 -22.636 1.00 91.31 719 ASP A N 1
ATOM 5456 C CA . ASP A 1 719 ? -8.285 -6.071 -21.639 1.00 91.31 719 ASP A CA 1
ATOM 5457 C C . ASP A 1 719 ? -8.837 -6.981 -20.530 1.00 91.31 719 ASP A C 1
ATOM 5459 O O . ASP A 1 719 ? -8.887 -6.583 -19.369 1.00 91.31 719 ASP A O 1
ATOM 5463 N N . ASP A 1 720 ? -9.219 -8.212 -20.859 1.00 91.38 720 ASP A N 1
ATOM 5464 C CA . ASP A 1 720 ? -9.706 -9.222 -19.915 1.00 91.38 720 ASP A CA 1
ATOM 5465 C C . ASP A 1 720 ? -8.636 -9.665 -18.917 1.00 91.38 720 ASP A C 1
ATOM 5467 O O . ASP A 1 720 ? -8.880 -9.661 -17.709 1.00 91.38 720 ASP A O 1
ATOM 5471 N N . VAL A 1 721 ? -7.421 -9.973 -19.387 1.00 93.44 721 VAL A N 1
ATOM 5472 C CA . VAL A 1 721 ? -6.307 -10.307 -18.486 1.00 93.44 721 VAL A CA 1
ATOM 5473 C C . VAL A 1 721 ? -5.967 -9.115 -17.597 1.00 93.44 721 VAL A C 1
ATOM 5475 O O . VAL A 1 721 ? -5.755 -9.295 -16.397 1.00 93.44 721 VAL A O 1
ATOM 5478 N N . ASP A 1 722 ? -5.967 -7.891 -18.135 1.00 92.00 722 ASP A N 1
ATOM 5479 C CA . ASP A 1 722 ? -5.719 -6.689 -17.336 1.00 92.00 722 ASP A CA 1
ATOM 5480 C C . ASP A 1 722 ? -6.791 -6.479 -16.254 1.00 92.00 722 ASP A C 1
ATOM 5482 O O . ASP A 1 722 ? -6.468 -6.282 -15.076 1.00 92.00 722 ASP A O 1
ATOM 5486 N N . ARG A 1 723 ? -8.073 -6.575 -16.631 1.00 90.44 723 ARG A N 1
ATOM 5487 C CA . ARG A 1 723 ? -9.216 -6.483 -15.712 1.00 90.44 723 ARG A CA 1
ATOM 5488 C C . ARG A 1 723 ? -9.146 -7.556 -14.632 1.00 90.44 723 ARG A C 1
ATOM 5490 O O . ARG A 1 723 ? -9.243 -7.220 -13.450 1.00 90.44 723 ARG A O 1
ATOM 5497 N N . TYR A 1 724 ? -8.895 -8.810 -15.007 1.00 91.62 724 TYR A N 1
ATOM 5498 C CA . TYR A 1 724 ? -8.718 -9.912 -14.064 1.00 91.62 724 TYR A CA 1
ATOM 5499 C C . TYR A 1 724 ? -7.556 -9.653 -13.106 1.00 91.62 724 TYR A C 1
ATOM 5501 O O . TYR A 1 724 ? -7.727 -9.723 -11.888 1.00 91.62 724 TYR A O 1
ATOM 5509 N N . PHE A 1 725 ? -6.387 -9.271 -13.622 1.00 91.25 725 PHE A N 1
ATOM 5510 C CA . PHE A 1 725 ? -5.198 -9.022 -12.809 1.00 91.25 725 PHE A CA 1
ATOM 5511 C C . PHE A 1 725 ? -5.417 -7.886 -11.794 1.00 91.25 725 PHE A C 1
ATOM 5513 O O . PHE A 1 725 ? -4.909 -7.925 -10.667 1.00 91.25 725 PHE A O 1
ATOM 5520 N N . ARG A 1 726 ? -6.212 -6.864 -12.137 1.00 88.56 726 ARG A N 1
ATOM 5521 C CA . ARG A 1 726 ? -6.577 -5.757 -11.229 1.00 88.56 726 ARG A CA 1
ATOM 5522 C C . ARG A 1 726 ? -7.450 -6.186 -10.047 1.00 88.56 726 ARG A C 1
ATOM 5524 O O . ARG A 1 726 ? -7.417 -5.510 -9.014 1.00 88.56 726 ARG A O 1
ATOM 5531 N N . THR A 1 727 ? -8.177 -7.300 -10.151 1.00 90.00 727 THR A N 1
ATOM 5532 C CA . THR A 1 727 ? -9.052 -7.772 -9.064 1.00 90.00 727 THR A CA 1
ATOM 5533 C C . THR A 1 727 ? -8.264 -8.132 -7.804 1.00 90.00 727 THR A C 1
ATOM 5535 O O . THR A 1 727 ? -8.713 -7.820 -6.706 1.00 90.00 727 THR A O 1
ATOM 5538 N N . PHE A 1 728 ? -7.056 -8.686 -7.920 1.00 88.00 728 PHE A N 1
ATOM 5539 C CA . PHE A 1 728 ? -6.254 -9.099 -6.758 1.00 88.00 728 PHE A CA 1
ATOM 5540 C C . PHE A 1 728 ? -4.952 -8.298 -6.580 1.00 88.00 728 PHE A C 1
ATOM 5542 O O . PHE A 1 728 ? -4.388 -8.265 -5.485 1.00 88.00 728 PHE A O 1
ATOM 5549 N N . SER A 1 729 ? -4.453 -7.612 -7.615 1.00 84.19 729 SER A N 1
ATOM 5550 C CA . SER A 1 729 ? -3.171 -6.898 -7.531 1.00 84.19 729 SER A CA 1
ATOM 5551 C C . SER A 1 729 ? -3.257 -5.612 -6.689 1.00 84.19 729 SER A C 1
ATOM 5553 O O . SER A 1 729 ? -3.615 -4.528 -7.159 1.00 84.19 729 SER A O 1
ATOM 5555 N N . GLY A 1 730 ? -2.878 -5.726 -5.412 1.00 71.75 730 GLY A N 1
ATOM 5556 C CA . GLY A 1 730 ? -2.895 -4.637 -4.428 1.00 71.75 730 GLY A CA 1
ATOM 5557 C C . GLY A 1 730 ? -1.662 -3.722 -4.437 1.00 71.75 730 GLY A C 1
ATOM 5558 O O . GLY A 1 730 ? -1.733 -2.608 -3.924 1.00 71.75 730 GLY A O 1
ATOM 5559 N N . SER A 1 731 ? -0.544 -4.158 -5.028 1.00 74.81 731 SER A N 1
ATOM 5560 C CA . SER A 1 731 ? 0.741 -3.434 -5.039 1.00 74.81 731 SER A CA 1
ATOM 5561 C C . SER A 1 731 ? 1.137 -2.943 -6.437 1.00 74.81 731 SER A C 1
ATOM 5563 O O . SER A 1 731 ? 0.454 -3.235 -7.414 1.00 74.81 731 SER A O 1
ATOM 5565 N N . THR A 1 732 ? 2.255 -2.216 -6.550 1.00 77.19 732 THR A N 1
ATOM 5566 C CA . THR A 1 732 ? 2.870 -1.825 -7.835 1.00 77.19 732 THR A CA 1
ATOM 5567 C C . THR A 1 732 ? 3.638 -2.962 -8.517 1.00 77.19 732 THR A C 1
ATOM 5569 O O . THR A 1 732 ? 4.168 -2.775 -9.611 1.00 77.19 732 THR A O 1
ATOM 5572 N N . GLN A 1 733 ? 3.731 -4.133 -7.883 1.00 83.00 733 GLN A N 1
ATOM 5573 C CA . GLN A 1 733 ? 4.475 -5.272 -8.409 1.00 83.00 733 GLN A CA 1
ATOM 5574 C C . GLN A 1 733 ? 3.564 -6.219 -9.195 1.00 83.00 733 GLN A C 1
ATOM 5576 O O . GLN A 1 733 ? 2.446 -6.517 -8.778 1.00 83.00 733 GLN A O 1
ATOM 5581 N N . VAL A 1 734 ? 4.087 -6.728 -10.306 1.00 89.94 734 VAL A N 1
ATOM 5582 C CA . VAL A 1 734 ? 3.537 -7.826 -11.105 1.00 89.94 734 VAL A CA 1
ATOM 5583 C C . VAL A 1 734 ? 4.467 -9.018 -10.899 1.00 89.94 734 VAL A C 1
ATOM 5585 O O . VAL A 1 734 ? 5.507 -9.120 -11.546 1.00 89.94 734 VAL A O 1
ATOM 5588 N N . ASN A 1 735 ? 4.176 -9.883 -9.927 1.00 88.25 735 ASN A N 1
ATOM 5589 C CA . ASN A 1 735 ? 5.097 -10.966 -9.576 1.00 88.25 735 ASN A CA 1
ATOM 5590 C C . ASN A 1 735 ? 4.992 -12.141 -10.552 1.00 88.25 735 ASN A C 1
ATOM 5592 O O . ASN A 1 735 ? 3.896 -12.507 -10.962 1.00 88.25 735 ASN A O 1
ATOM 5596 N N . ALA A 1 736 ? 6.108 -12.828 -10.817 1.00 90.38 736 ALA A N 1
ATOM 5597 C CA . ALA A 1 736 ? 6.097 -14.068 -11.597 1.00 90.38 736 ALA A CA 1
ATOM 5598 C C . ALA A 1 736 ? 5.112 -15.115 -11.039 1.00 90.38 736 ALA A C 1
ATOM 5600 O O . ALA A 1 736 ? 4.457 -15.796 -11.815 1.00 90.38 736 ALA A O 1
ATOM 5601 N N . ARG A 1 737 ? 4.951 -15.232 -9.708 1.00 86.12 737 ARG A N 1
ATOM 5602 C CA . ARG A 1 737 ? 3.948 -16.143 -9.116 1.00 86.12 737 ARG A CA 1
ATOM 5603 C C . ARG A 1 737 ? 2.510 -15.721 -9.447 1.00 86.12 737 ARG A C 1
ATOM 5605 O O . ARG A 1 737 ? 1.717 -16.596 -9.754 1.00 86.12 737 ARG A O 1
ATOM 5612 N N . ASP A 1 738 ? 2.215 -14.422 -9.440 1.00 88.31 738 ASP A N 1
ATOM 5613 C CA . ASP A 1 738 ? 0.888 -13.895 -9.795 1.00 88.31 738 ASP A CA 1
ATOM 5614 C C . ASP A 1 738 ? 0.566 -14.149 -11.287 1.00 88.31 738 ASP A C 1
ATOM 5616 O O . ASP A 1 738 ? -0.581 -14.354 -11.661 1.00 88.31 738 ASP A O 1
ATOM 5620 N N . ILE A 1 739 ? 1.590 -14.164 -12.150 1.00 91.44 739 ILE A N 1
ATOM 5621 C CA . ILE A 1 739 ? 1.465 -14.559 -13.563 1.00 91.44 739 ILE A CA 1
ATOM 5622 C C . ILE A 1 739 ? 1.253 -16.077 -13.696 1.00 91.44 739 ILE A C 1
ATOM 5624 O O . ILE A 1 739 ? 0.459 -16.521 -14.522 1.00 91.44 739 ILE A O 1
ATOM 5628 N N . ARG A 1 740 ? 1.941 -16.891 -12.883 1.00 89.31 740 ARG A N 1
ATOM 5629 C CA . ARG A 1 740 ? 1.773 -18.357 -12.881 1.00 89.31 740 ARG A CA 1
ATOM 5630 C C . ARG A 1 740 ? 0.387 -18.800 -12.425 1.00 89.31 740 ARG A C 1
ATOM 5632 O O . ARG A 1 740 ? -0.055 -19.852 -12.860 1.00 89.31 740 ARG A O 1
ATOM 5639 N N . SER A 1 741 ? -0.279 -18.027 -11.566 1.00 85.56 741 SER A N 1
ATOM 5640 C CA . SER A 1 741 ? -1.647 -18.322 -11.124 1.00 85.56 741 SER A CA 1
ATOM 5641 C C . SER A 1 741 ? -2.716 -17.957 -12.158 1.00 85.56 741 SER A C 1
ATOM 5643 O O . SER A 1 741 ? -3.890 -18.232 -11.928 1.00 85.56 741 SER A O 1
ATOM 5645 N N . LEU A 1 742 ? -2.352 -17.323 -13.280 1.00 90.31 742 LEU A N 1
ATOM 5646 C CA . LEU A 1 742 ? -3.284 -17.132 -14.390 1.00 90.31 742 LEU A CA 1
ATOM 5647 C C . LEU A 1 742 ? -3.590 -18.474 -15.063 1.00 90.31 742 LEU A C 1
ATOM 5649 O O . LEU A 1 742 ? -2.754 -19.380 -15.102 1.00 90.31 742 LEU A O 1
ATOM 5653 N N . ARG A 1 743 ? -4.786 -18.565 -15.635 1.00 92.81 743 ARG A N 1
ATOM 5654 C CA . ARG A 1 743 ? -5.154 -19.618 -16.577 1.00 92.81 743 ARG A CA 1
ATOM 5655 C C . ARG A 1 743 ? -4.987 -19.090 -18.000 1.00 92.81 743 ARG A C 1
ATOM 5657 O O . ARG A 1 743 ? -5.076 -17.884 -18.235 1.00 92.81 743 ARG A O 1
ATOM 5664 N N . TYR A 1 744 ? -4.697 -19.994 -18.923 1.00 96.06 744 TYR A N 1
ATOM 5665 C CA . TYR A 1 744 ? -4.289 -19.701 -20.289 1.00 96.06 744 TYR A CA 1
ATOM 5666 C C . TYR A 1 744 ? -5.089 -20.555 -21.277 1.00 96.06 744 TYR A C 1
ATOM 5668 O O . TYR A 1 744 ? -5.478 -21.679 -20.936 1.00 96.06 744 TYR A O 1
ATOM 5676 N N . PRO A 1 745 ? -5.311 -20.061 -22.507 1.00 97.25 745 PRO A N 1
ATOM 5677 C CA . PRO A 1 745 ? -5.753 -20.902 -23.611 1.00 97.25 745 PRO A CA 1
ATOM 5678 C C . PRO A 1 745 ? -4.742 -22.023 -23.854 1.00 97.25 745 PRO A C 1
ATOM 5680 O O . PRO A 1 745 ? -3.577 -21.911 -23.461 1.00 97.25 745 PRO A O 1
ATOM 5683 N N . ASP A 1 746 ? -5.170 -23.088 -24.527 1.00 96.81 746 ASP A N 1
ATOM 5684 C CA . ASP A 1 746 ? -4.239 -24.141 -24.914 1.00 96.81 746 ASP A CA 1
ATOM 5685 C C . ASP A 1 746 ? -3.158 -23.631 -25.884 1.00 96.81 746 ASP A C 1
ATOM 5687 O O . ASP A 1 746 ? -3.244 -22.558 -26.496 1.00 96.81 746 ASP A O 1
ATOM 5691 N N . ARG A 1 747 ? -2.093 -24.424 -26.010 1.00 97.00 747 ARG A N 1
ATOM 5692 C CA . ARG A 1 747 ? -0.936 -24.088 -26.842 1.00 97.00 747 ARG A CA 1
ATOM 5693 C C . ARG A 1 747 ? -1.323 -23.832 -28.298 1.00 97.00 747 ARG A C 1
ATOM 5695 O O . ARG A 1 747 ? -0.829 -22.872 -28.885 1.00 97.00 747 ARG A O 1
ATOM 5702 N N . ALA A 1 748 ? -2.196 -24.663 -28.869 1.00 96.62 748 ALA A N 1
ATOM 5703 C CA . ALA A 1 748 ? -2.597 -24.549 -30.269 1.00 96.62 748 ALA A CA 1
ATOM 5704 C C . ALA A 1 748 ? -3.326 -23.223 -30.533 1.00 96.62 748 ALA A C 1
ATOM 5706 O O . ALA A 1 748 ? -3.057 -22.557 -31.533 1.00 96.62 748 ALA A O 1
ATOM 5707 N N . THR A 1 749 ? -4.182 -22.811 -29.600 1.00 97.31 749 THR A N 1
ATOM 5708 C CA . THR A 1 749 ? -4.923 -21.548 -29.627 1.00 97.31 749 THR A CA 1
ATOM 5709 C C . THR A 1 749 ? -3.983 -20.352 -29.520 1.00 97.31 749 THR A C 1
ATOM 5711 O O . THR A 1 749 ? -4.073 -19.426 -30.325 1.00 97.31 749 THR A O 1
ATOM 5714 N N . LEU A 1 750 ? -3.029 -20.372 -28.581 1.00 97.69 750 LEU A N 1
ATOM 5715 C CA . LEU A 1 750 ? -2.032 -19.302 -28.451 1.00 97.69 750 LEU A CA 1
ATOM 5716 C C . LEU A 1 750 ? -1.162 -19.179 -29.709 1.00 97.69 750 LEU A C 1
ATOM 5718 O O . LEU A 1 750 ? -0.927 -18.077 -30.197 1.00 97.69 750 LEU A O 1
ATOM 5722 N N . GLU A 1 751 ? -0.709 -20.292 -30.277 1.00 97.69 751 GLU A N 1
ATOM 5723 C CA . GLU A 1 751 ? 0.074 -20.273 -31.512 1.00 97.69 751 GLU A CA 1
ATOM 5724 C C . GLU A 1 751 ? -0.758 -19.795 -32.718 1.00 97.69 751 GLU A C 1
ATOM 5726 O O . GLU A 1 751 ? -0.266 -19.012 -33.532 1.00 97.69 751 GLU A O 1
ATOM 5731 N N . ALA A 1 752 ? -2.034 -20.190 -32.817 1.00 96.94 752 ALA A N 1
ATOM 5732 C CA . ALA A 1 752 ? -2.955 -19.696 -33.843 1.00 96.94 752 ALA A CA 1
ATOM 5733 C C . ALA A 1 752 ? -3.194 -18.182 -33.721 1.00 96.94 752 ALA A C 1
ATOM 5735 O O . ALA A 1 752 ? -3.179 -17.473 -34.731 1.00 96.94 752 ALA A O 1
ATOM 5736 N N . LEU A 1 753 ? -3.337 -17.672 -32.493 1.00 96.25 753 LEU A N 1
ATOM 5737 C CA . LEU A 1 753 ? -3.412 -16.239 -32.205 1.00 96.25 753 LEU A CA 1
ATOM 5738 C C . LEU A 1 753 ? -2.132 -15.526 -32.659 1.00 96.25 753 LEU A C 1
ATOM 5740 O O . LEU A 1 753 ? -2.200 -14.524 -33.367 1.00 96.25 753 LEU A O 1
ATOM 5744 N N . GLY A 1 754 ? -0.962 -16.079 -32.331 1.00 95.25 754 GLY A N 1
ATOM 5745 C CA . GLY A 1 754 ? 0.334 -15.530 -32.735 1.00 95.25 754 GLY A CA 1
ATOM 5746 C C . GLY A 1 754 ? 0.599 -15.563 -34.245 1.00 95.25 754 GLY A C 1
ATOM 5747 O O . GLY A 1 754 ? 1.418 -14.783 -34.739 1.00 95.25 754 GLY A O 1
ATOM 5748 N N . ARG A 1 755 ? -0.086 -16.434 -34.995 1.00 96.88 755 ARG A N 1
ATOM 5749 C CA . ARG A 1 755 ? -0.105 -16.447 -36.471 1.00 96.88 755 ARG A CA 1
ATOM 5750 C C . ARG A 1 755 ? -1.179 -15.539 -37.081 1.00 96.88 755 ARG A C 1
ATOM 5752 O O . ARG A 1 755 ? -1.230 -15.419 -38.301 1.00 96.88 755 ARG A O 1
ATOM 5759 N N . GLY A 1 756 ? -2.041 -14.928 -36.268 1.00 93.12 756 GLY A N 1
ATOM 5760 C CA . GLY A 1 756 ? -3.173 -14.124 -36.737 1.00 93.12 756 GLY A CA 1
ATOM 5761 C C . GLY A 1 756 ? -4.309 -14.947 -37.357 1.00 93.12 756 GLY A C 1
ATOM 5762 O O . GLY A 1 756 ? -5.125 -14.399 -38.092 1.00 93.12 756 GLY A O 1
ATOM 5763 N N . GLN A 1 757 ? -4.367 -16.254 -37.082 1.00 93.12 757 GLN A N 1
ATOM 5764 C CA . GLN A 1 757 ? -5.417 -17.154 -37.583 1.00 93.12 757 GLN A CA 1
ATOM 5765 C C . GLN A 1 757 ? -6.736 -16.991 -36.818 1.00 93.12 757 GLN A C 1
ATOM 5767 O O . GLN A 1 757 ? -7.799 -17.302 -37.347 1.00 93.12 757 GLN A O 1
ATOM 5772 N N . ILE A 1 758 ? -6.662 -16.491 -35.583 1.00 92.94 758 ILE A N 1
ATOM 5773 C CA . ILE A 1 758 ? -7.808 -16.147 -34.740 1.00 92.94 758 ILE A CA 1
ATOM 5774 C C . ILE A 1 758 ? -7.597 -14.762 -34.122 1.00 92.94 758 ILE A C 1
ATOM 5776 O O . ILE A 1 758 ? -6.467 -14.289 -33.997 1.00 92.94 758 ILE A O 1
ATOM 5780 N N . GLN A 1 759 ? -8.691 -14.111 -33.735 1.00 88.12 759 GLN A N 1
ATOM 5781 C CA . GLN A 1 759 ? -8.670 -12.839 -33.009 1.00 88.12 759 GLN A CA 1
ATOM 5782 C C . GLN A 1 759 ? -8.762 -13.086 -31.502 1.00 88.12 759 GLN A C 1
ATOM 5784 O O . GLN A 1 759 ? -9.334 -14.087 -31.079 1.00 88.12 759 GLN A O 1
ATOM 5789 N N . ILE A 1 760 ? -8.272 -12.143 -30.689 1.00 85.81 760 ILE A N 1
ATOM 5790 C CA . ILE A 1 760 ? -8.331 -12.240 -29.218 1.00 85.81 760 ILE A CA 1
ATOM 5791 C C . ILE A 1 760 ? -9.767 -12.434 -28.702 1.00 85.81 760 ILE A C 1
ATOM 5793 O O . ILE A 1 760 ? -9.986 -13.177 -27.755 1.00 85.81 760 ILE A O 1
ATOM 5797 N N . ALA A 1 761 ? -10.755 -11.832 -29.373 1.00 82.19 761 ALA A N 1
ATOM 5798 C CA . ALA A 1 761 ? -12.169 -11.985 -29.040 1.00 82.19 761 ALA A CA 1
ATOM 5799 C C . ALA A 1 761 ? -12.684 -13.427 -29.202 1.00 82.19 761 ALA A C 1
ATOM 5801 O O . ALA A 1 761 ? -13.701 -13.765 -28.618 1.00 82.19 761 ALA A O 1
ATOM 5802 N N . GLY A 1 762 ? -11.995 -14.272 -29.978 1.00 73.50 762 GLY A N 1
ATOM 5803 C CA . GLY A 1 762 ? -12.331 -15.687 -30.149 1.00 73.50 762 GLY A CA 1
ATOM 5804 C C . GLY A 1 762 ? -11.768 -16.608 -29.062 1.00 73.50 762 GLY A C 1
ATOM 5805 O O . GLY A 1 762 ? -11.846 -17.820 -29.224 1.00 73.50 762 GLY A O 1
ATOM 5806 N N . ILE A 1 763 ? -11.151 -16.056 -28.009 1.00 81.19 763 ILE A N 1
ATOM 5807 C CA . ILE A 1 763 ? -10.620 -16.814 -26.863 1.00 81.19 763 ILE A CA 1
ATOM 5808 C C . ILE A 1 763 ? -11.644 -16.943 -25.731 1.00 81.19 763 ILE A C 1
ATOM 5810 O O . ILE A 1 763 ? -11.586 -17.921 -24.985 1.00 81.19 763 ILE A O 1
ATOM 5814 N N . TRP A 1 764 ? -12.505 -15.936 -25.573 1.00 81.62 764 TRP A N 1
ATOM 5815 C CA . TRP A 1 764 ? -13.367 -15.748 -24.404 1.00 81.62 764 TRP A CA 1
ATOM 5816 C C . TRP A 1 764 ? -14.721 -16.430 -24.523 1.00 81.62 764 TRP A C 1
ATOM 5818 O O . TRP A 1 764 ? -15.271 -16.462 -25.649 1.00 81.62 764 TRP A O 1
#

pLDDT: mean 83.72, std 15.94, range [24.73, 98.69]

Foldseek 3Di:
DDDDPDPAQDWADALVVLLVLQVVCCVVPNDFQEEEEQACAQNSNPVVDDDHYAAEHCDHNYPRHDNDHLLPDDDDPDTPAYEYEEEDRCDDPSDHPLSNQQSCVVDHQKYKYWYALLCVPLVSVVSGFQQKDWPDKAWDAPRFIDDPNDTDGWGIMITMIGGHPDGHDRADQDQQDQFKHFDQAQVQAQWKAFFKAPRHLDIGGDDPVCNPPPDPDSVGITGMDTDPDDPVVLVVLSVPFDCPSVQSSGTPMGGDDSSNSNVSSVVSVVVVDDDDDDDDDDDDDDDDDPQDDLVVLLVVLQVVVVVCVVVDDVVVCVVQLDFDWRLVRLLVLLVVCLDDDLEFEEEELACQLNSNVSSNLSSLLVDPSRHQEHEYEYEHQDPVNVVSNVVSQVSSCSNCVVSNHHYYYDYDNDNSLLCLLVCLPPPSLAGQEYEYEWRFAFDDPDPRSVVSQVSVVHDAGGRQLSSVLSVLSRYDAQRKYKYKYFLQLLDDDRNLRSLVSDVVFKAWAEKEWEPDQCPTRNRDPRPFTMIIIMITGVDDQAWYWYYYPVGQTDIDGSCLQFPPPQPSRRGFAQSDDPCLSVLFVPADDFCVLQLKAKDFFLDDPVPDDPPQFDDDDADKAFEFEPVLCPPQERHTDPDPPDDGRITGPDPVCVVNKFAQAKKKKWFFFADPPDPFLTQIHIDHGGIHGYHRRIMIMANVRHYDDQLLNQLVRLLRPDPSVRSNLVRRPGDRGDDSVSVSSTHDHHSVNSSCVSVVVDDSVVSD

Radius of gyration: 31.69 Å; chains: 1; bounding box: 77×72×80 Å

Organism: NCBI:txid1569283

InterPro domains:
  IPR011639 Type II methyltransferase M.TaqI-like domain [PF07669] (426-521)
  IPR029063 S-adenosyl-L-methionine-dependent methyltransferase superfamily [G3DSA:3.40.50.150] (324-547)
  IPR029063 S-adenosyl-L-methionine-dependent methyltransferase superfamily [SSF53335] (11-181)
  IPR029063 S-adenosyl-L-methionine-dependent methyltransferase superfamily [SSF53335] (314-523)
  IPR050953 N(4)/N(6)-adenine-specific DNA methyltransferase [PTHR33841] (314-750)

Secondary structure (DSSP, 8-state):
-PPP-------BPPHHHHHHHHHHHHHHS---SEEEESS-TT-TTGGG--SSEEEEESS--STT-EE--GGG--PPS--S-EEEEE---SEETTEEHHHHHHHHTTT-SEEEEEEEGGGGSHHHHTTS-TTEEEEEEEEETTPEEEETTEEEE--EEEEEEEE-SSPPPPPPPP---SSEEEESSGGG-SEEEE-BSTTTT-EEE--TTTTTSTT--TTTEEEEEE-SS-HHHHHHHHHH---HHHHH-SSSS-B--HHHHHHHHHHHHHHHSPP----PPPPP-----PPPPHHHHHHHHHHHHHHHHHHS-HHHHHHHT--PPPHHHHHHHHTT--S--SEEEEEETT-TTTHHHHHHHHHHHHSTT--SEEEEEEEE--TTTHHHHHHHHHHHHHHHHHTT-EEEEEEEES-HHHHTTTTTT-GGG-EEEEEE----SBPPS-HHHHHHHHHTT---SBHHHHHHHHHHHHEEEEEEEEEEEEGGGGSSSTTHHHHHHHHHHEEEEEEEEE-STTSS-TTS---S-EEEEEEEET---SEEEEEETTS-EEEEEHHHHS-TT-TT---------SSHHHHHHT-SB-TTTTT-EEEE-SB-GGGS-GGGB--SSS-EEEEE-GGGEETTEE---SSS-SS--EEE--GGGTTTEE-SEEEEEEESB--TTSS-S--EEEEEES-EEEBTTEEEEEBTTBPBPHHHHHHHHHHHTSHHHHHHHHHH--SSB--HHHHHTS-B--HHHHHHHHTTSS-GGG--